Protein AF-0000000081883288 (afdb_homodimer)

InterPro domains:
  IPR010569 Myotubularin-like, phosphatase domain [PF06602] (187-259)
  IPR010569 Myotubularin-like, phosphatase domain [PF06602] (301-473)
  IPR010569 Myotubularin-like, phosphatase domain [PS51339] (181-646)
  IPR022587 Myotubularin-related 12-like C-terminal domain [PF12578] (611-682)
  IPR029021 Protein-tyrosine phosphatase-like [SSF52799] (181-648)
  IPR030564 Myotubularin [PTHR10807] (36-653)

Secondary structure (DSSP, 8-state):
-------------PPTT--EEEEEEEEEEEEEETTEEEEEEEEEEEESSEEEEEE---TT--------SS-TTT-EEGGGEEEEEEE-SSS--EEE-TT---SS--SEEEEEETTS-EEEEEEPSSS-HHHHHHHHHHHHHHHS-TTHHHHHHHHHHHHHHHHTTT--S-S---SSPPP---SHHHHHHHHHHHT-TTEEEE-TTTTSSS-SSS-S-EEEETT--HHHHHHHHTTBGGG---EEEEE-TTS-EEEEEEPBPTT----HHHHHHHHHHHHTT-SEEEEEEHHHHS--HHHHHHHHHHHHHHHHHHH-TTS---GGGHHHHHHHH-HHHHHHHHHHHHHHHHHHHHHSS-EEEEEESSSSSHHHHHHHHHHHHH-GGGGSHHHHHHHHIIIIIITT--HHHHH-TTS--GGG---HHHHHHHHHHHHHHH-GGG-SB-HHHHHHHHHHTT-TT-STTS-SSHHHHHHHHHHHHHHHHHS----SS----HHHHHHHSTTS------------TT-GGGTS-HHHHHTTB-TT--------S-S-S--SS--------SSS-EEEEEETTEEEEES-SSGGG--S------------SS-------S-STTTTSS---SS--------GGG----HHHHTTT-TTT---TT--STTTHHHHHHHHHHHHHHHHHHHHHHT-/-------------PPTT--EEEEEEEEEEEEEETTEEEEEEEEEEEESSEEEEEE---TT--------SS-TTT-EEGGGEEEEEEEETTEEEEEE-TT---SS--SEEEEEETTS-EEEEEEPSSS-HHHHHHHHHHHHHHHS-TTHHHHHHHHHHHHHHHHHHH--S-S---SSPPP---SHHHHHHHHHHHT-TTEEEE-TTTTSSS-SSS-S-EEEETT--HHHHHHHHTTBGGG---EEEEE-TTS-EEEEEEPBPTT----HHHHHHHHHHHHTT-SEEEEEEHHHHS--HHHHHHHHHHHHHHHHHHH-TTS---GGGHHHHHHHH-HHHHHHHHHHHHHHHHHHHHHSS-EEEEEESSSSSHHHHHHHHHHHHH-GGGGSHHHHHHHHIIIIIITT--HHHHH-TTS--GGG---HHHHHHHHHHHHHHH-GGG-SB-HHHHHHHHHHTT-TT-STTS-SSHHHHHHHHHHHHHHHHHS----SS----HHHHHHHSTTS------------TT-GGGTS-HHHHHTTB-TT----------TTS--TT--------SSS-EEEEEETTEEEEES-SSGGG--S------------SS-------S-STTTTSS---SS--------GGG----HHHHTTT-TTT---TT--STTSHHHHHHHHHHHHHHHHHHHHHHT-

Foldseek 3Di:
DPPPPPPPPPDQDAFVLKDWDAKAAQKWKWDQDPVGTDTFTFMWTDILFKIFTDGDDDVPPPPPPDDFNAALQGMDTLLFFDWKWFDDPVDDIDIAALPDQDPAQGQKIWTQTLLQAIIIIGHDPPPSSVRSRRRSNSSRNSNQDLCNVPRLLVRLQRNLVVVVVPPDDDDPPPDFAFQLPQDLVSVVVVCVLQVVPQKHKDQLCLVPPLALLAFSIFIFGPVADSVLLSLLQVQFFSSFAWTFLHAALLAATETEGEATDPPDDDDPSNQVSNVCRQFSPAQEGEEEELVQQAPDQQLQVQLSVQLSVLLVLCLVPVRNDPPPCNVVSNVVSCLLVNLLSLLVVLLLVLVVRVQFHTYYYYYYNGLQFRVLLSSLSNCVQFPLQCQEPSNVSNSCSRSHANSQRALCQQSVSNVPHPPNHGPRVVSSLLNVQLVCVQPVQSHFFDVLLSSLVSSLSSPSSAPRRPGRHPSVSVVSLVVSVVVVVPPPDDDDPPPPPPPPVVVPPPDDPPPPPPGSHRHHSVPCVSHDDPVSVVLGGRPSHPPPCCVSSDDPVDCDPPPRRPRDPPDHRWYWYDHPNDIHTDPGPRVVVSPDPPPPPPPPPDPPPPPRPPPPPVDCVVPPPVPVPVVRRDRDDSDPVSRDDPCLRNNCNHSVSVCPVCHLDVSVVVVVVVVVVVVVVVVVVVVVVVVD/DPPPPPPPPPDQDAFVLKDWDAKFAQKWKWDQDPVGTDTFTFMWTDILFKIFTDGDDDVPPPPPPDDFNAALQGMGTLLFFDWKWFDDPVDDIDIAALPDQDPAQGQKIWTQTLLQAIIIIGHDPPPSSVRSRRRSNSSRNSNQDLCNVPRLLVRLQRNLVVVVVPPDDDDPCPPFAFQLPQDLVSVVVVCVLQVVPQKHKDQLCLVPPLALLAFSIFIFGPPADSVLLSLLQQQFFSSFAWGFLHAALLAATETEGEATDPPDDDDPSNQVSNVCRQFSPAQEGEEEELVQQAPDQQLQVQLSVQLSVLLVLCLVPVRNDPPPCNPVSNVVSCLLVNLLSLLVVLLLVLVVRVQFHTYYYYYYNRLQFRVLLSSLSNCVQFPLQCQEPSNVSNSCSRSHANSFRALCQQSVSNVPHPSNHGPRVVSSLLNVQLVCVQPVQSHFFDVLLSSLVSSLSNPSSAPRRVGRHPSVVVVSLVVSVVVVVPPPDDDDPPPVPPPPVVVPPPDDPPPPPPGSHRHHSVPCVSHDDPVSVVLGGRPSHPPPPCVSVDDPVDDDPPVRRPRDPPDHRWYWYDHPNDIHTDPGPRVVVSPDPPPVPPPPPPPPPPPRPPPPPVPCVVPPPVPCPVVRRDRDDSDPVSRDDPCLRNNCNHSVSVCPVCHLDVSVVVVVVVVVVVVVVVVVVVVVVVVD

Nearest PDB structures (foldseek):
  1zvr-assembly1_A  TM=7.364E-01  e=4.838E-32  Homo sapiens
  5gnh-assembly3_B  TM=7.831E-01  e=9.351E-30  Homo sapiens
  5c16-assembly4_D  TM=7.165E-01  e=6.163E-30  Homo sapiens
  2yf0-assembly1_A-2  TM=6.227E-01  e=6.257E-26  Homo sapiens
  4y7i-assembly1_B  TM=7.572E-01  e=3.006E-20  Homo sapiens

Structure (mmCIF, N/CA/C/O backbone):
data_AF-0000000081883288-model_v1
#
loop_
_entity.id
_entity.type
_entity.pdbx_description
1 polymer 'Myotubularin related protein 11'
#
loop_
_atom_site.group_PDB
_atom_site.id
_atom_site.type_symbol
_atom_site.label_atom_id
_atom_site.label_alt_id
_atom_site.label_comp_id
_atom_site.label_asym_id
_atom_site.label_entity_id
_atom_site.label_seq_id
_atom_site.pdbx_PDB_ins_code
_atom_site.Cartn_x
_atom_site.Cartn_y
_atom_site.Cartn_z
_atom_site.occupancy
_atom_site.B_iso_or_equiv
_atom_site.auth_seq_id
_atom_site.auth_comp_id
_atom_site.auth_asym_id
_atom_site.auth_atom_id
_atom_site.pdbx_PDB_model_num
ATOM 1 N N . MET A 1 1 ? -45.375 3.334 48.375 1 22.11 1 MET A N 1
ATOM 2 C CA . MET A 1 1 ? -45.125 4.191 47.219 1 22.11 1 MET A CA 1
ATOM 3 C C . MET A 1 1 ? -43.719 3.99 46.656 1 22.11 1 MET A C 1
ATOM 5 O O . MET A 1 1 ? -42.75 4.371 47.312 1 22.11 1 MET A O 1
ATOM 9 N N . SER A 1 2 ? -43.438 2.83 46.125 1 25.56 2 SER A N 1
ATOM 10 C CA . SER A 1 2 ? -42.25 2.15 45.656 1 25.56 2 SER A CA 1
ATOM 11 C C . SER A 1 2 ? -41.562 2.951 44.531 1 25.56 2 SER A C 1
ATOM 13 O O . SER A 1 2 ? -42.156 3.227 43.5 1 25.56 2 SER A O 1
ATOM 15 N N . GLY A 1 3 ? -40.906 4.043 44.812 1 27.25 3 GLY A N 1
ATOM 16 C CA . GLY A 1 3 ? -40.156 4.945 43.938 1 27.25 3 GLY A CA 1
ATOM 17 C C . GLY A 1 3 ? -39.25 4.227 42.938 1 27.25 3 GLY A C 1
ATOM 18 O O . GLY A 1 3 ? -38.25 3.654 43.344 1 27.25 3 GLY A O 1
ATOM 19 N N . LYS A 1 4 ? -39.875 3.477 42 1 28.45 4 LYS A N 1
ATOM 20 C CA . LYS A 1 4 ? -39.125 2.832 40.906 1 28.45 4 LYS A CA 1
ATOM 21 C C . LYS A 1 4 ? -38.031 3.748 40.375 1 28.45 4 LYS A C 1
ATOM 23 O O . LYS A 1 4 ? -38.312 4.895 40 1 28.45 4 LYS A O 1
ATOM 28 N N . LYS A 1 5 ? -36.906 3.426 40.812 1 31.88 5 LYS A N 1
ATOM 29 C CA . LYS A 1 5 ? -35.625 3.961 40.312 1 31.88 5 LYS A CA 1
ATOM 30 C C . LYS A 1 5 ? -35.656 4.137 38.812 1 31.88 5 LYS A C 1
ATOM 32 O O . LYS A 1 5 ? -35.906 3.18 38.062 1 31.88 5 LYS A O 1
ATOM 37 N N . ASN A 1 6 ? -36.25 5.266 38.312 1 30.11 6 ASN A N 1
ATOM 38 C CA . ASN A 1 6 ? -36.219 5.754 36.938 1 30.11 6 ASN A CA 1
ATOM 39 C C . ASN A 1 6 ? -34.938 5.332 36.219 1 30.11 6 ASN A C 1
ATOM 41 O O . ASN A 1 6 ? -33.844 5.613 36.688 1 30.11 6 ASN A O 1
ATOM 45 N N . ARG A 1 7 ? -34.906 4.16 35.688 1 33.44 7 ARG A N 1
ATOM 46 C CA . ARG A 1 7 ? -33.875 3.631 34.812 1 33.44 7 ARG A CA 1
ATOM 47 C C . ARG A 1 7 ? -33.188 4.75 34.031 1 33.44 7 ARG A C 1
ATOM 49 O O . ARG A 1 7 ? -33.844 5.527 33.344 1 33.44 7 ARG A O 1
ATOM 56 N N . ASN A 1 8 ? -32.188 5.449 34.562 1 36.09 8 ASN A N 1
ATOM 57 C CA . ASN A 1 8 ? -31.266 6.48 34.125 1 36.09 8 ASN A CA 1
ATOM 58 C C . ASN A 1 8 ? -30.953 6.344 32.625 1 36.09 8 ASN A C 1
ATOM 60 O O . ASN A 1 8 ? -30.312 5.379 32.219 1 36.09 8 ASN A O 1
ATOM 64 N N . CYS A 1 9 ? -31.828 6.523 31.625 1 43.56 9 CYS A N 1
ATOM 65 C CA . CYS A 1 9 ? -31.672 6.73 30.203 1 43.56 9 CYS A CA 1
ATOM 66 C C . CYS A 1 9 ? -30.391 7.48 29.875 1 43.56 9 CYS A C 1
ATOM 68 O O . CYS A 1 9 ? -30.125 8.531 30.453 1 43.56 9 CYS A O 1
ATOM 70 N N . GLN A 1 10 ? -29.328 6.906 29.562 1 57.19 10 GLN A N 1
ATOM 71 C CA . GLN A 1 10 ? -28.031 7.438 29.125 1 57.19 10 GLN A CA 1
ATOM 72 C C . GLN A 1 10 ? -28.219 8.625 28.188 1 57.19 10 GLN A C 1
ATOM 74 O O . GLN A 1 10 ? -28.609 8.461 27.031 1 57.19 10 GLN A O 1
ATOM 79 N N . ALA A 1 11 ? -28.594 9.781 28.625 1 67.62 11 ALA A N 1
ATOM 80 C CA . ALA A 1 11 ? -28.812 11.055 27.938 1 67.62 11 ALA A CA 1
ATOM 81 C C . ALA A 1 11 ? -27.5 11.609 27.375 1 67.62 11 ALA A C 1
ATOM 83 O O . ALA A 1 11 ? -26.422 11.289 27.875 1 67.62 11 ALA A O 1
ATOM 84 N N . LEU A 1 12 ? -27.609 12.234 26.172 1 78.94 12 LEU A N 1
ATOM 85 C CA . LEU A 1 12 ? -26.484 12.898 25.547 1 78.94 12 LEU A CA 1
ATOM 86 C C . LEU A 1 12 ? -25.875 13.938 26.484 1 78.94 12 LEU A C 1
ATOM 88 O O . LEU A 1 12 ? -26.594 14.734 27.078 1 78.94 12 LEU A O 1
ATOM 92 N N . GLN A 1 13 ? -24.609 13.719 26.812 1 73.94 13 GLN A N 1
ATOM 93 C CA . GLN A 1 13 ? -23.891 14.711 27.609 1 73.94 13 GLN A CA 1
ATOM 94 C C . GLN A 1 13 ? -23.562 15.953 26.766 1 73.94 13 GLN A C 1
ATOM 96 O O . GLN A 1 13 ? -22.828 15.867 25.797 1 73.94 13 GLN A O 1
ATOM 101 N N . CYS A 1 14 ? -24.203 17.031 27.078 1 74.5 14 CYS A N 1
ATOM 102 C CA . CYS A 1 14 ? -24 18.266 26.312 1 74.5 14 CYS A CA 1
ATOM 103 C C . CYS A 1 14 ? -23 19.188 27.016 1 74.5 14 CYS A C 1
ATOM 105 O O . CYS A 1 14 ? -22.844 19.125 28.234 1 74.5 14 CYS A O 1
ATOM 107 N N . ILE A 1 15 ? -22.297 19.859 26.234 1 68.38 15 ILE A N 1
ATOM 108 C CA . ILE A 1 15 ? -21.422 20.891 26.766 1 68.38 15 ILE A CA 1
ATOM 109 C C . ILE A 1 15 ? -22.234 22.141 27.094 1 68.38 15 ILE A C 1
ATOM 111 O O . ILE A 1 15 ? -23.391 22.281 26.672 1 68.38 15 ILE A O 1
ATOM 115 N N . PRO A 1 16 ? -21.688 22.891 28 1 61.41 16 PRO A N 1
ATOM 116 C CA . PRO A 1 16 ? -22.453 24.109 28.328 1 61.41 16 PRO A CA 1
ATOM 117 C C . PRO A 1 16 ? -22.781 24.938 27.078 1 61.41 16 PRO A C 1
ATOM 119 O O . PRO A 1 16 ? -21.906 25.25 26.281 1 61.41 16 PRO A O 1
ATOM 122 N N . GLY A 1 17 ? -23.938 25.359 26.891 1 68.69 17 GLY A N 1
ATOM 123 C CA . GLY A 1 17 ? -24.406 26.109 25.719 1 68.69 17 GLY A CA 1
ATOM 124 C C . GLY A 1 17 ? -24.969 25.219 24.625 1 68.69 17 GLY A C 1
ATOM 125 O O . GLY A 1 17 ? -25.594 25.703 23.688 1 68.69 17 GLY A O 1
ATOM 126 N N . GLU A 1 18 ? -24.625 24.062 24.812 1 77.62 18 GLU A N 1
ATOM 127 C CA . GLU A 1 18 ? -25.156 23.109 23.828 1 77.62 18 GLU A CA 1
ATOM 128 C C . GLU A 1 18 ? -26.562 22.641 24.203 1 77.62 18 GLU A C 1
ATOM 130 O O . GLU A 1 18 ? -26.844 22.391 25.375 1 77.62 18 GLU A O 1
ATOM 135 N N . TYR A 1 19 ? -27.469 22.703 23.281 1 82.31 19 TYR A N 1
ATOM 136 C CA . TYR A 1 19 ? -28.812 22.219 23.531 1 82.31 19 TYR A CA 1
ATOM 137 C C . TYR A 1 19 ? -29.312 21.375 22.375 1 82.31 19 TYR A C 1
ATOM 139 O O . TYR A 1 19 ? -28.891 21.562 21.234 1 82.31 19 TYR A O 1
ATOM 147 N N . ILE A 1 20 ? -30.188 20.531 22.703 1 88.81 20 ILE A N 1
ATOM 148 C CA . ILE A 1 20 ? -30.703 19.578 21.734 1 88.81 20 ILE A CA 1
ATOM 149 C C . ILE A 1 20 ? -31.828 20.234 20.922 1 88.81 20 ILE A C 1
ATOM 151 O O . ILE A 1 20 ? -32.781 20.781 21.5 1 88.81 20 ILE A O 1
ATOM 155 N N . GLN A 1 21 ? -31.75 20.219 19.641 1 89.38 21 GLN A N 1
ATOM 156 C CA . GLN A 1 21 ? -32.781 20.781 18.75 1 89.38 21 GLN A CA 1
ATOM 157 C C . GLN A 1 21 ? -33.781 19.703 18.328 1 89.38 21 GLN A C 1
ATOM 159 O O . GLN A 1 21 ? -35 19.922 18.375 1 89.38 21 GLN A O 1
ATOM 164 N N . GLU A 1 22 ? -33.219 18.672 17.781 1 93 22 GLU A N 1
ATOM 165 C CA . GLU A 1 22 ? -34.062 17.562 17.359 1 93 22 GLU A CA 1
ATOM 166 C C . GLU A 1 22 ? -33.438 16.219 17.719 1 93 22 GLU A C 1
ATOM 168 O O . GLU A 1 22 ? -32.219 16.109 17.922 1 93 22 GLU A O 1
ATOM 173 N N . VAL A 1 23 ? -34.312 15.195 17.891 1 92.06 23 VAL A N 1
ATOM 174 C CA . VAL A 1 23 ? -33.875 13.859 18.281 1 92.06 23 VAL A CA 1
ATOM 175 C C . VAL A 1 23 ? -34.625 12.805 17.484 1 92.06 23 VAL A C 1
ATOM 177 O O . VAL A 1 23 ? -35.812 12.977 17.203 1 92.06 23 VAL A O 1
ATOM 180 N N . ALA A 1 24 ? -33.938 11.844 17.016 1 92.19 24 ALA A N 1
ATOM 181 C CA . ALA A 1 24 ? -34.562 10.672 16.391 1 92.19 24 ALA A CA 1
ATOM 182 C C . ALA A 1 24 ? -34.125 9.383 17.078 1 92.19 24 ALA A C 1
ATOM 184 O O . ALA A 1 24 ? -32.938 9.062 17.078 1 92.19 24 ALA A O 1
ATOM 185 N N . GLY A 1 25 ? -35.094 8.641 17.578 1 88.69 25 GLY A N 1
ATOM 186 C CA . GLY A 1 25 ? -34.781 7.387 18.25 1 88.69 25 GLY A CA 1
ATOM 187 C C . GLY A 1 25 ? -34.812 6.195 17.312 1 88.69 25 GLY A C 1
ATOM 188 O O . GLY A 1 25 ? -35.281 6.297 16.188 1 88.69 25 GLY A O 1
ATOM 189 N N . HIS A 1 26 ? -34.125 5.129 17.688 1 89 26 HIS A N 1
ATOM 190 C CA . HIS A 1 26 ? -34.094 3.844 17.016 1 89 26 HIS A CA 1
ATOM 191 C C . HIS A 1 26 ? -33.438 3.963 15.633 1 89 26 HIS A C 1
ATOM 193 O O . HIS A 1 26 ? -33.938 3.416 14.656 1 89 26 HIS A O 1
ATOM 199 N N . VAL A 1 27 ? -32.469 4.738 15.586 1 92.5 27 VAL A N 1
ATOM 200 C CA . VAL A 1 27 ? -31.688 4.918 14.367 1 92.5 27 VAL A CA 1
ATOM 201 C C . VAL A 1 27 ? -30.562 3.881 14.32 1 92.5 27 VAL A C 1
ATOM 203 O O . VAL A 1 27 ? -30.016 3.514 15.352 1 92.5 27 VAL A O 1
ATOM 206 N N . ARG A 1 28 ? -30.344 3.354 13.141 1 90.81 28 ARG A N 1
ATOM 207 C CA . ARG A 1 28 ? -29.266 2.391 12.961 1 90.81 28 ARG A CA 1
ATOM 208 C C . ARG A 1 28 ? -28.078 3.031 12.25 1 90.81 28 ARG A C 1
ATOM 210 O O . ARG A 1 28 ? -28.219 3.59 11.156 1 90.81 28 ARG A O 1
ATOM 217 N N . LYS A 1 29 ? -26.969 2.994 12.898 1 90 29 LYS A N 1
ATOM 218 C CA . LYS A 1 29 ? -25.75 3.496 12.281 1 90 29 LYS A CA 1
ATOM 219 C C . LYS A 1 29 ? -24.938 2.361 11.672 1 90 29 LYS A C 1
ATOM 221 O O . LYS A 1 29 ? -24.719 1.328 12.305 1 90 29 LYS A O 1
ATOM 226 N N . ARG A 1 30 ? -24.484 2.58 10.492 1 83.62 30 ARG A N 1
ATOM 227 C CA . ARG A 1 30 ? -23.656 1.58 9.82 1 83.62 30 ARG A CA 1
ATOM 228 C C . ARG A 1 30 ? -22.25 1.553 10.398 1 83.62 30 ARG A C 1
ATOM 230 O O . ARG A 1 30 ? -21.641 2.604 10.625 1 83.62 30 ARG A O 1
ATOM 237 N N . VAL A 1 31 ? -21.797 0.33 10.828 1 75.31 31 VAL A N 1
ATOM 238 C CA . VAL A 1 31 ? -20.438 0.188 11.359 1 75.31 31 VAL A CA 1
ATOM 239 C C . VAL A 1 31 ? -19.703 -0.911 10.594 1 75.31 31 VAL A C 1
ATOM 241 O O . VAL A 1 31 ? -20.312 -1.876 10.133 1 75.31 31 VAL A O 1
ATOM 244 N N . SER A 1 32 ? -18.391 -0.608 10.219 1 62.62 32 SER A N 1
ATOM 245 C CA . SER A 1 32 ? -17.578 -1.622 9.555 1 62.62 32 SER A CA 1
ATOM 246 C C . SER A 1 32 ? -17.109 -2.688 10.531 1 62.62 32 SER A C 1
ATOM 248 O O . SER A 1 32 ? -16.609 -2.367 11.617 1 62.62 32 SER A O 1
ATOM 250 N N . SER A 1 33 ? -17.734 -3.795 10.641 1 54.16 33 SER A N 1
ATOM 251 C CA . SER A 1 33 ? -17.266 -4.887 11.484 1 54.16 33 SER A CA 1
ATOM 252 C C . SER A 1 33 ? -16.5 -5.93 10.664 1 54.16 33 SER A C 1
ATOM 254 O O . SER A 1 33 ? -16.625 -5.957 9.43 1 54.16 33 SER A O 1
ATOM 256 N N . ARG A 1 34 ? -15.5 -6.516 11.289 1 48.94 34 ARG A N 1
ATOM 257 C CA . ARG A 1 34 ? -14.742 -7.59 10.664 1 48.94 34 ARG A CA 1
ATOM 258 C C . ARG A 1 34 ? -15.672 -8.57 9.938 1 48.94 34 ARG A C 1
ATOM 260 O O . ARG A 1 34 ? -15.297 -9.133 8.906 1 48.94 34 ARG A O 1
ATOM 267 N N . ASP A 1 35 ? -16.812 -8.734 10.609 1 45.84 35 ASP A N 1
ATOM 268 C CA . ASP A 1 35 ? -17.703 -9.789 10.164 1 45.84 35 ASP A CA 1
ATOM 269 C C . ASP A 1 35 ? -18.672 -9.281 9.094 1 45.84 35 ASP A C 1
ATOM 271 O O . ASP A 1 35 ? -19.641 -9.961 8.734 1 45.84 35 ASP A O 1
ATOM 275 N N . GLY A 1 36 ? -18.297 -8.055 8.57 1 51.75 36 GLY A N 1
ATOM 276 C CA . GLY A 1 36 ? -19.156 -7.496 7.535 1 51.75 36 GLY A CA 1
ATOM 277 C C . GLY A 1 36 ? -19.828 -6.203 7.953 1 51.75 36 GLY A C 1
ATOM 278 O O . GLY A 1 36 ? -19.344 -5.496 8.836 1 51.75 36 GLY A O 1
ATOM 279 N N . GLU A 1 37 ? -20.953 -5.801 7.117 1 58.5 37 GLU A N 1
ATOM 280 C CA . GLU A 1 37 ? -21.766 -4.609 7.371 1 58.5 37 GLU A CA 1
ATOM 281 C C . GLU A 1 37 ? -22.609 -4.773 8.633 1 58.5 37 GLU A C 1
ATOM 283 O O . GLU A 1 37 ? -23.359 -5.742 8.758 1 58.5 37 GLU A O 1
ATOM 288 N N . GLY A 1 38 ? -22.078 -4.23 9.805 1 68.38 38 GLY A N 1
ATOM 289 C CA . GLY A 1 38 ? -22.891 -4.262 11.016 1 68.38 38 GLY A CA 1
ATOM 290 C C . GLY A 1 38 ? -23.562 -2.939 11.312 1 68.38 38 GLY A C 1
ATOM 291 O O . GLY A 1 38 ? -23.234 -1.913 10.711 1 68.38 38 GLY A O 1
ATOM 292 N N . TYR A 1 39 ? -24.812 -3.066 11.891 1 79 39 TYR A N 1
ATOM 293 C CA . TYR A 1 39 ? -25.531 -1.872 12.32 1 79 39 TYR A CA 1
ATOM 294 C C . TYR A 1 39 ? -25.625 -1.81 13.836 1 79 39 TYR A C 1
ATOM 296 O O . TYR A 1 39 ? -25.766 -2.84 14.5 1 79 39 TYR A O 1
ATOM 304 N N . ILE A 1 40 ? -25.422 -0.613 14.32 1 83.31 40 ILE A N 1
ATOM 305 C CA . ILE A 1 40 ? -25.609 -0.342 15.742 1 83.31 40 ILE A CA 1
ATOM 306 C C . ILE A 1 40 ? -26.844 0.532 15.938 1 83.31 40 ILE A C 1
ATOM 308 O O . ILE A 1 40 ? -27.016 1.55 15.266 1 83.31 40 ILE A O 1
ATOM 312 N N . GLN A 1 41 ? -27.641 -0.003 16.797 1 87.75 41 GLN A N 1
ATOM 313 C CA . GLN A 1 41 ? -28.859 0.763 17.062 1 87.75 41 GLN A CA 1
ATOM 314 C C . GLN A 1 41 ? -28.594 1.849 18.109 1 87.75 41 GLN A C 1
ATOM 316 O O . GLN A 1 41 ? -27.797 1.657 19.031 1 87.75 41 GLN A O 1
ATOM 321 N N . GLY A 1 42 ? -29.25 3.051 17.906 1 90.88 42 GLY A N 1
ATOM 322 C CA . GLY A 1 42 ? -29.094 4.145 18.844 1 90.88 42 GLY A CA 1
ATOM 323 C C . GLY A 1 42 ? -30 5.32 18.562 1 90.88 42 GLY A C 1
ATOM 324 O O . GLY A 1 42 ? -31.062 5.156 17.953 1 90.88 42 GLY A O 1
ATOM 325 N N . THR A 1 43 ? -29.609 6.422 19.188 1 91.5 43 THR A N 1
ATOM 326 C CA . THR A 1 43 ? -30.375 7.652 19.047 1 91.5 43 THR A CA 1
ATOM 327 C C . THR A 1 43 ? -29.531 8.742 18.375 1 91.5 43 THR A C 1
ATOM 329 O O . THR A 1 43 ? -28.359 8.938 18.734 1 91.5 43 THR A O 1
ATOM 332 N N . LEU A 1 44 ? -30.141 9.398 17.375 1 93.81 44 LEU A N 1
ATOM 333 C CA . LEU A 1 44 ? -29.469 10.484 16.672 1 93.81 44 LEU A CA 1
ATOM 334 C C . LEU A 1 44 ? -29.922 11.836 17.203 1 93.81 44 LEU A C 1
ATOM 336 O O . LEU A 1 44 ? -31.125 12.094 17.312 1 93.81 44 LEU A O 1
ATOM 340 N N . TYR A 1 45 ? -28.969 12.664 17.547 1 92.25 45 TYR A N 1
ATOM 341 C CA . TYR A 1 45 ? -29.25 13.992 18.094 1 92.25 45 TYR A CA 1
ATOM 342 C C . TYR A 1 45 ? -28.734 15.078 17.172 1 92.25 45 TYR A C 1
ATOM 344 O O . TYR A 1 45 ? -27.641 14.953 16.609 1 92.25 45 TYR A O 1
ATOM 352 N N . CYS A 1 46 ? -29.469 16.047 16.969 1 93.06 46 CYS A N 1
ATOM 353 C CA . CYS A 1 46 ? -29.016 17.297 16.359 1 93.06 46 CYS A CA 1
ATOM 354 C C . CYS A 1 46 ? -29 18.422 17.391 1 93.06 46 CYS A C 1
ATOM 356 O O . CYS A 1 46 ? -30.062 18.812 17.906 1 93.06 46 CYS A O 1
ATOM 358 N N . THR A 1 47 ? -27.828 18.844 17.719 1 88 47 THR A N 1
ATOM 359 C CA . THR A 1 47 ? -27.703 19.984 18.625 1 88 47 THR A CA 1
ATOM 360 C C . THR A 1 47 ? -27.375 21.266 17.844 1 88 47 THR A C 1
ATOM 362 O O . THR A 1 47 ? -27.406 21.266 16.625 1 88 47 THR A O 1
ATOM 365 N N . ASN A 1 48 ? -27.109 22.328 18.562 1 83.06 48 ASN A N 1
ATOM 366 C CA . ASN A 1 48 ? -26.75 23.578 17.906 1 83.06 48 ASN A CA 1
ATOM 367 C C . ASN A 1 48 ? -25.281 23.562 17.469 1 83.06 48 ASN A C 1
ATOM 369 O O . ASN A 1 48 ? -24.859 24.422 16.688 1 83.06 48 ASN A O 1
ATOM 373 N N . LEU A 1 49 ? -24.578 22.547 17.906 1 81.25 49 LEU A N 1
ATOM 374 C CA . LEU A 1 49 ? -23.141 22.578 17.641 1 81.25 49 LEU A CA 1
ATOM 375 C C . LEU A 1 49 ? -22.719 21.375 16.812 1 81.25 49 LEU A C 1
ATOM 377 O O . LEU A 1 49 ? -21.734 21.438 16.078 1 81.25 49 LEU A O 1
ATOM 381 N N . ARG A 1 50 ? -23.484 20.312 17.016 1 88.38 50 ARG A N 1
ATOM 382 C CA . ARG A 1 50 ? -22.984 19.094 16.406 1 88.38 50 ARG A CA 1
ATOM 383 C C . ARG A 1 50 ? -24.109 18.094 16.172 1 88.38 50 ARG A C 1
ATOM 385 O O . ARG A 1 50 ? -25.234 18.297 16.641 1 88.38 50 ARG A O 1
ATOM 392 N N . VAL A 1 51 ? -23.828 17.141 15.359 1 92.31 51 VAL A N 1
ATOM 393 C CA . VAL A 1 51 ? -24.641 15.922 15.234 1 92.31 51 VAL A CA 1
ATOM 394 C C . VAL A 1 51 ? -24.031 14.812 16.094 1 92.31 51 VAL A C 1
ATOM 396 O O . VAL A 1 51 ? -22.828 14.523 15.984 1 92.31 51 VAL A O 1
ATOM 399 N N . ALA A 1 52 ? -24.828 14.266 16.969 1 91.19 52 ALA A N 1
ATOM 400 C CA . ALA A 1 52 ? -24.312 13.25 17.891 1 91.19 52 ALA A CA 1
ATOM 401 C C . ALA A 1 52 ? -25.172 11.984 17.828 1 91.19 52 ALA A C 1
ATOM 403 O O . ALA A 1 52 ? -26.391 12.062 17.734 1 91.19 52 ALA A O 1
ATOM 404 N N . PHE A 1 53 ? -24.516 10.875 17.797 1 92.19 53 PHE A N 1
ATOM 405 C CA . PHE A 1 53 ? -25.172 9.578 17.844 1 92.19 53 PHE A CA 1
ATOM 406 C C . PHE A 1 53 ? -24.844 8.844 19.141 1 92.19 53 PHE A C 1
ATOM 408 O O . PHE A 1 53 ? -23.656 8.656 19.469 1 92.19 53 PHE A O 1
ATOM 415 N N . LEU A 1 54 ? -25.844 8.422 19.859 1 88.44 54 LEU A N 1
ATOM 416 C CA . LEU A 1 54 ? -25.672 7.668 21.094 1 88.44 54 LEU A CA 1
ATOM 417 C C . LEU A 1 54 ? -26.141 6.23 20.922 1 88.44 54 LEU A C 1
ATOM 419 O O . LEU A 1 54 ? -27.344 5.977 20.844 1 88.44 54 LEU A O 1
ATOM 423 N N . PRO A 1 55 ? -25.172 5.281 20.875 1 86.5 55 PRO A N 1
ATOM 424 C CA . PRO A 1 55 ? -25.562 3.879 20.734 1 86.5 55 PRO A CA 1
ATOM 425 C C . PRO A 1 55 ? -26.406 3.379 21.906 1 86.5 55 PRO A C 1
ATOM 427 O O . PRO A 1 55 ? -26.188 3.797 23.047 1 86.5 55 PRO A O 1
ATOM 430 N N . SER A 1 56 ? -27.312 2.439 21.625 1 84.19 56 SER A N 1
ATOM 431 C CA . SER A 1 56 ? -28.125 1.832 22.672 1 84.19 56 SER A CA 1
ATOM 432 C C . SER A 1 56 ? -27.297 0.906 23.562 1 84.19 56 SER A C 1
ATOM 434 O O . SER A 1 56 ? -26.359 0.268 23.094 1 84.19 56 SER A O 1
ATOM 436 N N . PRO A 1 57 ? -27.453 1.06 24.859 1 71.25 57 PRO A N 1
ATOM 437 C CA . PRO A 1 57 ? -26.656 0.228 25.781 1 71.25 57 PRO A CA 1
ATOM 438 C C . PRO A 1 57 ? -26.797 -1.265 25.484 1 71.25 57 PRO A C 1
ATOM 440 O O . PRO A 1 57 ? -27.906 -1.737 25.188 1 71.25 57 PRO A O 1
ATOM 443 N N . SER A 1 58 ? -25.828 -1.859 24.922 1 62.75 58 SER A N 1
ATOM 444 C CA . SER A 1 58 ? -25.844 -3.316 24.859 1 62.75 58 SER A CA 1
ATOM 445 C C . SER A 1 58 ? -25.547 -3.934 26.219 1 62.75 58 SER A C 1
ATOM 447 O O . SER A 1 58 ? -24.797 -3.369 27.016 1 62.75 58 SER A O 1
ATOM 449 N N . PRO A 1 59 ? -26.484 -4.902 26.734 1 52.47 59 PRO A N 1
ATOM 450 C CA . PRO A 1 59 ? -26.25 -5.527 28.031 1 52.47 59 PRO A CA 1
ATOM 451 C C . PRO A 1 59 ? -24.781 -5.895 28.266 1 52.47 59 PRO A C 1
ATOM 453 O O . PRO A 1 59 ? -24.328 -5.949 29.422 1 52.47 59 PRO A O 1
ATOM 456 N N . SER A 1 60 ? -24.156 -6.367 27.312 1 47.44 60 SER A N 1
ATOM 457 C CA . SER A 1 60 ? -22.844 -6.93 27.562 1 47.44 60 SER A CA 1
ATOM 458 C C . SER A 1 60 ? -21.797 -5.832 27.719 1 47.44 60 SER A C 1
ATOM 460 O O . SER A 1 60 ? -20.641 -6.105 28.078 1 47.44 60 SER A O 1
ATOM 462 N N . THR A 1 61 ? -22.031 -4.801 27.203 1 48.66 61 THR A N 1
ATOM 463 C CA . THR A 1 61 ? -20.906 -3.883 27.203 1 48.66 61 THR A CA 1
ATOM 464 C C . THR A 1 61 ? -20.875 -3.078 28.5 1 48.66 61 THR A C 1
ATOM 466 O O . THR A 1 61 ? -21.641 -2.131 28.672 1 48.66 61 THR A O 1
ATOM 469 N N . GLU A 1 62 ? -20.719 -3.707 29.609 1 41.03 62 GLU A N 1
ATOM 470 C CA . GLU A 1 62 ? -20.438 -3.146 30.922 1 41.03 62 GLU A CA 1
ATOM 471 C C . GLU A 1 62 ? -19.484 -1.959 30.828 1 41.03 62 GLU A C 1
ATOM 473 O O . GLU A 1 62 ? -19 -1.468 31.844 1 41.03 62 GLU A O 1
ATOM 478 N N . ASP A 1 63 ? -18.766 -1.74 29.844 1 42.62 63 ASP A N 1
ATOM 479 C CA . ASP A 1 63 ? -17.688 -0.808 30.125 1 42.62 63 ASP A CA 1
ATOM 480 C C . ASP A 1 63 ? -18.219 0.603 30.359 1 42.62 63 ASP A C 1
ATOM 482 O O . ASP A 1 63 ? -18.578 1.302 29.422 1 42.62 63 ASP A O 1
ATOM 486 N N . CYS A 1 64 ? -18.844 0.85 31.484 1 40.53 64 CYS A N 1
ATOM 487 C CA . CYS A 1 64 ? -19.156 2.104 32.156 1 40.53 64 CYS A CA 1
ATOM 488 C C . CYS A 1 64 ? -18.031 3.121 31.984 1 40.53 64 CYS A C 1
ATOM 490 O O . CYS A 1 64 ? -17.953 4.105 32.719 1 40.53 64 CYS A O 1
ATOM 492 N N . SER A 1 65 ? -16.969 2.816 31.375 1 45.75 65 SER A N 1
ATOM 493 C CA . SER A 1 65 ? -15.883 3.801 31.453 1 45.75 65 SER A CA 1
ATOM 494 C C . SER A 1 65 ? -16.312 5.145 30.891 1 45.75 65 SER A C 1
ATOM 496 O O . SER A 1 65 ? -17.281 5.219 30.125 1 45.75 65 SER A O 1
ATOM 498 N N . CYS A 1 66 ? -15.836 6.324 31.453 1 47.12 66 CYS A N 1
ATOM 499 C CA . CYS A 1 66 ? -15.922 7.754 31.156 1 47.12 66 CYS A CA 1
ATOM 500 C C . CYS A 1 66 ? -15.984 8.008 29.656 1 47.12 66 CYS A C 1
ATOM 502 O O . CYS A 1 66 ? -15.023 7.727 28.938 1 47.12 66 CYS A O 1
ATOM 504 N N . ARG A 1 67 ? -17.172 8.125 29.172 1 57.97 67 ARG A N 1
ATOM 505 C CA . ARG A 1 67 ? -17.391 8.461 27.766 1 57.97 67 ARG A CA 1
ATOM 506 C C . ARG A 1 67 ? -16.781 9.82 27.438 1 57.97 67 ARG A C 1
ATOM 508 O O . ARG A 1 67 ? -16.984 10.797 28.156 1 57.97 67 ARG A O 1
ATOM 515 N N . PRO A 1 68 ? -15.953 9.805 26.469 1 64.94 68 PRO A N 1
ATOM 516 C CA . PRO A 1 68 ? -15.375 11.078 26.047 1 64.94 68 PRO A CA 1
ATOM 517 C C . PRO A 1 68 ? -16.438 12.117 25.672 1 64.94 68 PRO A C 1
ATOM 519 O O . PRO A 1 68 ? -17.594 11.766 25.422 1 64.94 68 PRO A O 1
ATOM 522 N N . PHE A 1 69 ? -16.109 13.367 25.844 1 64.94 69 PHE A N 1
ATOM 523 C CA . PHE A 1 69 ? -16.969 14.5 25.516 1 64.94 69 PHE A CA 1
ATOM 524 C C . PHE A 1 69 ? -17.453 14.406 24.078 1 64.94 69 PHE A C 1
ATOM 526 O O . PHE A 1 69 ? -18.625 14.648 23.797 1 64.94 69 PHE A O 1
ATOM 533 N N . MET A 1 70 ? -16.609 14.109 23.188 1 72.44 70 MET A N 1
ATOM 534 C CA . MET A 1 70 ? -16.922 13.938 21.766 1 72.44 70 MET A CA 1
ATOM 535 C C . MET A 1 70 ? -16.312 12.648 21.234 1 72.44 70 MET A C 1
ATOM 537 O O . MET A 1 70 ? -15.094 12.461 21.281 1 72.44 70 MET A O 1
ATOM 541 N N . HIS A 1 71 ? -17.25 11.836 20.875 1 73.62 71 HIS A N 1
ATOM 542 C CA . HIS A 1 71 ? -16.766 10.57 20.328 1 73.62 71 HIS A CA 1
ATOM 543 C C . HIS A 1 71 ? -16.422 10.703 18.844 1 73.62 71 HIS A C 1
ATOM 545 O O . HIS A 1 71 ? -17.281 11.086 18.031 1 73.62 71 HIS A O 1
ATOM 551 N N . SER A 1 72 ? -15.289 10.391 18.5 1 72.62 72 SER A N 1
ATOM 552 C CA . SER A 1 72 ? -14.781 10.594 17.141 1 72.62 72 SER A CA 1
ATOM 553 C C . SER A 1 72 ? -15.562 9.773 16.125 1 72.62 72 SER A C 1
ATOM 555 O O . SER A 1 72 ? -15.758 10.211 14.992 1 72.62 72 SER A O 1
ATOM 557 N N . ASP A 1 73 ? -16.109 8.648 16.516 1 75.75 73 ASP A N 1
ATOM 558 C CA . ASP A 1 73 ? -16.766 7.762 15.555 1 75.75 73 ASP A CA 1
ATOM 559 C C . ASP A 1 73 ? -18.25 8.094 15.422 1 75.75 73 ASP A C 1
ATOM 561 O O . ASP A 1 73 ? -18.891 7.727 14.438 1 75.75 73 ASP A O 1
ATOM 565 N N . TYR A 1 74 ? -18.734 8.875 16.406 1 83.94 74 TYR A N 1
ATOM 566 C CA . TYR A 1 74 ? -20.188 9.008 16.438 1 83.94 74 TYR A CA 1
ATOM 567 C C . TYR A 1 74 ? -20.594 10.469 16.297 1 83.94 74 TYR A C 1
ATOM 569 O O . TYR A 1 74 ? -21.719 10.766 15.883 1 83.94 74 TYR A O 1
ATOM 577 N N . ASP A 1 75 ? -19.703 11.344 16.578 1 87.31 75 ASP A N 1
ATOM 578 C CA . ASP A 1 75 ? -20.078 12.758 16.609 1 87.31 75 ASP A CA 1
ATOM 579 C C . ASP A 1 75 ? -19.391 13.539 15.5 1 87.31 75 ASP A C 1
ATOM 581 O O . ASP A 1 75 ? -18.25 13.234 15.125 1 87.31 75 ASP A O 1
ATOM 585 N N . VAL A 1 76 ? -20.141 14.508 14.977 1 90.19 76 VAL A N 1
ATOM 586 C CA . VAL A 1 76 ? -19.578 15.375 13.945 1 90.19 76 VAL A CA 1
ATOM 587 C C . VAL A 1 76 ? -19.984 16.828 14.219 1 90.19 76 VAL A C 1
ATOM 589 O O . VAL A 1 76 ? -21.172 17.125 14.344 1 90.19 76 VAL A O 1
ATOM 592 N N . ALA A 1 77 ? -18.969 17.641 14.367 1 87.44 77 ALA A N 1
ATOM 593 C CA . ALA A 1 77 ? -19.266 19.062 14.461 1 87.44 77 ALA A CA 1
ATOM 594 C C . ALA A 1 77 ? -19.781 19.609 13.141 1 87.44 77 ALA A C 1
ATOM 596 O O . ALA A 1 77 ? -19.391 19.141 12.07 1 87.44 77 ALA A O 1
ATOM 597 N N . PHE A 1 78 ? -20.594 20.578 13.133 1 87.44 78 PHE A N 1
ATOM 598 C CA . PHE A 1 78 ? -21.25 21.094 11.938 1 87.44 78 PHE A CA 1
ATOM 599 C C . PHE A 1 78 ? -20.234 21.594 10.93 1 87.44 78 PHE A C 1
ATOM 601 O O . PHE A 1 78 ? -20.359 21.312 9.727 1 87.44 78 PHE A O 1
ATOM 608 N N . PRO A 1 79 ? -19.156 22.234 11.422 1 83.81 79 PRO A N 1
ATOM 609 C CA . PRO A 1 79 ? -18.203 22.734 10.43 1 83.81 79 PRO A CA 1
ATOM 610 C C . PRO A 1 79 ? -17.484 21.594 9.688 1 83.81 79 PRO A C 1
ATOM 612 O O . PRO A 1 79 ? -16.906 21.828 8.625 1 83.81 79 PRO A O 1
ATOM 615 N N . CYS A 1 80 ? -17.531 20.469 10.25 1 89.88 80 CYS A N 1
ATOM 616 C CA . CYS A 1 80 ? -16.828 19.328 9.656 1 89.88 80 CYS A CA 1
ATOM 617 C C . CYS A 1 80 ? -17.688 18.656 8.578 1 89.88 80 CYS A C 1
ATOM 619 O O . CYS A 1 80 ? -17.203 17.828 7.812 1 89.88 80 CYS A O 1
ATOM 621 N N . ILE A 1 81 ? -18.953 19.031 8.445 1 90.81 81 ILE A N 1
ATOM 622 C CA . ILE A 1 81 ? -19.844 18.422 7.461 1 90.81 81 ILE A CA 1
ATOM 623 C C . ILE A 1 81 ? -19.594 19.031 6.086 1 90.81 81 ILE A C 1
ATOM 625 O O . ILE A 1 81 ? -19.688 20.25 5.914 1 90.81 81 ILE A O 1
ATOM 629 N N . GLY A 1 82 ? -19.234 18.266 5.133 1 88.88 82 GLY A N 1
ATOM 630 C CA . GLY A 1 82 ? -19 18.734 3.775 1 88.88 82 GLY A CA 1
ATOM 631 C C . GLY A 1 82 ? -20.219 18.594 2.877 1 88.88 82 GLY A C 1
ATOM 632 O O . GLY A 1 82 ? -20.531 19.516 2.107 1 88.88 82 GLY A O 1
ATOM 633 N N . ARG A 1 83 ? -20.859 17.453 3.002 1 90.31 83 ARG A N 1
ATOM 634 C CA . ARG A 1 83 ? -22.031 17.156 2.186 1 90.31 83 ARG A CA 1
ATOM 635 C C . ARG A 1 83 ? -23.047 16.312 2.963 1 90.31 83 ARG A C 1
ATOM 637 O O . ARG A 1 83 ? -22.656 15.391 3.691 1 90.31 83 ARG A O 1
ATOM 644 N N . LEU A 1 84 ? -24.281 16.734 2.877 1 91.94 84 LEU A N 1
ATOM 645 C CA . LEU A 1 84 ? -25.391 16 3.498 1 91.94 84 LEU A CA 1
ATOM 646 C C . LEU A 1 84 ? -26.328 15.438 2.441 1 91.94 84 LEU A C 1
ATOM 648 O O . LEU A 1 84 ? -26.797 16.172 1.571 1 91.94 84 LEU A O 1
ATOM 652 N N . VAL A 1 85 ? -26.578 14.07 2.525 1 91.62 85 VAL A N 1
ATOM 653 C CA . VAL A 1 85 ? -27.375 13.414 1.501 1 91.62 85 VAL A CA 1
ATOM 654 C C . VAL A 1 85 ? -28.516 12.641 2.156 1 91.62 85 VAL A C 1
ATOM 656 O O . VAL A 1 85 ? -28.297 11.891 3.107 1 91.62 85 VAL A O 1
ATOM 659 N N . ALA A 1 86 ? -29.656 12.859 1.717 1 91.19 86 ALA A N 1
ATOM 660 C CA . ALA A 1 86 ? -30.828 12.094 2.125 1 91.19 86 ALA A CA 1
ATOM 661 C C . ALA A 1 86 ? -31.234 11.086 1.05 1 91.19 86 ALA A C 1
ATOM 663 O O . ALA A 1 86 ? -31.297 11.43 -0.133 1 91.19 86 ALA A O 1
ATOM 664 N N . VAL A 1 87 ? -31.422 9.859 1.464 1 89.75 87 VAL A N 1
ATOM 665 C CA . VAL A 1 87 ? -31.703 8.789 0.511 1 89.75 87 VAL A CA 1
ATOM 666 C C . VAL A 1 87 ? -33.094 8.203 0.785 1 89.75 87 VAL A C 1
ATOM 668 O O . VAL A 1 87 ? -33.5 8.062 1.941 1 89.75 87 VAL A O 1
ATOM 671 N N . ASN A 1 88 ? -33.781 7.961 -0.269 1 84.19 88 ASN A N 1
ATOM 672 C CA . ASN A 1 88 ? -35.062 7.266 -0.252 1 84.19 88 ASN A CA 1
ATOM 673 C C . ASN A 1 88 ? -35.125 6.215 -1.356 1 84.19 88 ASN A C 1
ATOM 675 O O . ASN A 1 88 ? -34.562 6.398 -2.438 1 84.19 88 ASN A O 1
ATOM 679 N N . SER A 1 89 ? -35.656 5.027 -1.146 1 76.56 89 SER A N 1
ATOM 680 C CA . SER A 1 89 ? -35.719 3.902 -2.072 1 76.56 89 SER A CA 1
ATOM 681 C C . SER A 1 89 ? -36.469 4.27 -3.344 1 76.56 89 SER A C 1
ATOM 683 O O . SER A 1 89 ? -36.219 3.699 -4.41 1 76.56 89 SER A O 1
ATOM 685 N N . PHE A 1 90 ? -37.375 5.234 -3.236 1 71.81 90 PHE A N 1
ATOM 686 C CA . PHE A 1 90 ? -38.25 5.512 -4.359 1 71.81 90 PHE A CA 1
ATOM 687 C C . PHE A 1 90 ? -37.75 6.723 -5.148 1 71.81 90 PHE A C 1
ATOM 689 O O . PHE A 1 90 ? -38.219 6.965 -6.266 1 71.81 90 PHE A O 1
ATOM 696 N N . THR A 1 91 ? -36.906 7.406 -4.473 1 71.94 91 THR A N 1
ATOM 697 C CA . THR A 1 91 ? -36.406 8.625 -5.113 1 71.94 91 THR A CA 1
ATOM 698 C C . THR A 1 91 ? -34.906 8.633 -5.195 1 71.94 91 THR A C 1
ATOM 700 O O . THR A 1 91 ? -34.219 7.82 -4.543 1 71.94 91 THR A O 1
ATOM 703 N N . LYS A 1 92 ? -34.438 9.398 -6.16 1 77.44 92 LYS A N 1
ATOM 704 C CA . LYS A 1 92 ? -33 9.602 -6.258 1 77.44 92 LYS A CA 1
ATOM 705 C C . LYS A 1 92 ? -32.469 10.281 -5.008 1 77.44 92 LYS A C 1
ATOM 707 O O . LYS A 1 92 ? -33.156 11.102 -4.391 1 77.44 92 LYS A O 1
ATOM 712 N N . ALA A 1 93 ? -31.312 9.984 -4.57 1 86.25 93 ALA A N 1
ATOM 713 C CA . ALA A 1 93 ? -30.656 10.609 -3.432 1 86.25 93 ALA A CA 1
ATOM 714 C C . ALA A 1 93 ? -30.562 12.125 -3.619 1 86.25 93 ALA A C 1
ATOM 716 O O . ALA A 1 93 ? -30.312 12.602 -4.723 1 86.25 93 ALA A O 1
ATOM 717 N N . LYS A 1 94 ? -30.922 12.906 -2.561 1 88.19 94 LYS A N 1
ATOM 718 C CA . LYS A 1 94 ? -30.922 14.359 -2.648 1 88.19 94 LYS A CA 1
ATOM 719 C C . LYS A 1 94 ? -29.859 14.969 -1.737 1 88.19 94 LYS A C 1
ATOM 721 O O . LYS A 1 94 ? -29.781 14.625 -0.555 1 88.19 94 LYS A O 1
ATOM 726 N N . VAL A 1 95 ? -29.062 15.781 -2.312 1 90.12 95 VAL A N 1
ATOM 727 C CA . VAL A 1 95 ? -28.109 16.547 -1.527 1 90.12 95 VAL A CA 1
ATOM 728 C C . VAL A 1 95 ? -28.812 17.719 -0.835 1 90.12 95 VAL A C 1
ATOM 730 O O . VAL A 1 95 ? -29.531 18.484 -1.48 1 90.12 95 VAL A O 1
ATOM 733 N N . LEU A 1 96 ? -28.609 17.797 0.452 1 90.69 96 LEU A N 1
ATOM 734 C CA . LEU A 1 96 ? -29.344 18.781 1.242 1 90.69 96 LEU A CA 1
ATOM 735 C C . LEU A 1 96 ? -28.469 20.016 1.495 1 90.69 96 LEU A C 1
ATOM 737 O O . LEU A 1 96 ? -27.281 19.891 1.778 1 90.69 96 LEU A O 1
ATOM 741 N N . THR A 1 97 ? -29.062 21.125 1.268 1 87 97 THR A N 1
ATOM 742 C CA . THR A 1 97 ? -28.484 22.406 1.63 1 87 97 THR A CA 1
ATOM 743 C C . THR A 1 97 ? -29.328 23.109 2.688 1 87 97 THR A C 1
ATOM 745 O O . THR A 1 97 ? -30.359 22.578 3.117 1 87 97 THR A O 1
ATOM 748 N N . ARG A 1 98 ? -28.953 24.234 3.16 1 81.69 98 ARG A N 1
ATOM 749 C CA . ARG A 1 98 ? -29.672 24.969 4.199 1 81.69 98 ARG A CA 1
ATOM 750 C C . ARG A 1 98 ? -31.078 25.328 3.752 1 81.69 98 ARG A C 1
ATOM 752 O O . ARG A 1 98 ? -32 25.312 4.559 1 81.69 98 ARG A O 1
ATOM 759 N N . SER A 1 99 ? -31.219 25.562 2.494 1 82.94 99 SER A N 1
ATOM 760 C CA . SER A 1 99 ? -32.5 26.016 1.967 1 82.94 99 SER A CA 1
ATOM 761 C C . SER A 1 99 ? -33.312 24.859 1.38 1 82.94 99 SER A C 1
ATOM 763 O O . SER A 1 99 ? -34.438 25.047 0.93 1 82.94 99 SER A O 1
ATOM 765 N N . SER A 1 100 ? -32.688 23.719 1.558 1 84.69 100 SER A N 1
ATOM 766 C CA . SER A 1 100 ? -33.344 22.562 0.957 1 84.69 100 SER A CA 1
ATOM 767 C C . SER A 1 100 ? -34.562 22.141 1.774 1 84.69 100 SER A C 1
ATOM 769 O O . SER A 1 100 ? -34.562 22.281 3 1 84.69 100 SER A O 1
ATOM 771 N N . THR A 1 101 ? -35.688 21.891 1.116 1 83.88 101 THR A N 1
ATOM 772 C CA . THR A 1 101 ? -36.844 21.297 1.745 1 83.88 101 THR A CA 1
ATOM 773 C C . THR A 1 101 ? -37.094 19.891 1.195 1 83.88 101 THR A C 1
ATOM 775 O O . THR A 1 101 ? -37.125 19.688 -0.021 1 83.88 101 THR A O 1
ATOM 778 N N . LEU A 1 102 ? -37.094 18.938 2.078 1 85.88 102 LEU A N 1
ATOM 779 C CA . LEU A 1 102 ? -37.281 17.562 1.661 1 85.88 102 LEU A CA 1
ATOM 780 C C . LEU A 1 102 ? -38.75 17.266 1.383 1 85.88 102 LEU A C 1
ATOM 782 O O . LEU A 1 102 ? -39.625 17.703 2.135 1 85.88 102 LEU A O 1
ATOM 786 N N . LYS A 1 103 ? -39.031 16.609 0.281 1 83.75 103 LYS A N 1
ATOM 787 C CA . LYS A 1 103 ? -40.406 16.234 -0.102 1 83.75 103 LYS A CA 1
ATOM 788 C C . LYS A 1 103 ? -40.688 14.781 0.237 1 83.75 103 LYS A C 1
ATOM 790 O O . LYS A 1 103 ? -41.75 14.266 -0.105 1 83.75 103 LYS A O 1
ATOM 795 N N . PHE A 1 104 ? -39.781 14.156 0.839 1 85.69 104 PHE A N 1
ATOM 796 C CA . PHE A 1 104 ? -39.969 12.758 1.216 1 85.69 104 PHE A CA 1
ATOM 797 C C . PHE A 1 104 ? -39.344 12.492 2.592 1 85.69 104 PHE A C 1
ATOM 799 O O . PHE A 1 104 ? -38.656 13.336 3.143 1 85.69 104 PHE A O 1
ATOM 806 N N . ILE A 1 105 ? -39.781 11.391 3.115 1 86.06 105 ILE A N 1
ATOM 807 C CA . ILE A 1 105 ? -39.188 10.938 4.371 1 86.06 105 ILE A CA 1
ATOM 808 C C . ILE A 1 105 ? -37.906 10.148 4.086 1 86.06 105 ILE A C 1
ATOM 810 O O . ILE A 1 105 ? -37.938 9.109 3.416 1 86.06 105 ILE A O 1
ATOM 814 N N . PRO A 1 106 ? -36.812 10.664 4.527 1 90.5 106 PRO A N 1
ATOM 815 C CA . PRO A 1 106 ? -35.562 9.961 4.246 1 90.5 106 PRO A CA 1
ATOM 816 C C . PRO A 1 106 ? -35.469 8.602 4.934 1 90.5 106 PRO A C 1
ATOM 818 O O . PRO A 1 106 ? -35.875 8.461 6.094 1 90.5 106 PRO A O 1
ATOM 821 N N . GLU A 1 107 ? -35.031 7.598 4.25 1 89.19 107 GLU A N 1
ATOM 822 C CA . GLU A 1 107 ? -34.781 6.27 4.801 1 89.19 107 GLU A CA 1
ATOM 823 C C . GLU A 1 107 ? -33.375 6.168 5.344 1 89.19 107 GLU A C 1
ATOM 825 O O . GLU A 1 107 ? -33.094 5.391 6.27 1 89.19 107 GLU A O 1
ATOM 830 N N . GLU A 1 108 ? -32.562 6.906 4.73 1 91.31 108 GLU A N 1
ATOM 831 C CA . GLU A 1 108 ? -31.156 6.922 5.129 1 91.31 108 GLU A CA 1
ATOM 832 C C . GLU A 1 108 ? -30.562 8.328 5.031 1 91.31 108 GLU A C 1
ATOM 834 O O . GLU A 1 108 ? -30.906 9.086 4.125 1 91.31 108 GLU A O 1
ATOM 839 N N . LEU A 1 109 ? -29.766 8.68 5.984 1 92.5 109 LEU A N 1
ATOM 840 C CA . LEU A 1 109 ? -29.031 9.938 6.004 1 92.5 109 LEU A CA 1
ATOM 841 C C . LEU A 1 109 ? -27.531 9.695 5.918 1 92.5 109 LEU A C 1
ATOM 843 O O . LEU A 1 109 ? -26.969 8.922 6.699 1 92.5 109 LEU A O 1
ATOM 847 N N . ILE A 1 110 ? -26.906 10.305 4.926 1 91.44 110 ILE A N 1
ATOM 848 C CA . ILE A 1 110 ? -25.469 10.156 4.742 1 91.44 110 ILE A CA 1
ATOM 849 C C . ILE A 1 110 ? -24.781 11.492 4.988 1 91.44 110 ILE A C 1
ATOM 851 O O . ILE A 1 110 ? -25.094 12.492 4.336 1 91.44 110 ILE A O 1
ATOM 855 N N . ILE A 1 111 ? -23.875 11.539 5.934 1 92.81 111 ILE A N 1
ATOM 856 C CA . ILE A 1 111 ? -23.078 12.727 6.234 1 92.81 111 ILE A CA 1
ATOM 857 C C . ILE A 1 111 ? -21.656 12.539 5.742 1 92.81 111 ILE A C 1
ATOM 859 O O . ILE A 1 111 ? -20.906 11.711 6.277 1 92.81 111 ILE A O 1
ATOM 863 N N . CYS A 1 112 ? -21.297 13.258 4.695 1 91.81 112 CYS A N 1
ATOM 864 C CA . CYS A 1 112 ? -19.922 13.258 4.215 1 91.81 112 CYS A CA 1
ATOM 865 C C . CYS A 1 112 ? -19.109 14.383 4.871 1 91.81 112 CYS A C 1
ATOM 867 O O . CYS A 1 112 ? -19.406 15.562 4.66 1 91.81 112 CYS A O 1
ATOM 869 N N . CYS A 1 113 ? -18.109 14 5.613 1 92.75 113 CYS A N 1
ATOM 870 C CA . CYS A 1 113 ? -17.359 14.984 6.379 1 92.75 113 CYS A CA 1
ATOM 871 C C . CYS A 1 113 ? -16.141 15.461 5.598 1 92.75 113 CYS A C 1
ATOM 873 O O . CYS A 1 113 ? -15.641 14.75 4.723 1 92.75 113 CYS A O 1
ATOM 875 N N . ARG A 1 114 ? -15.648 16.609 5.969 1 92.25 114 ARG A N 1
ATOM 876 C CA . ARG A 1 114 ? -14.469 17.203 5.352 1 92.25 114 ARG A CA 1
ATOM 877 C C . ARG A 1 114 ? -13.211 16.422 5.711 1 92.25 114 ARG A C 1
ATOM 879 O O . ARG A 1 114 ? -12.219 16.469 4.98 1 92.25 114 ARG A O 1
ATOM 886 N N . ASP A 1 115 ? -13.266 15.719 6.848 1 91.56 115 ASP A N 1
ATOM 887 C CA . ASP A 1 115 ? -12.133 14.906 7.277 1 91.56 115 ASP A CA 1
ATOM 888 C C . ASP A 1 115 ? -12.195 13.508 6.672 1 91.56 115 ASP A C 1
ATOM 890 O O . ASP A 1 115 ? -11.508 12.594 7.137 1 91.56 115 ASP A O 1
ATOM 894 N N . PHE A 1 116 ? -13.078 13.195 5.695 1 91.5 116 PHE A N 1
ATOM 895 C CA . PHE A 1 116 ? -13.18 12 4.867 1 91.5 116 PHE A CA 1
ATOM 896 C C . PHE A 1 116 ? -14.008 10.93 5.57 1 91.5 116 PHE A C 1
ATOM 898 O O . PHE A 1 116 ? -14.234 9.844 5.02 1 91.5 116 PHE A O 1
ATOM 905 N N . ARG A 1 117 ? -14.5 11.203 6.719 1 89.12 117 ARG A N 1
ATOM 906 C CA . ARG A 1 117 ? -15.445 10.281 7.34 1 89.12 117 ARG A CA 1
ATOM 907 C C . ARG A 1 117 ? -16.797 10.312 6.625 1 89.12 117 ARG A C 1
ATOM 909 O O . ARG A 1 117 ? -17.188 11.344 6.09 1 89.12 117 ARG A O 1
ATOM 916 N N . VAL A 1 118 ? -17.406 9.195 6.574 1 89.81 118 VAL A N 1
ATOM 917 C CA . VAL A 1 118 ? -18.766 9.102 6.062 1 89.81 118 VAL A CA 1
ATOM 918 C C . VAL A 1 118 ? -19.656 8.383 7.078 1 89.81 118 VAL A C 1
ATOM 920 O O . VAL A 1 118 ? -19.391 7.223 7.426 1 89.81 118 VAL A O 1
ATOM 923 N N . LEU A 1 119 ? -20.578 9.086 7.605 1 90 119 LEU A N 1
ATOM 924 C CA . LEU A 1 119 ? -21.516 8.5 8.555 1 90 119 LEU A CA 1
ATOM 925 C C . LEU A 1 119 ? -22.859 8.203 7.875 1 90 119 LEU A C 1
ATOM 927 O O . LEU A 1 119 ? -23.406 9.062 7.176 1 90 119 LEU A O 1
ATOM 931 N N . ARG A 1 120 ? -23.281 7.004 8.062 1 89.19 120 ARG A N 1
ATOM 932 C CA . ARG A 1 120 ? -24.547 6.57 7.477 1 89.19 120 ARG A CA 1
ATOM 933 C C . ARG A 1 120 ? -25.547 6.172 8.555 1 89.19 120 ARG A C 1
ATOM 935 O O . ARG A 1 120 ? -25.25 5.34 9.414 1 89.19 120 ARG A O 1
ATOM 942 N N . PHE A 1 121 ? -26.719 6.758 8.5 1 91.62 121 PHE A N 1
ATOM 943 C CA . PHE A 1 121 ? -27.797 6.492 9.445 1 91.62 121 PHE A CA 1
ATOM 944 C C . PHE A 1 121 ? -29.047 6.004 8.727 1 91.62 121 PHE A C 1
ATOM 946 O O . PHE A 1 121 ? -29.547 6.676 7.824 1 91.62 121 PHE A O 1
ATOM 953 N N . ARG A 1 122 ? -29.469 4.867 9.133 1 91.12 122 ARG A N 1
ATOM 954 C CA . ARG A 1 122 ? -30.719 4.336 8.586 1 91.12 122 ARG A CA 1
ATOM 955 C C . ARG A 1 122 ? -31.859 4.488 9.578 1 91.12 122 ARG A C 1
ATOM 957 O O . ARG A 1 122 ? -31.719 4.137 10.75 1 91.12 122 ARG A O 1
ATOM 964 N N . PHE A 1 123 ? -32.938 5.035 9.094 1 91.88 123 PHE A N 1
ATOM 965 C CA . PHE A 1 123 ? -34.094 5.25 9.945 1 91.88 123 PHE A CA 1
ATOM 966 C C . PHE A 1 123 ? -35.062 4.078 9.852 1 91.88 123 PHE A C 1
ATOM 968 O O . PHE A 1 123 ? -35.219 3.484 8.781 1 91.88 123 PHE A O 1
ATOM 975 N N . HIS A 1 124 ? -35.562 3.662 11.016 1 77.5 124 HIS A N 1
ATOM 976 C CA . HIS A 1 124 ? -36.5 2.533 11.117 1 77.5 124 HIS A CA 1
ATOM 977 C C . HIS A 1 124 ? -37.812 2.842 10.43 1 77.5 124 HIS A C 1
ATOM 979 O O . HIS A 1 124 ? -38.281 3.984 10.453 1 77.5 124 HIS A O 1
ATOM 985 N N . GLU A 1 125 ? -38.375 1.858 9.703 1 67.12 125 GLU A N 1
ATOM 986 C CA . GLU A 1 125 ? -39.625 2.008 8.969 1 67.12 125 GLU A CA 1
ATOM 987 C C . GLU A 1 125 ? -40.812 1.992 9.914 1 67.12 125 GLU A C 1
ATOM 989 O O . GLU A 1 125 ? -41.969 1.981 9.469 1 67.12 125 GLU A O 1
ATOM 994 N N . SER A 1 126 ? -40.594 1.969 11.297 1 57.09 126 SER A N 1
ATOM 995 C CA . SER A 1 126 ? -41.719 1.629 12.164 1 57.09 126 SER A CA 1
ATOM 996 C C . SER A 1 126 ? -42.469 2.875 12.594 1 57.09 126 SER A C 1
ATOM 998 O O . SER A 1 126 ? -43 2.945 13.711 1 57.09 126 SER A O 1
ATOM 1000 N N . GLY A 1 127 ? -42.812 3.811 11.797 1 58.12 127 GLY A N 1
ATOM 1001 C CA . GLY A 1 127 ? -43.719 4.863 12.242 1 58.12 127 GLY A CA 1
ATOM 1002 C C . GLY A 1 127 ? -43 6.105 12.719 1 58.12 127 GLY A C 1
ATOM 1003 O O . GLY A 1 127 ? -43.625 7.113 13.055 1 58.12 127 GLY A O 1
ATOM 1004 N N . LEU A 1 128 ? -41.875 6.02 12.93 1 63.41 128 LEU A N 1
ATOM 1005 C CA . LEU A 1 128 ? -41.125 7.152 13.43 1 63.41 128 LEU A CA 1
ATOM 1006 C C . LEU A 1 128 ? -40.531 7.977 12.281 1 63.41 128 LEU A C 1
ATOM 1008 O O . LEU A 1 128 ? -39.5 8.609 12.422 1 63.41 128 LEU A O 1
ATOM 1012 N N . GLU A 1 129 ? -41.281 8.008 11.258 1 71.25 129 GLU A N 1
ATOM 1013 C CA . GLU A 1 129 ? -40.969 8.656 9.992 1 71.25 129 GLU A CA 1
ATOM 1014 C C . GLU A 1 129 ? -40.844 10.164 10.156 1 71.25 129 GLU A C 1
ATOM 1016 O O . GLU A 1 129 ? -39.906 10.773 9.625 1 71.25 129 GLU A O 1
ATOM 1021 N N . PRO A 1 130 ? -41.719 10.719 11.047 1 81.69 130 PRO A N 1
ATOM 1022 C CA . PRO A 1 130 ? -41.625 12.172 11.195 1 81.69 130 PRO A CA 1
ATOM 1023 C C . PRO A 1 130 ? -40.344 12.602 11.891 1 81.69 130 PRO A C 1
ATOM 1025 O O . PRO A 1 130 ? -39.812 13.695 11.617 1 81.69 130 PRO A O 1
ATOM 1028 N N . GLN A 1 131 ? -39.875 11.742 12.781 1 88.62 131 GLN A N 1
ATOM 1029 C CA . GLN A 1 131 ? -38.656 12.086 13.477 1 88.62 131 GLN A CA 1
ATOM 1030 C C . GLN A 1 131 ? -37.469 12.117 12.516 1 88.62 131 GLN A C 1
ATOM 1032 O O . GLN A 1 131 ? -36.594 12.969 12.641 1 88.62 131 GLN A O 1
ATOM 1037 N N . ALA A 1 132 ? -37.531 11.219 11.578 1 90.88 132 ALA A N 1
ATOM 1038 C CA . ALA A 1 132 ? -36.438 11.164 10.578 1 90.88 132 ALA A CA 1
ATOM 1039 C C . ALA A 1 132 ? -36.406 12.445 9.742 1 90.88 132 ALA A C 1
ATOM 1041 O O . ALA A 1 132 ? -35.344 12.992 9.484 1 90.88 132 ALA A O 1
ATOM 1042 N N . PHE A 1 133 ? -37.594 12.875 9.438 1 91.12 133 PHE A N 1
ATOM 1043 C CA . PHE A 1 133 ? -37.719 14.094 8.641 1 91.12 133 PHE A CA 1
ATOM 1044 C C . PHE A 1 133 ? -37.25 15.305 9.438 1 91.12 133 PHE A C 1
ATOM 1046 O O . PHE A 1 133 ? -36.469 16.125 8.945 1 91.12 133 PHE A O 1
ATOM 1053 N N . ARG A 1 134 ? -37.625 15.438 10.641 1 91.75 134 ARG A N 1
ATOM 1054 C CA . ARG A 1 134 ? -37.312 16.594 11.484 1 91.75 134 ARG A CA 1
ATOM 1055 C C . ARG A 1 134 ? -35.812 16.688 11.773 1 91.75 134 ARG A C 1
ATOM 1057 O O . ARG A 1 134 ? -35.219 17.75 11.664 1 91.75 134 ARG A O 1
ATOM 1064 N N . VAL A 1 135 ? -35.281 15.578 12.125 1 93.31 135 VAL A N 1
ATOM 1065 C CA . VAL A 1 135 ? -33.844 15.586 12.477 1 93.31 135 VAL A CA 1
ATOM 1066 C C . VAL A 1 135 ? -33 15.898 11.242 1 93.31 135 VAL A C 1
ATOM 1068 O O . VAL A 1 135 ? -32.031 16.656 11.32 1 93.31 135 VAL A O 1
ATOM 1071 N N . THR A 1 136 ? -33.375 15.336 10.109 1 93 136 THR A N 1
ATOM 1072 C CA . THR A 1 136 ? -32.656 15.578 8.867 1 93 136 THR A CA 1
ATOM 1073 C C . THR A 1 136 ? -32.719 17.047 8.477 1 93 136 THR A C 1
ATOM 1075 O O . THR A 1 136 ? -31.719 17.656 8.109 1 93 136 THR A O 1
ATOM 1078 N N . MET A 1 137 ? -33.875 17.594 8.633 1 91.75 137 MET A N 1
ATOM 1079 C CA . MET A 1 137 ? -34.062 19 8.289 1 91.75 137 MET A CA 1
ATOM 1080 C C . MET A 1 137 ? -33.312 19.906 9.281 1 91.75 137 MET A C 1
ATOM 1082 O O . MET A 1 137 ? -32.781 20.938 8.891 1 91.75 137 MET A O 1
ATOM 1086 N N . ALA A 1 138 ? -33.344 19.5 10.508 1 91.5 138 ALA A N 1
ATOM 1087 C CA . ALA A 1 138 ? -32.625 20.281 11.523 1 91.5 138 ALA A CA 1
ATOM 1088 C C . ALA A 1 138 ? -31.125 20.312 11.234 1 91.5 138 ALA A C 1
ATOM 1090 O O . ALA A 1 138 ? -30.484 21.344 11.375 1 91.5 138 ALA A O 1
ATOM 1091 N N . ILE A 1 139 ? -30.594 19.234 10.852 1 92.25 139 ILE A N 1
ATOM 1092 C CA . ILE A 1 139 ? -29.172 19.141 10.539 1 92.25 139 ILE A CA 1
ATOM 1093 C C . ILE A 1 139 ? -28.859 19.984 9.305 1 92.25 139 ILE A C 1
ATOM 1095 O O . ILE A 1 139 ? -27.844 20.688 9.266 1 92.25 139 ILE A O 1
ATOM 1099 N N . ALA A 1 140 ? -29.703 19.891 8.344 1 90.62 140 ALA A N 1
ATOM 1100 C CA . ALA A 1 140 ? -29.516 20.672 7.121 1 90.62 140 ALA A CA 1
ATOM 1101 C C . ALA A 1 140 ? -29.531 22.172 7.41 1 90.62 140 ALA A C 1
ATOM 1103 O O . ALA A 1 140 ? -28.719 22.922 6.852 1 90.62 140 ALA A O 1
ATOM 1104 N N . GLN A 1 141 ? -30.359 22.531 8.273 1 86.5 141 GLN A N 1
ATOM 1105 C CA . GLN A 1 141 ? -30.5 23.953 8.602 1 86.5 141 GLN A CA 1
ATOM 1106 C C . GLN A 1 141 ? -29.344 24.438 9.453 1 86.5 141 GLN A C 1
ATOM 1108 O O . GLN A 1 141 ? -28.938 25.594 9.359 1 86.5 141 GLN A O 1
ATOM 1113 N N . ALA A 1 142 ? -28.828 23.578 10.234 1 81.31 142 ALA A N 1
ATOM 1114 C CA . ALA A 1 142 ? -27.75 23.953 11.156 1 81.31 142 ALA A CA 1
ATOM 1115 C C . ALA A 1 142 ? -26.422 24.078 10.422 1 81.31 142 ALA A C 1
ATOM 1117 O O . ALA A 1 142 ? -25.5 24.734 10.914 1 81.31 142 ALA A O 1
ATOM 1118 N N . GLN A 1 143 ? -26.172 23.469 9.312 1 73 143 GLN A N 1
ATOM 1119 C CA . GLN A 1 143 ? -24.891 23.438 8.602 1 73 143 GLN A CA 1
ATOM 1120 C C . GLN A 1 143 ? -24.422 24.859 8.258 1 73 143 GLN A C 1
ATOM 1122 O O . GLN A 1 143 ? -23.219 25.141 8.297 1 73 143 GLN A O 1
ATOM 1127 N N . GLU A 1 144 ? -25.234 25.688 7.441 1 59.97 144 GLU A N 1
ATOM 1128 C CA . GLU A 1 144 ? -24.766 26.953 6.895 1 59.97 144 GLU A CA 1
ATOM 1129 C C . GLU A 1 144 ? -25.016 28.109 7.863 1 59.97 144 GLU A C 1
ATOM 1131 O O . GLU A 1 144 ? -24.797 29.266 7.523 1 59.97 144 GLU A O 1
ATOM 1136 N N . GLY A 1 145 ? -25.5 27.906 8.969 1 52.72 145 GLY A N 1
ATOM 1137 C CA . GLY A 1 145 ? -25.906 29.078 9.719 1 52.72 145 GLY A CA 1
ATOM 1138 C C . GLY A 1 145 ? -24.734 29.859 10.289 1 52.72 145 GLY A C 1
ATOM 1139 O O . GLY A 1 145 ? -23.734 29.266 10.695 1 52.72 145 GLY A O 1
ATOM 1140 N N . SER A 1 146 ? -24.5 31.094 9.805 1 47.41 146 SER A N 1
ATOM 1141 C CA . SER A 1 146 ? -23.656 32.219 10.156 1 47.41 146 SER A CA 1
ATOM 1142 C C . SER A 1 146 ? -23.406 32.281 11.664 1 47.41 146 SER A C 1
ATOM 1144 O O . SER A 1 146 ? -22.5 32.969 12.117 1 47.41 146 SER A O 1
ATOM 1146 N N . SER A 1 147 ? -24.266 31.719 12.445 1 47.69 147 SER A N 1
ATOM 1147 C CA . SER A 1 147 ? -24.328 32.031 13.867 1 47.69 147 SER A CA 1
ATOM 1148 C C . SER A 1 147 ? -23.328 31.203 14.672 1 47.69 147 SER A C 1
ATOM 1150 O O . SER A 1 147 ? -23.359 31.219 15.898 1 47.69 147 SER A O 1
ATOM 1152 N N . TRP A 1 148 ? -22.594 30.391 13.969 1 51.25 148 TRP A N 1
ATOM 1153 C CA . TRP A 1 148 ? -21.688 29.484 14.656 1 51.25 148 TRP A CA 1
ATOM 1154 C C . TRP A 1 148 ? -20.625 30.25 15.43 1 51.25 148 TRP A C 1
ATOM 1156 O O . TRP A 1 148 ? -20.141 29.781 16.453 1 51.25 148 TRP A O 1
ATOM 1166 N N . ASP A 1 149 ? -20.266 31.375 14.828 1 51.09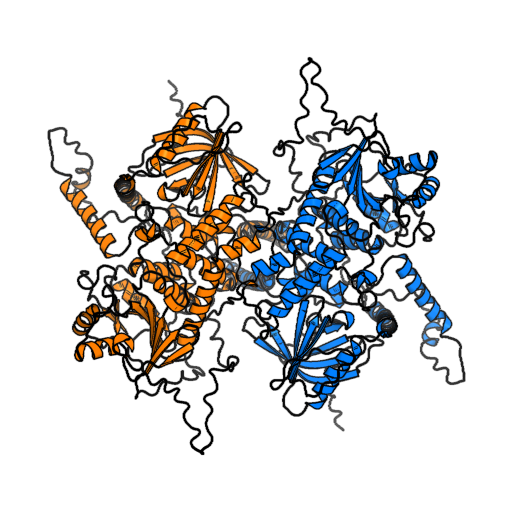 149 ASP A N 1
ATOM 1167 C CA . ASP A 1 149 ? -19.234 32.219 15.453 1 51.09 149 ASP A CA 1
ATOM 1168 C C . ASP A 1 149 ? -19.516 32.406 16.938 1 51.09 149 ASP A C 1
ATOM 1170 O O . ASP A 1 149 ? -18.609 32.281 17.766 1 51.09 149 ASP A O 1
ATOM 1174 N N . ARG A 1 150 ? -20.859 32.625 17.203 1 47.91 150 ARG A N 1
ATOM 1175 C CA . ARG A 1 150 ? -21.25 33.031 18.547 1 47.91 150 ARG A CA 1
ATOM 1176 C C . ARG A 1 150 ? -21.406 31.812 19.453 1 47.91 150 ARG A C 1
ATOM 1178 O O . ARG A 1 150 ? -21.078 31.875 20.641 1 47.91 150 ARG A O 1
ATOM 1185 N N . CYS A 1 151 ? -21.75 30.688 18.797 1 48.09 151 CYS A N 1
ATOM 1186 C CA . CYS A 1 151 ? -22.156 29.547 19.609 1 48.09 151 CYS A CA 1
ATOM 1187 C C . CYS A 1 151 ? -20.938 28.75 20.062 1 48.09 151 CYS A C 1
ATOM 1189 O O . CYS A 1 151 ? -20.844 28.359 21.234 1 48.09 151 CYS A O 1
ATOM 1191 N N . TYR A 1 152 ? -20.062 28.469 19.156 1 52.84 152 TYR A N 1
ATOM 1192 C CA . TYR A 1 152 ? -18.906 27.672 19.578 1 52.84 152 TYR A CA 1
ATOM 1193 C C . TYR A 1 152 ? -18.031 28.453 20.547 1 52.84 152 TYR A C 1
ATOM 1195 O O . TYR A 1 152 ? -17.469 27.875 21.484 1 52.84 152 TYR A O 1
ATOM 1203 N N . GLU A 1 153 ? -18.203 29.766 20.25 1 51.62 153 GLU A N 1
ATOM 1204 C CA . GLU A 1 153 ? -17.469 30.641 21.156 1 51.62 153 GLU A CA 1
ATOM 1205 C C . GLU A 1 153 ? -18.031 30.547 22.578 1 51.62 153 GLU A C 1
ATOM 1207 O O . GLU A 1 153 ? -17.266 30.453 23.547 1 51.62 153 GLU A O 1
ATOM 1212 N N . ASN A 1 154 ? -19.375 30.5 22.578 1 48.94 154 ASN A N 1
ATOM 1213 C CA . ASN A 1 154 ? -20.031 30.469 23.875 1 48.94 154 ASN A CA 1
ATOM 1214 C C . ASN A 1 154 ? -19.891 29.109 24.547 1 48.94 154 ASN A C 1
ATOM 1216 O O . ASN A 1 154 ? -19.688 29.016 25.75 1 48.94 154 ASN A O 1
ATOM 1220 N N . ALA A 1 155 ? -20.062 28.047 23.797 1 50.22 155 ALA A N 1
ATOM 1221 C CA . ALA A 1 155 ? -19.984 26.688 24.328 1 50.22 155 ALA A CA 1
ATOM 1222 C C . ALA A 1 155 ? -18.562 26.375 24.812 1 50.22 155 ALA A C 1
ATOM 1224 O O . ALA A 1 155 ? -18.391 25.75 25.859 1 50.22 155 ALA A O 1
ATOM 1225 N N . VAL A 1 156 ? -17.672 26.625 23.969 1 48.59 156 VAL A N 1
ATOM 1226 C CA . VAL A 1 156 ? -16.266 26.438 24.312 1 48.59 156 VAL A CA 1
ATOM 1227 C C . VAL A 1 156 ? -15.945 27.203 25.594 1 48.59 156 VAL A C 1
ATOM 1229 O O . VAL A 1 156 ? -15.266 26.688 26.484 1 48.59 156 VAL A O 1
ATOM 1232 N N . LEU A 1 157 ? -16.688 28.344 25.688 1 44.19 157 LEU A N 1
ATOM 1233 C CA . LEU A 1 157 ? -16.516 29.266 26.812 1 44.19 157 LEU A CA 1
ATOM 1234 C C . LEU A 1 157 ? -17 28.641 28.109 1 44.19 157 LEU A C 1
ATOM 1236 O O . LEU A 1 157 ? -16.344 28.766 29.156 1 44.19 157 LEU A O 1
ATOM 1240 N N . LYS A 1 158 ? -18.047 27.922 27.984 1 44.91 158 LYS A N 1
ATOM 1241 C CA . LYS A 1 158 ? -18.688 27.344 29.172 1 44.91 158 LYS A CA 1
ATOM 1242 C C . LYS A 1 158 ? -18 26.047 29.578 1 44.91 158 LYS A C 1
ATOM 1244 O O . LYS A 1 158 ? -17.906 25.734 30.766 1 44.91 158 LYS A O 1
ATOM 1249 N N . ASN A 1 159 ? -17.578 25.234 28.625 1 46.59 159 ASN A N 1
ATOM 1250 C CA . ASN A 1 159 ? -16.906 23.969 28.922 1 46.59 159 ASN A CA 1
ATOM 1251 C C . ASN A 1 159 ? -15.562 24.203 29.594 1 46.59 159 ASN A C 1
ATOM 1253 O O . ASN A 1 159 ? -15.141 23.391 30.438 1 46.59 159 ASN A O 1
ATOM 1257 N N . LEU A 1 160 ? -14.891 25.234 29.234 1 43.69 160 LEU A N 1
ATOM 1258 C CA . LEU A 1 160 ? -13.641 25.625 29.891 1 43.69 160 LEU A CA 1
ATOM 1259 C C . LEU A 1 160 ? -13.844 25.781 31.391 1 43.69 160 LEU A C 1
ATOM 1261 O O . LEU A 1 160 ? -12.969 25.438 32.188 1 43.69 160 LEU A O 1
ATOM 1265 N N . GLU A 1 161 ? -15.047 26.125 31.719 1 41 161 GLU A N 1
ATOM 1266 C CA . GLU A 1 161 ? -15.391 26.281 33.125 1 41 161 GLU A CA 1
ATOM 1267 C C . GLU A 1 161 ? -15.469 24.922 33.844 1 41 161 GLU A C 1
ATOM 1269 O O . GLU A 1 161 ? -15.047 24.797 35 1 41 161 GLU A O 1
ATOM 1274 N N . ASN A 1 162 ? -15.969 23.938 33.156 1 42.78 162 ASN A N 1
ATOM 1275 C CA . ASN A 1 162 ? -16.219 22.641 33.781 1 42.78 162 ASN A CA 1
ATOM 1276 C C . ASN A 1 162 ? -14.969 21.781 33.781 1 42.78 162 ASN A C 1
ATOM 1278 O O . ASN A 1 162 ? -14.773 20.969 34.688 1 42.78 162 ASN A O 1
ATOM 1282 N N . SER A 1 163 ? -14.195 21.688 32.75 1 41.28 163 SER A N 1
ATOM 1283 C CA . SER A 1 163 ? -13.016 20.828 32.688 1 41.28 163 SER A CA 1
ATOM 1284 C C . SER A 1 163 ? -11.969 21.25 33.719 1 41.28 163 SER A C 1
ATOM 1286 O O . SER A 1 163 ? -11.148 20.438 34.156 1 41.28 163 SER A O 1
ATOM 1288 N N . GLN A 1 164 ? -11.758 22.422 34.094 1 38.28 164 GLN A N 1
ATOM 1289 C CA . GLN A 1 164 ? -10.852 22.812 35.156 1 38.28 164 GLN A CA 1
ATOM 1290 C C . GLN A 1 164 ? -11.203 22.125 36.469 1 38.28 164 GLN A C 1
ATOM 1292 O O . GLN A 1 164 ? -10.336 21.859 37.312 1 38.28 164 GLN A O 1
ATOM 1297 N N . LEU A 1 165 ? -12.414 21.875 36.75 1 36.03 165 LEU A N 1
ATOM 1298 C CA . LEU A 1 165 ? -12.758 21.234 38.031 1 36.03 165 LEU A CA 1
ATOM 1299 C C . LEU A 1 165 ? -12.234 19.812 38.062 1 36.03 165 LEU A C 1
ATOM 1301 O O . LEU A 1 165 ? -11.922 19.297 39.156 1 36.03 165 LEU A O 1
ATOM 1305 N N . ASN A 1 166 ? -12.32 19.016 37 1 36 166 ASN A N 1
ATOM 1306 C CA . ASN A 1 166 ? -11.914 17.609 37.125 1 36 166 ASN A CA 1
ATOM 1307 C C . ASN A 1 166 ? -10.414 17.438 36.906 1 36 166 ASN A C 1
ATOM 1309 O O . ASN A 1 166 ? -9.93 16.328 36.719 1 36 166 ASN A O 1
ATOM 1313 N N . ARG A 1 167 ? -9.617 18.344 36.469 1 38.81 167 ARG A N 1
ATOM 1314 C CA . ARG A 1 167 ? -8.172 18.172 36.438 1 38.81 167 ARG A CA 1
ATOM 1315 C C . ARG A 1 167 ? -7.609 17.844 37.812 1 38.81 167 ARG A C 1
ATOM 1317 O O . ARG A 1 167 ? -7.242 18.734 38.562 1 38.81 167 ARG A O 1
ATOM 1324 N N . GLN A 1 168 ? -8.203 17.031 38.656 1 33.81 168 GLN A N 1
ATOM 1325 C CA . GLN A 1 168 ? -7.285 16.625 39.719 1 33.81 168 GLN A CA 1
ATOM 1326 C C . GLN A 1 168 ? -5.934 16.203 39.125 1 33.81 168 GLN A C 1
ATOM 1328 O O . GLN A 1 168 ? -5.828 15.898 37.938 1 33.81 168 GLN A O 1
ATOM 1333 N N . LYS A 1 169 ? -4.906 15.672 40.094 1 34.19 169 LYS A N 1
ATOM 1334 C CA . LYS A 1 169 ? -3.52 15.438 40.469 1 34.19 169 LYS A CA 1
ATOM 1335 C C . LYS A 1 169 ? -2.84 14.445 39.531 1 34.19 169 LYS A C 1
ATOM 1337 O O . LYS A 1 169 ? -1.612 14.344 39.531 1 34.19 169 LYS A O 1
ATOM 1342 N N . GLY A 1 170 ? -3.367 13.297 39.156 1 32.78 170 GLY A N 1
ATOM 1343 C CA . GLY A 1 170 ? -2.527 12.109 39.188 1 32.78 170 GLY A CA 1
ATOM 1344 C C . GLY A 1 170 ? -1.746 11.898 37.906 1 32.78 170 GLY A C 1
ATOM 1345 O O . GLY A 1 170 ? -1.092 10.867 37.719 1 32.78 170 GLY A O 1
ATOM 1346 N N . GLU A 1 171 ? -2.314 12.156 36.75 1 36.56 171 GLU A N 1
ATOM 1347 C CA . GLU A 1 171 ? -1.512 11.43 35.781 1 36.56 171 GLU A CA 1
ATOM 1348 C C . GLU A 1 171 ? -0.117 12.039 35.656 1 36.56 171 GLU A C 1
ATOM 1350 O O . GLU A 1 171 ? 0.038 13.258 35.625 1 36.56 171 GLU A O 1
ATOM 1355 N N . PRO A 1 172 ? 0.916 11.281 35.906 1 34.12 172 PRO A N 1
ATOM 1356 C CA . PRO A 1 172 ? 2.34 11.617 35.875 1 34.12 172 PRO A CA 1
ATOM 1357 C C . PRO A 1 172 ? 2.707 12.438 34.625 1 34.12 172 PRO A C 1
ATOM 1359 O O . PRO A 1 172 ? 2.195 12.172 33.531 1 34.12 172 PRO A O 1
ATOM 1362 N N . GLU A 1 173 ? 2.902 13.773 34.719 1 38 173 GLU A N 1
ATOM 1363 C CA . GLU A 1 173 ? 3.586 14.609 33.719 1 38 173 GLU A CA 1
ATOM 1364 C C . GLU A 1 173 ? 4.684 13.828 33 1 38 173 GLU A C 1
ATOM 1366 O O . GLU A 1 173 ? 5.641 13.375 33.656 1 38 173 GLU A O 1
ATOM 1371 N N . GLY A 1 174 ? 4.484 13.07 32.125 1 39.12 174 GLY A N 1
ATOM 1372 C CA . GLY A 1 174 ? 5.645 12.508 31.438 1 39.12 174 GLY A CA 1
ATOM 1373 C C . GLY A 1 174 ? 6.812 13.469 31.344 1 39.12 174 GLY A C 1
ATOM 1374 O O . GLY A 1 174 ? 6.66 14.664 31.609 1 39.12 174 GLY A O 1
ATOM 1375 N N . GLU A 1 175 ? 8.109 13.109 31.297 1 44.5 175 GLU A N 1
ATOM 1376 C CA . GLU A 1 175 ? 9.414 13.75 31.406 1 44.5 175 GLU A CA 1
ATOM 1377 C C . GLU A 1 175 ? 9.492 15.008 30.547 1 44.5 175 GLU A C 1
ATOM 1379 O O . GLU A 1 175 ? 10.117 16 30.938 1 44.5 175 GLU A O 1
ATOM 1384 N N . PHE A 1 176 ? 9.109 15.109 29.281 1 52.19 176 PHE A N 1
ATOM 1385 C CA . PHE A 1 176 ? 9.273 16.344 28.531 1 52.19 176 PHE A CA 1
ATOM 1386 C C . PHE A 1 176 ? 7.922 16.922 28.109 1 52.19 176 PHE A C 1
ATOM 1388 O O . PHE A 1 176 ? 7.258 16.375 27.234 1 52.19 176 PHE A O 1
ATOM 1395 N N . PRO A 1 177 ? 7.332 17.828 28.828 1 74.38 177 PRO A N 1
ATOM 1396 C CA . PRO A 1 177 ? 6.027 18.453 28.562 1 74.38 177 PRO A CA 1
ATOM 1397 C C . PRO A 1 177 ? 5.98 19.219 27.25 1 74.38 177 PRO A C 1
ATOM 1399 O O . PRO A 1 177 ? 7.023 19.625 26.734 1 74.38 177 PRO A O 1
ATOM 1402 N N . VAL A 1 178 ? 4.934 19.281 26.438 1 88.38 178 VAL A N 1
ATOM 1403 C CA . VAL A 1 178 ? 4.684 20.016 25.203 1 88.38 178 VAL A CA 1
ATOM 1404 C C . VAL A 1 178 ? 4.914 21.516 25.422 1 88.38 178 VAL A C 1
ATOM 1406 O O . VAL A 1 178 ? 4.41 22.078 26.391 1 88.38 178 VAL A O 1
ATOM 1409 N N . LEU A 1 179 ? 5.91 22.062 24.719 1 93.06 179 LEU A N 1
ATOM 1410 C CA . LEU A 1 179 ? 6.105 23.516 24.75 1 93.06 179 LEU A CA 1
ATOM 1411 C C . LEU A 1 179 ? 5.07 24.219 23.891 1 93.06 179 LEU A C 1
ATOM 1413 O O . LEU A 1 179 ? 4.961 23.938 22.688 1 93.06 179 LEU A O 1
ATOM 1417 N N . LEU A 1 180 ? 4.336 25.078 24.453 1 92.38 180 LEU A N 1
ATOM 1418 C CA . LEU A 1 180 ? 3.258 25.75 23.719 1 92.38 180 LEU A CA 1
ATOM 1419 C C . LEU A 1 180 ? 3.764 27.016 23.031 1 92.38 180 LEU A C 1
ATOM 1421 O O . LEU A 1 180 ? 3.092 27.562 22.156 1 92.38 180 LEU A O 1
ATOM 1425 N N . PHE A 1 181 ? 4.961 27.594 23.453 1 95.06 181 PHE A N 1
ATOM 1426 C CA . PHE A 1 181 ? 5.605 28.766 22.875 1 95.06 181 PHE A CA 1
ATOM 1427 C C . PHE A 1 181 ? 4.723 30 23.016 1 95.06 181 PHE A C 1
ATOM 1429 O O . PHE A 1 181 ? 4.57 30.781 22.078 1 95.06 181 PHE A O 1
ATOM 1436 N N . GLU A 1 182 ? 4.141 30.062 24.141 1 88.81 182 GLU A N 1
ATOM 1437 C CA . GLU A 1 182 ? 3.342 31.234 24.516 1 88.81 182 GLU A CA 1
ATOM 1438 C C . GLU A 1 182 ? 4.121 32.156 25.438 1 88.81 182 GLU A C 1
ATOM 1440 O O . GLU A 1 182 ? 3.824 33.344 25.516 1 88.81 182 GLU A O 1
ATOM 1445 N N . THR A 1 183 ? 5.121 31.578 26.031 1 91.81 183 THR A N 1
ATOM 1446 C CA . THR A 1 183 ? 5.891 32.344 27 1 91.81 183 THR A CA 1
ATOM 1447 C C . THR A 1 183 ? 7.348 32.438 26.578 1 91.81 183 THR A C 1
ATOM 1449 O O . THR A 1 183 ? 7.82 31.672 25.75 1 91.81 183 THR A O 1
ATOM 1452 N N . PHE A 1 184 ? 7.98 33.469 27.188 1 95.25 184 PHE A N 1
ATOM 1453 C CA . PHE A 1 184 ? 9.406 33.688 26.953 1 95.25 184 PHE A CA 1
ATOM 1454 C C . PHE A 1 184 ? 10.195 32.438 27.328 1 95.25 184 PHE A C 1
ATOM 1456 O O . PHE A 1 184 ? 11.133 32.062 26.609 1 95.25 184 PHE A O 1
ATOM 1463 N N . GLY A 1 185 ? 9.797 31.797 28.344 1 94.31 185 GLY A N 1
ATOM 1464 C CA . GLY A 1 185 ? 10.477 30.609 28.859 1 94.31 185 GLY A CA 1
ATOM 1465 C C . GLY A 1 185 ? 10.43 29.438 27.891 1 94.31 185 GLY A C 1
ATOM 1466 O O . GLY A 1 185 ? 11.398 28.688 27.781 1 94.31 185 GLY A O 1
ATOM 1467 N N . ASP A 1 186 ? 9.328 29.281 27.25 1 94.88 186 ASP A N 1
ATOM 1468 C CA . ASP A 1 186 ? 9.195 28.203 26.281 1 94.88 186 ASP A CA 1
ATOM 1469 C C . ASP A 1 186 ? 10.219 28.344 25.156 1 94.88 186 ASP A C 1
ATOM 1471 O O . ASP A 1 186 ? 10.859 27.375 24.766 1 94.88 186 ASP A O 1
ATOM 1475 N N . TRP A 1 187 ? 10.375 29.562 24.641 1 96.75 187 TRP A N 1
ATOM 1476 C CA . TRP A 1 187 ? 11.312 29.844 23.562 1 96.75 187 TRP A CA 1
ATOM 1477 C C . TRP A 1 187 ? 12.75 29.625 24.016 1 96.75 187 TRP A C 1
ATOM 1479 O O . TRP A 1 187 ? 13.578 29.109 23.266 1 96.75 187 TRP A O 1
ATOM 1489 N N . GLU A 1 188 ? 13.031 29.953 25.219 1 95.44 188 GLU A N 1
ATOM 1490 C CA . GLU A 1 188 ? 14.375 29.812 25.766 1 95.44 188 GLU A CA 1
ATOM 1491 C C . GLU A 1 188 ? 14.734 28.328 25.953 1 95.44 188 GLU A C 1
ATOM 1493 O O . GLU A 1 188 ? 15.859 27.922 25.672 1 95.44 188 GLU A O 1
ATOM 1498 N N . LYS A 1 189 ? 13.773 27.609 26.469 1 94.19 189 LYS A N 1
ATOM 1499 C CA . LYS A 1 189 ? 14 26.188 26.703 1 94.19 189 LYS A CA 1
ATOM 1500 C C . LYS A 1 189 ? 14.359 25.469 25.406 1 94.19 189 LYS A C 1
ATOM 1502 O O . LYS A 1 189 ? 15.289 24.672 25.375 1 94.19 189 LYS A O 1
ATOM 1507 N N . GLU A 1 190 ? 13.594 25.766 24.375 1 95.19 190 GLU A N 1
ATOM 1508 C CA . GLU A 1 190 ? 13.867 25.125 23.078 1 95.19 190 GLU A CA 1
ATOM 1509 C C . GLU A 1 190 ? 15.195 25.594 22.5 1 95.19 190 GLU A C 1
ATOM 1511 O O . GLU A 1 190 ? 15.93 24.797 21.906 1 95.19 190 GLU A O 1
ATOM 1516 N N . LEU A 1 191 ? 15.5 26.844 22.641 1 95.38 191 LEU A N 1
ATOM 1517 C CA . LEU A 1 191 ? 16.766 27.375 22.156 1 95.38 191 LEU A CA 1
ATOM 1518 C C . LEU A 1 191 ? 17.953 26.703 22.844 1 95.38 191 LEU A C 1
ATOM 1520 O O . LEU A 1 191 ? 18.969 26.406 22.219 1 95.38 191 LEU A O 1
ATOM 1524 N N . MET A 1 192 ? 17.781 26.453 24.094 1 93.81 192 MET A N 1
ATOM 1525 C CA . MET A 1 192 ? 18.797 25.766 24.875 1 93.81 192 MET A CA 1
ATOM 1526 C C . MET A 1 192 ? 18.953 24.312 24.422 1 93.81 192 MET A C 1
ATOM 1528 O O . MET A 1 192 ? 20.062 23.812 24.328 1 93.81 192 MET A O 1
ATOM 1532 N N . ARG A 1 193 ? 17.859 23.703 24.188 1 93.06 193 ARG A N 1
ATOM 1533 C CA . ARG A 1 193 ? 17.891 22.328 23.719 1 93.06 193 ARG A CA 1
ATOM 1534 C C . ARG A 1 193 ? 18.672 22.203 22.406 1 93.06 193 ARG A C 1
ATOM 1536 O O . ARG A 1 193 ? 19.406 21.234 22.188 1 93.06 193 ARG A O 1
ATOM 1543 N N . LEU A 1 194 ? 18.5 23.188 21.5 1 94.06 194 LEU A N 1
ATOM 1544 C CA . LEU A 1 194 ? 19.125 23.172 20.188 1 94.06 194 LEU A CA 1
ATOM 1545 C C . LEU A 1 194 ? 20.594 23.531 20.266 1 94.06 194 LEU A C 1
ATOM 1547 O O . LEU A 1 194 ? 21.359 23.312 19.312 1 94.06 194 LEU A O 1
ATOM 1551 N N . GLY A 1 195 ? 21.031 24.094 21.344 1 91.62 195 GLY A N 1
ATOM 1552 C CA . GLY A 1 195 ? 22.422 24.516 21.484 1 91.62 195 GLY A CA 1
ATOM 1553 C C . GLY A 1 195 ? 22.781 25.672 20.578 1 91.62 195 GLY A C 1
ATOM 1554 O O . GLY A 1 195 ? 23.906 25.75 20.094 1 91.62 195 GLY A O 1
ATOM 1555 N N . ALA A 1 196 ? 21.844 26.516 20.297 1 92.06 196 ALA A N 1
ATOM 1556 C CA . ALA A 1 196 ? 22.062 27.656 19.422 1 92.06 196 ALA A CA 1
ATOM 1557 C C . ALA A 1 196 ? 22.641 28.844 20.188 1 92.06 196 ALA A C 1
ATOM 1559 O O . ALA A 1 196 ? 21.953 29.844 20.375 1 92.06 196 ALA A O 1
ATOM 1560 N N . THR A 1 197 ? 23.891 28.906 20.438 1 89.25 197 THR A N 1
ATOM 1561 C CA . THR A 1 197 ? 24.531 29.906 21.281 1 89.25 197 THR A CA 1
ATOM 1562 C C . THR A 1 197 ? 24.594 31.25 20.578 1 89.25 197 THR A C 1
ATOM 1564 O O . THR A 1 197 ? 24.688 32.281 21.219 1 89.25 197 THR A O 1
ATOM 1567 N N . GLY A 1 198 ? 24.516 31.312 19.344 1 90.62 198 GLY A N 1
ATOM 1568 C CA . GLY A 1 198 ? 24.578 32.562 18.609 1 90.62 198 GLY A CA 1
ATOM 1569 C C . GLY A 1 198 ? 23.234 33.25 18.484 1 90.62 198 GLY A C 1
ATOM 1570 O O . GLY A 1 198 ? 23.125 34.312 17.891 1 90.62 198 GLY A O 1
ATOM 1571 N N . TRP A 1 199 ? 22.266 32.75 19.156 1 95.56 199 TRP A N 1
ATOM 1572 C CA . TRP A 1 199 ? 20.906 33.281 19.031 1 95.56 199 TRP A CA 1
ATOM 1573 C C . TRP A 1 199 ? 20.328 33.625 20.406 1 95.56 199 TRP A C 1
ATOM 1575 O O . TRP A 1 199 ? 20.781 33.094 21.422 1 95.56 199 TRP A O 1
ATOM 1585 N N . ARG A 1 200 ? 19.375 34.5 20.438 1 95.44 200 ARG A N 1
ATOM 1586 C CA . ARG A 1 200 ? 18.688 34.875 21.656 1 95.44 200 ARG A CA 1
ATOM 1587 C C . ARG A 1 200 ? 17.203 35.062 21.406 1 95.44 200 ARG A C 1
ATOM 1589 O O . ARG A 1 200 ? 16.766 35.219 20.266 1 95.44 200 ARG A O 1
ATOM 1596 N N . VAL A 1 201 ? 16.422 35.125 22.562 1 96.44 201 VAL A N 1
ATOM 1597 C CA . VAL A 1 201 ? 15 35.406 22.484 1 96.44 201 VAL A CA 1
ATOM 1598 C C . VAL A 1 201 ? 14.75 36.906 22.594 1 96.44 201 VAL A C 1
ATOM 1600 O O . VAL A 1 201 ? 15.219 37.562 23.531 1 96.44 201 VAL A O 1
ATOM 1603 N N . SER A 1 202 ? 14.109 37.469 21.547 1 95.38 202 SER A N 1
ATOM 1604 C CA . SER A 1 202 ? 13.797 38.875 21.562 1 95.38 202 SER A CA 1
ATOM 1605 C C . SER A 1 202 ? 12.328 39.125 21.875 1 95.38 202 SER A C 1
ATOM 1607 O O . SER A 1 202 ? 11.445 38.5 21.281 1 95.38 202 SER A O 1
ATOM 1609 N N . PRO A 1 203 ? 12.008 40 22.75 1 94.44 203 PRO A N 1
ATOM 1610 C CA . PRO A 1 203 ? 10.625 40.375 23.047 1 94.44 203 PRO A CA 1
ATOM 1611 C C . PRO A 1 203 ? 10.141 41.562 22.219 1 94.44 203 PRO A C 1
ATOM 1613 O O . PRO A 1 203 ? 9.18 42.25 22.609 1 94.44 203 PRO A O 1
ATOM 1616 N N . VAL A 1 204 ? 10.797 41.875 21.156 1 93.31 204 VAL A N 1
ATOM 1617 C CA . VAL A 1 204 ? 10.555 43.062 20.344 1 93.31 204 VAL A CA 1
ATOM 1618 C C . VAL A 1 204 ? 9.086 43.125 19.922 1 93.31 204 VAL A C 1
ATOM 1620 O O . VAL A 1 204 ? 8.523 44.188 19.75 1 93.31 204 VAL A O 1
ATOM 1623 N N . ASN A 1 205 ? 8.43 42 19.766 1 94 205 ASN A N 1
ATOM 1624 C CA . ASN A 1 205 ? 7.051 41.938 19.281 1 94 205 ASN A CA 1
ATOM 1625 C C . ASN A 1 205 ? 6.078 41.594 20.406 1 94 205 ASN A C 1
ATOM 1627 O O . ASN A 1 205 ? 4.977 41.094 20.156 1 94 205 ASN A O 1
ATOM 1631 N N . GLU A 1 206 ? 6.383 41.719 21.609 1 92.5 206 GLU A N 1
ATOM 1632 C CA . GLU A 1 206 ? 5.586 41.344 22.766 1 92.5 206 GLU A CA 1
ATOM 1633 C C . GLU A 1 206 ? 4.219 42.031 22.75 1 92.5 206 GLU A C 1
ATOM 1635 O O . GLU A 1 206 ? 3.219 41.438 23.156 1 92.5 206 GLU A O 1
ATOM 1640 N N . ARG A 1 207 ? 4.168 43.25 22.281 1 91 207 ARG A N 1
ATOM 1641 C CA . ARG A 1 207 ? 2.916 44 22.188 1 91 207 ARG A CA 1
ATOM 1642 C C . ARG A 1 207 ? 2.324 43.906 20.797 1 91 207 ARG A C 1
ATOM 1644 O O . ARG A 1 207 ? 1.307 44.531 20.5 1 91 207 ARG A O 1
ATOM 1651 N N . PHE A 1 208 ? 2.93 43.25 19.969 1 93 208 PHE A N 1
ATOM 1652 C CA . PHE A 1 208 ? 2.514 43.031 18.594 1 93 208 PHE A CA 1
ATOM 1653 C C . PHE A 1 208 ? 2.537 44.312 17.797 1 93 208 PHE A C 1
ATOM 1655 O O . PHE A 1 208 ? 1.712 44.531 16.906 1 93 208 PHE A O 1
ATOM 1662 N N . ASP A 1 209 ? 3.418 45.156 18.109 1 90.38 209 ASP A N 1
ATOM 1663 C CA . ASP A 1 209 ? 3.547 46.438 17.422 1 90.38 209 ASP A CA 1
ATOM 1664 C C . ASP A 1 209 ? 4.234 46.281 16.062 1 90.38 209 ASP A C 1
ATOM 1666 O O . ASP A 1 209 ? 3.986 47.031 15.133 1 90.38 209 ASP A O 1
ATOM 1670 N N . MET A 1 210 ? 5.062 45.344 16.031 1 92.5 210 MET A N 1
ATOM 1671 C CA . MET A 1 210 ? 5.812 45.125 14.797 1 92.5 210 MET A CA 1
ATOM 1672 C C . MET A 1 210 ? 5.008 44.281 13.805 1 92.5 210 MET A C 1
ATOM 1674 O O . MET A 1 210 ? 4.961 44.625 12.617 1 92.5 210 MET A O 1
ATOM 1678 N N . CYS A 1 211 ? 4.434 43.25 14.25 1 93.94 211 CYS A N 1
ATOM 1679 C CA . CYS A 1 211 ? 3.682 42.344 13.406 1 93.94 211 CYS A CA 1
ATOM 1680 C C . CYS A 1 211 ? 2.664 41.562 14.234 1 93.94 211 CYS A C 1
ATOM 1682 O O . CYS A 1 211 ? 3.021 40.906 15.219 1 93.94 211 CYS A O 1
ATOM 1684 N N . THR A 1 212 ? 1.449 41.469 13.828 1 93.19 212 THR A N 1
ATOM 1685 C CA . THR A 1 212 ? 0.392 40.812 14.57 1 93.19 212 THR A CA 1
ATOM 1686 C C . THR A 1 212 ? 0.396 39.312 14.281 1 93.19 212 THR A C 1
ATOM 1688 O O . THR A 1 212 ? -0.067 38.5 15.102 1 93.19 212 THR A O 1
ATOM 1691 N N . SER A 1 213 ? 0.874 38.969 13.172 1 94.88 213 SER A N 1
ATOM 1692 C CA . SER A 1 213 ? 0.808 37.562 12.789 1 94.88 213 SER A CA 1
ATOM 1693 C C . SER A 1 213 ? 2.008 36.781 13.32 1 94.88 213 SER A C 1
ATOM 1695 O O . SER A 1 213 ? 2.004 35.531 13.328 1 94.88 213 SER A O 1
ATOM 1697 N N . LEU A 1 214 ? 3.06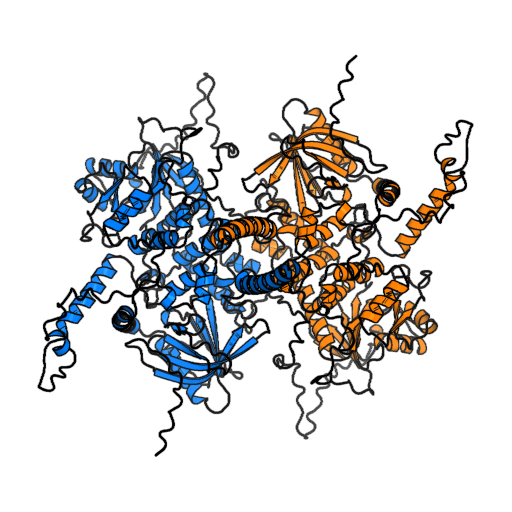4 37.469 13.805 1 95.94 214 LEU A N 1
ATOM 1698 C CA . LEU A 1 214 ? 4.223 36.812 14.406 1 95.94 214 LEU A CA 1
ATOM 1699 C C . LEU A 1 214 ? 4.016 36.625 15.906 1 95.94 214 LEU A C 1
ATOM 1701 O O . LEU A 1 214 ? 3.158 37.281 16.516 1 95.94 214 LEU A O 1
ATOM 1705 N N . PRO A 1 215 ? 4.754 35.688 16.484 1 95.44 215 PRO A N 1
ATOM 1706 C CA . PRO A 1 215 ? 4.633 35.5 17.922 1 95.44 215 PRO A CA 1
ATOM 1707 C C . PRO A 1 215 ? 5.203 36.656 18.734 1 95.44 215 PRO A C 1
ATOM 1709 O O . PRO A 1 215 ? 5.926 37.5 18.188 1 95.44 215 PRO A O 1
ATOM 1712 N N . LYS A 1 216 ? 4.891 36.625 19.969 1 94.56 216 LYS A N 1
ATOM 1713 C CA . LYS A 1 216 ? 5.379 37.625 20.891 1 94.56 216 LYS A CA 1
ATOM 1714 C C . LYS A 1 216 ? 6.902 37.594 20.984 1 94.56 216 LYS A C 1
ATOM 1716 O O . LYS A 1 216 ? 7.535 38.656 21.125 1 94.56 216 LYS A O 1
ATOM 1721 N N . TYR A 1 217 ? 7.379 36.406 20.875 1 95.81 217 TYR A N 1
ATOM 1722 C CA . TYR A 1 217 ? 8.812 36.219 21.062 1 95.81 217 TYR A CA 1
ATOM 1723 C C . TYR A 1 217 ? 9.438 35.594 19.828 1 95.81 217 TYR A C 1
ATOM 1725 O O . TYR A 1 217 ? 8.836 34.688 19.219 1 95.81 217 TYR A O 1
ATOM 1733 N N . LEU A 1 218 ? 10.594 36.125 19.406 1 94.88 218 LEU A N 1
ATOM 1734 C CA . LEU A 1 218 ? 11.297 35.656 18.219 1 94.88 218 LEU A CA 1
ATOM 1735 C C . LEU A 1 218 ? 12.742 35.312 18.547 1 94.88 218 LEU A C 1
ATOM 1737 O O . LEU A 1 218 ? 13.328 35.875 19.484 1 94.88 218 LEU A O 1
ATOM 1741 N N . TRP A 1 219 ? 13.281 34.375 17.844 1 96.25 219 TRP A N 1
ATOM 1742 C CA . TRP A 1 219 ? 14.719 34.125 17.906 1 96.25 219 TRP A CA 1
ATOM 1743 C C . TRP A 1 219 ? 15.477 35.031 16.938 1 96.25 219 TRP A C 1
ATOM 1745 O O . TRP A 1 219 ? 15.211 35 15.727 1 96.25 219 TRP A O 1
ATOM 1755 N N . VAL A 1 220 ? 16.375 35.75 17.391 1 94 220 VAL A N 1
ATOM 1756 C CA . VAL A 1 220 ? 17.203 36.656 16.594 1 94 220 VAL A CA 1
ATOM 1757 C C . VAL A 1 220 ? 18.672 36.469 16.953 1 94 220 VAL A C 1
ATOM 1759 O O . VAL A 1 220 ? 18.984 35.938 18.031 1 94 220 VAL A O 1
ATOM 1762 N N . PRO A 1 221 ? 19.562 36.781 16 1 92.69 221 PRO A N 1
ATOM 1763 C CA . PRO A 1 221 ? 20.969 36.656 16.344 1 92.69 221 PRO A CA 1
ATOM 1764 C C . PRO A 1 221 ? 21.359 37.5 17.562 1 92.69 221 PRO A C 1
ATOM 1766 O O . PRO A 1 221 ? 20.859 38.625 17.719 1 92.69 221 PRO A O 1
ATOM 1769 N N . SER A 1 222 ? 22.234 37.031 18.391 1 90.69 222 SER A N 1
ATOM 1770 C CA . SER A 1 222 ? 22.594 37.656 19.656 1 90.69 222 SER A CA 1
ATOM 1771 C C . SER A 1 222 ? 23.219 39.031 19.453 1 90.69 222 SER A C 1
ATOM 1773 O O . SER A 1 222 ? 23.078 39.906 20.281 1 90.69 222 SER A O 1
ATOM 1775 N N . ARG A 1 223 ? 23.844 39.219 18.391 1 84.88 223 ARG A N 1
ATOM 1776 C CA . ARG A 1 223 ? 24.578 40.438 18.125 1 84.88 223 ARG A CA 1
ATOM 1777 C C . ARG A 1 223 ? 23.641 41.531 17.562 1 84.88 223 ARG A C 1
ATOM 1779 O O . ARG A 1 223 ? 24.016 42.688 17.469 1 84.88 223 ARG A O 1
ATOM 1786 N N . PHE A 1 224 ? 22.484 41.156 17.312 1 87.56 224 PHE A N 1
ATOM 1787 C CA . PHE A 1 224 ? 21.547 42.062 16.672 1 87.56 224 PHE A CA 1
ATOM 1788 C C . PHE A 1 224 ? 20.719 42.812 17.719 1 87.56 224 PHE A C 1
ATOM 1790 O O . PHE A 1 224 ? 20.016 42.156 18.516 1 87.56 224 PHE A O 1
ATOM 1797 N N . LEU A 1 225 ? 20.797 44.094 17.656 1 88.38 225 LEU A N 1
ATOM 1798 C CA . LEU A 1 225 ? 20.031 44.906 18.625 1 88.38 225 LEU A CA 1
ATOM 1799 C C . LEU A 1 225 ? 18.578 45 18.203 1 88.38 225 LEU A C 1
ATOM 1801 O O . LEU A 1 225 ? 18.266 44.969 17 1 88.38 225 LEU A O 1
ATOM 1805 N N . ASP A 1 226 ? 17.688 45.25 19.109 1 89.62 226 ASP A N 1
ATOM 1806 C CA . ASP A 1 226 ? 16.25 45.312 18.844 1 89.62 226 ASP A CA 1
ATOM 1807 C C . ASP A 1 226 ? 15.906 46.531 17.984 1 89.62 226 ASP A C 1
ATOM 1809 O O . ASP A 1 226 ? 14.969 46.469 17.188 1 89.62 226 ASP A O 1
ATOM 1813 N N . ASN A 1 227 ? 16.672 47.562 18.172 1 87.06 227 ASN A N 1
ATOM 1814 C CA . ASN A 1 227 ? 16.406 48.75 17.375 1 87.06 227 ASN A CA 1
ATOM 1815 C C . ASN A 1 227 ? 16.703 48.5 15.898 1 87.06 227 ASN A C 1
ATOM 1817 O O . ASN A 1 227 ? 16 49.031 15.023 1 87.06 227 ASN A O 1
ATOM 1821 N N . GLU A 1 228 ? 17.75 47.812 15.68 1 87.25 228 GLU A N 1
ATOM 1822 C CA . GLU A 1 228 ? 18.062 47.438 14.305 1 87.25 228 GLU A CA 1
ATOM 1823 C C . GLU A 1 228 ? 17 46.5 13.734 1 87.25 228 GLU A C 1
ATOM 1825 O O . GLU A 1 228 ? 16.656 46.562 12.547 1 87.25 228 GLU A O 1
ATOM 1830 N N . LEU A 1 229 ? 16.469 45.688 14.578 1 89.44 229 LEU A N 1
ATOM 1831 C CA . LEU A 1 229 ? 15.422 44.75 14.172 1 89.44 229 LEU A CA 1
ATOM 1832 C C . LEU A 1 229 ? 14.172 45.469 13.711 1 89.44 229 LEU A C 1
ATOM 1834 O O . LEU A 1 229 ? 13.562 45.125 12.703 1 89.44 229 LEU A O 1
ATOM 1838 N N . LYS A 1 230 ? 13.82 46.469 14.406 1 89.44 230 LYS A N 1
ATOM 1839 C CA . LYS A 1 230 ? 12.625 47.25 14.094 1 89.44 230 LYS A CA 1
ATOM 1840 C C . LYS A 1 230 ? 12.711 47.875 12.703 1 89.44 230 LYS A C 1
ATOM 1842 O O . LYS A 1 230 ? 11.719 47.969 11.984 1 89.44 230 LYS A O 1
ATOM 1847 N N . ARG A 1 231 ? 13.914 48.219 12.336 1 86.81 231 ARG A N 1
ATOM 1848 C CA . ARG A 1 231 ? 14.117 48.812 11.023 1 86.81 231 ARG A CA 1
ATOM 1849 C C . ARG A 1 231 ? 14.023 47.75 9.914 1 86.81 231 ARG A C 1
ATOM 1851 O O . ARG A 1 231 ? 13.594 48.062 8.805 1 86.81 231 ARG A O 1
ATOM 1858 N N . ALA A 1 232 ? 14.383 46.594 10.266 1 89.56 232 ALA A N 1
ATOM 1859 C CA . ALA A 1 232 ? 14.398 45.531 9.273 1 89.56 232 ALA A CA 1
ATOM 1860 C C . ALA A 1 232 ? 12.977 45.031 8.969 1 89.56 232 ALA A C 1
ATOM 1862 O O . ALA A 1 232 ? 12.688 44.625 7.852 1 89.56 232 ALA A O 1
ATOM 1863 N N . PHE A 1 233 ? 12 45.156 9.914 1 92.12 233 PHE A N 1
ATOM 1864 C CA . PHE A 1 233 ? 10.641 44.656 9.797 1 92.12 233 PHE A CA 1
ATOM 1865 C C . PHE A 1 233 ? 9.93 45.25 8.594 1 92.12 233 PHE A C 1
ATOM 1867 O O . PHE A 1 233 ? 9.172 44.562 7.906 1 92.12 233 PHE A O 1
ATOM 1874 N N . VAL A 1 234 ? 10.195 46.438 8.25 1 89.25 234 VAL A N 1
ATOM 1875 C CA . VAL A 1 234 ? 9.422 47.188 7.277 1 89.25 234 VAL A CA 1
ATOM 1876 C C . VAL A 1 234 ? 9.727 46.719 5.867 1 89.25 234 VAL A C 1
ATOM 1878 O O . VAL A 1 234 ? 8.93 46.906 4.945 1 89.25 234 VAL A O 1
ATOM 1881 N N . HIS A 1 235 ? 10.781 46 5.711 1 90.69 235 HIS A N 1
ATOM 1882 C CA . HIS A 1 235 ? 11.234 45.656 4.371 1 90.69 235 HIS A CA 1
ATOM 1883 C C . HIS A 1 235 ? 10.688 44.312 3.941 1 90.69 235 HIS A C 1
ATOM 1885 O O . HIS A 1 235 ? 10.875 43.875 2.795 1 90.69 235 HIS A O 1
ATOM 1891 N N . PHE A 1 236 ? 10.016 43.625 4.781 1 93.44 236 PHE A N 1
ATOM 1892 C CA . PHE A 1 236 ? 9.477 42.312 4.473 1 93.44 236 PHE A CA 1
ATOM 1893 C C . PHE A 1 236 ? 7.953 42.344 4.398 1 93.44 236 PHE A C 1
ATOM 1895 O O . PHE A 1 236 ? 7.312 43.125 5.113 1 93.44 236 PHE A O 1
ATOM 1902 N N . ASN A 1 237 ? 7.406 41.5 3.543 1 93.31 237 ASN A N 1
ATOM 1903 C CA . ASN A 1 237 ? 5.957 41.406 3.432 1 93.31 237 ASN A CA 1
ATOM 1904 C C . ASN A 1 237 ? 5.316 41.062 4.773 1 93.31 237 ASN A C 1
ATOM 1906 O O . ASN A 1 237 ? 5.801 40.188 5.492 1 93.31 237 ASN A O 1
ATOM 1910 N N . GLU A 1 238 ? 4.262 41.781 5.176 1 91.44 238 GLU A N 1
ATOM 1911 C CA . GLU A 1 238 ? 3.545 41.625 6.438 1 91.44 238 GLU A CA 1
ATOM 1912 C C . GLU A 1 238 ? 4.484 41.781 7.629 1 91.44 238 GLU A C 1
ATOM 1914 O O . GLU A 1 238 ? 4.168 41.344 8.734 1 91.44 238 GLU A O 1
ATOM 1919 N N . ARG A 1 239 ? 5.773 42.219 7.328 1 93.94 239 ARG A N 1
ATOM 1920 C CA . ARG A 1 239 ? 6.789 42.531 8.336 1 93.94 239 ARG A CA 1
ATOM 1921 C C . ARG A 1 239 ? 7.297 41.25 8.984 1 93.94 239 ARG A C 1
ATOM 1923 O O . ARG A 1 239 ? 7.559 41.219 10.188 1 93.94 239 ARG A O 1
ATOM 1930 N N . ARG A 1 240 ? 7.266 40.25 8.289 1 95.88 240 ARG A N 1
ATOM 1931 C CA . ARG A 1 240 ? 7.754 38.969 8.812 1 95.88 240 ARG A CA 1
ATOM 1932 C C . ARG A 1 240 ? 9.211 38.75 8.438 1 95.88 240 ARG A C 1
ATOM 1934 O O . ARG A 1 240 ? 9.5 38.188 7.379 1 95.88 240 ARG A O 1
ATOM 1941 N N . ILE A 1 241 ? 10.078 39.125 9.242 1 94.81 241 ILE A N 1
ATOM 1942 C CA . ILE A 1 241 ? 11.523 39.156 9.031 1 94.81 241 ILE A CA 1
ATOM 1943 C C . ILE A 1 241 ? 12.07 37.719 9.125 1 94.81 241 ILE A C 1
ATOM 1945 O O . ILE A 1 241 ? 11.383 36.812 9.594 1 94.81 241 ILE A O 1
ATOM 1949 N N . PRO A 1 242 ? 13.305 37.531 8.633 1 94.88 242 PRO A N 1
ATOM 1950 C CA . PRO A 1 242 ? 13.945 36.219 8.82 1 94.88 242 PRO A CA 1
ATOM 1951 C C . PRO A 1 242 ? 14.141 35.875 10.297 1 94.88 242 PRO A C 1
ATOM 1953 O O . PRO A 1 242 ? 14.641 36.688 11.07 1 94.88 242 PRO A O 1
ATOM 1956 N N . ARG A 1 243 ? 13.719 34.75 10.703 1 95.31 243 ARG A N 1
ATOM 1957 C CA . ARG A 1 243 ? 13.836 34.281 12.078 1 95.31 243 ARG A CA 1
ATOM 1958 C C . ARG A 1 243 ? 14.297 32.812 12.102 1 95.31 243 ARG A C 1
ATOM 1960 O O . ARG A 1 243 ? 14.031 32.062 11.164 1 95.31 243 ARG A O 1
ATOM 1967 N N . LEU A 1 244 ? 14.875 32.469 13.102 1 97.06 244 LEU A N 1
ATOM 1968 C CA . LEU A 1 244 ? 15.406 31.109 13.234 1 97.06 244 LEU A CA 1
ATOM 1969 C C . LEU A 1 244 ? 14.289 30.109 13.477 1 97.06 244 LEU A C 1
ATOM 1971 O O . LEU A 1 244 ? 13.367 30.359 14.25 1 97.06 244 LEU A O 1
ATOM 1975 N N . CYS A 1 245 ? 14.328 29 12.805 1 96.25 245 CYS A N 1
ATOM 1976 C CA . CYS A 1 245 ? 13.406 27.891 13.008 1 96.25 245 CYS A CA 1
ATOM 1977 C C . CYS A 1 245 ? 14.117 26.719 13.688 1 96.25 245 CYS A C 1
ATOM 1979 O O . CYS A 1 245 ? 13.516 26.016 14.508 1 96.25 245 CYS A O 1
ATOM 1981 N N . TRP A 1 246 ? 15.336 26.516 13.25 1 97.19 246 TRP A N 1
ATOM 1982 C CA . TRP A 1 246 ? 16.062 25.344 13.727 1 97.19 246 TRP A CA 1
ATOM 1983 C C . TRP A 1 246 ? 17.562 25.531 13.539 1 97.19 246 TRP A C 1
ATOM 1985 O O . TRP A 1 246 ? 18.016 26.141 12.57 1 97.19 246 TRP A O 1
ATOM 1995 N N . HIS A 1 247 ? 18.281 25.031 14.531 1 96.19 247 HIS A N 1
ATOM 1996 C CA . HIS A 1 247 ? 19.734 25.062 14.5 1 96.19 247 HIS A CA 1
ATOM 1997 C C . HIS A 1 247 ? 20.328 23.672 14.359 1 96.19 247 HIS A C 1
ATOM 1999 O O . HIS A 1 247 ? 20.109 22.812 15.219 1 96.19 247 HIS A O 1
ATOM 2005 N N . HIS A 1 248 ? 20.984 23.469 13.297 1 93.38 248 HIS A N 1
ATOM 2006 C CA . HIS A 1 248 ? 21.625 22.172 13.055 1 93.38 248 HIS A CA 1
ATOM 2007 C C . HIS A 1 248 ? 22.828 21.969 13.969 1 93.38 248 HIS A C 1
ATOM 2009 O O . HIS A 1 248 ? 23.594 22.906 14.203 1 93.38 248 HIS A O 1
ATOM 2015 N N . PRO A 1 249 ? 22.984 20.766 14.453 1 87.75 249 PRO A N 1
ATOM 2016 C CA . PRO A 1 249 ? 24.125 20.516 15.336 1 87.75 249 PRO A CA 1
ATOM 2017 C C . PRO A 1 249 ? 25.469 20.781 14.656 1 87.75 249 PRO A C 1
ATOM 2019 O O . PRO A 1 249 ? 26.453 21.078 15.328 1 87.75 249 PRO A O 1
ATOM 2022 N N . GLY A 1 250 ? 25.484 20.75 13.383 1 86 250 GLY A N 1
ATOM 2023 C CA . GLY A 1 250 ? 26.703 21.031 12.633 1 86 250 GLY A CA 1
ATOM 2024 C C . GLY A 1 250 ? 26.938 22.531 12.438 1 86 250 GLY A C 1
ATOM 2025 O O . GLY A 1 250 ? 27.953 22.922 11.875 1 86 250 GLY A O 1
ATOM 2026 N N . GLY A 1 251 ? 26 23.328 12.875 1 90.38 251 GLY A N 1
ATOM 2027 C CA . GLY A 1 251 ? 26.25 24.766 12.898 1 90.38 251 GLY A CA 1
ATOM 2028 C C . GLY A 1 251 ? 25.359 25.547 11.938 1 90.38 251 GLY A C 1
ATOM 2029 O O . GLY A 1 251 ? 25.266 26.766 12.023 1 90.38 251 GLY A O 1
ATOM 2030 N N . SER A 1 252 ? 24.734 24.906 10.992 1 93.56 252 SER A N 1
ATOM 2031 C CA . SER A 1 252 ? 23.859 25.594 10.039 1 93.56 252 SER A CA 1
ATOM 2032 C C . SER A 1 252 ? 22.562 26.047 10.711 1 93.56 252 SER A C 1
ATOM 2034 O O . SER A 1 252 ? 22.172 25.484 11.734 1 93.56 252 SER A O 1
ATOM 2036 N N . ASP A 1 253 ? 22.016 27.078 10.125 1 96.31 253 ASP A N 1
ATOM 2037 C CA . ASP A 1 253 ? 20.781 27.609 10.672 1 96.31 253 ASP A CA 1
ATOM 2038 C C . ASP A 1 253 ? 19.672 27.609 9.617 1 96.31 253 ASP A C 1
ATOM 2040 O O . ASP A 1 253 ? 19.891 28 8.477 1 96.31 253 ASP A O 1
ATOM 2044 N N . LEU A 1 254 ? 18.531 27.125 10 1 98 254 LEU A N 1
ATOM 2045 C CA . LEU A 1 254 ? 17.344 27.203 9.172 1 98 254 LEU A CA 1
ATOM 2046 C C . LEU A 1 254 ? 16.453 28.375 9.594 1 98 254 LEU A C 1
ATOM 2048 O O . LEU A 1 254 ? 16.031 28.453 10.75 1 98 254 LEU A O 1
ATOM 2052 N N . LEU A 1 255 ? 16.219 29.266 8.68 1 97.75 255 LEU A N 1
ATOM 2053 C CA . LEU A 1 255 ? 15.375 30.438 8.93 1 97.75 255 LEU A CA 1
ATOM 2054 C C . LEU A 1 255 ? 14.164 30.453 7.996 1 97.75 255 LEU A C 1
ATOM 2056 O O . LEU A 1 255 ? 14.156 29.766 6.98 1 97.75 255 LEU A O 1
ATOM 2060 N N . ARG A 1 256 ? 13.156 31.156 8.328 1 97.12 256 ARG A N 1
ATOM 2061 C CA . ARG A 1 256 ? 12.023 31.391 7.438 1 97.12 256 ARG A CA 1
ATOM 2062 C C . ARG A 1 256 ? 11.648 32.875 7.418 1 97.12 256 ARG A C 1
ATOM 2064 O O . ARG A 1 256 ? 11.742 33.562 8.438 1 97.12 256 ARG A O 1
ATOM 2071 N N . ALA A 1 257 ? 11.25 33.312 6.297 1 95.81 257 ALA A N 1
ATOM 2072 C CA . ALA A 1 257 ? 10.914 34.75 6.121 1 95.81 257 ALA A CA 1
ATOM 2073 C C . ALA A 1 257 ? 9.898 34.938 5 1 95.81 257 ALA A C 1
ATOM 2075 O O . ALA A 1 257 ? 9.727 34.031 4.16 1 95.81 257 ALA A O 1
ATOM 2076 N N . ALA A 1 258 ? 9.203 36.062 5.113 1 95.81 258 ALA A N 1
ATOM 2077 C CA . ALA A 1 258 ? 8.398 36.469 3.971 1 95.81 258 ALA A CA 1
ATOM 2078 C C . ALA A 1 258 ? 9.273 37.094 2.887 1 95.81 258 ALA A C 1
ATOM 2080 O O . ALA A 1 258 ? 10.43 37.438 3.135 1 95.81 258 ALA A O 1
ATOM 2081 N N . SER A 1 259 ? 8.758 37.219 1.708 1 92.44 259 SER A N 1
ATOM 2082 C CA . SER A 1 259 ? 9.477 37.906 0.634 1 92.44 259 SER A CA 1
ATOM 2083 C C . SER A 1 259 ? 9.609 39.406 0.918 1 92.44 259 SER A C 1
ATOM 2085 O O . SER A 1 259 ? 8.906 39.938 1.78 1 92.44 259 SER A O 1
ATOM 2087 N N . PHE A 1 260 ? 10.516 40 0.21 1 89.56 260 PHE A N 1
ATOM 2088 C CA . PHE A 1 260 ? 10.703 41.438 0.355 1 89.56 260 PHE A CA 1
ATOM 2089 C C . PHE A 1 260 ? 9.492 42.188 -0.171 1 89.56 260 PHE A C 1
ATOM 2091 O O . PHE A 1 260 ? 8.859 41.781 -1.137 1 89.56 260 PHE A O 1
ATOM 2098 N N . HIS A 1 261 ? 9.227 43.219 0.499 1 85.44 261 HIS A N 1
ATOM 2099 C CA . HIS A 1 261 ? 8.195 44.125 -0.001 1 85.44 261 HIS A CA 1
ATOM 2100 C C . HIS A 1 261 ? 8.617 44.781 -1.31 1 85.44 261 HIS A C 1
ATOM 2102 O O . HIS A 1 261 ? 9.75 45.25 -1.427 1 85.44 261 HIS A O 1
ATOM 2108 N N . ALA A 1 262 ? 7.875 44.688 -2.293 1 75.56 262 ALA A N 1
ATOM 2109 C CA . ALA A 1 262 ? 8.203 45.156 -3.637 1 75.56 262 ALA A CA 1
ATOM 2110 C C . ALA A 1 262 ? 8.625 46.625 -3.619 1 75.56 262 ALA A C 1
ATOM 2112 O O . ALA A 1 262 ? 9.516 47.031 -4.375 1 75.56 262 ALA A O 1
ATOM 2113 N N . GLU A 1 263 ? 8.078 47.375 -2.746 1 78.38 263 GLU A N 1
ATOM 2114 C CA . GLU A 1 263 ? 8.328 48.812 -2.783 1 78.38 263 GLU A CA 1
ATOM 2115 C C . GLU A 1 263 ? 9.383 49.219 -1.758 1 78.38 263 GLU A C 1
ATOM 2117 O O . GLU A 1 263 ? 9.602 50.406 -1.516 1 78.38 263 GLU A O 1
ATOM 2122 N N . SER A 1 264 ? 10.07 48.156 -1.364 1 76.94 264 SER A N 1
ATOM 2123 C CA . SER A 1 264 ? 11.039 48.469 -0.32 1 76.94 264 SER A CA 1
ATOM 2124 C C . SER A 1 264 ? 12.297 49.094 -0.908 1 76.94 264 SER A C 1
ATOM 2126 O O . SER A 1 264 ? 12.812 48.625 -1.926 1 76.94 264 SER A O 1
ATOM 2128 N N . ASP A 1 265 ? 12.641 50.312 -0.437 1 76.38 265 ASP A N 1
ATOM 2129 C CA . ASP A 1 265 ? 13.891 50.969 -0.783 1 76.38 265 ASP A CA 1
ATOM 2130 C C . ASP A 1 265 ? 14.727 51.25 0.464 1 76.38 265 ASP A C 1
ATOM 2132 O O . ASP A 1 265 ? 14.711 52.375 0.997 1 76.38 265 ASP A O 1
ATOM 2136 N N . PRO A 1 266 ? 15.398 50.25 0.812 1 77.38 266 PRO A N 1
ATOM 2137 C CA . PRO A 1 266 ? 16.109 50.406 2.08 1 77.38 266 PRO A CA 1
ATOM 2138 C C . PRO A 1 266 ? 17.312 51.344 1.973 1 77.38 266 PRO A C 1
ATOM 2140 O O . PRO A 1 266 ? 18 51.344 0.955 1 77.38 266 PRO A O 1
ATOM 2143 N N . GLU A 1 267 ? 17.438 52.062 2.994 1 82.06 267 GLU A N 1
ATOM 2144 C CA . GLU A 1 267 ? 18.656 52.844 3.166 1 82.06 267 GLU A CA 1
ATOM 2145 C C . GLU A 1 267 ? 19.844 51.938 3.48 1 82.06 267 GLU A C 1
ATOM 2147 O O . GLU A 1 267 ? 19.688 50.75 3.732 1 82.06 267 GLU A O 1
ATOM 2152 N N . LYS A 1 268 ? 21.016 52.5 3.387 1 81.56 268 LYS A N 1
ATOM 2153 C CA . LYS A 1 268 ? 22.25 51.75 3.561 1 81.56 268 LYS A CA 1
ATOM 2154 C C . LYS A 1 268 ? 22.266 51.031 4.906 1 81.56 268 LYS A C 1
ATOM 2156 O O . LYS A 1 268 ? 22.672 49.844 4.984 1 81.56 268 LYS A O 1
ATOM 2161 N N . GLU A 1 269 ? 21.828 51.719 5.867 1 82.31 269 GLU A N 1
ATOM 2162 C CA . GLU A 1 269 ? 21.844 51.125 7.199 1 82.31 269 GLU A CA 1
ATOM 2163 C C . GLU A 1 269 ? 20.859 49.969 7.289 1 82.31 269 GLU A C 1
ATOM 2165 O O . GLU A 1 269 ? 21.156 48.969 7.938 1 82.31 269 GLU A O 1
ATOM 2170 N N . ASP A 1 270 ? 19.766 50.156 6.641 1 86.5 270 ASP A N 1
ATOM 2171 C CA . ASP A 1 270 ? 18.75 49.094 6.641 1 86.5 270 ASP A CA 1
ATOM 2172 C C . ASP A 1 270 ? 19.219 47.875 5.848 1 86.5 270 ASP A C 1
ATOM 2174 O O . ASP A 1 270 ? 18.938 46.75 6.219 1 86.5 270 ASP A O 1
ATOM 2178 N N . LEU A 1 271 ? 19.906 48.156 4.809 1 84.88 271 LEU A N 1
ATOM 2179 C CA . LEU A 1 271 ? 20.469 47.094 3.998 1 84.88 271 LEU A CA 1
ATOM 2180 C C . LEU A 1 271 ? 21.438 46.25 4.812 1 84.88 271 LEU A C 1
ATOM 2182 O O . LEU A 1 271 ? 21.438 45 4.719 1 84.88 271 LEU A O 1
ATOM 2186 N N . ARG A 1 272 ? 22.234 46.906 5.504 1 84 272 ARG A N 1
ATOM 2187 C CA . ARG A 1 272 ? 23.203 46.219 6.344 1 84 272 ARG A CA 1
ATOM 2188 C C . ARG A 1 272 ? 22.5 45.375 7.406 1 84 272 ARG A C 1
ATOM 2190 O O . ARG A 1 272 ? 22.938 44.25 7.719 1 84 272 ARG A O 1
ATOM 2197 N N . SER A 1 273 ? 21.469 45.938 7.961 1 87.12 273 SER A N 1
ATOM 2198 C CA . SER A 1 273 ? 20.703 45.219 8.984 1 87.12 273 SER A CA 1
ATOM 2199 C C . SER A 1 273 ? 20.062 43.969 8.406 1 87.12 273 SER A C 1
ATOM 2201 O O . SER A 1 273 ? 20.094 42.906 9.039 1 87.12 273 SER A O 1
ATOM 2203 N N . VAL A 1 274 ? 19.5 44.125 7.23 1 88.69 274 VAL A N 1
ATOM 2204 C CA . VAL A 1 274 ? 18.844 43 6.574 1 88.69 274 VAL A CA 1
ATOM 2205 C C . VAL A 1 274 ? 19.875 41.938 6.227 1 88.69 274 VAL A C 1
ATOM 2207 O O . VAL A 1 274 ? 19.641 40.719 6.426 1 88.69 274 VAL A O 1
ATOM 2210 N N . GLU A 1 275 ? 21 42.312 5.727 1 86.31 275 GLU A N 1
ATOM 2211 C CA . GLU A 1 275 ? 22.062 41.375 5.379 1 86.31 275 GLU A CA 1
ATOM 2212 C C . GLU A 1 275 ? 22.562 40.625 6.605 1 86.31 275 GLU A C 1
ATOM 2214 O O . GLU A 1 275 ? 22.797 39.406 6.543 1 86.31 275 GLU A O 1
ATOM 2219 N N . THR A 1 276 ? 22.75 41.375 7.621 1 86.25 276 THR A N 1
ATOM 2220 C CA . THR A 1 276 ? 23.219 40.75 8.859 1 86.25 276 THR A CA 1
ATOM 2221 C C . THR A 1 276 ? 22.219 39.719 9.383 1 86.25 276 THR A C 1
ATOM 2223 O O . THR A 1 276 ? 22.594 38.656 9.875 1 86.25 276 THR A O 1
ATOM 2226 N N . LEU A 1 277 ? 20.984 40.094 9.305 1 89.75 277 LEU A N 1
ATOM 2227 C CA . LEU A 1 277 ? 19.938 39.188 9.75 1 89.75 277 LEU A CA 1
ATOM 2228 C C . LEU A 1 277 ? 19.891 37.938 8.891 1 89.75 277 LEU A C 1
ATOM 2230 O O . LEU A 1 277 ? 19.688 36.812 9.406 1 89.75 277 LEU A O 1
ATOM 2234 N N . MET A 1 278 ? 20.047 38.062 7.625 1 90.5 278 MET A N 1
ATOM 2235 C CA . MET A 1 278 ? 19.953 36.969 6.684 1 90.5 278 MET A CA 1
ATOM 2236 C C . MET A 1 278 ? 21.172 36.031 6.797 1 90.5 278 MET A C 1
ATOM 2238 O O . MET A 1 278 ? 21.031 34.812 6.742 1 90.5 278 MET A O 1
ATOM 2242 N N . LEU A 1 279 ? 22.328 36.594 6.973 1 89.75 279 LEU A N 1
ATOM 2243 C CA . LEU A 1 279 ? 23.547 35.812 7.105 1 89.75 279 LEU A CA 1
ATOM 2244 C C . LEU A 1 279 ? 23.609 35.156 8.469 1 89.75 279 LEU A C 1
ATOM 2246 O O . LEU A 1 279 ? 24.172 34.062 8.602 1 89.75 279 LEU A O 1
ATOM 2250 N N . ALA A 1 280 ? 23 35.781 9.516 1 89.88 280 ALA A N 1
ATOM 2251 C CA . ALA A 1 280 ? 22.922 35.25 10.883 1 89.88 280 ALA A CA 1
ATOM 2252 C C . ALA A 1 280 ? 24.297 34.812 11.375 1 89.88 280 ALA A C 1
ATOM 2254 O O . ALA A 1 280 ? 24.422 33.75 11.992 1 89.88 280 ALA A O 1
ATOM 2255 N N . GLY A 1 281 ? 25.359 35.5 10.977 1 86.5 281 GLY A N 1
ATOM 2256 C CA . GLY A 1 281 ? 26.703 35.188 11.453 1 86.5 281 GLY A CA 1
ATOM 2257 C C . GLY A 1 281 ? 27.453 34.219 10.547 1 86.5 281 GLY A C 1
ATOM 2258 O O . GLY A 1 281 ? 28.609 33.875 10.82 1 86.5 281 GLY A O 1
ATOM 2259 N N . HIS A 1 282 ? 26.844 33.812 9.484 1 90.75 282 HIS A N 1
ATOM 2260 C CA . HIS A 1 282 ? 27.469 32.875 8.555 1 90.75 282 HIS A CA 1
ATOM 2261 C C . HIS A 1 282 ? 28.078 33.625 7.371 1 90.75 282 HIS A C 1
ATOM 2263 O O . HIS A 1 282 ? 27.781 34.812 7.148 1 90.75 282 HIS A O 1
ATOM 2269 N N . SER A 1 283 ? 28.906 32.938 6.641 1 87.31 283 SER A N 1
ATOM 2270 C CA . SER A 1 283 ? 29.531 33.5 5.449 1 87.31 283 SER A CA 1
ATOM 2271 C C . SER A 1 283 ? 28.656 33.281 4.215 1 87.31 283 SER A C 1
ATOM 2273 O O . SER A 1 283 ? 28.812 34 3.213 1 87.31 283 SER A O 1
ATOM 2275 N N . GLN A 1 284 ? 27.844 32.281 4.312 1 89 284 GLN A N 1
ATOM 2276 C CA . GLN A 1 284 ? 27 31.953 3.17 1 89 284 GLN A CA 1
ATOM 2277 C C . GLN A 1 284 ? 25.531 31.922 3.568 1 89 284 GLN A C 1
ATOM 2279 O O . GLN A 1 284 ? 25.188 31.438 4.648 1 89 284 GLN A O 1
ATOM 2284 N N . CYS A 1 285 ? 24.734 32.531 2.66 1 91.69 285 CYS A N 1
ATOM 2285 C CA . CYS A 1 285 ? 23.281 32.5 2.818 1 91.69 285 CYS A CA 1
ATOM 2286 C C . CYS A 1 285 ? 22.609 31.906 1.577 1 91.69 285 CYS A C 1
ATOM 2288 O O . CYS A 1 285 ? 22.953 32.281 0.453 1 91.69 285 CYS A O 1
ATOM 2290 N N . VAL A 1 286 ? 21.797 30.891 1.769 1 92.88 286 VAL A N 1
ATOM 2291 C CA . VAL A 1 286 ? 21.047 30.297 0.672 1 92.88 286 VAL A CA 1
ATOM 2292 C C . VAL A 1 286 ? 19.547 30.562 0.854 1 92.88 286 VAL A C 1
ATOM 2294 O O . VAL A 1 286 ? 18.969 30.156 1.86 1 92.88 286 VAL A O 1
ATOM 2297 N N . ILE A 1 287 ? 18.922 31.281 -0.07 1 93.88 287 ILE A N 1
ATOM 2298 C CA . ILE A 1 287 ? 17.484 31.516 -0.059 1 93.88 287 ILE A CA 1
ATOM 2299 C C . ILE A 1 287 ? 16.781 30.406 -0.842 1 93.88 287 ILE A C 1
ATOM 2301 O O . ILE A 1 287 ? 17.062 30.188 -2.02 1 93.88 287 ILE A O 1
ATOM 2305 N N . VAL A 1 288 ? 15.938 29.688 -0.186 1 94.69 288 VAL A N 1
ATOM 2306 C CA . VAL A 1 288 ? 15.141 28.656 -0.825 1 94.69 288 VAL A CA 1
ATOM 2307 C C . VAL A 1 288 ? 13.734 29.188 -1.114 1 94.69 288 VAL A C 1
ATOM 2309 O O . VAL A 1 288 ? 12.984 29.5 -0.191 1 94.69 288 VAL A O 1
ATOM 2312 N N . GLU A 1 289 ? 13.414 29.281 -2.311 1 90.81 289 GLU A N 1
ATOM 2313 C CA . GLU A 1 289 ? 12.078 29.719 -2.703 1 90.81 289 GLU A CA 1
ATOM 2314 C C . GLU A 1 289 ? 11.086 28.562 -2.688 1 90.81 289 GLU A C 1
ATOM 2316 O O . GLU A 1 289 ? 11.016 27.797 -3.648 1 90.81 289 GLU A O 1
ATOM 2321 N N . ALA A 1 290 ? 10.273 28.484 -1.704 1 90.75 290 ALA A N 1
ATOM 2322 C CA . ALA A 1 290 ? 9.344 27.375 -1.516 1 90.75 290 ALA A CA 1
ATOM 2323 C C . ALA A 1 290 ? 8.305 27.328 -2.635 1 90.75 290 ALA A C 1
ATOM 2325 O O . ALA A 1 290 ? 7.965 26.266 -3.129 1 90.75 290 ALA A O 1
ATOM 2326 N N . ALA A 1 291 ? 7.879 28.5 -3.098 1 89.44 291 ALA A N 1
ATOM 2327 C CA . ALA A 1 291 ? 6.797 28.594 -4.074 1 89.44 291 ALA A CA 1
ATOM 2328 C C . ALA A 1 291 ? 7.262 28.141 -5.457 1 89.44 291 ALA A C 1
ATOM 2330 O O . ALA A 1 291 ? 6.445 27.844 -6.328 1 89.44 291 ALA A O 1
ATOM 2331 N N . ALA A 1 292 ? 8.547 28.078 -5.629 1 88.31 292 ALA A N 1
ATOM 2332 C CA . ALA A 1 292 ? 9.078 27.672 -6.93 1 88.31 292 ALA A CA 1
ATOM 2333 C C . ALA A 1 292 ? 8.906 26.172 -7.16 1 88.31 292 ALA A C 1
ATOM 2335 O O . ALA A 1 292 ? 8.711 25.734 -8.297 1 88.31 292 ALA A O 1
ATOM 2336 N N . ASP A 1 293 ? 8.922 25.375 -6.117 1 90.06 293 ASP A N 1
ATOM 2337 C CA . ASP A 1 293 ? 8.938 23.922 -6.266 1 90.06 293 ASP A CA 1
ATOM 2338 C C . ASP A 1 293 ? 7.688 23.297 -5.648 1 90.06 293 ASP A C 1
ATOM 2340 O O . ASP A 1 293 ? 7.344 22.156 -5.957 1 90.06 293 ASP A O 1
ATOM 2344 N N . LEU A 1 294 ? 7.039 24.016 -4.77 1 95.94 294 LEU A N 1
ATOM 2345 C CA . LEU A 1 294 ? 5.91 23.453 -4.039 1 95.94 294 LEU A CA 1
ATOM 2346 C C . LEU A 1 294 ? 4.59 23.984 -4.586 1 95.94 294 LEU A C 1
ATOM 2348 O O . LEU A 1 294 ? 4.555 25.047 -5.207 1 95.94 294 LEU A O 1
ATOM 2352 N N . PRO A 1 295 ? 3.527 23.234 -4.414 1 96.31 295 PRO A N 1
ATOM 2353 C CA . PRO A 1 295 ? 2.219 23.703 -4.867 1 96.31 295 PRO A CA 1
ATOM 2354 C C . PRO A 1 295 ? 1.708 24.906 -4.062 1 96.31 295 PRO A C 1
ATOM 2356 O O . PRO A 1 295 ? 1.905 24.953 -2.848 1 96.31 295 PRO A O 1
ATOM 2359 N N . SER A 1 296 ? 1.103 25.828 -4.715 1 95.69 296 SER A N 1
ATOM 2360 C CA . SER A 1 296 ? 0.469 26.969 -4.055 1 95.69 296 SER A CA 1
ATOM 2361 C C . SER A 1 296 ? -0.778 26.531 -3.289 1 95.69 296 SER A C 1
ATOM 2363 O O . SER A 1 296 ? -1.325 25.453 -3.539 1 95.69 296 SER A O 1
ATOM 2365 N N . PRO A 1 297 ? -1.231 27.344 -2.309 1 96.06 297 PRO A N 1
ATOM 2366 C CA . PRO A 1 297 ? -2.416 26.984 -1.524 1 96.06 297 PRO A CA 1
ATOM 2367 C C . PRO A 1 297 ? -3.639 26.703 -2.396 1 96.06 297 PRO A C 1
ATOM 2369 O O . PRO A 1 297 ? -4.336 25.703 -2.184 1 96.06 297 PRO A O 1
ATOM 2372 N N . PRO A 1 298 ? -3.898 27.5 -3.471 1 96.12 298 PRO A N 1
ATOM 2373 C CA . PRO A 1 298 ? -5.039 27.156 -4.324 1 96.12 298 PRO A CA 1
ATOM 2374 C C . PRO A 1 298 ? -4.875 25.812 -5.02 1 96.12 298 PRO A C 1
ATOM 2376 O O . PRO A 1 298 ? -5.855 25.078 -5.199 1 96.12 298 PRO A O 1
ATOM 2379 N N . GLU A 1 299 ? -3.658 25.5 -5.43 1 97 299 GLU A N 1
ATOM 2380 C CA . GLU A 1 299 ? -3.402 24.203 -6.055 1 97 299 GLU A CA 1
ATOM 2381 C C . GLU A 1 299 ? -3.643 23.062 -5.07 1 97 299 GLU A C 1
ATOM 2383 O O . GLU A 1 299 ? -4.168 22 -5.449 1 97 299 GLU A O 1
ATOM 2388 N N . ILE A 1 300 ? -3.219 23.266 -3.871 1 98.06 300 ILE A N 1
ATOM 2389 C CA . ILE A 1 300 ? -3.432 22.266 -2.832 1 98.06 300 ILE A CA 1
ATOM 2390 C C . ILE A 1 300 ? -4.93 22.062 -2.611 1 98.06 300 ILE A C 1
ATOM 2392 O O . ILE A 1 300 ? -5.395 20.922 -2.49 1 98.06 300 ILE A O 1
ATOM 2396 N N . GLN A 1 301 ? -5.652 23.156 -2.592 1 97.12 301 GLN A N 1
ATOM 2397 C CA . GLN A 1 301 ? -7.102 23.078 -2.414 1 97.12 301 GLN A CA 1
ATOM 2398 C C . GLN A 1 301 ? -7.758 22.312 -3.557 1 97.12 301 GLN A C 1
ATOM 2400 O O . GLN A 1 301 ? -8.664 21.516 -3.33 1 97.12 301 GLN A O 1
ATOM 2405 N N . GLN A 1 302 ? -7.344 22.594 -4.738 1 97.38 302 GLN A N 1
ATOM 2406 C CA . GLN A 1 302 ? -7.891 21.891 -5.895 1 97.38 302 GLN A CA 1
ATOM 2407 C C . GLN A 1 302 ? -7.613 20.391 -5.809 1 97.38 302 GLN A C 1
ATOM 2409 O O . GLN A 1 302 ? -8.492 19.578 -6.09 1 97.38 302 GLN A O 1
ATOM 2414 N N . ALA A 1 303 ? -6.391 20.031 -5.48 1 98.06 303 ALA A N 1
ATOM 2415 C CA . ALA A 1 303 ? -6.023 18.625 -5.328 1 98.06 303 ALA A CA 1
ATOM 2416 C C . ALA A 1 303 ? -6.855 17.953 -4.238 1 98.06 303 ALA A C 1
ATOM 2418 O O . ALA A 1 303 ? -7.324 16.828 -4.41 1 98.06 303 ALA A O 1
ATOM 2419 N N . TYR A 1 304 ? -7.027 18.672 -3.205 1 97.25 304 TYR A N 1
ATOM 2420 C CA . TYR A 1 304 ? -7.824 18.156 -2.098 1 97.25 304 TYR A CA 1
ATOM 2421 C C . TYR A 1 304 ? -9.266 17.906 -2.533 1 97.25 304 TYR A C 1
ATOM 2423 O O . TYR A 1 304 ? -9.836 16.859 -2.234 1 97.25 304 TYR A O 1
ATOM 2431 N N . SER A 1 305 ? -9.836 18.875 -3.15 1 96.12 305 SER A N 1
ATOM 2432 C CA . SER A 1 305 ? -11.219 18.75 -3.596 1 96.12 305 SER A CA 1
ATOM 2433 C C . SER A 1 305 ? -11.406 17.547 -4.516 1 96.12 305 SER A C 1
ATOM 2435 O O . SER A 1 305 ? -12.383 16.812 -4.391 1 96.12 305 SER A O 1
ATOM 2437 N N . ARG A 1 306 ? -10.516 17.359 -5.395 1 96.81 306 ARG A N 1
ATOM 2438 C CA . ARG A 1 306 ? -10.57 16.234 -6.305 1 96.81 306 ARG A CA 1
ATOM 2439 C C . ARG A 1 306 ? -10.422 14.914 -5.543 1 96.81 306 ARG A C 1
ATOM 2441 O O . ARG A 1 306 ? -11.125 13.938 -5.832 1 96.81 306 ARG A O 1
ATOM 2448 N N . LEU A 1 307 ? -9.445 14.859 -4.633 1 96.62 307 LEU A N 1
ATOM 2449 C CA . LEU A 1 307 ? -9.227 13.656 -3.83 1 96.62 307 LEU A CA 1
ATOM 2450 C C . LEU A 1 307 ? -10.461 13.336 -2.99 1 96.62 307 LEU A C 1
ATOM 2452 O O . LEU A 1 307 ? -10.875 12.18 -2.914 1 96.62 307 LEU A O 1
ATOM 2456 N N . TRP A 1 308 ? -10.984 14.406 -2.377 1 95.25 308 TRP A N 1
ATOM 2457 C CA . TRP A 1 308 ? -12.172 14.25 -1.54 1 95.25 308 TRP A CA 1
ATOM 2458 C C . TRP A 1 308 ? -13.328 13.664 -2.344 1 95.25 308 TRP A C 1
ATOM 2460 O O . TRP A 1 308 ? -13.992 12.727 -1.896 1 95.25 308 TRP A O 1
ATOM 2470 N N . ASN A 1 309 ? -13.57 14.133 -3.5 1 92.75 309 ASN A N 1
ATOM 2471 C CA . ASN A 1 309 ? -14.641 13.633 -4.355 1 92.75 309 ASN A CA 1
ATOM 2472 C C . ASN A 1 309 ? -14.383 12.203 -4.805 1 92.75 309 ASN A C 1
ATOM 2474 O O . ASN A 1 309 ? -15.305 11.383 -4.852 1 92.75 309 ASN A O 1
ATOM 2478 N N . LEU A 1 310 ? -13.164 11.922 -5.121 1 91.38 310 LEU A N 1
ATOM 2479 C CA . LEU A 1 310 ? -12.805 10.578 -5.555 1 91.38 310 LEU A CA 1
ATOM 2480 C C . LEU A 1 310 ? -13.062 9.562 -4.449 1 91.38 310 LEU A C 1
ATOM 2482 O O . LEU A 1 310 ? -13.617 8.492 -4.699 1 91.38 310 LEU A O 1
ATOM 2486 N N . CYS A 1 311 ? -12.656 9.859 -3.25 1 89.38 311 CYS A N 1
ATOM 2487 C CA . CYS A 1 311 ? -12.75 8.938 -2.123 1 89.38 311 CYS A CA 1
ATOM 2488 C C . CYS A 1 311 ? -14.195 8.789 -1.663 1 89.38 311 CYS A C 1
ATOM 2490 O O . CYS A 1 311 ? -14.609 7.715 -1.227 1 89.38 311 CYS A O 1
ATOM 2492 N N . LEU A 1 312 ? -14.945 9.844 -1.742 1 84.75 312 LEU A N 1
ATOM 2493 C CA . LEU A 1 312 ? -16.328 9.789 -1.278 1 84.75 312 LEU A CA 1
ATOM 2494 C C . LEU A 1 312 ? -17.219 9.086 -2.297 1 84.75 312 LEU A C 1
ATOM 2496 O O . LEU A 1 312 ? -18.219 8.484 -1.931 1 84.75 312 LEU A O 1
ATOM 2500 N N . CYS A 1 313 ? -16.891 9.211 -3.557 1 74.25 313 CYS A N 1
ATOM 2501 C CA . CYS A 1 313 ? -17.641 8.5 -4.582 1 74.25 313 CYS A CA 1
ATOM 2502 C C . CYS A 1 313 ? -17.531 6.992 -4.402 1 74.25 313 CYS A C 1
ATOM 2504 O O . CYS A 1 313 ? -18.469 6.25 -4.695 1 74.25 313 CYS A O 1
ATOM 2506 N N . LEU A 1 314 ? -16.484 6.586 -3.975 1 62.5 314 LEU A N 1
ATOM 2507 C CA . LEU A 1 314 ? -16.266 5.168 -3.705 1 62.5 314 LEU A CA 1
ATOM 2508 C C . LEU A 1 314 ? -17.203 4.68 -2.598 1 62.5 314 LEU A C 1
ATOM 2510 O O . LEU A 1 314 ? -17.672 3.543 -2.639 1 62.5 314 LEU A O 1
ATOM 2514 N N . ALA A 1 315 ? -17.406 5.535 -1.686 1 58.06 315 ALA A N 1
ATOM 2515 C CA . ALA A 1 315 ? -18.234 5.191 -0.542 1 58.06 315 ALA A CA 1
ATOM 2516 C C . ALA A 1 315 ? -19.703 5.066 -0.954 1 58.06 315 ALA A C 1
ATOM 2518 O O . ALA A 1 315 ? -20.469 4.316 -0.341 1 58.06 315 ALA A O 1
ATOM 2519 N N . ASP A 1 316 ? -19.969 5.852 -1.983 1 59.25 316 ASP A N 1
ATOM 2520 C CA . ASP A 1 316 ? -21.344 5.871 -2.447 1 59.25 316 ASP A CA 1
ATOM 2521 C C . ASP A 1 316 ? -21.594 4.762 -3.469 1 59.25 316 ASP A C 1
ATOM 2523 O O . ASP A 1 316 ? -20.953 4.715 -4.516 1 59.25 316 ASP A O 1
ATOM 2527 N N . SER A 1 317 ? -21.906 3.557 -3.051 1 54.16 317 SER A N 1
ATOM 2528 C CA . SER A 1 317 ? -22.188 2.373 -3.859 1 54.16 317 SER A CA 1
ATOM 2529 C C . SER A 1 317 ? -22.844 2.75 -5.184 1 54.16 317 SER A C 1
ATOM 2531 O O . SER A 1 317 ? -22.766 2.002 -6.16 1 54.16 317 SER A O 1
ATOM 2533 N N . SER A 1 318 ? -23.734 3.832 -5.234 1 48.41 318 SER A N 1
ATOM 2534 C CA . SER A 1 318 ? -24.547 4.18 -6.398 1 48.41 318 SER A CA 1
ATOM 2535 C C . SER A 1 318 ? -23.688 4.801 -7.5 1 48.41 318 SER A C 1
ATOM 2537 O O . SER A 1 318 ? -24.047 4.727 -8.68 1 48.41 318 SER A O 1
ATOM 2539 N N . ALA A 1 319 ? -22.734 5.535 -7.129 1 44.41 319 ALA A N 1
ATOM 2540 C CA . ALA A 1 319 ? -21.969 6.289 -8.125 1 44.41 319 ALA A CA 1
ATOM 2541 C C . ALA A 1 319 ? -20.625 5.621 -8.406 1 44.41 319 ALA A C 1
ATOM 2543 O O . ALA A 1 319 ? -19.703 6.258 -8.906 1 44.41 319 ALA A O 1
ATOM 2544 N N . ALA A 1 320 ? -20.312 4.539 -7.969 1 47.5 320 ALA A N 1
ATOM 2545 C CA . ALA A 1 320 ? -18.969 3.949 -8 1 47.5 320 ALA A CA 1
ATOM 2546 C C . ALA A 1 320 ? -18.359 4.043 -9.398 1 47.5 320 ALA A C 1
ATOM 2548 O O . ALA A 1 320 ? -18.922 3.52 -10.359 1 47.5 320 ALA A O 1
ATOM 2549 N N . THR A 1 321 ? -17.828 5.246 -9.789 1 49.84 321 THR A N 1
ATOM 2550 C CA . THR A 1 321 ? -16.938 5.246 -10.953 1 49.84 321 THR A CA 1
ATOM 2551 C C . THR A 1 321 ? -16.328 3.865 -11.172 1 49.84 321 THR A C 1
ATOM 2553 O O . THR A 1 321 ? -16.109 3.123 -10.211 1 49.84 321 THR A O 1
ATOM 2556 N N . SER A 1 322 ? -16.25 3.48 -12.336 1 53.31 322 SER A N 1
ATOM 2557 C CA . SER A 1 322 ? -15.703 2.201 -12.773 1 53.31 322 SER A CA 1
ATOM 2558 C C . SER A 1 322 ? -14.422 1.865 -12.016 1 53.31 322 SER A C 1
ATOM 2560 O O . SER A 1 322 ? -13.469 2.646 -12.023 1 53.31 322 SER A O 1
ATOM 2562 N N . ASP A 1 323 ? -14.5 1.189 -10.844 1 60.38 323 ASP A N 1
ATOM 2563 C CA . ASP A 1 323 ? -13.422 0.536 -10.117 1 60.38 323 ASP A CA 1
ATOM 2564 C C . ASP A 1 323 ? -12.211 0.3 -11.023 1 60.38 323 ASP A C 1
ATOM 2566 O O . ASP A 1 323 ? -11.078 0.218 -10.539 1 60.38 323 ASP A O 1
ATOM 2570 N N . GLU A 1 324 ? -12.547 0.554 -12.328 1 64.56 324 GLU A N 1
ATOM 2571 C CA . GLU A 1 324 ? -11.547 0.092 -13.281 1 64.56 324 GLU A CA 1
ATOM 2572 C C . GLU A 1 324 ? -10.453 1.141 -13.492 1 64.56 324 GLU A C 1
ATOM 2574 O O . GLU A 1 324 ? -9.328 0.808 -13.875 1 64.56 324 GLU A O 1
ATOM 2579 N N . LYS A 1 325 ? -10.711 2.414 -13.016 1 85.69 325 LYS A N 1
ATOM 2580 C CA . LYS A 1 325 ? -9.672 3.406 -13.281 1 85.69 325 LYS A CA 1
ATOM 2581 C C . LYS A 1 325 ? -9.266 4.137 -12 1 85.69 325 LYS A C 1
ATOM 2583 O O . LYS A 1 325 ? -9.078 5.355 -12.008 1 85.69 325 LYS A O 1
ATOM 2588 N N . TRP A 1 326 ? -9.102 3.533 -10.984 1 89.19 326 TRP A N 1
ATOM 2589 C CA . TRP A 1 326 ? -8.812 4.094 -9.672 1 89.19 326 TRP A CA 1
ATOM 2590 C C . TRP A 1 326 ? -7.43 4.738 -9.648 1 89.19 326 TRP A C 1
ATOM 2592 O O . TRP A 1 326 ? -7.277 5.883 -9.219 1 89.19 326 TRP A O 1
ATOM 2602 N N . LEU A 1 327 ? -6.414 4.039 -10.164 1 92.25 327 LEU A N 1
ATOM 2603 C CA . LEU A 1 327 ? -5.039 4.516 -10.062 1 92.25 327 LEU A CA 1
ATOM 2604 C C . LEU A 1 327 ? -4.832 5.758 -10.922 1 92.25 327 LEU A C 1
ATOM 2606 O O . LEU A 1 327 ? -4.188 6.719 -10.484 1 92.25 327 LEU A O 1
ATOM 2610 N N . SER A 1 328 ? -5.414 5.699 -12.078 1 92.56 328 SER A N 1
ATOM 2611 C CA . SER A 1 328 ? -5.297 6.863 -12.953 1 92.56 328 SER A CA 1
ATOM 2612 C C . SER A 1 328 ? -6.047 8.062 -12.383 1 92.56 328 SER A C 1
ATOM 2614 O O . SER A 1 328 ? -5.586 9.195 -12.492 1 92.56 328 SER A O 1
ATOM 2616 N N . SER A 1 329 ? -7.227 7.84 -11.797 1 93.06 329 SER A N 1
ATOM 2617 C CA . SER A 1 329 ? -7.996 8.906 -11.172 1 93.06 329 SER A CA 1
ATOM 2618 C C . SER A 1 329 ? -7.258 9.492 -9.977 1 93.06 329 SER A C 1
ATOM 2620 O O . SER A 1 329 ? -7.262 10.711 -9.766 1 93.06 329 SER A O 1
ATOM 2622 N N . LEU A 1 330 ? -6.656 8.594 -9.219 1 93.94 330 LEU A N 1
ATOM 2623 C CA . LEU A 1 330 ? -5.879 9.039 -8.062 1 93.94 330 LEU A CA 1
ATOM 2624 C C . LEU A 1 330 ? -4.707 9.914 -8.5 1 93.94 330 LEU A C 1
ATOM 2626 O O . LEU A 1 330 ? -4.453 10.961 -7.902 1 93.94 330 LEU A O 1
ATOM 2630 N N . GLU A 1 331 ? -4.027 9.469 -9.5 1 93.88 331 GLU A N 1
ATOM 2631 C CA . GLU A 1 331 ? -2.932 10.273 -10.039 1 93.88 331 GLU A CA 1
ATOM 2632 C C . GLU A 1 331 ? -3.432 11.625 -10.547 1 93.88 331 GLU A C 1
ATOM 2634 O O . GLU A 1 331 ? -2.754 12.641 -10.383 1 93.88 331 GLU A O 1
ATOM 2639 N N . GLY A 1 332 ? -4.598 11.625 -11.125 1 93.81 332 GLY A N 1
ATOM 2640 C CA . GLY A 1 332 ? -5.191 12.828 -11.688 1 93.81 332 GLY A CA 1
ATOM 2641 C C . GLY A 1 332 ? -5.516 13.875 -10.641 1 93.81 332 GLY A C 1
ATOM 2642 O O . GLY A 1 332 ? -5.625 15.062 -10.953 1 93.81 332 GLY A O 1
ATOM 2643 N N . THR A 1 333 ? -5.699 13.469 -9.359 1 96.56 333 THR A N 1
ATOM 2644 C CA . THR A 1 333 ? -5.957 14.438 -8.297 1 96.56 333 THR A CA 1
ATOM 2645 C C . THR A 1 333 ? -4.723 15.297 -8.047 1 96.56 333 THR A C 1
ATOM 2647 O O . THR A 1 333 ? -4.832 16.406 -7.508 1 96.56 333 THR A O 1
ATOM 2650 N N . ARG A 1 334 ? -3.502 14.719 -8.297 1 96.38 334 ARG A N 1
ATOM 2651 C CA . ARG A 1 334 ? -2.203 15.359 -8.148 1 96.38 334 ARG A CA 1
ATOM 2652 C C . ARG A 1 334 ? -1.816 15.477 -6.68 1 96.38 334 ARG A C 1
ATOM 2654 O O . ARG A 1 334 ? -0.779 16.047 -6.344 1 96.38 334 ARG A O 1
ATOM 2661 N N . TRP A 1 335 ? -2.662 14.992 -5.797 1 97.88 335 TRP A N 1
ATOM 2662 C CA . TRP A 1 335 ? -2.385 15.086 -4.367 1 97.88 335 TRP A CA 1
ATOM 2663 C C . TRP A 1 335 ? -1.062 14.406 -4.027 1 97.88 335 TRP A C 1
ATOM 2665 O O . TRP A 1 335 ? -0.211 14.992 -3.355 1 97.88 335 TRP A O 1
ATOM 2675 N N . LEU A 1 336 ? -0.856 13.211 -4.543 1 96.62 336 LEU A N 1
ATOM 2676 C CA . LEU A 1 336 ? 0.358 12.461 -4.23 1 96.62 336 LEU A CA 1
ATOM 2677 C C . LEU A 1 336 ? 1.576 13.109 -4.879 1 96.62 336 LEU A C 1
ATOM 2679 O O . LEU A 1 336 ? 2.691 13 -4.367 1 96.62 336 LEU A O 1
ATOM 2683 N N . ASP A 1 337 ? 1.332 13.766 -5.965 1 95.75 337 ASP A N 1
ATOM 2684 C CA . ASP A 1 337 ? 2.414 14.531 -6.582 1 95.75 337 ASP A CA 1
ATOM 2685 C C . ASP A 1 337 ? 2.877 15.656 -5.668 1 95.75 337 ASP A C 1
ATOM 2687 O O . ASP A 1 337 ? 4.07 15.961 -5.594 1 95.75 337 ASP A O 1
ATOM 2691 N N . HIS A 1 338 ? 1.919 16.297 -5.07 1 97.69 338 HIS A N 1
ATOM 2692 C CA . HIS A 1 338 ? 2.26 17.359 -4.125 1 97.69 338 HIS A CA 1
ATOM 2693 C C . HIS A 1 338 ? 3.043 16.797 -2.939 1 97.69 338 HIS A C 1
ATOM 2695 O O . HIS A 1 338 ? 4.004 17.422 -2.477 1 97.69 338 HIS A O 1
ATOM 2701 N N . VAL A 1 339 ? 2.621 15.641 -2.439 1 97.62 339 VAL A N 1
ATOM 2702 C CA . VAL A 1 339 ? 3.322 15 -1.334 1 97.62 339 VAL A CA 1
ATOM 2703 C C . VAL A 1 339 ? 4.766 14.711 -1.734 1 97.62 339 VAL A C 1
ATOM 2705 O O . VAL A 1 339 ? 5.695 14.992 -0.973 1 97.62 339 VAL A O 1
ATOM 2708 N N . ARG A 1 340 ? 4.961 14.188 -2.91 1 94.56 340 ARG A N 1
ATOM 2709 C CA . ARG A 1 340 ? 6.289 13.875 -3.422 1 94.56 340 ARG A CA 1
ATOM 2710 C C . ARG A 1 340 ? 7.156 15.125 -3.51 1 94.56 340 ARG A C 1
ATOM 2712 O O . ARG A 1 340 ? 8.32 15.109 -3.104 1 94.56 340 ARG A O 1
ATOM 2719 N N . ALA A 1 341 ? 6.582 16.141 -4.039 1 95.62 341 ALA A N 1
ATOM 2720 C CA . ALA A 1 341 ? 7.309 17.391 -4.203 1 95.62 341 ALA A CA 1
ATOM 2721 C C . ALA A 1 341 ? 7.77 17.938 -2.855 1 95.62 341 ALA A C 1
ATOM 2723 O O . ALA A 1 341 ? 8.898 18.422 -2.727 1 95.62 341 ALA A O 1
ATOM 2724 N N . CYS A 1 342 ? 6.891 17.891 -1.876 1 97.75 342 CYS A N 1
ATOM 2725 C CA . CYS A 1 342 ? 7.223 18.375 -0.545 1 97.75 342 CYS A CA 1
ATOM 2726 C C . CYS A 1 342 ? 8.359 17.578 0.071 1 97.75 342 CYS A C 1
ATOM 2728 O O . CYS A 1 342 ? 9.297 18.141 0.636 1 97.75 342 CYS A O 1
ATOM 2730 N N . LEU A 1 343 ? 8.281 16.266 -0.014 1 95.88 343 LEU A N 1
ATOM 2731 C CA . LEU A 1 343 ? 9.312 15.398 0.548 1 95.88 343 LEU A CA 1
ATOM 2732 C C . LEU A 1 343 ? 10.648 15.625 -0.151 1 95.88 343 LEU A C 1
ATOM 2734 O O . LEU A 1 343 ? 11.695 15.664 0.499 1 95.88 343 LEU A O 1
ATOM 2738 N N . LYS A 1 344 ? 10.602 15.758 -1.488 1 92.69 344 LYS A N 1
ATOM 2739 C CA . LYS A 1 344 ? 11.82 16.016 -2.258 1 92.69 344 LYS A CA 1
ATOM 2740 C C . LYS A 1 344 ? 12.477 17.328 -1.824 1 92.69 344 LYS A C 1
ATOM 2742 O O . LYS A 1 344 ? 13.672 17.359 -1.542 1 92.69 344 LYS A O 1
ATOM 2747 N N . LYS A 1 345 ? 11.688 18.344 -1.782 1 96 345 LYS A N 1
ATOM 2748 C CA . LYS A 1 345 ? 12.227 19.656 -1.416 1 96 345 LYS A CA 1
ATOM 2749 C C . LYS A 1 345 ? 12.758 19.656 0.014 1 96 345 LYS A C 1
ATOM 2751 O O . LYS A 1 345 ? 13.789 20.266 0.299 1 96 345 LYS A O 1
ATOM 2756 N N . ALA A 1 346 ? 12.023 19.062 0.926 1 97.06 346 ALA A N 1
ATOM 2757 C CA . ALA A 1 346 ? 12.469 18.969 2.312 1 97.06 346 ALA A CA 1
ATOM 2758 C C . ALA A 1 346 ? 13.812 18.25 2.406 1 97.06 346 ALA A C 1
ATOM 2760 O O . ALA A 1 346 ? 14.695 18.656 3.164 1 97.06 346 ALA A O 1
ATOM 2761 N N . SER A 1 347 ? 13.977 17.156 1.674 1 92.81 347 SER A N 1
ATOM 2762 C CA . SER A 1 347 ? 15.234 16.422 1.657 1 92.81 347 SER A CA 1
ATOM 2763 C C . SER A 1 347 ? 16.375 17.281 1.129 1 92.81 347 SER A C 1
ATOM 2765 O O . SER A 1 347 ? 17.484 17.234 1.661 1 92.81 347 SER A O 1
ATOM 2767 N N . GLU A 1 348 ? 16.094 18.031 0.079 1 92.44 348 GLU A N 1
ATOM 2768 C CA . GLU A 1 348 ? 17.094 18.922 -0.496 1 92.44 348 GLU A CA 1
ATOM 2769 C C . GLU A 1 348 ? 17.562 19.953 0.522 1 92.44 348 GLU A C 1
ATOM 2771 O O . GLU A 1 348 ? 18.766 20.188 0.663 1 92.44 348 GLU A O 1
ATOM 2776 N N . VAL A 1 349 ? 16.609 20.516 1.201 1 95.31 349 VAL A N 1
ATOM 2777 C CA . VAL A 1 349 ? 16.938 21.547 2.182 1 95.31 349 VAL A CA 1
ATOM 2778 C C . VAL A 1 349 ? 17.703 20.922 3.348 1 95.31 349 VAL A C 1
ATOM 2780 O O . VAL A 1 349 ? 18.672 21.5 3.836 1 95.31 349 VAL A O 1
ATOM 2783 N N . ALA A 1 350 ? 17.234 19.797 3.822 1 94.06 350 ALA A N 1
ATOM 2784 C CA . ALA A 1 350 ? 17.922 19.109 4.91 1 94.06 350 ALA A CA 1
ATOM 2785 C C . ALA A 1 350 ? 19.375 18.797 4.535 1 94.06 350 ALA A C 1
ATOM 2787 O O . ALA A 1 350 ? 20.281 18.938 5.363 1 94.06 350 ALA A O 1
ATOM 2788 N N . MET A 1 351 ? 19.562 18.438 3.299 1 89.12 351 MET A N 1
ATOM 2789 C CA . MET A 1 351 ? 20.922 18.125 2.832 1 89.12 351 MET A CA 1
ATOM 2790 C C . MET A 1 351 ? 21.766 19.391 2.766 1 89.12 351 MET A C 1
ATOM 2792 O O . MET A 1 351 ? 22.953 19.375 3.082 1 89.12 351 MET A O 1
ATOM 2796 N N . LEU A 1 352 ? 21.172 20.469 2.326 1 89.31 352 LEU A N 1
ATOM 2797 C CA . LEU A 1 352 ? 21.859 21.75 2.303 1 89.31 352 LEU A CA 1
ATOM 2798 C C . LEU A 1 352 ? 22.359 22.125 3.693 1 89.31 352 LEU A C 1
ATOM 2800 O O . LEU A 1 352 ? 23.469 22.656 3.844 1 89.31 352 LEU A O 1
ATOM 2804 N N . LEU A 1 353 ? 21.562 21.875 4.688 1 92.56 353 LEU A N 1
ATOM 2805 C CA . LEU A 1 353 ? 21.891 22.219 6.07 1 92.56 353 LEU A CA 1
ATOM 2806 C C . LEU A 1 353 ? 22.984 21.312 6.609 1 92.56 353 LEU A C 1
ATOM 2808 O O . LEU A 1 353 ? 23.781 21.719 7.457 1 92.56 353 LEU A O 1
ATOM 2812 N N . ALA A 1 354 ? 23.016 20.109 6.098 1 86.38 354 ALA A N 1
ATOM 2813 C CA . ALA A 1 354 ? 23.938 19.109 6.625 1 86.38 354 ALA A CA 1
ATOM 2814 C C . ALA A 1 354 ? 25.297 19.219 5.953 1 86.38 354 ALA A C 1
ATOM 2816 O O . ALA A 1 354 ? 26.312 18.781 6.516 1 86.38 354 ALA A O 1
ATOM 2817 N N . GLU A 1 355 ? 25.391 19.734 4.797 1 82.69 355 GLU A N 1
ATOM 2818 C CA . GLU A 1 355 ? 26.609 19.734 3.984 1 82.69 355 GLU A CA 1
ATOM 2819 C C . GLU A 1 355 ? 27.625 20.734 4.512 1 82.69 355 GLU A C 1
ATOM 2821 O O . GLU A 1 355 ? 28.828 20.422 4.59 1 82.69 355 GLU A O 1
ATOM 2826 N N . ARG A 1 356 ? 27.172 22.016 4.707 1 81.69 356 ARG A N 1
ATOM 2827 C CA . ARG A 1 356 ? 28.031 23.094 5.148 1 81.69 356 ARG A CA 1
ATOM 2828 C C . ARG A 1 356 ? 27.312 24 6.148 1 81.69 356 ARG A C 1
ATOM 2830 O O . ARG A 1 356 ? 26.078 24.047 6.18 1 81.69 356 ARG A O 1
ATOM 2837 N N . SER A 1 357 ? 28.188 24.609 6.961 1 88.25 357 SER A N 1
ATOM 2838 C CA . SER A 1 357 ? 27.609 25.578 7.883 1 88.25 357 SER A CA 1
ATOM 2839 C C . SER A 1 357 ? 27.203 26.859 7.156 1 88.25 357 SER A C 1
ATOM 2841 O O . SER A 1 357 ? 28.047 27.594 6.641 1 88.25 357 SER A O 1
ATOM 2843 N N . ARG A 1 358 ? 25.984 27.109 7.102 1 92.44 358 ARG A N 1
ATOM 2844 C CA . ARG A 1 358 ? 25.422 28.234 6.367 1 92.44 358 ARG A CA 1
ATOM 2845 C C . ARG A 1 358 ? 24.031 28.609 6.891 1 92.44 358 ARG A C 1
ATOM 2847 O O . ARG A 1 358 ? 23.469 27.875 7.715 1 92.44 358 ARG A O 1
ATOM 2854 N N . SER A 1 359 ? 23.625 29.734 6.445 1 94.12 359 SER A N 1
ATOM 2855 C CA . SER A 1 359 ? 22.25 30.156 6.707 1 94.12 359 SER A CA 1
ATOM 2856 C C . SER A 1 359 ? 21.328 29.797 5.539 1 94.12 359 SER A C 1
ATOM 2858 O O . SER A 1 359 ? 21.625 30.156 4.391 1 94.12 359 SER A O 1
ATOM 2860 N N . VAL A 1 360 ? 20.391 29 5.836 1 96.5 360 VAL A N 1
ATOM 2861 C CA . VAL A 1 360 ? 19.391 28.641 4.824 1 96.5 360 VAL A CA 1
ATOM 2862 C C . VAL A 1 360 ? 18.062 29.297 5.164 1 96.5 360 VAL A C 1
ATOM 2864 O O . VAL A 1 360 ? 17.5 29.062 6.238 1 96.5 360 VAL A O 1
ATOM 2867 N N . ILE A 1 361 ? 17.5 30.141 4.246 1 97 361 ILE A N 1
ATOM 2868 C CA . ILE A 1 361 ? 16.266 30.875 4.496 1 97 361 ILE A CA 1
ATOM 2869 C C . ILE A 1 361 ? 15.164 30.375 3.572 1 97 361 ILE A C 1
ATOM 2871 O O . ILE A 1 361 ? 15.289 30.453 2.348 1 97 361 ILE A O 1
ATOM 2875 N N . LEU A 1 362 ? 14.148 29.844 4.176 1 97.75 362 LEU A N 1
ATOM 2876 C CA . LEU A 1 362 ? 12.945 29.531 3.41 1 97.75 362 LEU A CA 1
ATOM 2877 C C . LEU A 1 362 ? 12.125 30.797 3.152 1 97.75 362 LEU A C 1
ATOM 2879 O O . LEU A 1 362 ? 11.812 31.531 4.086 1 97.75 362 LEU A O 1
ATOM 2883 N N . GLN A 1 363 ? 11.812 31.016 1.95 1 94.69 363 GLN A N 1
ATOM 2884 C CA . GLN A 1 363 ? 11.094 32.25 1.621 1 94.69 363 GLN A CA 1
ATOM 2885 C C . GLN A 1 363 ? 9.812 31.938 0.843 1 94.69 363 GLN A C 1
ATOM 2887 O O . GLN A 1 363 ? 9.805 31.062 -0.029 1 94.69 363 GLN A O 1
ATOM 2892 N N . GLU A 1 364 ? 8.781 32.5 1.238 1 94.56 364 GLU A N 1
ATOM 2893 C CA . GLU A 1 364 ? 7.477 32.531 0.577 1 94.56 364 GLU A CA 1
ATOM 2894 C C . GLU A 1 364 ? 6.836 33.906 0.673 1 94.56 364 GLU A C 1
ATOM 2896 O O . GLU A 1 364 ? 7.324 34.781 1.404 1 94.56 364 GLU A O 1
ATOM 2901 N N . SER A 1 365 ? 5.785 34.219 0.027 1 92.31 365 SER A N 1
ATOM 2902 C CA . SER A 1 365 ? 5.207 35.562 -0.019 1 92.31 365 SER A CA 1
ATOM 2903 C C . SER A 1 365 ? 4.836 36.031 1.376 1 92.31 365 SER A C 1
ATOM 2905 O O . SER A 1 365 ? 5.266 37.125 1.795 1 92.31 365 SER A O 1
ATOM 2907 N N . ASP A 1 366 ? 4.098 35.219 2.158 1 92.62 366 ASP A N 1
ATOM 2908 C CA . ASP A 1 366 ? 3.607 35.656 3.457 1 92.62 366 ASP A CA 1
ATOM 2909 C C . ASP A 1 366 ? 4.176 34.812 4.586 1 92.62 366 ASP A C 1
ATOM 2911 O O . ASP A 1 366 ? 3.969 35.125 5.766 1 92.62 366 ASP A O 1
ATOM 2915 N N . ASP A 1 367 ? 4.938 33.781 4.27 1 96.75 367 ASP A N 1
ATOM 2916 C CA . ASP A 1 367 ? 5.602 32.938 5.258 1 96.75 367 ASP A CA 1
ATOM 2917 C C . ASP A 1 367 ? 4.594 32.312 6.211 1 96.75 367 ASP A C 1
ATOM 2919 O O . ASP A 1 367 ? 4.836 32.219 7.414 1 96.75 367 ASP A O 1
ATOM 2923 N N . ARG A 1 368 ? 3.426 31.906 5.797 1 96.69 368 ARG A N 1
ATOM 2924 C CA . ARG A 1 368 ? 2.428 31.406 6.742 1 96.69 368 ARG A CA 1
ATOM 2925 C C . ARG A 1 368 ? 1.844 30.078 6.277 1 96.69 368 ARG A C 1
ATOM 2927 O O . ARG A 1 368 ? 0.962 29.531 6.934 1 96.69 368 ARG A O 1
ATOM 2934 N N . ASP A 1 369 ? 2.297 29.594 5.145 1 97.31 369 ASP A N 1
ATOM 2935 C CA . ASP A 1 369 ? 1.732 28.344 4.629 1 97.31 369 ASP A CA 1
ATOM 2936 C C . ASP A 1 369 ? 2.832 27.344 4.305 1 97.31 369 ASP A C 1
ATOM 2938 O O . ASP A 1 369 ? 3.197 26.516 5.148 1 97.31 369 ASP A O 1
ATOM 2942 N N . LEU A 1 370 ? 3.5 27.5 3.145 1 97.94 370 LEU A N 1
ATOM 2943 C CA . LEU A 1 370 ? 4.465 26.516 2.654 1 97.94 370 LEU A CA 1
ATOM 2944 C C . LEU A 1 370 ? 5.703 26.484 3.545 1 97.94 370 LEU A C 1
ATOM 2946 O O . LEU A 1 370 ? 6.301 25.422 3.744 1 97.94 370 LEU A O 1
ATOM 2950 N N . ASN A 1 371 ? 6.098 27.625 4.035 1 98 371 ASN A N 1
ATOM 2951 C CA . ASN A 1 371 ? 7.25 27.672 4.926 1 98 371 ASN A CA 1
ATOM 2952 C C . ASN A 1 371 ? 7.008 26.875 6.203 1 98 371 ASN A C 1
ATOM 2954 O O . ASN A 1 371 ? 7.93 26.281 6.754 1 98 371 ASN A O 1
ATOM 2958 N N . CYS A 1 372 ? 5.715 26.953 6.715 1 98.06 372 CYS A N 1
ATOM 2959 C CA . CYS A 1 372 ? 5.379 26.141 7.883 1 98.06 372 CYS A CA 1
ATOM 2960 C C . CYS A 1 372 ? 5.586 24.672 7.598 1 98.06 372 CYS A C 1
ATOM 2962 O O . CYS A 1 372 ? 6.191 23.953 8.398 1 98.06 372 CYS A O 1
ATOM 2964 N N . LEU A 1 373 ? 5.113 24.281 6.453 1 98.44 373 LEU A N 1
ATOM 2965 C CA . LEU A 1 373 ? 5.191 22.891 6.031 1 98.44 373 LEU A CA 1
ATOM 2966 C C . LEU A 1 373 ? 6.645 22.469 5.848 1 98.44 373 LEU A C 1
ATOM 2968 O O . LEU A 1 373 ? 7.074 21.453 6.422 1 98.44 373 LEU A O 1
ATOM 2972 N N . LEU A 1 374 ? 7.367 23.203 5.133 1 98.19 374 LEU A N 1
ATOM 2973 C CA . LEU A 1 374 ? 8.734 22.844 4.785 1 98.19 374 LEU A CA 1
ATOM 2974 C C . LEU A 1 374 ? 9.641 22.891 6.012 1 98.19 374 LEU A C 1
ATOM 2976 O O . LEU A 1 374 ? 10.461 21.984 6.219 1 98.19 374 LEU A O 1
ATOM 2980 N N . ALA A 1 375 ? 9.555 23.953 6.797 1 98.5 375 ALA A N 1
ATOM 2981 C CA . ALA A 1 375 ? 10.352 24.062 8.016 1 98.5 375 ALA A CA 1
ATOM 2982 C C . ALA A 1 375 ? 10.086 22.891 8.953 1 98.5 375 ALA A C 1
ATOM 2984 O O . ALA A 1 375 ? 11.016 22.359 9.562 1 98.5 375 ALA A O 1
ATOM 2985 N N . SER A 1 376 ? 8.828 22.547 9.086 1 98.69 376 SER A N 1
ATOM 2986 C CA . SER A 1 376 ? 8.461 21.422 9.945 1 98.69 376 SER A CA 1
ATOM 2987 C C . SER A 1 376 ? 9.031 20.109 9.414 1 98.69 376 SER A C 1
ATOM 2989 O O . SER A 1 376 ? 9.578 19.312 10.18 1 98.69 376 SER A O 1
ATOM 2991 N N . LEU A 1 377 ? 8.906 19.859 8.156 1 98.62 377 LEU A N 1
ATOM 2992 C CA . LEU A 1 377 ? 9.391 18.625 7.562 1 98.62 377 LEU A CA 1
ATOM 2993 C C . LEU A 1 377 ? 10.906 18.5 7.719 1 98.62 377 LEU A C 1
ATOM 2995 O O . LEU A 1 377 ? 11.406 17.438 8.07 1 98.62 377 LEU A O 1
ATOM 2999 N N . VAL A 1 378 ? 11.602 19.578 7.438 1 97.94 378 VAL A N 1
ATOM 3000 C CA . VAL A 1 378 ? 13.062 19.562 7.531 1 97.94 378 VAL A CA 1
ATOM 3001 C C . VAL A 1 378 ? 13.484 19.203 8.953 1 97.94 378 VAL A C 1
ATOM 3003 O O . VAL A 1 378 ? 14.414 18.422 9.156 1 97.94 378 VAL A O 1
ATOM 3006 N N . GLN A 1 379 ? 12.789 19.781 9.922 1 98 379 GLN A N 1
ATOM 3007 C CA . GLN A 1 379 ? 13.117 19.5 11.32 1 98 379 GLN A CA 1
ATOM 3008 C C . GLN A 1 379 ? 12.812 18.062 11.688 1 98 379 GLN A C 1
ATOM 3010 O O . GLN A 1 379 ? 13.578 17.422 12.414 1 98 379 GLN A O 1
ATOM 3015 N N . VAL A 1 380 ? 11.75 17.516 11.195 1 97.94 380 VAL A N 1
ATOM 3016 C CA . VAL A 1 380 ? 11.398 16.125 11.469 1 97.94 380 VAL A CA 1
ATOM 3017 C C . VAL A 1 380 ? 12.445 15.188 10.852 1 97.94 380 VAL A C 1
ATOM 3019 O O . VAL A 1 380 ? 12.812 14.18 11.445 1 97.94 380 VAL A O 1
ATOM 3022 N N . LEU A 1 381 ? 12.852 15.523 9.672 1 96.38 381 LEU A N 1
ATOM 3023 C CA . LEU A 1 381 ? 13.859 14.719 9 1 96.38 381 LEU A CA 1
ATOM 3024 C C . LEU A 1 381 ? 15.188 14.758 9.75 1 96.38 381 LEU A C 1
ATOM 3026 O O . LEU A 1 381 ? 15.906 13.758 9.789 1 96.38 381 LEU A O 1
ATOM 3030 N N . SER A 1 382 ? 15.492 15.867 10.383 1 94.62 382 SER A N 1
ATOM 3031 C CA . SER A 1 382 ? 16.859 16.125 10.852 1 94.62 382 SER A CA 1
ATOM 3032 C C . SER A 1 382 ? 16.969 15.922 12.359 1 94.62 382 SER A C 1
ATOM 3034 O O . SER A 1 382 ? 18.047 15.602 12.875 1 94.62 382 SER A O 1
ATOM 3036 N N . ASP A 1 383 ? 15.883 16.141 13.078 1 94.19 383 ASP A N 1
ATOM 3037 C CA . ASP A 1 383 ? 15.914 16.125 14.539 1 94.19 383 ASP A CA 1
ATOM 3038 C C . ASP A 1 383 ? 15.078 14.977 15.094 1 94.19 383 ASP A C 1
ATOM 3040 O O . ASP A 1 383 ? 13.844 15.023 15.047 1 94.19 383 ASP A O 1
ATOM 3044 N N . PRO A 1 384 ? 15.633 13.977 15.719 1 92.5 384 PRO A N 1
ATOM 3045 C CA . PRO A 1 384 ? 14.898 12.844 16.281 1 92.5 384 PRO A CA 1
ATOM 3046 C C . PRO A 1 384 ? 13.898 13.266 17.359 1 92.5 384 PRO A C 1
ATOM 3048 O O . PRO A 1 384 ? 12.891 12.578 17.562 1 92.5 384 PRO A O 1
ATOM 3051 N N . HIS A 1 385 ? 14.156 14.414 18.031 1 92.75 385 HIS A N 1
ATOM 3052 C CA . HIS A 1 385 ? 13.219 14.898 19.031 1 92.75 385 HIS A CA 1
ATOM 3053 C C . HIS A 1 385 ? 11.859 15.203 18.422 1 92.75 385 HIS A C 1
ATOM 3055 O O . HIS A 1 385 ? 10.828 15 19.062 1 92.75 385 HIS A O 1
ATOM 3061 N N . MET A 1 386 ? 11.891 15.648 17.234 1 96.12 386 MET A N 1
ATOM 3062 C CA . MET A 1 386 ? 10.641 16.016 16.578 1 96.12 386 MET A CA 1
ATOM 3063 C C . MET A 1 386 ? 9.859 14.781 16.156 1 96.12 386 MET A C 1
ATOM 3065 O O . MET A 1 386 ? 8.719 14.883 15.703 1 96.12 386 MET A O 1
ATOM 3069 N N . ARG A 1 387 ? 10.438 13.617 16.359 1 95.69 387 ARG A N 1
ATOM 3070 C CA . ARG A 1 387 ? 9.789 12.359 16 1 95.69 387 ARG A CA 1
ATOM 3071 C C . ARG A 1 387 ? 9.18 11.688 17.234 1 95.69 387 ARG A C 1
ATOM 3073 O O . ARG A 1 387 ? 8.57 10.625 17.125 1 95.69 387 ARG A O 1
ATOM 3080 N N . THR A 1 388 ? 9.344 12.328 18.344 1 94.44 388 THR A N 1
ATOM 3081 C CA . THR A 1 388 ? 8.641 11.93 19.547 1 94.44 388 THR A CA 1
ATOM 3082 C C . THR A 1 388 ? 7.277 12.609 19.641 1 94.44 388 THR A C 1
ATOM 3084 O O . THR A 1 388 ? 6.996 13.531 18.875 1 94.44 388 THR A O 1
ATOM 3087 N N . ILE A 1 389 ? 6.453 12.164 20.5 1 94.25 389 ILE A N 1
ATOM 3088 C CA . ILE A 1 389 ? 5.109 12.727 20.609 1 94.25 389 ILE A CA 1
ATOM 3089 C C . ILE A 1 389 ? 5.188 14.156 21.141 1 94.25 389 ILE A C 1
ATOM 3091 O O . ILE A 1 389 ? 4.617 15.07 20.547 1 94.25 389 ILE A O 1
ATOM 3095 N N . SER A 1 390 ? 5.941 14.375 22.188 1 94.19 390 SER A N 1
ATOM 3096 C CA . SER A 1 390 ? 6.062 15.711 22.766 1 94.19 390 SER A CA 1
ATOM 3097 C C . SER A 1 390 ? 6.789 16.656 21.828 1 94.19 390 SER A C 1
ATOM 3099 O O . SER A 1 390 ? 6.414 17.828 21.703 1 94.19 390 SER A O 1
ATOM 3101 N N . GLY A 1 391 ? 7.828 16.141 21.234 1 96.12 391 GLY A N 1
ATOM 3102 C CA . GLY A 1 391 ? 8.562 16.953 20.281 1 96.12 391 GLY A CA 1
ATOM 3103 C C . GLY A 1 391 ? 7.734 17.359 19.078 1 96.12 391 GLY A C 1
ATOM 3104 O O . GLY A 1 391 ? 7.812 18.5 18.625 1 96.12 391 GLY A O 1
ATOM 3105 N N . PHE A 1 392 ? 6.98 16.438 18.641 1 97.81 392 PHE A N 1
ATOM 3106 C CA . PHE A 1 392 ? 6.145 16.719 17.484 1 97.81 392 PHE A CA 1
ATOM 3107 C C . PHE A 1 392 ? 5.059 17.734 17.812 1 97.81 392 PHE A C 1
ATOM 3109 O O . PHE A 1 392 ? 4.762 18.625 17.016 1 97.81 392 PHE A O 1
ATOM 3116 N N . GLN A 1 393 ? 4.477 17.578 18.953 1 97.19 393 GLN A N 1
ATOM 3117 C CA . GLN A 1 393 ? 3.484 18.531 19.406 1 97.19 393 GLN A CA 1
ATOM 3118 C C . GLN A 1 393 ? 4.09 19.938 19.531 1 97.19 393 GLN A C 1
ATOM 3120 O O . GLN A 1 393 ? 3.477 20.922 19.125 1 97.19 393 GLN A O 1
ATOM 3125 N N . SER A 1 394 ? 5.266 19.984 20.047 1 97 394 SER A N 1
ATOM 3126 C CA . SER A 1 394 ? 5.957 21.266 20.188 1 97 394 SER A CA 1
ATOM 3127 C C . SER A 1 394 ? 6.293 21.859 18.828 1 97 394 SER A C 1
ATOM 3129 O O . SER A 1 394 ? 6.277 23.094 18.656 1 97 394 SER A O 1
ATOM 3131 N N . LEU A 1 395 ? 6.598 20.969 17.938 1 98.19 395 LEU A N 1
ATOM 3132 C CA . LEU A 1 395 ? 6.895 21.422 16.578 1 98.19 395 LEU A CA 1
ATOM 3133 C C . LEU A 1 395 ? 5.68 22.094 15.953 1 98.19 395 LEU A C 1
ATOM 3135 O O . LEU A 1 395 ? 5.801 23.156 15.352 1 98.19 395 LEU A O 1
ATOM 3139 N N . VAL A 1 396 ? 4.535 21.469 16.094 1 98.19 396 VAL A N 1
ATOM 3140 C CA . VAL A 1 396 ? 3.297 22.031 15.547 1 98.19 396 VAL A CA 1
ATOM 3141 C C . VAL A 1 396 ? 2.99 23.359 16.219 1 98.19 396 VAL A C 1
ATOM 3143 O O . VAL A 1 396 ? 2.609 24.328 15.562 1 98.19 396 VAL A O 1
ATOM 3146 N N . GLN A 1 397 ? 3.217 23.422 17.469 1 96.88 397 GLN A N 1
ATOM 3147 C CA . GLN A 1 397 ? 2.971 24.656 18.203 1 96.88 397 GLN A CA 1
ATOM 3148 C C . GLN A 1 397 ? 3.904 25.766 17.734 1 96.88 397 GLN A C 1
ATOM 3150 O O . GLN A 1 397 ? 3.475 26.906 17.578 1 96.88 397 GLN A O 1
ATOM 3155 N N . LYS A 1 398 ? 5.082 25.453 17.469 1 97.69 398 LYS A N 1
ATOM 3156 C CA . LYS A 1 398 ? 6.098 26.438 17.141 1 97.69 398 LYS A CA 1
ATOM 3157 C C . LYS A 1 398 ? 5.934 26.922 15.695 1 97.69 398 LYS A C 1
ATOM 3159 O O . LYS A 1 398 ? 5.801 28.125 15.453 1 97.69 398 LYS A O 1
ATOM 3164 N N . GLU A 1 399 ? 5.852 25.984 14.766 1 98.06 399 GLU A N 1
ATOM 3165 C CA . GLU A 1 399 ? 5.969 26.328 13.352 1 98.06 399 GLU A CA 1
ATOM 3166 C C . GLU A 1 399 ? 4.609 26.672 12.75 1 98.06 399 GLU A C 1
ATOM 3168 O O . GLU A 1 399 ? 4.535 27.312 11.695 1 98.06 399 GLU A O 1
ATOM 3173 N N . TRP A 1 400 ? 3.535 26.266 13.391 1 97.94 400 TRP A N 1
ATOM 3174 C CA . TRP A 1 400 ? 2.219 26.469 12.797 1 97.94 400 TRP A CA 1
ATOM 3175 C C . TRP A 1 400 ? 1.382 27.422 13.648 1 97.94 400 TRP A C 1
ATOM 3177 O O . TRP A 1 400 ? 0.977 28.484 13.188 1 97.94 400 TRP A O 1
ATOM 3187 N N . VAL A 1 401 ? 1.236 27.109 14.906 1 96.31 401 VAL A N 1
ATOM 3188 C CA . VAL A 1 401 ? 0.322 27.859 15.758 1 96.31 401 VAL A CA 1
ATOM 3189 C C . VAL A 1 401 ? 0.951 29.188 16.141 1 96.31 401 VAL A C 1
ATOM 3191 O O . VAL A 1 401 ? 0.407 30.25 15.82 1 96.31 401 VAL A O 1
ATOM 3194 N N . ALA A 1 402 ? 2.135 29.109 16.734 1 95.75 402 ALA A N 1
ATOM 3195 C CA . ALA A 1 402 ? 2.803 30.344 17.156 1 95.75 402 ALA A CA 1
ATOM 3196 C C . ALA A 1 402 ? 3.258 31.172 15.961 1 95.75 402 ALA A C 1
ATOM 3198 O O . ALA A 1 402 ? 3.242 32.406 16 1 95.75 402 ALA A O 1
ATOM 3199 N N . ALA A 1 403 ? 3.631 30.484 14.891 1 96 403 ALA A N 1
ATOM 3200 C CA . ALA A 1 403 ? 4.137 31.156 13.695 1 96 403 ALA A CA 1
ATOM 3201 C C . ALA A 1 403 ? 3.002 31.781 12.898 1 96 403 ALA A C 1
ATOM 3203 O O . ALA A 1 403 ? 3.242 32.531 11.938 1 96 403 ALA A O 1
ATOM 3204 N N . GLY A 1 404 ? 1.812 31.469 13.266 1 96.12 404 GLY A N 1
ATOM 3205 C CA . GLY A 1 404 ? 0.683 32.25 12.766 1 96.12 404 GLY A CA 1
ATOM 3206 C C . GLY A 1 404 ? 0.087 31.656 11.492 1 96.12 404 GLY A C 1
ATOM 3207 O O . GLY A 1 404 ? -0.404 32.406 10.641 1 96.12 404 GLY A O 1
ATOM 3208 N N . HIS A 1 405 ? 0.191 30.391 11.172 1 96.88 405 HIS A N 1
ATOM 3209 C CA . HIS A 1 405 ? -0.581 29.797 10.086 1 96.88 405 HIS A CA 1
ATOM 3210 C C . HIS A 1 405 ? -2.072 30.047 10.266 1 96.88 405 HIS A C 1
ATOM 3212 O O . HIS A 1 405 ? -2.621 29.828 11.344 1 96.88 405 HIS A O 1
ATOM 3218 N N . PRO A 1 406 ? -2.668 30.594 9.289 1 94.69 406 PRO A N 1
ATOM 3219 C CA . PRO A 1 406 ? -4.078 30.953 9.453 1 94.69 406 PRO A CA 1
ATOM 3220 C C . PRO A 1 406 ? -5.008 29.75 9.352 1 94.69 406 PRO A C 1
ATOM 3222 O O . PRO A 1 406 ? -5.734 29.594 8.367 1 94.69 406 PRO A O 1
ATOM 3225 N N . PHE A 1 407 ? -5.125 29 10.414 1 93.44 407 PHE A N 1
ATOM 3226 C CA . PHE A 1 407 ? -5.938 27.781 10.445 1 93.44 407 PHE A CA 1
ATOM 3227 C C . PHE A 1 407 ? -7.402 28.109 10.18 1 93.44 407 PHE A C 1
ATOM 3229 O O . PHE A 1 407 ? -8.07 27.438 9.398 1 93.44 407 PHE A O 1
ATOM 3236 N N . LEU A 1 408 ? -7.918 29.125 10.828 1 86.88 408 LEU A N 1
ATOM 3237 C CA . LEU A 1 408 ? -9.32 29.484 10.688 1 86.88 408 LEU A CA 1
ATOM 3238 C C . LEU A 1 408 ? -9.648 29.844 9.242 1 86.88 408 LEU A C 1
ATOM 3240 O O . LEU A 1 408 ? -10.703 29.453 8.719 1 86.88 408 LEU A O 1
ATOM 3244 N N . GLN A 1 409 ? -8.75 30.562 8.664 1 89.06 409 GLN A N 1
ATOM 3245 C CA . GLN A 1 409 ? -8.953 30.984 7.285 1 89.06 409 GLN A CA 1
ATOM 3246 C C . GLN A 1 409 ? -8.797 29.812 6.324 1 89.06 409 GLN A C 1
ATOM 3248 O O . GLN A 1 409 ? -9.57 29.656 5.379 1 89.06 409 GLN A O 1
ATOM 3253 N N . ARG A 1 410 ? -7.832 28.969 6.551 1 93.62 410 ARG A N 1
ATOM 3254 C CA . ARG A 1 410 ? -7.496 27.891 5.629 1 93.62 410 ARG A CA 1
ATOM 3255 C C . ARG A 1 410 ? -8.461 26.719 5.773 1 93.62 410 ARG A C 1
ATOM 3257 O O . ARG A 1 410 ? -8.789 26.047 4.793 1 93.62 410 ARG A O 1
ATOM 3264 N N . LEU A 1 411 ? -8.961 26.469 6.922 1 89.12 411 LEU A N 1
ATOM 3265 C CA . LEU A 1 411 ? -9.906 25.375 7.137 1 89.12 411 LEU A CA 1
ATOM 3266 C C . LEU A 1 411 ? -11.344 25.859 6.934 1 89.12 411 LEU A C 1
ATOM 3268 O O . LEU A 1 411 ? -12.242 25.047 6.723 1 89.12 411 LEU A O 1
ATOM 3272 N N . ASN A 1 412 ? -11.602 27.078 7.004 1 85.62 412 ASN A N 1
ATOM 3273 C CA . ASN A 1 412 ? -12.859 27.75 6.711 1 85.62 412 ASN A CA 1
ATOM 3274 C C . ASN A 1 412 ? -14.047 27.047 7.379 1 85.62 412 ASN A C 1
ATOM 3276 O O . ASN A 1 412 ? -15.023 26.703 6.715 1 85.62 412 ASN A O 1
ATOM 3280 N N . PRO A 1 413 ? -13.953 26.844 8.656 1 75.56 413 PRO A N 1
ATOM 3281 C CA . PRO A 1 413 ? -15.086 26.203 9.336 1 75.56 413 PRO A CA 1
ATOM 3282 C C . PRO A 1 413 ? -16.375 27.016 9.227 1 75.56 413 PRO A C 1
ATOM 3284 O O . PRO A 1 413 ? -17.469 26.453 9.273 1 75.56 413 PRO A O 1
ATOM 3287 N N . LEU A 1 414 ? -16.203 28.281 9.078 1 69.75 414 LEU A N 1
ATOM 3288 C CA . LEU A 1 414 ? -17.359 29.172 9.023 1 69.75 414 LEU A CA 1
ATOM 3289 C C . LEU A 1 414 ? -17.859 29.344 7.59 1 69.75 414 LEU A C 1
ATOM 3291 O O . LEU A 1 414 ? -18.875 29.984 7.355 1 69.75 414 LEU A O 1
ATOM 3295 N N . GLN A 1 415 ? -17.188 28.766 6.625 1 73.75 415 GLN A N 1
ATOM 3296 C CA . GLN A 1 415 ? -17.547 28.781 5.211 1 73.75 415 GLN A CA 1
ATOM 3297 C C . GLN A 1 415 ? -17.75 30.203 4.707 1 73.75 415 GLN A C 1
ATOM 3299 O O . GLN A 1 415 ? -18.734 30.5 4.043 1 73.75 415 GLN A O 1
ATOM 3304 N N . LYS A 1 416 ? -16.938 31.078 5.207 1 68.44 416 LYS A N 1
ATOM 3305 C CA . LYS A 1 416 ? -17.016 32.469 4.812 1 68.44 416 LYS A CA 1
ATOM 3306 C C . LYS A 1 416 ? -15.945 32.812 3.768 1 68.44 416 LYS A C 1
ATOM 3308 O O . LYS A 1 416 ? -16.109 33.75 2.994 1 68.44 416 LYS A O 1
ATOM 3313 N N . ASN A 1 417 ? -14.914 32.062 3.756 1 74.81 417 ASN A N 1
ATOM 3314 C CA . ASN A 1 417 ? -13.766 32.344 2.908 1 74.81 417 ASN A CA 1
ATOM 3315 C C . ASN A 1 417 ? -13.383 31.172 2.029 1 74.81 417 ASN A C 1
ATOM 3317 O O . ASN A 1 417 ? -12.289 30.609 2.162 1 74.81 417 ASN A O 1
ATOM 3321 N N . ASP A 1 418 ? -14.18 30.969 1.011 1 78.88 418 ASP A N 1
ATOM 3322 C CA . ASP A 1 418 ? -13.977 29.781 0.186 1 78.88 418 ASP A CA 1
ATOM 3323 C C . ASP A 1 418 ? -12.719 29.922 -0.671 1 78.88 418 ASP A C 1
ATOM 3325 O O . ASP A 1 418 ? -12.055 28.922 -0.966 1 78.88 418 ASP A O 1
ATOM 3329 N N . ARG A 1 419 ? -12.328 31.047 -0.934 1 84.38 419 ARG A N 1
ATOM 3330 C CA . ARG A 1 419 ? -11.203 31.25 -1.835 1 84.38 419 ARG A CA 1
ATOM 3331 C C . ARG A 1 419 ? -9.875 31.016 -1.12 1 84.38 419 ARG A C 1
ATOM 3333 O O . ARG A 1 419 ? -8.867 30.719 -1.758 1 84.38 419 ARG A O 1
ATOM 3340 N N . ASP A 1 420 ? -9.891 31.109 0.172 1 89.56 420 ASP A N 1
ATOM 3341 C CA . ASP A 1 420 ? -8.641 31.016 0.92 1 89.56 420 ASP A CA 1
ATOM 3342 C C . ASP A 1 420 ? -8.469 29.641 1.54 1 89.56 420 ASP A C 1
ATOM 3344 O O . ASP A 1 420 ? -7.477 29.375 2.225 1 89.56 420 ASP A O 1
ATOM 3348 N N . GLU A 1 421 ? -9.383 28.766 1.241 1 93.19 421 GLU A N 1
ATOM 3349 C CA . GLU A 1 421 ? -9.328 27.422 1.818 1 93.19 421 GLU A CA 1
ATOM 3350 C C . GLU A 1 421 ? -8.172 26.625 1.233 1 93.19 421 GLU A C 1
ATOM 3352 O O . GLU A 1 421 ? -7.902 26.688 0.032 1 93.19 421 GLU A O 1
ATOM 3357 N N . SER A 1 422 ? -7.434 26.016 2.062 1 96.25 422 SER A N 1
ATOM 3358 C CA . SER A 1 422 ? -6.332 25.156 1.634 1 96.25 422 SER A CA 1
ATOM 3359 C C . SER A 1 422 ? -5.844 24.266 2.773 1 96.25 422 SER A C 1
ATOM 3361 O O . SER A 1 422 ? -5.316 24.766 3.773 1 96.25 422 SER A O 1
ATOM 3363 N N . PRO A 1 423 ? -6.031 22.984 2.637 1 96.5 423 PRO A N 1
ATOM 3364 C CA . PRO A 1 423 ? -5.586 22.094 3.711 1 96.5 423 PRO A CA 1
ATOM 3365 C C . PRO A 1 423 ? -4.082 21.844 3.682 1 96.5 423 PRO A C 1
ATOM 3367 O O . PRO A 1 423 ? -3.65 20.688 3.545 1 96.5 423 PRO A O 1
ATOM 3370 N N . VAL A 1 424 ? -3.299 22.875 3.877 1 98 424 VAL A N 1
ATOM 3371 C CA . VAL A 1 424 ? -1.842 22.781 3.869 1 98 424 VAL A CA 1
ATOM 3372 C C . VAL A 1 424 ? -1.376 21.875 5.008 1 98 424 VAL A C 1
ATOM 3374 O O . VAL A 1 424 ? -0.436 21.094 4.844 1 98 424 VAL A O 1
ATOM 3377 N N . PHE A 1 425 ? -2.039 22 6.145 1 98.19 425 PHE A N 1
ATOM 3378 C CA . PHE A 1 425 ? -1.662 21.203 7.305 1 98.19 425 PHE A CA 1
ATOM 3379 C C . PHE A 1 425 ? -1.896 19.719 7.039 1 98.19 425 PHE A C 1
ATOM 3381 O O . PHE A 1 425 ? -1.12 18.875 7.492 1 98.19 425 PHE A O 1
ATOM 3388 N N . LEU A 1 426 ? -2.973 19.359 6.367 1 98.31 426 LEU A N 1
ATOM 3389 C CA . LEU A 1 426 ? -3.219 17.969 5.996 1 98.31 426 LEU A CA 1
ATOM 3390 C C . LEU A 1 426 ? -2.107 17.453 5.094 1 98.31 426 LEU A C 1
ATOM 3392 O O . LEU A 1 426 ? -1.679 16.297 5.234 1 98.31 426 LEU A O 1
ATOM 3396 N N . LEU A 1 427 ? -1.744 18.266 4.105 1 98.69 427 LEU A N 1
ATOM 3397 C CA . LEU A 1 427 ? -0.644 17.875 3.229 1 98.69 427 LEU A CA 1
ATOM 3398 C C . LEU A 1 427 ? 0.617 17.578 4.035 1 98.69 427 LEU A C 1
ATOM 3400 O O . LEU A 1 427 ? 1.319 16.609 3.762 1 98.69 427 LEU A O 1
ATOM 3404 N N . PHE A 1 428 ? 0.888 18.422 5.039 1 98.56 428 PHE A N 1
ATOM 3405 C CA . PHE A 1 428 ? 1.999 18.203 5.957 1 98.56 428 PHE A CA 1
ATOM 3406 C C . PHE A 1 428 ? 1.85 16.859 6.664 1 98.56 428 PHE A C 1
ATOM 3408 O O . PHE A 1 428 ? 2.797 16.078 6.723 1 98.56 428 PHE A O 1
ATOM 3415 N N . LEU A 1 429 ? 0.681 16.609 7.211 1 98.75 429 LEU A N 1
ATOM 3416 C CA . LEU A 1 429 ? 0.439 15.367 7.926 1 98.75 429 LEU A CA 1
ATOM 3417 C C . LEU A 1 429 ? 0.618 14.172 7.004 1 98.75 429 LEU A C 1
ATOM 3419 O O . LEU A 1 429 ? 1.118 13.125 7.426 1 98.75 429 LEU A O 1
ATOM 3423 N N . ASP A 1 430 ? 0.162 14.25 5.785 1 98.56 430 ASP A N 1
ATOM 3424 C CA . ASP A 1 430 ? 0.345 13.172 4.824 1 98.56 430 ASP A CA 1
ATOM 3425 C C . ASP A 1 430 ? 1.827 12.891 4.586 1 98.56 430 ASP A C 1
ATOM 3427 O O . ASP A 1 430 ? 2.236 11.734 4.477 1 98.56 430 ASP A O 1
ATOM 3431 N N . CYS A 1 431 ? 2.6 13.953 4.477 1 98.62 431 CYS A N 1
ATOM 3432 C CA . CYS A 1 431 ? 4.039 13.773 4.324 1 98.62 431 CYS A CA 1
ATOM 3433 C C . CYS A 1 431 ? 4.625 13.023 5.516 1 98.62 431 CYS A C 1
ATOM 3435 O O . CYS A 1 431 ? 5.48 12.156 5.344 1 98.62 431 CYS A O 1
ATOM 3437 N N . ILE A 1 432 ? 4.184 13.398 6.703 1 98.5 432 ILE A N 1
ATOM 3438 C CA . ILE A 1 432 ? 4.645 12.703 7.898 1 98.5 432 ILE A CA 1
ATOM 3439 C C . ILE A 1 432 ? 4.242 11.227 7.828 1 98.5 432 ILE A C 1
ATOM 3441 O O . ILE A 1 432 ? 5.012 10.352 8.219 1 98.5 432 ILE A O 1
ATOM 3445 N N . TRP A 1 433 ? 3.08 11.031 7.336 1 97.31 433 TRP A N 1
ATOM 3446 C CA . TRP A 1 433 ? 2.625 9.648 7.215 1 97.31 433 TRP A CA 1
ATOM 3447 C C . TRP A 1 433 ? 3.521 8.867 6.262 1 97.31 433 TRP A C 1
ATOM 3449 O O . TRP A 1 433 ? 3.824 7.695 6.508 1 97.31 433 TRP A O 1
ATOM 3459 N N . GLN A 1 434 ? 3.885 9.484 5.168 1 96 434 GLN A N 1
ATOM 3460 C CA . GLN A 1 434 ? 4.812 8.828 4.254 1 96 434 GLN A CA 1
ATOM 3461 C C . GLN A 1 434 ? 6.098 8.43 4.969 1 96 434 GLN A C 1
ATOM 3463 O O . GLN A 1 434 ? 6.629 7.34 4.734 1 96 434 GLN A O 1
ATOM 3468 N N . LEU A 1 435 ? 6.598 9.32 5.809 1 94.94 435 LEU A N 1
ATOM 3469 C CA . LEU A 1 435 ? 7.82 9.047 6.555 1 94.94 435 LEU A CA 1
ATOM 3470 C C . LEU A 1 435 ? 7.617 7.895 7.531 1 94.94 435 LEU A C 1
ATOM 3472 O O . LEU A 1 435 ? 8.516 7.074 7.723 1 94.94 435 LEU A O 1
ATOM 3476 N N . LEU A 1 436 ? 6.426 7.867 8.133 1 91.25 436 LEU A N 1
ATOM 3477 C CA . LEU A 1 436 ? 6.094 6.773 9.039 1 91.25 436 LEU A CA 1
ATOM 3478 C C . LEU A 1 436 ? 6.152 5.43 8.32 1 91.25 436 LEU A C 1
ATOM 3480 O O . LEU A 1 436 ? 6.559 4.426 8.906 1 91.25 436 LEU A O 1
ATOM 3484 N N . GLN A 1 437 ? 5.77 5.434 7.074 1 86.69 437 GLN A N 1
ATOM 3485 C CA . GLN A 1 437 ? 5.754 4.203 6.293 1 86.69 437 GLN A CA 1
ATOM 3486 C C . GLN A 1 437 ? 7.164 3.775 5.902 1 86.69 437 GLN A C 1
ATOM 3488 O O . GLN A 1 437 ? 7.492 2.588 5.93 1 86.69 437 GLN A O 1
ATOM 3493 N N . GLN A 1 438 ? 7.922 4.762 5.598 1 85.12 438 GLN A N 1
ATOM 3494 C CA . GLN A 1 438 ? 9.258 4.453 5.094 1 85.12 438 GLN A CA 1
ATOM 3495 C C . GLN A 1 438 ? 10.234 4.211 6.242 1 85.12 438 GLN A C 1
ATOM 3497 O O . GLN A 1 438 ? 11.188 3.443 6.098 1 85.12 438 GLN A O 1
ATOM 3502 N N . PHE A 1 439 ? 9.969 4.902 7.426 1 83.69 439 PHE A N 1
ATOM 3503 C CA . PHE A 1 439 ? 10.828 4.766 8.594 1 83.69 439 PHE A CA 1
ATOM 3504 C C . PHE A 1 439 ? 10.016 4.469 9.844 1 83.69 439 PHE A C 1
ATOM 3506 O O . PHE A 1 439 ? 10.023 5.246 10.797 1 83.69 439 PHE A O 1
ATOM 3513 N N . PRO A 1 440 ? 9.438 3.332 9.969 1 78.38 440 PRO A N 1
ATOM 3514 C CA . PRO A 1 440 ? 8.5 3.057 11.062 1 78.38 440 PRO A CA 1
ATOM 3515 C C . PRO A 1 440 ? 9.188 3.027 12.43 1 78.38 440 PRO A C 1
ATOM 3517 O O . PRO A 1 440 ? 8.555 3.342 13.438 1 78.38 440 PRO A O 1
ATOM 3520 N N . GLN A 1 441 ? 10.438 2.812 12.508 1 77.56 441 GLN A N 1
ATOM 3521 C CA . GLN A 1 441 ? 11.117 2.67 13.789 1 77.56 441 GLN A CA 1
ATOM 3522 C C . GLN A 1 441 ? 11.609 4.02 14.305 1 77.56 441 GLN A C 1
ATOM 3524 O O . GLN A 1 441 ? 12 4.141 15.469 1 77.56 441 GLN A O 1
ATOM 3529 N N . SER A 1 442 ? 11.57 4.938 13.461 1 86.44 442 SER A N 1
ATOM 3530 C CA . SER A 1 442 ? 12.156 6.227 13.812 1 86.44 442 SER A CA 1
ATOM 3531 C C . SER A 1 442 ? 11.141 7.125 14.508 1 86.44 442 SER A C 1
ATOM 3533 O O . SER A 1 442 ? 11.492 8.18 15.039 1 86.44 442 SER A O 1
ATOM 3535 N N . PHE A 1 443 ? 9.883 6.711 14.555 1 91.75 443 PHE A N 1
ATOM 3536 C CA . PHE A 1 443 ? 8.844 7.578 15.094 1 91.75 443 PHE A CA 1
ATOM 3537 C C . PHE A 1 443 ? 8.195 6.945 16.328 1 91.75 443 PHE A C 1
ATOM 3539 O O . PHE A 1 443 ? 7.957 5.734 16.344 1 91.75 443 PHE A O 1
ATOM 3546 N N . GLU A 1 444 ? 7.934 7.773 17.281 1 91.44 444 GLU A N 1
ATOM 3547 C CA . GLU A 1 444 ? 7.324 7.301 18.531 1 91.44 444 GLU A CA 1
ATOM 3548 C C . GLU A 1 444 ? 5.812 7.148 18.375 1 91.44 444 GLU A C 1
ATOM 3550 O O . GLU A 1 444 ? 5.168 6.453 19.156 1 91.44 444 GLU A O 1
ATOM 3555 N N . PHE A 1 445 ? 5.254 7.82 17.453 1 93.56 445 PHE A N 1
ATOM 3556 C CA . PHE A 1 445 ? 3.807 7.801 17.297 1 93.56 445 PHE A CA 1
ATOM 3557 C C . PHE A 1 445 ? 3.412 6.992 16.062 1 93.56 445 PHE A C 1
ATOM 3559 O O . PHE A 1 445 ? 4.25 6.707 15.203 1 93.56 445 PHE A O 1
ATOM 3566 N N . THR A 1 446 ? 2.141 6.688 15.992 1 89.94 446 THR A N 1
ATOM 3567 C CA . THR A 1 446 ? 1.613 5.852 14.922 1 89.94 446 THR A CA 1
ATOM 3568 C C . THR A 1 446 ? 0.712 6.664 13.992 1 89.94 446 THR A C 1
ATOM 3570 O O . THR A 1 446 ? 0.536 7.867 14.188 1 89.94 446 THR A O 1
ATOM 3573 N N . GLU A 1 447 ? 0.225 5.965 13.008 1 89.75 447 GLU A N 1
ATOM 3574 C CA . GLU A 1 447 ? -0.697 6.594 12.07 1 89.75 447 GLU A CA 1
ATOM 3575 C C . GLU A 1 447 ? -1.998 7 12.758 1 89.75 447 GLU A C 1
ATOM 3577 O O . GLU A 1 447 ? -2.623 7.992 12.375 1 89.75 447 GLU A O 1
ATOM 3582 N N . ALA A 1 448 ? -2.371 6.262 13.805 1 88.69 448 ALA A N 1
ATOM 3583 C CA . ALA A 1 448 ? -3.574 6.605 14.562 1 88.69 448 ALA A CA 1
ATOM 3584 C C . ALA A 1 448 ? -3.455 7.996 15.18 1 88.69 448 ALA A C 1
ATOM 3586 O O . ALA A 1 448 ? -4.43 8.75 15.227 1 88.69 448 ALA A O 1
ATOM 3587 N N . TYR A 1 449 ? -2.309 8.242 15.664 1 93.81 449 TYR A N 1
ATOM 3588 C CA . TYR A 1 449 ? -2.049 9.555 16.234 1 93.81 449 TYR A CA 1
ATOM 3589 C C . TYR A 1 449 ? -2.242 10.656 15.203 1 93.81 449 TYR A C 1
ATOM 3591 O O . TYR A 1 449 ? -2.832 11.695 15.492 1 93.81 449 TYR A O 1
ATOM 3599 N N . LEU A 1 450 ? -1.742 10.438 14 1 95.94 450 LEU A N 1
ATOM 3600 C CA . LEU A 1 450 ? -1.842 11.43 12.938 1 95.94 450 LEU A CA 1
ATOM 3601 C C . LEU A 1 450 ? -3.295 11.648 12.531 1 95.94 450 LEU A C 1
ATOM 3603 O O . LEU A 1 450 ? -3.703 12.781 12.258 1 95.94 450 LEU A O 1
ATOM 3607 N N . VAL A 1 451 ? -4.039 10.547 12.469 1 93 451 VAL A N 1
ATOM 3608 C CA . VAL A 1 451 ? -5.453 10.656 12.125 1 93 451 VAL A CA 1
ATOM 3609 C C . VAL A 1 451 ? -6.184 11.453 13.211 1 93 451 VAL A C 1
ATOM 3611 O O . VAL A 1 451 ? -7.031 12.289 12.898 1 93 451 VAL A O 1
ATOM 3614 N N . ALA A 1 452 ? -5.852 11.164 14.43 1 91.38 452 ALA A N 1
ATOM 3615 C CA . ALA A 1 452 ? -6.457 11.898 15.539 1 91.38 452 ALA A CA 1
ATOM 3616 C C . ALA A 1 452 ? -6.145 13.391 15.438 1 91.38 452 ALA A C 1
ATOM 3618 O O . ALA A 1 452 ? -7.004 14.234 15.719 1 91.38 452 ALA A O 1
ATOM 3619 N N . LEU A 1 453 ? -4.961 13.656 15.094 1 95.25 453 LEU A N 1
ATOM 3620 C CA . LEU A 1 453 ? -4.559 15.047 14.953 1 95.25 453 LEU A CA 1
ATOM 3621 C C . LEU A 1 453 ? -5.309 15.719 13.805 1 95.25 453 LEU A C 1
ATOM 3623 O O . LEU A 1 453 ? -5.762 16.859 13.938 1 95.25 453 LEU A O 1
ATOM 3627 N N . HIS A 1 454 ? -5.426 15.039 12.719 1 94.62 454 HIS A N 1
ATOM 3628 C CA . HIS A 1 454 ? -6.188 15.555 11.586 1 94.62 454 HIS A CA 1
ATOM 3629 C C . HIS A 1 454 ? -7.637 15.828 11.984 1 94.62 454 HIS A C 1
ATOM 3631 O O . HIS A 1 454 ? -8.18 16.891 11.664 1 94.62 454 HIS A O 1
ATOM 3637 N N . ASP A 1 455 ? -8.219 14.93 12.711 1 90.38 455 ASP A N 1
ATOM 3638 C CA . ASP A 1 455 ? -9.602 15.078 13.148 1 90.38 455 ASP A CA 1
ATOM 3639 C C . ASP A 1 455 ? -9.75 16.281 14.07 1 90.38 455 ASP A C 1
ATOM 3641 O O . ASP A 1 455 ? -10.773 16.969 14.047 1 90.38 455 ASP A O 1
ATOM 3645 N N . SER A 1 456 ? -8.773 16.484 14.82 1 89.56 456 SER A N 1
ATOM 3646 C CA . SER A 1 456 ? -8.82 17.547 15.812 1 89.56 456 SER A CA 1
ATOM 3647 C C . SER A 1 456 ? -8.844 18.922 15.148 1 89.56 456 SER A C 1
ATOM 3649 O O . SER A 1 456 ? -9.289 19.906 15.75 1 89.56 456 SER A O 1
ATOM 3651 N N . THR A 1 457 ? -8.344 19.031 13.961 1 92.06 457 THR A N 1
ATOM 3652 C CA . THR A 1 457 ? -8.328 20.312 13.266 1 92.06 457 THR A CA 1
ATOM 3653 C C . THR A 1 457 ? -9.75 20.75 12.906 1 92.06 457 THR A C 1
ATOM 3655 O O . THR A 1 457 ? -10 21.938 12.68 1 92.06 457 THR A O 1
ATOM 3658 N N . TYR A 1 458 ? -10.648 19.797 12.914 1 87.5 458 TYR A N 1
ATOM 3659 C CA . TYR A 1 458 ? -12.016 20.125 12.531 1 87.5 458 TYR A CA 1
ATOM 3660 C C . TYR A 1 458 ? -12.93 20.188 13.75 1 87.5 458 TYR A C 1
ATOM 3662 O O . TYR A 1 458 ? -14.141 20.328 13.617 1 87.5 458 TYR A O 1
ATOM 3670 N N . VAL A 1 459 ? -12.375 20.094 14.883 1 80.56 459 VAL A N 1
ATOM 3671 C CA . VAL A 1 459 ? -13.148 20.188 16.125 1 80.56 459 VAL A CA 1
ATOM 3672 C C . VAL A 1 459 ? -13 21.578 16.719 1 80.56 459 VAL A C 1
ATOM 3674 O O . VAL A 1 459 ? -11.938 21.938 17.234 1 80.56 459 VAL A O 1
ATOM 3677 N N . PRO A 1 460 ? -13.984 22.328 16.641 1 76.69 460 PRO A N 1
ATOM 3678 C CA . PRO A 1 460 ? -13.883 23.719 17.078 1 76.69 460 PRO A CA 1
ATOM 3679 C C . PRO A 1 460 ? -13.938 23.875 18.594 1 76.69 460 PRO A C 1
ATOM 3681 O O . PRO A 1 460 ? -14.492 24.859 19.094 1 76.69 460 PRO A O 1
ATOM 3684 N N . PHE A 1 461 ? -13.477 22.859 19.328 1 72.81 461 PHE A N 1
ATOM 3685 C CA . PHE A 1 461 ? -13.547 22.938 20.781 1 72.81 461 PHE A CA 1
ATOM 3686 C C . PHE A 1 461 ? -12.148 22.984 21.391 1 72.81 461 PHE A C 1
ATOM 3688 O O . PHE A 1 461 ? -12 22.969 22.609 1 72.81 461 PHE A O 1
ATOM 3695 N N . SER A 1 462 ? -11.25 23.047 20.484 1 77.75 462 SER A N 1
ATOM 3696 C CA . SER A 1 462 ? -9.867 23.172 20.938 1 77.75 462 SER A CA 1
ATOM 3697 C C . SER A 1 462 ? -9.266 24.5 20.516 1 77.75 462 SER A C 1
ATOM 3699 O O . SER A 1 462 ? -9.547 25 19.422 1 77.75 462 SER A O 1
ATOM 3701 N N . SER A 1 463 ? -8.477 25.062 21.359 1 79.12 463 SER A N 1
ATOM 3702 C CA . SER A 1 463 ? -7.914 26.391 21.125 1 79.12 463 SER A CA 1
ATOM 3703 C C . SER A 1 463 ? -6.785 26.344 20.094 1 79.12 463 SER A C 1
ATOM 3705 O O . SER A 1 463 ? -6.469 27.344 19.453 1 79.12 463 SER A O 1
ATOM 3707 N N . THR A 1 464 ? -6.234 25.266 19.938 1 87.5 464 THR A N 1
ATOM 3708 C CA . THR A 1 464 ? -5 25.156 19.172 1 87.5 464 THR A CA 1
ATOM 3709 C C . THR A 1 464 ? -5.227 25.562 17.719 1 87.5 464 THR A C 1
ATOM 3711 O O . THR A 1 464 ? -4.457 26.344 17.156 1 87.5 464 THR A O 1
ATOM 3714 N N . PHE A 1 465 ? -6.316 25.156 17.125 1 89.62 465 PHE A N 1
ATOM 3715 C CA . PHE A 1 465 ? -6.492 25.359 15.695 1 89.62 465 PHE A CA 1
ATOM 3716 C C . PHE A 1 465 ? -7.629 26.344 15.43 1 89.62 465 PHE A C 1
ATOM 3718 O O . PHE A 1 465 ? -8.094 26.469 14.289 1 89.62 465 PHE A O 1
ATOM 3725 N N . LEU A 1 466 ? -8.016 27.078 16.375 1 83.62 466 LEU A N 1
ATOM 3726 C CA . LEU A 1 466 ? -9.203 27.922 16.266 1 83.62 466 LEU A CA 1
ATOM 3727 C C . LEU A 1 466 ? -8.828 29.328 15.852 1 83.62 466 LEU A C 1
ATOM 3729 O O . LEU A 1 466 ? -9.695 30.125 15.453 1 83.62 466 LEU A O 1
ATOM 3733 N N . PHE A 1 467 ? -7.531 29.656 15.906 1 85.44 467 PHE A N 1
ATOM 3734 C CA . PHE A 1 467 ? -7.121 31.031 15.641 1 85.44 467 PHE A CA 1
ATOM 3735 C C . PHE A 1 467 ? -6.086 31.078 14.523 1 85.44 467 PHE A C 1
ATOM 3737 O O . PHE A 1 467 ? -5.449 30.062 14.219 1 85.44 467 PHE A O 1
ATOM 3744 N N . ASN A 1 468 ? -5.957 32.25 13.992 1 89.19 468 ASN A N 1
ATOM 3745 C CA . ASN A 1 468 ? -5.004 32.438 12.906 1 89.19 468 ASN A CA 1
ATOM 3746 C C . ASN A 1 468 ? -3.631 32.875 13.422 1 89.19 468 ASN A C 1
ATOM 3748 O O . ASN A 1 468 ? -2.635 32.781 12.703 1 89.19 468 ASN A O 1
ATOM 3752 N N . CYS A 1 469 ? -3.611 33.469 14.578 1 91.62 469 CYS A N 1
ATOM 3753 C CA . CYS A 1 469 ? -2.355 33.906 15.172 1 91.62 469 CYS A CA 1
ATOM 3754 C C . CYS A 1 469 ? -2.504 34.125 16.672 1 91.62 469 CYS A C 1
ATOM 3756 O O . CYS A 1 469 ? -3.609 34.031 17.203 1 91.62 469 CYS A O 1
ATOM 3758 N N . GLN A 1 470 ? -1.418 34.375 17.297 1 89.44 470 GLN A N 1
ATOM 3759 C CA . GLN A 1 470 ? -1.381 34.531 18.734 1 89.44 470 GLN A CA 1
ATOM 3760 C C . GLN A 1 470 ? -2.104 35.812 19.172 1 89.44 470 GLN A C 1
ATOM 3762 O O . GLN A 1 470 ? -2.729 35.844 20.234 1 89.44 470 GLN A O 1
ATOM 3767 N N . TRP A 1 471 ? -1.979 36.844 18.328 1 90 471 TRP A N 1
ATOM 3768 C CA . TRP A 1 471 ? -2.635 38.094 18.625 1 90 471 TRP A CA 1
ATOM 3769 C C . TRP A 1 471 ? -4.145 37.938 18.719 1 90 471 TRP A C 1
ATOM 3771 O O . TRP A 1 471 ? -4.773 38.438 19.656 1 90 471 TRP A O 1
ATOM 3781 N N . GLU A 1 472 ? -4.727 37.25 17.844 1 84.88 472 GLU A N 1
ATOM 3782 C CA . GLU A 1 472 ? -6.16 36.969 17.828 1 84.88 472 GLU A CA 1
ATOM 3783 C C . GLU A 1 472 ? -6.578 36.125 19.047 1 84.88 472 GLU A C 1
ATOM 3785 O O . GLU A 1 472 ? -7.652 36.344 19.609 1 84.88 472 GLU A O 1
ATOM 3790 N N . ARG A 1 473 ? -5.754 35.281 19.375 1 79.56 473 ARG A N 1
ATOM 3791 C CA . ARG A 1 473 ? -6.023 34.438 20.531 1 79.56 473 ARG A CA 1
ATOM 3792 C C . ARG A 1 473 ? -6.074 35.281 21.812 1 79.56 473 ARG A C 1
ATOM 3794 O O . ARG A 1 473 ? -6.926 35.031 22.672 1 79.56 473 ARG A O 1
ATOM 3801 N N . GLY A 1 474 ? -5.145 36.188 21.938 1 75.12 474 GLY A N 1
ATOM 3802 C CA . GLY A 1 474 ? -5.098 37.062 23.094 1 75.12 474 GLY A CA 1
ATOM 3803 C C . GLY A 1 474 ? -6.262 38.031 23.156 1 75.12 474 GLY A C 1
ATOM 3804 O O . GLY A 1 474 ? -6.785 38.312 24.234 1 75.12 474 GLY A O 1
ATOM 3805 N N . ARG A 1 475 ? -6.629 38.531 22.047 1 73.75 475 ARG A N 1
ATOM 3806 C CA . ARG A 1 475 ? -7.719 39.5 22 1 73.75 475 ARG A CA 1
ATOM 3807 C C . ARG A 1 475 ? -9.047 38.844 22.359 1 73.75 475 ARG A C 1
ATOM 3809 O O . ARG A 1 475 ? -9.852 39.406 23.094 1 73.75 475 ARG A O 1
ATOM 3816 N N . LYS A 1 476 ? -9.156 37.75 21.781 1 61.97 476 LYS A N 1
ATOM 3817 C CA . LYS A 1 476 ? -10.414 37.062 22.047 1 61.97 476 LYS A CA 1
ATOM 3818 C C . LYS A 1 476 ? -10.492 36.594 23.5 1 61.97 476 LYS A C 1
ATOM 3820 O O . LYS A 1 476 ? -11.555 36.656 24.109 1 61.97 476 LYS A O 1
ATOM 3825 N N . ASN A 1 477 ? -9.344 36.219 23.953 1 55.94 477 ASN A N 1
ATOM 3826 C CA . ASN A 1 477 ? -9.289 35.875 25.359 1 55.94 477 ASN A CA 1
ATOM 3827 C C . ASN A 1 477 ? -9.57 37.062 26.25 1 55.94 477 ASN A C 1
ATOM 3829 O O . ASN A 1 477 ? -10.25 36.938 27.281 1 55.94 477 ASN A O 1
ATOM 3833 N N . GLN A 1 478 ? -9.102 38.25 25.812 1 50.5 478 GLN A N 1
ATOM 3834 C CA . GLN A 1 478 ? -9.336 39.469 26.562 1 50.5 478 GLN A CA 1
ATOM 3835 C C . GLN A 1 478 ? -10.805 39.906 26.484 1 50.5 478 GLN A C 1
ATOM 3837 O O . GLN A 1 478 ? -11.383 40.344 27.484 1 50.5 478 GLN A O 1
ATOM 3842 N N . LEU A 1 479 ? -11.242 39.844 25.203 1 46.94 479 LEU A N 1
ATOM 3843 C CA . LEU A 1 479 ? -12.656 40.188 25.062 1 46.94 479 LEU A CA 1
ATOM 3844 C C . LEU A 1 479 ? -13.531 39.25 25.906 1 46.94 479 LEU A C 1
ATOM 3846 O O . LEU A 1 479 ? -14.5 39.719 26.516 1 46.94 479 LEU A O 1
ATOM 3850 N N . GLN A 1 480 ? -13.055 38.094 25.922 1 47.59 480 GLN A N 1
ATOM 3851 C CA . GLN A 1 480 ? -13.766 37.125 26.75 1 47.59 480 GLN A CA 1
ATOM 3852 C C . GLN A 1 480 ? -13.664 37.5 28.234 1 47.59 480 GLN A C 1
ATOM 3854 O O . GLN A 1 480 ? -14.648 37.406 28.969 1 47.59 480 GLN A O 1
ATOM 3859 N N . ASN A 1 481 ? -12.516 37.938 28.609 1 45.03 481 ASN A N 1
ATOM 3860 C CA . ASN A 1 481 ? -12.297 38.406 29.984 1 45.03 481 ASN A CA 1
ATOM 3861 C C . ASN A 1 481 ? -13.055 39.688 30.266 1 45.03 481 ASN A C 1
ATOM 3863 O O . ASN A 1 481 ? -13.602 39.875 31.359 1 45.03 481 ASN A O 1
ATOM 3867 N N . ARG A 1 482 ? -13.211 40.625 29.281 1 44.41 482 ARG A N 1
ATOM 3868 C CA . ARG A 1 482 ? -13.969 41.844 29.469 1 44.41 482 ARG A CA 1
ATOM 3869 C C . ARG A 1 482 ? -15.469 41.562 29.562 1 44.41 482 ARG A C 1
ATOM 3871 O O . ARG A 1 482 ? -16.156 42.188 30.375 1 44.41 482 ARG A O 1
ATOM 3878 N N . PHE A 1 483 ? -15.953 40.812 28.594 1 38.78 483 PHE A N 1
ATOM 3879 C CA . PHE A 1 483 ? -17.375 40.5 28.656 1 38.78 483 PHE A CA 1
ATOM 3880 C C . PHE A 1 483 ? -17.734 39.875 30 1 38.78 483 PHE A C 1
ATOM 3882 O O . PHE A 1 483 ? -18.797 40.156 30.547 1 38.78 483 PHE A O 1
ATOM 3889 N N . LEU A 1 484 ? -16.922 39.094 30.484 1 38.19 484 LEU A N 1
ATOM 3890 C CA . LEU A 1 484 ? -17.188 38.562 31.812 1 38.19 484 LEU A CA 1
ATOM 3891 C C . LEU A 1 484 ? -17.203 39.656 32.875 1 38.19 484 LEU A C 1
ATOM 3893 O O . LEU A 1 484 ? -17.969 39.594 33.812 1 38.19 484 LEU A O 1
ATOM 3897 N N . ASN A 1 485 ? -16.547 40.75 32.562 1 37.81 485 ASN A N 1
ATOM 3898 C CA . ASN A 1 485 ? -16.531 41.875 33.531 1 37.81 485 ASN A CA 1
ATOM 3899 C C . ASN A 1 485 ? -17.75 42.781 33.375 1 37.81 485 ASN A C 1
ATOM 3901 O O . ASN A 1 485 ? -18.234 43.344 34.344 1 37.81 485 ASN A O 1
ATOM 3905 N N . GLN A 1 486 ? -18.406 43 32.188 1 34.16 486 GLN A N 1
ATOM 3906 C CA . GLN A 1 486 ? -19.516 43.938 31.984 1 34.16 486 GLN A CA 1
ATOM 3907 C C . GLN A 1 486 ? -20.844 43.281 32.344 1 34.16 486 GLN A C 1
ATOM 3909 O O . GLN A 1 486 ? -21.859 43.969 32.5 1 34.16 486 GLN A O 1
ATOM 3914 N N . LEU A 1 487 ? -21.203 42.062 32.188 1 32.31 487 LEU A N 1
ATOM 3915 C CA . LEU A 1 487 ? -22.516 41.5 32.469 1 32.31 487 LEU A CA 1
ATOM 3916 C C . LEU A 1 487 ? -22.906 41.781 33.906 1 32.31 487 LEU A C 1
ATOM 3918 O O . LEU A 1 487 ? -24.016 41.438 34.344 1 32.31 487 LEU A O 1
ATOM 3922 N N . TYR A 1 488 ? -22.203 42.25 34.906 1 29.73 488 TYR A N 1
ATOM 3923 C CA . TYR A 1 488 ? -22.781 42.25 36.25 1 29.73 488 TYR A CA 1
ATOM 3924 C C . TYR A 1 488 ? -23.453 43.594 36.531 1 29.73 488 TYR A C 1
ATOM 3926 O O . TYR A 1 488 ? -23.031 44.344 37.406 1 29.73 488 TYR A O 1
ATOM 3934 N N . THR A 1 489 ? -24.078 44.281 35.656 1 30.39 489 THR A N 1
ATOM 3935 C CA . THR A 1 489 ? -24.844 45.344 36.344 1 30.39 489 THR A CA 1
ATOM 3936 C C . THR A 1 489 ? -26.141 44.781 36.906 1 30.39 489 THR A C 1
ATOM 3938 O O . THR A 1 489 ? -26.875 44.062 36.219 1 30.39 489 THR A O 1
ATOM 3941 N N . PRO A 1 490 ? -26.547 44.906 38.281 1 27.89 490 PRO A N 1
ATOM 3942 C CA . PRO A 1 490 ? -27.703 44.531 39.094 1 27.89 490 PRO A CA 1
ATOM 3943 C C . PRO A 1 490 ? -29 45.156 38.594 1 27.89 490 PRO A C 1
ATOM 3945 O O . PRO A 1 490 ? -29.125 46.375 38.5 1 27.89 490 PRO A O 1
ATOM 3948 N N . ILE A 1 491 ? -29.766 44.844 37.688 1 27.59 491 ILE A N 1
ATOM 3949 C CA . ILE A 1 491 ? -31.094 45.438 37.562 1 27.59 491 ILE A CA 1
ATOM 3950 C C . ILE A 1 491 ? -31.922 45.125 38.812 1 27.59 491 ILE A C 1
ATOM 3952 O O . ILE A 1 491 ? -31.578 44.219 39.562 1 27.59 491 ILE A O 1
ATOM 3956 N N . ASN A 1 492 ? -33.312 45 38.844 1 26.75 492 ASN A N 1
ATOM 3957 C CA . ASN A 1 492 ? -34.25 44.969 39.969 1 26.75 492 ASN A CA 1
ATOM 3958 C C . ASN A 1 492 ? -33.875 43.906 40.969 1 26.75 492 ASN A C 1
ATOM 3960 O O . ASN A 1 492 ? -33.031 43.031 40.688 1 26.75 492 ASN A O 1
ATOM 3964 N N . GLY A 1 493 ? -34.75 43.531 42.219 1 27.89 493 GLY A N 1
ATOM 3965 C CA . GLY A 1 493 ? -34.781 42.781 43.438 1 27.89 493 GLY A CA 1
ATOM 3966 C C . GLY A 1 493 ? -34.25 41.375 43.312 1 27.89 493 GLY A C 1
ATOM 3967 O O . GLY A 1 493 ? -33.812 40.75 44.281 1 27.89 493 GLY A O 1
ATOM 3968 N N . TRP A 1 494 ? -35 40.562 42.5 1 23.16 494 TRP A N 1
ATOM 3969 C CA . TRP A 1 494 ? -34.656 39.125 42.656 1 23.16 494 TRP A CA 1
ATOM 3970 C C . TRP A 1 494 ? -33.188 38.906 42.312 1 23.16 494 TRP A C 1
ATOM 3972 O O . TRP A 1 494 ? -32.75 39.156 41.156 1 23.16 494 TRP A O 1
ATOM 3982 N N . ARG A 1 495 ? -32.219 39.375 43.312 1 28.25 495 ARG A N 1
ATOM 3983 C CA . ARG A 1 495 ? -30.797 39.062 43.5 1 28.25 495 ARG A CA 1
ATOM 3984 C C . ARG A 1 495 ? -30.516 37.594 43.25 1 28.25 495 ARG A C 1
ATOM 3986 O O . ARG A 1 495 ? -30.797 36.75 44.094 1 28.25 495 ARG A O 1
ATOM 3993 N N . GLU A 1 496 ? -30.984 36.906 42.281 1 27.28 496 GLU A N 1
ATOM 3994 C CA . GLU A 1 496 ? -30.484 35.562 42.469 1 27.28 496 GLU A CA 1
ATOM 3995 C C . GLU A 1 496 ? -29 35.562 42.875 1 27.28 496 GLU A C 1
ATOM 3997 O O . GLU A 1 496 ? -28.172 36.031 42.094 1 27.28 496 GLU A O 1
ATOM 4002 N N . THR A 1 497 ? -28.406 35.75 44.281 1 28.06 497 THR A N 1
ATOM 4003 C CA . THR A 1 497 ? -27.375 35.531 45.281 1 28.06 497 THR A CA 1
ATOM 4004 C C . THR A 1 497 ? -26.578 34.25 44.969 1 28.06 497 THR A C 1
ATOM 4006 O O . THR A 1 497 ? -25.75 33.812 45.75 1 28.06 497 THR A O 1
ATOM 4009 N N . ILE A 1 498 ? -26.891 33.438 44.188 1 27.78 498 ILE A N 1
ATOM 4010 C CA . ILE A 1 498 ? -26.172 32.188 44.406 1 27.78 498 ILE A CA 1
ATOM 4011 C C . ILE A 1 498 ? -24.688 32.438 44.562 1 27.78 498 ILE A C 1
ATOM 4013 O O . ILE A 1 498 ? -24.078 32.031 45.562 1 27.78 498 ILE A O 1
ATOM 4017 N N . CYS A 1 499 ? -23.641 32.156 43.844 1 27.95 499 CYS A N 1
ATOM 4018 C CA . CYS A 1 499 ? -22.375 31.75 44.406 1 27.95 499 CYS A CA 1
ATOM 4019 C C . CYS A 1 499 ? -21.547 32.938 44.875 1 27.95 499 CYS A C 1
ATOM 4021 O O . CYS A 1 499 ? -20.359 32.812 45.188 1 27.95 499 CYS A O 1
ATOM 4023 N N . LEU A 1 500 ? -21.938 34.094 45.031 1 28.3 500 LEU A N 1
ATOM 4024 C CA . LEU A 1 500 ? -21.156 35.125 45.719 1 28.3 500 LEU A CA 1
ATOM 4025 C C . LEU A 1 500 ? -20.891 34.75 47.156 1 28.3 500 LEU A C 1
ATOM 4027 O O . LEU A 1 500 ? -19.828 35.062 47.719 1 28.3 500 LEU A O 1
ATOM 4031 N N . GLU A 1 501 ? -21.812 34.281 47.938 1 29.75 501 GLU A N 1
ATOM 4032 C CA . GLU A 1 501 ? -21.641 34.031 49.375 1 29.75 501 GLU A CA 1
ATOM 4033 C C . GLU A 1 501 ? -20.594 32.938 49.625 1 29.75 501 GLU A C 1
ATOM 4035 O O . GLU A 1 501 ? -19.922 32.969 50.656 1 29.75 501 GLU A O 1
ATOM 4040 N N . ILE A 1 502 ? -20.422 31.891 48.812 1 29.83 502 ILE A N 1
ATOM 4041 C CA . ILE A 1 502 ? -19.375 30.984 49.219 1 29.83 502 ILE A CA 1
ATOM 4042 C C . ILE A 1 502 ? -18.016 31.656 49.094 1 29.83 502 ILE A C 1
ATOM 4044 O O . ILE A 1 502 ? -17.047 31.297 49.781 1 29.83 502 ILE A O 1
ATOM 4048 N N . LEU A 1 503 ? -17.781 32.75 48.344 1 27.8 503 LEU A N 1
ATOM 4049 C CA . LEU A 1 503 ? -16.547 33.531 48.375 1 27.8 503 LEU A CA 1
ATOM 4050 C C . LEU A 1 503 ? -16.422 34.344 49.688 1 27.8 503 LEU A C 1
ATOM 4052 O O . LEU A 1 503 ? -15.336 34.812 50.031 1 27.8 503 LEU A O 1
ATOM 4056 N N . GLN A 1 504 ? -17.344 34.844 50.281 1 28.42 504 GLN A N 1
ATOM 4057 C CA . GLN A 1 504 ? -17.125 35.75 51.406 1 28.42 504 GLN A CA 1
ATOM 4058 C C . GLN A 1 504 ? -16.641 34.969 52.625 1 28.42 504 GLN A C 1
ATOM 4060 O O . GLN A 1 504 ? -16.172 35.594 53.594 1 28.42 504 GLN A O 1
ATOM 4065 N N . ASN A 1 505 ? -17.125 33.875 52.938 1 30.77 505 ASN A N 1
ATOM 4066 C CA . ASN A 1 505 ? -16.469 33.438 54.156 1 30.77 505 ASN A CA 1
ATOM 4067 C C . ASN A 1 505 ? -14.969 33.25 53.938 1 30.77 505 ASN A C 1
ATOM 4069 O O . ASN A 1 505 ? -14.547 32.875 52.812 1 30.77 505 ASN A O 1
ATOM 4073 N N . GLY A 1 506 ? -13.906 34 54.562 1 28.48 506 GLY A N 1
ATOM 4074 C CA . GLY A 1 506 ? -12.5 34.312 54.719 1 28.48 506 GLY A CA 1
ATOM 4075 C C . GLY A 1 506 ? -11.578 33.25 54.156 1 28.48 506 GLY A C 1
ATOM 4076 O O . GLY A 1 506 ? -10.352 33.406 54.219 1 28.48 506 GLY A O 1
ATOM 4077 N N . VAL A 1 507 ? -11.828 32.094 54.312 1 29.88 507 VAL A N 1
ATOM 4078 C CA . VAL A 1 507 ? -10.719 31.141 54.25 1 29.88 507 VAL A CA 1
ATOM 4079 C C . VAL A 1 507 ? -10.148 31.125 52.844 1 29.88 507 VAL A C 1
ATOM 4081 O O . VAL A 1 507 ? -8.945 30.953 52.625 1 29.88 507 VAL A O 1
ATOM 4084 N N . TYR A 1 508 ? -10.953 30.844 51.688 1 27.69 508 TYR A N 1
ATOM 4085 C CA . TYR A 1 508 ? -10.117 30.609 50.531 1 27.69 508 TYR A CA 1
ATOM 4086 C C . TYR A 1 508 ? -9.844 31.906 49.75 1 27.69 508 TYR A C 1
ATOM 4088 O O . TYR A 1 508 ? -10.758 32.688 49.531 1 27.69 508 TYR A O 1
ATOM 4096 N N . PRO A 1 509 ? -8.656 32.594 49.812 1 29.5 509 PRO A N 1
ATOM 4097 C CA . PRO A 1 509 ? -8.305 33.812 49.094 1 29.5 509 PRO A CA 1
ATOM 4098 C C . PRO A 1 509 ? -8.797 33.844 47.656 1 29.5 509 PRO A C 1
ATOM 4100 O O . PRO A 1 509 ? -9.008 32.781 47.062 1 29.5 509 PRO A O 1
ATOM 4103 N N . VAL A 1 510 ? -9.461 34.906 47.094 1 32.5 510 VAL A N 1
ATOM 4104 C CA . VAL A 1 510 ? -9.789 35.344 45.75 1 32.5 510 VAL A CA 1
ATOM 4105 C C . VAL A 1 510 ? -8.656 34.969 44.812 1 32.5 510 VAL A C 1
ATOM 4107 O O . VAL A 1 510 ? -7.699 35.75 44.656 1 32.5 510 VAL A O 1
ATOM 4110 N N . GLN A 1 511 ? -7.82 34.094 45 1 31.45 511 GLN A N 1
ATOM 4111 C CA . GLN A 1 511 ? -6.766 33.781 44.031 1 31.45 511 GLN A CA 1
ATOM 4112 C C . GLN A 1 511 ? -7.27 33.938 42.594 1 31.45 511 GLN A C 1
ATOM 4114 O O . GLN A 1 511 ? -8.453 33.719 42.312 1 31.45 511 GLN A O 1
ATOM 4119 N N . ASP A 1 512 ? -6.34 34.562 41.656 1 32.59 512 ASP A N 1
ATOM 4120 C CA . ASP A 1 512 ? -6.406 35 40.25 1 32.59 512 ASP A CA 1
ATOM 4121 C C . ASP A 1 512 ? -7.34 34.094 39.438 1 32.59 512 ASP A C 1
ATOM 4123 O O . ASP A 1 512 ? -7.133 32.906 39.375 1 32.59 512 ASP A O 1
ATOM 4127 N N . VAL A 1 513 ? -8.516 34.219 39.531 1 34.12 513 VAL A N 1
ATOM 4128 C CA . VAL A 1 513 ? -9.453 33.688 38.562 1 34.12 513 VAL A CA 1
ATOM 4129 C C . VAL A 1 513 ? -8.773 33.594 37.188 1 34.12 513 VAL A C 1
ATOM 4131 O O . VAL A 1 513 ? -8.609 34.594 36.5 1 34.12 513 VAL A O 1
ATOM 4134 N N . GLU A 1 514 ? -7.586 33.094 36.969 1 36.09 514 GLU A N 1
ATOM 4135 C CA . GLU A 1 514 ? -6.934 32.688 35.719 1 36.09 514 GLU A CA 1
ATOM 4136 C C . GLU A 1 514 ? -7.953 32.25 34.688 1 36.09 514 GLU A C 1
ATOM 4138 O O . GLU A 1 514 ? -8.805 31.406 34.938 1 36.09 514 GLU A O 1
ATOM 4143 N N . GLY A 1 515 ? -8.539 33.094 33.688 1 38.59 515 GLY A N 1
ATOM 4144 C CA . GLY A 1 515 ? -9.383 33.062 32.5 1 38.59 515 GLY A CA 1
ATOM 4145 C C . GLY A 1 515 ? -9.539 31.672 31.938 1 38.59 515 GLY A C 1
ATOM 4146 O O . GLY A 1 515 ? -8.672 30.828 32.125 1 38.59 515 GLY A O 1
ATOM 4147 N N . ALA A 1 516 ? -10.766 31.188 31.797 1 43.78 516 ALA A N 1
ATOM 4148 C CA . ALA A 1 516 ? -11.203 29.922 31.234 1 43.78 516 ALA A CA 1
ATOM 4149 C C . ALA A 1 516 ? -10.484 29.625 29.922 1 43.78 516 ALA A C 1
ATOM 4151 O O . ALA A 1 516 ? -10.602 30.391 28.953 1 43.78 516 ALA A O 1
ATOM 4152 N N . HIS A 1 517 ? -9.383 29.188 29.734 1 55.66 517 HIS A N 1
ATOM 4153 C CA . HIS A 1 517 ? -8.617 28.875 28.531 1 55.66 517 HIS A CA 1
ATOM 4154 C C . HIS A 1 517 ? -9.086 27.578 27.906 1 55.66 517 HIS A C 1
ATOM 4156 O O . HIS A 1 517 ? -9.422 26.625 28.609 1 55.66 517 HIS A O 1
ATOM 4162 N N . LEU A 1 518 ? -9.805 27.578 26.578 1 67.38 518 LEU A N 1
ATOM 4163 C CA . LEU A 1 518 ? -10.023 26.344 25.812 1 67.38 518 LEU A CA 1
ATOM 4164 C C . LEU A 1 518 ? -8.828 25.406 25.938 1 67.38 518 LEU A C 1
ATOM 4166 O O . LEU A 1 518 ? -7.684 25.859 25.984 1 67.38 518 LEU A O 1
ATOM 4170 N N . PRO A 1 519 ? -9.32 24.156 26.172 1 75.62 519 PRO A N 1
ATOM 4171 C CA . PRO A 1 519 ? -8.203 23.203 26.203 1 75.62 519 PRO A CA 1
ATOM 4172 C C . PRO A 1 519 ? -7.461 23.125 24.859 1 75.62 519 PRO A C 1
ATOM 4174 O O . PRO A 1 519 ? -8.008 23.5 23.828 1 75.62 519 PRO A O 1
ATOM 4177 N N . THR A 1 520 ? -6.289 22.828 25.016 1 84.12 520 THR A N 1
ATOM 4178 C CA . THR A 1 520 ? -5.512 22.609 23.797 1 84.12 520 THR A CA 1
ATOM 4179 C C . THR A 1 520 ? -5.879 21.266 23.156 1 84.12 520 THR A C 1
ATOM 4181 O O . THR A 1 520 ? -6.527 20.438 23.781 1 84.12 520 THR A O 1
ATOM 4184 N N . THR A 1 521 ? -5.57 21.062 21.984 1 88.88 521 THR A N 1
ATOM 4185 C CA . THR A 1 521 ? -5.848 19.828 21.25 1 88.88 521 THR A CA 1
ATOM 4186 C C . THR A 1 521 ? -5.051 18.656 21.828 1 88.88 521 THR A C 1
ATOM 4188 O O . THR A 1 521 ? -5.418 17.5 21.641 1 88.88 521 THR A O 1
ATOM 4191 N N . TRP A 1 522 ? -4.043 18.984 22.625 1 90.38 522 TRP A N 1
ATOM 4192 C CA . TRP A 1 522 ? -3.119 17.953 23.078 1 90.38 522 TRP A CA 1
ATOM 4193 C C . TRP A 1 522 ? -3.68 17.234 24.312 1 90.38 522 TRP A C 1
ATOM 4195 O O . TRP A 1 522 ? -3.111 16.234 24.766 1 90.38 522 TRP A O 1
ATOM 4205 N N . GLU A 1 523 ? -4.824 17.719 24.75 1 83.62 523 GLU A N 1
ATOM 4206 C CA . GLU A 1 523 ? -5.523 17.016 25.828 1 83.62 523 GLU A CA 1
ATOM 4207 C C . GLU A 1 523 ? -6.352 15.852 25.281 1 83.62 523 GLU A C 1
ATOM 4209 O O . GLU A 1 523 ? -7.582 15.883 25.344 1 83.62 523 GLU A O 1
ATOM 4214 N N . TRP A 1 524 ? -5.691 14.797 24.969 1 84.62 524 TRP A N 1
ATOM 4215 C CA . TRP A 1 524 ? -6.234 13.664 24.203 1 84.62 524 TRP A CA 1
ATOM 4216 C C . TRP A 1 524 ? -7.289 12.93 25.031 1 84.62 524 TRP A C 1
ATOM 4218 O O . TRP A 1 524 ? -8.242 12.383 24.469 1 84.62 524 TRP A O 1
ATOM 4228 N N . PRO A 1 525 ? -7.191 12.93 26.359 1 76.19 525 PRO A N 1
ATOM 4229 C CA . PRO A 1 525 ? -8.18 12.188 27.141 1 76.19 525 PRO A CA 1
ATOM 4230 C C . PRO A 1 525 ? -9.586 12.773 27.016 1 76.19 525 PRO A C 1
ATOM 4232 O O . PRO A 1 525 ? -10.57 12.102 27.344 1 76.19 525 PRO A O 1
ATOM 4235 N N . LEU A 1 526 ? -9.664 13.977 26.531 1 73.75 526 LEU A N 1
ATOM 4236 C CA . LEU A 1 526 ? -10.961 14.609 26.375 1 73.75 526 LEU A CA 1
ATOM 4237 C C . LEU A 1 526 ? -11.711 14.016 25.188 1 73.75 526 LEU A C 1
ATOM 4239 O O . LEU A 1 526 ? -12.945 14.07 25.125 1 73.75 526 LEU A O 1
ATOM 4243 N N . ARG A 1 527 ? -11.039 13.375 24.312 1 77.56 527 ARG A N 1
ATOM 4244 C CA . ARG A 1 527 ? -11.688 12.953 23.078 1 77.56 527 ARG A CA 1
ATOM 4245 C C . ARG A 1 527 ? -11.477 11.469 22.828 1 77.56 527 ARG A C 1
ATOM 4247 O O . ARG A 1 527 ? -12.25 10.836 22.109 1 77.56 527 ARG A O 1
ATOM 4254 N N . TYR A 1 528 ? -10.422 10.961 23.375 1 79.81 528 TYR A N 1
ATOM 4255 C CA . TYR A 1 528 ? -10.086 9.578 23.047 1 79.81 528 TYR A CA 1
ATOM 4256 C C . TYR A 1 528 ? -9.992 8.734 24.312 1 79.81 528 TYR A C 1
ATOM 4258 O O . TYR A 1 528 ? -9.492 9.203 25.344 1 79.81 528 TYR A O 1
ATOM 4266 N N . THR A 1 529 ? -10.438 7.492 24.203 1 76.06 529 THR A N 1
ATOM 4267 C CA . THR A 1 529 ? -10.391 6.539 25.297 1 76.06 529 THR A CA 1
ATOM 4268 C C . THR A 1 529 ? -8.961 6.074 25.547 1 76.06 529 THR A C 1
ATOM 4270 O O . THR A 1 529 ? -8.086 6.266 24.703 1 76.06 529 THR A O 1
ATOM 4273 N N . PRO A 1 530 ? -8.773 5.582 26.703 1 76.25 530 PRO A N 1
ATOM 4274 C CA . PRO A 1 530 ? -7.43 5.086 27 1 76.25 530 PRO A CA 1
ATOM 4275 C C . PRO A 1 530 ? -6.957 4.035 25.984 1 76.25 530 PRO A C 1
ATOM 4277 O O . PRO A 1 530 ? -5.773 3.994 25.641 1 76.25 530 PRO A O 1
ATOM 4280 N N . ARG A 1 531 ? -7.867 3.285 25.562 1 75.25 531 ARG A N 1
ATOM 4281 C CA . ARG A 1 531 ? -7.516 2.264 24.578 1 75.25 531 ARG A CA 1
ATOM 4282 C C . ARG A 1 531 ? -7.078 2.896 23.266 1 75.25 531 ARG A C 1
ATOM 4284 O O . ARG A 1 531 ? -6.109 2.445 22.656 1 75.25 531 ARG A O 1
ATOM 4291 N N . GLN A 1 532 ? -7.773 3.857 22.922 1 77.94 532 GLN A N 1
ATOM 4292 C CA . GLN A 1 532 ? -7.434 4.566 21.688 1 77.94 532 GLN A CA 1
ATOM 4293 C C . GLN A 1 532 ? -6.094 5.285 21.812 1 77.94 532 GLN A C 1
ATOM 4295 O O . GLN A 1 532 ? -5.285 5.277 20.891 1 77.94 532 GLN A O 1
ATOM 4300 N N . ARG A 1 533 ? -5.891 5.879 22.984 1 83.44 533 ARG A N 1
ATOM 4301 C CA . ARG A 1 533 ? -4.656 6.629 23.219 1 83.44 533 ARG A CA 1
ATOM 4302 C C . ARG A 1 533 ? -3.449 5.699 23.234 1 83.44 533 ARG A C 1
ATOM 4304 O O . ARG A 1 533 ? -2.346 6.102 22.859 1 83.44 533 ARG A O 1
ATOM 4311 N N . ALA A 1 534 ? -3.721 4.488 23.609 1 80.12 534 ALA A N 1
ATOM 4312 C CA . ALA A 1 534 ? -2.641 3.506 23.609 1 80.12 534 ALA A CA 1
ATOM 4313 C C . ALA A 1 534 ? -2.156 3.23 22.188 1 80.12 534 ALA A C 1
ATOM 4315 O O . ALA A 1 534 ? -0.991 2.889 21.969 1 80.12 534 ALA A O 1
ATOM 4316 N N . GLN A 1 535 ? -3.014 3.5 21.25 1 81.56 535 GLN A N 1
ATOM 4317 C CA . GLN A 1 535 ? -2.684 3.24 19.844 1 81.56 535 GLN A CA 1
ATOM 4318 C C . GLN A 1 535 ? -1.866 4.383 19.25 1 81.56 535 GLN A C 1
ATOM 4320 O O . GLN A 1 535 ? -1.344 4.27 18.141 1 81.56 535 GLN A O 1
ATOM 4325 N N . PHE A 1 536 ? -1.733 5.43 20.031 1 88.88 536 PHE A N 1
ATOM 4326 C CA . PHE A 1 536 ? -0.972 6.57 19.547 1 88.88 536 PHE A CA 1
ATOM 4327 C C . PHE A 1 536 ? 0.524 6.285 19.594 1 88.88 536 PHE A C 1
ATOM 4329 O O . PHE A 1 536 ? 1.307 6.918 18.875 1 88.88 536 PHE A O 1
ATOM 4336 N N . CYS A 1 537 ? 0.87 5.336 20.375 1 85.75 537 CYS A N 1
ATOM 4337 C CA . CYS A 1 537 ? 2.283 5.07 20.609 1 85.75 537 CYS A CA 1
ATOM 4338 C C . CYS A 1 537 ? 2.758 3.879 19.781 1 85.75 537 CYS A C 1
ATOM 4340 O O . CYS A 1 537 ? 2.082 2.85 19.719 1 85.75 537 CYS A O 1
ATOM 4342 N N . ASN A 1 538 ? 3.854 4.121 19.172 1 82.56 538 ASN A N 1
ATOM 4343 C CA . ASN A 1 538 ? 4.465 3.066 18.375 1 82.56 538 ASN A CA 1
ATOM 4344 C C . ASN A 1 538 ? 5.273 2.1 19.234 1 82.56 538 ASN A C 1
ATOM 4346 O O . ASN A 1 538 ? 6.301 2.477 19.797 1 82.56 538 ASN A O 1
ATOM 4350 N N . PRO A 1 539 ? 4.922 0.982 19.266 1 71.44 539 PRO A N 1
ATOM 4351 C CA . PRO A 1 539 ? 5.641 0.025 20.109 1 71.44 539 PRO A CA 1
ATOM 4352 C C . PRO A 1 539 ? 7.02 -0.33 19.562 1 71.44 539 PRO A C 1
ATOM 4354 O O . PRO A 1 539 ? 7.887 -0.799 20.297 1 71.44 539 PRO A O 1
ATOM 4357 N N . CYS A 1 540 ? 7.199 -0.159 18.297 1 65.25 540 CYS A N 1
ATOM 4358 C CA . CYS A 1 540 ? 8.453 -0.546 17.656 1 65.25 540 CYS A CA 1
ATOM 4359 C C . CYS A 1 540 ? 9.469 0.587 17.719 1 65.25 540 CYS A C 1
ATOM 4361 O O . CYS A 1 540 ? 10.586 0.455 17.203 1 65.25 540 CYS A O 1
ATOM 4363 N N . HIS A 1 541 ? 9.008 1.577 18.391 1 75.19 541 HIS A N 1
ATOM 4364 C CA . HIS A 1 541 ? 9.906 2.725 18.438 1 75.19 541 HIS A CA 1
ATOM 4365 C C . HIS A 1 541 ? 11.18 2.396 19.203 1 75.19 541 HIS A C 1
ATOM 4367 O O . HIS A 1 541 ? 11.125 1.853 20.312 1 75.19 541 HIS A O 1
ATOM 4373 N N . SER A 1 542 ? 12.375 2.176 18.562 1 62.31 542 SER A N 1
ATOM 4374 C CA . SER A 1 542 ? 13.664 1.904 19.188 1 62.31 542 SER A CA 1
ATOM 4375 C C . SER A 1 542 ? 14.211 3.145 19.891 1 62.31 542 SER A C 1
ATOM 4377 O O . SER A 1 542 ? 14.266 4.223 19.297 1 62.31 542 SER A O 1
ATOM 4379 N N . GLY A 1 543 ? 13.633 3.436 21.062 1 53.34 543 GLY A N 1
ATOM 4380 C CA . GLY A 1 543 ? 14.008 4.547 21.922 1 53.34 543 GLY A CA 1
ATOM 4381 C C . GLY A 1 543 ? 15.414 5.047 21.672 1 53.34 543 GLY A C 1
ATOM 4382 O O . GLY A 1 543 ? 15.984 5.766 22.5 1 53.34 543 GLY A O 1
ATOM 4383 N N . GLY A 1 544 ? 16.203 4.402 20.922 1 41.53 544 GLY A N 1
ATOM 4384 C CA . GLY A 1 544 ? 17.578 4.801 21.141 1 41.53 544 GLY A CA 1
ATOM 4385 C C . GLY A 1 544 ? 17.75 6.297 21.328 1 41.53 544 GLY A C 1
ATOM 4386 O O . GLY A 1 544 ? 18.406 6.73 22.281 1 41.53 544 GLY A O 1
ATOM 4387 N N . SER A 1 545 ? 17.688 7.152 20.312 1 37.78 545 SER A N 1
ATOM 4388 C CA . SER A 1 545 ? 18.453 8.391 20.391 1 37.78 545 SER A CA 1
ATOM 4389 C C . SER A 1 545 ? 17.75 9.43 21.25 1 37.78 545 SER A C 1
ATOM 4391 O O . SER A 1 545 ? 16.812 10.086 20.797 1 37.78 545 SER A O 1
ATOM 4393 N N . ARG A 1 546 ? 17.219 9.125 22.406 1 35.69 546 ARG A N 1
ATOM 4394 C CA . ARG A 1 546 ? 17.172 10.344 23.203 1 35.69 546 ARG A CA 1
ATOM 4395 C C . ARG A 1 546 ? 18.344 11.258 22.875 1 35.69 546 ARG A C 1
ATOM 4397 O O . ARG A 1 546 ? 19.391 11.211 23.531 1 35.69 546 ARG A O 1
ATOM 4404 N N . GLY A 1 547 ? 18.797 11.188 21.75 1 33.62 547 GLY A N 1
ATOM 4405 C CA . GLY A 1 547 ? 19.922 12.062 21.469 1 33.62 547 GLY A CA 1
ATOM 4406 C C . GLY A 1 547 ? 19.688 13.5 21.891 1 33.62 547 GLY A C 1
ATOM 4407 O O . GLY A 1 547 ? 18.891 14.211 21.266 1 33.62 547 GLY A O 1
ATOM 4408 N N . ALA A 1 548 ? 19.344 13.672 23.219 1 33.44 548 ALA A N 1
ATOM 4409 C CA . ALA A 1 548 ? 19.672 15.062 23.531 1 33.44 548 ALA A CA 1
ATOM 4410 C C . ALA A 1 548 ? 20.688 15.633 22.547 1 33.44 548 ALA A C 1
ATOM 4412 O O . ALA A 1 548 ? 21.734 15.031 22.312 1 33.44 548 ALA A O 1
ATOM 4413 N N . LEU A 1 549 ? 20.203 16.219 21.438 1 36.66 549 LEU A N 1
ATOM 4414 C CA . LEU A 1 549 ? 21.203 17.094 20.828 1 36.66 549 LEU A CA 1
ATOM 4415 C C . LEU A 1 549 ? 22.188 17.609 21.859 1 36.66 549 LEU A C 1
ATOM 4417 O O . LEU A 1 549 ? 22.906 18.578 21.609 1 36.66 549 LEU A O 1
ATOM 4421 N N . ASN A 1 550 ? 22.094 17.312 23.234 1 30.11 550 ASN A N 1
ATOM 4422 C CA . ASN A 1 550 ? 23.141 17.906 24.047 1 30.11 550 ASN A CA 1
ATOM 4423 C C . ASN A 1 550 ? 24.531 17.641 23.469 1 30.11 550 ASN A C 1
ATOM 4425 O O . ASN A 1 550 ? 24.672 16.781 22.578 1 30.11 550 ASN A O 1
ATOM 4429 N N . GLY A 1 551 ? 25.625 18.031 24.297 1 29.3 551 GLY A N 1
ATOM 4430 C CA . GLY A 1 551 ? 27.031 18.359 24.156 1 29.3 551 GLY A CA 1
ATOM 4431 C C . GLY A 1 551 ? 27.875 17.188 23.656 1 29.3 551 GLY A C 1
ATOM 4432 O O . GLY A 1 551 ? 28.922 17.391 23.047 1 29.3 551 GLY A O 1
ATOM 4433 N N . ASN A 1 552 ? 27.75 15.898 24.344 1 26.47 552 ASN A N 1
ATOM 4434 C CA . ASN A 1 552 ? 28.859 14.961 24.141 1 26.47 552 ASN A CA 1
ATOM 4435 C C . ASN A 1 552 ? 28.688 14.188 22.828 1 26.47 552 ASN A C 1
ATOM 4437 O O . ASN A 1 552 ? 28.75 12.953 22.828 1 26.47 552 ASN A O 1
ATOM 4441 N N . PHE A 1 553 ? 27.781 14.227 22.062 1 31.45 553 PHE A N 1
ATOM 4442 C CA . PHE A 1 553 ? 28 13.781 20.688 1 31.45 553 PHE A CA 1
ATOM 4443 C C . PHE A 1 553 ? 29.406 14.141 20.219 1 31.45 553 PHE A C 1
ATOM 4445 O O . PHE A 1 553 ? 29.625 15.25 19.734 1 31.45 553 PHE A O 1
ATOM 4452 N N . LEU A 1 554 ? 30.391 13.891 21.078 1 28.19 554 LEU A N 1
ATOM 4453 C CA . LEU A 1 554 ? 31.812 14.109 20.812 1 28.19 554 LEU A CA 1
ATOM 4454 C C . LEU A 1 554 ? 32.188 13.672 19.406 1 28.19 554 LEU A C 1
ATOM 4456 O O . LEU A 1 554 ? 31.516 12.812 18.828 1 28.19 554 LEU A O 1
ATOM 4460 N N . THR A 1 555 ? 33.156 14.375 18.891 1 29.33 555 THR A N 1
ATOM 4461 C CA . THR A 1 555 ? 34.156 14.695 17.875 1 29.33 555 THR A CA 1
ATOM 4462 C C . THR A 1 555 ? 34.906 13.438 17.438 1 29.33 555 THR A C 1
ATOM 4464 O O . THR A 1 555 ? 36 13.188 17.875 1 29.33 555 THR A O 1
ATOM 4467 N N . ALA A 1 556 ? 34.438 12.258 17.594 1 28.52 556 ALA A N 1
ATOM 4468 C CA . ALA A 1 556 ? 35.656 11.711 17 1 28.52 556 ALA A CA 1
ATOM 4469 C C . ALA A 1 556 ? 36 12.414 15.688 1 28.52 556 ALA A C 1
ATOM 4471 O O . ALA A 1 556 ? 37.031 13.07 15.578 1 28.52 556 ALA A O 1
ATOM 4472 N N . ASN A 1 557 ? 36.156 11.539 14.484 1 28.36 557 ASN A N 1
ATOM 4473 C CA . ASN A 1 557 ? 36.719 12.219 13.32 1 28.36 557 ASN A CA 1
ATOM 4474 C C . ASN A 1 557 ? 35.75 13.203 12.711 1 28.36 557 ASN A C 1
ATOM 4476 O O . ASN A 1 557 ? 34.781 12.797 12.062 1 28.36 557 ASN A O 1
ATOM 4480 N N . SER A 1 558 ? 35.125 14.188 13.352 1 31.84 558 SER A N 1
ATOM 4481 C CA . SER A 1 558 ? 34.562 15.469 12.961 1 31.84 558 SER A CA 1
ATOM 4482 C C . SER A 1 558 ? 35.094 15.93 11.602 1 31.84 558 SER A C 1
ATOM 4484 O O . SER A 1 558 ? 36.156 16.547 11.523 1 31.84 558 SER A O 1
ATOM 4486 N N . ASP A 1 559 ? 35.125 15.117 10.664 1 34.78 559 ASP A N 1
ATOM 4487 C CA . ASP A 1 559 ? 35.531 15.75 9.422 1 34.78 559 ASP A CA 1
ATOM 4488 C C . ASP A 1 559 ? 34.812 17.062 9.188 1 34.78 559 ASP A C 1
ATOM 4490 O O . ASP A 1 559 ? 33.594 17.109 9.195 1 34.78 559 ASP A O 1
ATOM 4494 N N . LYS A 1 560 ? 35.25 18.25 9.578 1 35.34 560 LYS A N 1
ATOM 4495 C CA . LYS A 1 560 ? 35.062 19.703 9.594 1 35.34 560 LYS A CA 1
ATOM 4496 C C . LYS A 1 560 ? 34.219 20.156 8.391 1 35.34 560 LYS A C 1
ATOM 4498 O O . LYS A 1 560 ? 34.594 19.891 7.246 1 35.34 560 LYS A O 1
ATOM 4503 N N . MET A 1 561 ? 32.812 20.203 8.625 1 43.09 561 MET A N 1
ATOM 4504 C CA . MET A 1 561 ? 32.188 21.016 7.598 1 43.09 561 MET A CA 1
ATOM 4505 C C . MET A 1 561 ? 33.156 22.078 7.078 1 43.09 561 MET A C 1
ATOM 4507 O O . MET A 1 561 ? 33.969 22.625 7.836 1 43.09 561 MET A O 1
ATOM 4511 N N . GLU A 1 562 ? 33.562 22.062 5.941 1 44.31 562 GLU A N 1
ATOM 4512 C CA . GLU A 1 562 ? 34.438 23.094 5.387 1 44.31 562 GLU A CA 1
ATOM 4513 C C . GLU A 1 562 ? 33.938 24.5 5.781 1 44.31 562 GLU A C 1
ATOM 4515 O O . GLU A 1 562 ? 32.781 24.828 5.582 1 44.31 562 GLU A O 1
ATOM 4520 N N . LYS A 1 563 ? 34.5 25.078 6.906 1 42.41 563 LYS A N 1
ATOM 4521 C CA . LYS A 1 563 ? 34.25 26.469 7.238 1 42.41 563 LYS A CA 1
ATOM 4522 C C . LYS A 1 563 ? 34.406 27.375 6.012 1 42.41 563 LYS A C 1
ATOM 4524 O O . LYS A 1 563 ? 35.406 27.25 5.277 1 42.41 563 LYS A O 1
ATOM 4529 N N . THR A 1 564 ? 33.344 27.766 5.469 1 45.56 564 THR A N 1
ATOM 4530 C CA . THR A 1 564 ? 33.5 28.766 4.422 1 45.56 564 THR A CA 1
ATOM 4531 C C . THR A 1 564 ? 34.5 29.844 4.855 1 45.56 564 THR A C 1
ATOM 4533 O O . THR A 1 564 ? 34.469 30.297 6 1 45.56 564 THR A O 1
ATOM 4536 N N . PRO A 1 565 ? 35.562 30.062 4.254 1 41.91 565 PRO A N 1
ATOM 4537 C CA . PRO A 1 565 ? 36.469 31.156 4.637 1 41.91 565 PRO A CA 1
ATOM 4538 C C . PRO A 1 565 ? 35.75 32.438 4.977 1 41.91 565 PRO A C 1
ATOM 4540 O O . PRO A 1 565 ? 34.656 32.719 4.422 1 41.91 565 PRO A O 1
ATOM 4543 N N . LEU A 1 566 ? 35.844 33.031 6.137 1 43 566 LEU A N 1
ATOM 4544 C CA . LEU A 1 566 ? 35.312 34.219 6.762 1 43 566 LEU A CA 1
ATOM 4545 C C . LEU A 1 566 ? 35.219 35.375 5.762 1 43 566 LEU A C 1
ATOM 4547 O O . LEU A 1 566 ? 34.625 36.406 6.051 1 43 566 LEU A O 1
ATOM 4551 N N . GLY A 1 567 ? 36 35.531 4.707 1 49.56 567 GLY A N 1
ATOM 4552 C CA . GLY A 1 567 ? 36.125 36.844 4.105 1 49.56 567 GLY A CA 1
ATOM 4553 C C . GLY A 1 567 ? 34.906 37.281 3.291 1 49.56 567 GLY A C 1
ATOM 4554 O O . GLY A 1 567 ? 34.375 38.375 3.479 1 49.56 567 GLY A O 1
ATOM 4555 N N . LYS A 1 568 ? 34.469 36.688 2.035 1 60.41 568 LYS A N 1
ATOM 4556 C CA . LYS A 1 568 ? 33.5 37.219 1.109 1 60.41 568 LYS A CA 1
ATOM 4557 C C . LYS A 1 568 ? 32.125 36.562 1.3 1 60.41 568 LYS A C 1
ATOM 4559 O O . LYS A 1 568 ? 32.031 35.344 1.199 1 60.41 568 LYS A O 1
ATOM 4564 N N . CYS A 1 569 ? 31.094 37.344 1.979 1 69.69 569 CYS A N 1
ATOM 4565 C CA . CYS A 1 569 ? 29.719 36.906 2.166 1 69.69 569 CYS A CA 1
ATOM 4566 C C . CYS A 1 569 ? 29.062 36.625 0.825 1 69.69 569 CYS A C 1
ATOM 4568 O O . CYS A 1 569 ? 29.219 37.375 -0.13 1 69.69 569 CYS A O 1
ATOM 4570 N N . SER A 1 570 ? 28.578 35.375 0.572 1 78.44 570 SER A N 1
ATOM 4571 C CA . SER A 1 570 ? 27.906 35.031 -0.673 1 78.44 570 SER A CA 1
ATOM 4572 C C . SER A 1 570 ? 26.438 34.656 -0.431 1 78.44 570 SER A C 1
ATOM 4574 O O . SER A 1 570 ? 26.094 34.156 0.625 1 78.44 570 SER A O 1
ATOM 4576 N N . LEU A 1 571 ? 25.609 35.156 -1.346 1 77.88 571 LEU A N 1
ATOM 4577 C CA . LEU A 1 571 ? 24.172 34.906 -1.326 1 77.88 571 LEU A CA 1
ATOM 4578 C C . LEU A 1 571 ? 23.766 34 -2.494 1 77.88 571 LEU A C 1
ATOM 4580 O O . LEU A 1 571 ? 24.109 34.281 -3.646 1 77.88 571 LEU A O 1
ATOM 4584 N N . PHE A 1 572 ? 23.125 32.875 -2.164 1 80 572 PHE A N 1
ATOM 4585 C CA . PHE A 1 572 ? 22.656 31.938 -3.195 1 80 572 PHE A CA 1
ATOM 4586 C C . PHE A 1 572 ? 21.141 31.781 -3.137 1 80 572 PHE A C 1
ATOM 4588 O O . PHE A 1 572 ? 20.547 31.969 -2.08 1 80 572 PHE A O 1
ATOM 4595 N N . VAL A 1 573 ? 20.578 31.516 -4.309 1 77.31 573 VAL A N 1
ATOM 4596 C CA . VAL A 1 573 ? 19.172 31.156 -4.406 1 77.31 573 VAL A CA 1
ATOM 4597 C C . VAL A 1 573 ? 19.031 29.703 -4.855 1 77.31 573 VAL A C 1
ATOM 4599 O O . VAL A 1 573 ? 19.688 29.281 -5.812 1 77.31 573 VAL A O 1
ATOM 4602 N N . PHE A 1 574 ? 18.328 28.953 -4.129 1 78.25 574 PHE A N 1
ATOM 4603 C CA . PHE A 1 574 ? 18.094 27.547 -4.441 1 78.25 574 PHE A CA 1
ATOM 4604 C C . PHE A 1 574 ? 16.672 27.344 -4.949 1 78.25 574 PHE A C 1
ATOM 4606 O O . PHE A 1 574 ? 15.703 27.531 -4.203 1 78.25 574 PHE A O 1
ATOM 4613 N N . ALA A 1 575 ? 16.531 27.031 -6.258 1 73.94 575 ALA A N 1
ATOM 4614 C CA . ALA A 1 575 ? 15.258 26.781 -6.922 1 73.94 575 ALA A CA 1
ATOM 4615 C C . ALA A 1 575 ? 15.398 25.688 -7.988 1 73.94 575 ALA A C 1
ATOM 4617 O O . ALA A 1 575 ? 16.406 25.641 -8.703 1 73.94 575 ALA A O 1
ATOM 4618 N N . LYS A 1 576 ? 14.438 24.828 -8.055 1 74.19 576 LYS A N 1
ATOM 4619 C CA . LYS A 1 576 ? 14.359 23.781 -9.07 1 74.19 576 LYS A CA 1
ATOM 4620 C C . LYS A 1 576 ? 15.625 22.922 -9.07 1 74.19 576 LYS A C 1
ATOM 4622 O O . LYS A 1 576 ? 16.188 22.656 -10.125 1 74.19 576 LYS A O 1
ATOM 4627 N N . GLY A 1 577 ? 16.172 22.672 -7.883 1 69.5 577 GLY A N 1
ATOM 4628 C CA . GLY A 1 577 ? 17.266 21.734 -7.695 1 69.5 577 GLY A CA 1
ATOM 4629 C C . GLY A 1 577 ? 18.625 22.344 -7.992 1 69.5 577 GLY A C 1
ATOM 4630 O O . GLY A 1 577 ? 19.641 21.641 -7.988 1 69.5 577 GLY A O 1
ATOM 4631 N N . SER A 1 578 ? 18.656 23.688 -8.211 1 75.81 578 SER A N 1
ATOM 4632 C CA . SER A 1 578 ? 19.922 24.328 -8.555 1 75.81 578 SER A CA 1
ATOM 4633 C C . SER A 1 578 ? 20.203 25.516 -7.652 1 75.81 578 SER A C 1
ATOM 4635 O O . SER A 1 578 ? 19.281 26.141 -7.129 1 75.81 578 SER A O 1
ATOM 4637 N N . LEU A 1 579 ? 21.5 25.75 -7.41 1 78 579 LEU A N 1
ATOM 4638 C CA . LEU A 1 579 ? 21.969 26.875 -6.621 1 78 579 LEU A CA 1
ATOM 4639 C C . LEU A 1 579 ? 22.516 27.984 -7.523 1 78 579 LEU A C 1
ATOM 4641 O O . LEU A 1 579 ? 23.391 27.734 -8.359 1 78 579 LEU A O 1
ATOM 4645 N N . THR A 1 580 ? 21.922 29.219 -7.441 1 78.38 580 THR A N 1
ATOM 4646 C CA . THR A 1 580 ? 22.359 30.344 -8.242 1 78.38 580 THR A CA 1
ATOM 4647 C C . THR A 1 580 ? 22.906 31.469 -7.348 1 78.38 580 THR A C 1
ATOM 4649 O O . THR A 1 580 ? 22.312 31.781 -6.316 1 78.38 580 THR A O 1
ATOM 4652 N N . LEU A 1 581 ? 24.078 32 -7.645 1 78.25 581 LEU A N 1
ATOM 4653 C CA . LEU A 1 581 ? 24.688 33.094 -6.891 1 78.25 581 LEU A CA 1
ATOM 4654 C C . LEU A 1 581 ? 23.969 34.406 -7.152 1 78.25 581 LEU A C 1
ATOM 4656 O O . LEU A 1 581 ? 23.641 34.719 -8.297 1 78.25 581 LEU A O 1
ATOM 4660 N N . GLN A 1 582 ? 23.625 35.062 -6.016 1 75.62 582 GLN A N 1
ATOM 4661 C CA . GLN A 1 582 ? 22.969 36.344 -6.125 1 75.62 582 GLN A CA 1
ATOM 4662 C C . GLN A 1 582 ? 23.906 37.5 -5.723 1 75.62 582 GLN A C 1
ATOM 4664 O O . GLN A 1 582 ? 24.625 37.375 -4.727 1 75.62 582 GLN A O 1
ATOM 4669 N N . THR A 1 583 ? 23.875 38.5 -6.504 1 70.5 583 THR A N 1
ATOM 4670 C CA . THR A 1 583 ? 24.766 39.625 -6.219 1 70.5 583 THR A CA 1
ATOM 4671 C C . THR A 1 583 ? 24.141 40.562 -5.199 1 70.5 583 THR A C 1
ATOM 4673 O O . THR A 1 583 ? 24.844 41.219 -4.453 1 70.5 583 THR A O 1
ATOM 4676 N N . HIS A 1 584 ? 22.734 40.562 -5.219 1 72.69 584 HIS A N 1
ATOM 4677 C CA . HIS A 1 584 ? 22.078 41.5 -4.297 1 72.69 584 HIS A CA 1
ATOM 4678 C C . HIS A 1 584 ? 21.047 40.75 -3.447 1 72.69 584 HIS A C 1
ATOM 4680 O O . HIS A 1 584 ? 20.438 39.781 -3.896 1 72.69 584 HIS A O 1
ATOM 4686 N N . TYR A 1 585 ? 20.875 41.219 -2.361 1 70.94 585 TYR A N 1
ATOM 4687 C CA . TYR A 1 585 ? 19.922 40.625 -1.427 1 70.94 585 TYR A CA 1
ATOM 4688 C C . TYR A 1 585 ? 18.5 40.969 -1.816 1 70.94 585 TYR A C 1
ATOM 4690 O O . TYR A 1 585 ? 17.578 40.188 -1.569 1 70.94 585 TYR A O 1
ATOM 4698 N N . PHE A 1 586 ? 18.344 42.188 -2.418 1 67.81 586 PHE A N 1
ATOM 4699 C CA . PHE A 1 586 ? 17.031 42.625 -2.83 1 67.81 586 PHE A CA 1
ATOM 4700 C C . PHE A 1 586 ? 16.797 42.375 -4.312 1 67.81 586 PHE A C 1
ATOM 4702 O O . PHE A 1 586 ? 17.547 42.844 -5.16 1 67.81 586 PHE A O 1
ATOM 4709 N N . PRO A 1 587 ? 15.844 41.562 -4.641 1 61.53 587 PRO A N 1
ATOM 4710 C CA . PRO A 1 587 ? 15.672 41.094 -6.016 1 61.53 587 PRO A CA 1
ATOM 4711 C C . PRO A 1 587 ? 15.531 42.219 -7.02 1 61.53 587 PRO A C 1
ATOM 4713 O O . PRO A 1 587 ? 15.914 42.062 -8.188 1 61.53 587 PRO A O 1
ATOM 4716 N N . TRP A 1 588 ? 14.828 43.406 -6.672 1 55.06 588 TRP A N 1
ATOM 4717 C CA . TRP A 1 588 ? 14.602 44.438 -7.672 1 55.06 588 TRP A CA 1
ATOM 4718 C C . TRP A 1 588 ? 15.875 45.219 -7.941 1 55.06 588 TRP A C 1
ATOM 4720 O O . TRP A 1 588 ? 15.953 45.969 -8.914 1 55.06 588 TRP A O 1
ATOM 4730 N N . LYS A 1 589 ? 16.734 45.25 -7.039 1 53.28 589 LYS A N 1
ATOM 4731 C CA . LYS A 1 589 ? 18 45.938 -7.312 1 53.28 589 LYS A CA 1
ATOM 4732 C C . LYS A 1 589 ? 18.891 45.094 -8.234 1 53.28 589 LYS A C 1
ATOM 4734 O O . LYS A 1 589 ? 19.969 45.531 -8.625 1 53.28 589 LYS A O 1
ATOM 4739 N N . ASN A 1 590 ? 18.484 43.875 -8.469 1 49.94 590 ASN A N 1
ATOM 4740 C CA . ASN A 1 590 ? 19.203 43.062 -9.43 1 49.94 590 ASN A CA 1
ATOM 4741 C C . ASN A 1 590 ? 18.984 43.531 -10.859 1 49.94 590 ASN A C 1
ATOM 4743 O O . ASN A 1 590 ? 18.047 43.094 -11.523 1 49.94 590 ASN A O 1
ATOM 4747 N N . GLY A 1 591 ? 18.781 44.906 -11.227 1 39.94 591 GLY A N 1
ATOM 4748 C CA . GLY A 1 591 ? 18.672 45.406 -12.594 1 39.94 591 GLY A CA 1
ATOM 4749 C C . GLY A 1 591 ? 19.594 44.656 -13.562 1 39.94 591 GLY A C 1
ATOM 4750 O O . GLY A 1 591 ? 19.172 43.719 -14.219 1 39.94 591 GLY A O 1
ATOM 4751 N N . SER A 1 592 ? 20.656 45.688 -14.242 1 37.25 592 SER A N 1
ATOM 4752 C CA . SER A 1 592 ? 21.391 45.594 -15.508 1 37.25 592 SER A CA 1
ATOM 4753 C C . SER A 1 592 ? 22.281 44.344 -15.547 1 37.25 592 SER A C 1
ATOM 4755 O O . SER A 1 592 ? 22.484 43.75 -16.609 1 37.25 592 SER A O 1
ATOM 4757 N N . LEU A 1 593 ? 23.406 44.344 -14.773 1 31.56 593 LEU A N 1
ATOM 4758 C CA . LEU A 1 593 ? 24.625 43.594 -15.078 1 31.56 593 LEU A CA 1
ATOM 4759 C C . LEU A 1 593 ? 24.422 42.125 -14.805 1 31.56 593 LEU A C 1
ATOM 4761 O O . LEU A 1 593 ? 25.344 41.438 -14.336 1 31.56 593 LEU A O 1
ATOM 4765 N N . SER A 1 594 ? 23.312 41.812 -14.531 1 31.92 594 SER A N 1
ATOM 4766 C CA . SER A 1 594 ? 23.484 40.375 -14.305 1 31.92 594 SER A CA 1
ATOM 4767 C C . SER A 1 594 ? 24.031 39.688 -15.539 1 31.92 594 SER A C 1
ATOM 4769 O O . SER A 1 594 ? 23.297 39.438 -16.516 1 31.92 594 SER A O 1
ATOM 4771 N N . LYS A 1 595 ? 25.219 40.188 -16 1 29.78 595 LYS A N 1
ATOM 4772 C CA . LYS A 1 595 ? 25.875 39.156 -16.844 1 29.78 595 LYS A CA 1
ATOM 4773 C C . LYS A 1 595 ? 25.781 37.781 -16.203 1 29.78 595 LYS A C 1
ATOM 4775 O O . LYS A 1 595 ? 26.109 37.625 -15.023 1 29.78 595 LYS A O 1
ATOM 4780 N N . LYS A 1 596 ? 24.969 37.031 -16.688 1 30.88 596 LYS A N 1
ATOM 4781 C CA . LYS A 1 596 ? 24.984 35.562 -16.562 1 30.88 596 LYS A CA 1
ATOM 4782 C C . LYS A 1 596 ? 26.406 35.031 -16.469 1 30.88 596 LYS A C 1
ATOM 4784 O O . LYS A 1 596 ? 27.016 34.688 -17.469 1 30.88 596 LYS A O 1
ATOM 4789 N N . GLY A 1 597 ? 27.406 35.875 -16.031 1 26.7 597 GLY A N 1
ATOM 4790 C CA . GLY A 1 597 ? 28.688 35.188 -16.016 1 26.7 597 GLY A CA 1
ATOM 4791 C C . GLY A 1 597 ? 28.625 33.844 -15.312 1 26.7 597 GLY A C 1
ATOM 4792 O O . GLY A 1 597 ? 28.281 33.781 -14.125 1 26.7 597 GLY A O 1
ATOM 4793 N N . CYS A 1 598 ? 28.188 32.906 -16 1 26.62 598 CYS A N 1
ATOM 4794 C CA . CYS A 1 598 ? 28.594 31.547 -15.711 1 26.62 598 CYS A CA 1
ATOM 4795 C C . CYS A 1 598 ? 30.062 31.484 -15.312 1 26.62 598 CYS A C 1
ATOM 4797 O O . CYS A 1 598 ? 30.938 31.734 -16.141 1 26.62 598 CYS A O 1
ATOM 4799 N N . TRP A 1 599 ? 30.594 32.219 -14.477 1 26.34 599 TRP A N 1
ATOM 4800 C CA . TRP A 1 599 ? 31.984 31.984 -14.109 1 26.34 599 TRP A CA 1
ATOM 4801 C C . TRP A 1 599 ? 32.344 30.5 -14.227 1 26.34 599 TRP A C 1
ATOM 4803 O O . TRP A 1 599 ? 31.828 29.672 -13.477 1 26.34 599 TRP A O 1
ATOM 4813 N N . TRP A 1 600 ? 32.469 30.031 -15.414 1 26.42 600 TRP A N 1
ATOM 4814 C CA . TRP A 1 600 ? 33.406 29 -15.844 1 26.42 600 TRP A CA 1
ATOM 4815 C C . TRP A 1 600 ? 34.844 29.406 -15.531 1 26.42 600 TRP A C 1
ATOM 4817 O O . TRP A 1 600 ? 35.344 30.391 -16.094 1 26.42 600 TRP A O 1
ATOM 4827 N N . ALA A 1 601 ? 35.312 29.5 -14.227 1 26.5 601 ALA A N 1
ATOM 4828 C CA . ALA A 1 601 ? 36.75 29.703 -14.062 1 26.5 601 ALA A CA 1
ATOM 4829 C C . ALA A 1 601 ? 37.531 29.062 -15.219 1 26.5 601 ALA A C 1
ATOM 4831 O O . ALA A 1 601 ? 37.25 27.938 -15.609 1 26.5 601 ALA A O 1
ATOM 4832 N N . GLN A 1 602 ? 38 29.672 -16.078 1 25.75 602 GLN A N 1
ATOM 4833 C CA . GLN A 1 602 ? 39.031 29.344 -17.047 1 25.75 602 GLN A CA 1
ATOM 4834 C C . GLN A 1 602 ? 40.156 28.531 -16.406 1 25.75 602 GLN A C 1
ATOM 4836 O O . GLN A 1 602 ? 40.594 28.859 -15.305 1 25.75 602 GLN A O 1
ATOM 4841 N N . PRO A 1 603 ? 40.312 27.141 -16.828 1 25.59 603 PRO A N 1
ATOM 4842 C CA . PRO A 1 603 ? 41.594 26.547 -16.484 1 25.59 603 PRO A CA 1
ATOM 4843 C C . PRO A 1 603 ? 42.75 27.516 -16.688 1 25.59 603 PRO A C 1
ATOM 4845 O O . PRO A 1 603 ? 42.969 28.031 -17.781 1 25.59 603 PRO A O 1
ATOM 4848 N N . SER A 1 604 ? 42.906 28.578 -15.961 1 25.89 604 SER A N 1
ATOM 4849 C CA . SER A 1 604 ? 44.312 28.984 -16.094 1 25.89 604 SER A CA 1
ATOM 4850 C C . SER A 1 604 ? 45.219 27.766 -16.172 1 25.89 604 SER A C 1
ATOM 4852 O O . SER A 1 604 ? 44.875 26.688 -15.695 1 25.89 604 SER A O 1
ATOM 4854 N N . GLU A 1 605 ? 46.25 27.672 -17.141 1 28.88 605 GLU A N 1
ATOM 4855 C CA . GLU A 1 605 ? 47.219 26.625 -17.422 1 28.88 605 GLU A CA 1
ATOM 4856 C C . GLU A 1 605 ? 47.625 25.875 -16.141 1 28.88 605 GLU A C 1
ATOM 4858 O O . GLU A 1 605 ? 48.344 24.891 -16.188 1 28.88 605 GLU A O 1
ATOM 4863 N N . GLY A 1 606 ? 47.719 26.625 -15 1 26.7 606 GLY A N 1
ATOM 4864 C CA . GLY A 1 606 ? 48.188 25.703 -13.977 1 26.7 606 GLY A CA 1
ATOM 4865 C C . GLY A 1 606 ? 47.156 24.656 -13.602 1 26.7 606 GLY A C 1
ATOM 4866 O O . GLY A 1 606 ? 45.969 24.797 -13.914 1 26.7 606 GLY A O 1
ATOM 4867 N N . PRO A 1 607 ? 47.344 23.359 -13 1 27.23 607 PRO A N 1
ATOM 4868 C CA . PRO A 1 607 ? 46.469 22.203 -12.984 1 27.23 607 PRO A CA 1
ATOM 4869 C C . PRO A 1 607 ? 45.062 22.531 -12.453 1 27.23 607 PRO A C 1
ATOM 4871 O O . PRO A 1 607 ? 44.938 23.047 -11.344 1 27.23 607 PRO A O 1
ATOM 4874 N N . ALA A 1 608 ? 44.062 23.094 -13.234 1 27.06 608 ALA A N 1
ATOM 4875 C CA . ALA A 1 608 ? 42.688 23.594 -13.141 1 27.06 608 ALA A CA 1
ATOM 4876 C C . ALA A 1 608 ? 41.844 22.703 -12.242 1 27.06 608 ALA A C 1
ATOM 4878 O O . ALA A 1 608 ? 41.594 21.547 -12.562 1 27.06 608 ALA A O 1
ATOM 4879 N N . GLU A 1 609 ? 41.906 22.859 -10.922 1 26.31 609 GLU A N 1
ATOM 4880 C CA . GLU A 1 609 ? 41.094 22.047 -10.016 1 26.31 609 GLU A CA 1
ATOM 4881 C C . GLU A 1 609 ? 39.625 22.094 -10.391 1 26.31 609 GLU A C 1
ATOM 4883 O O . GLU A 1 609 ? 39 23.156 -10.336 1 26.31 609 GLU A O 1
ATOM 4888 N N . GLN A 1 610 ? 39.156 21.547 -11.539 1 27.17 610 GLN A N 1
ATOM 4889 C CA . GLN A 1 610 ? 37.812 21.234 -12.039 1 27.17 610 GLN A CA 1
ATOM 4890 C C . GLN A 1 610 ? 36.844 21.078 -10.891 1 27.17 610 GLN A C 1
ATOM 4892 O O . GLN A 1 610 ? 37 20.219 -10.023 1 27.17 610 GLN A O 1
ATOM 4897 N N . GLU A 1 611 ? 36.312 22.25 -10.594 1 28.27 611 GLU A N 1
ATOM 4898 C CA . GLU A 1 611 ? 35.219 22.234 -9.617 1 28.27 611 GLU A CA 1
ATOM 4899 C C . GLU A 1 611 ? 34.219 21.141 -9.938 1 28.27 611 GLU A C 1
ATOM 4901 O O . GLU A 1 611 ? 33.625 21.156 -11.016 1 28.27 611 GLU A O 1
ATOM 4906 N N . LYS A 1 612 ? 34.531 19.953 -9.586 1 28.03 612 LYS A N 1
ATOM 4907 C CA . LYS A 1 612 ? 33.75 18.719 -9.719 1 28.03 612 LYS A CA 1
ATOM 4908 C C . LYS A 1 612 ? 32.281 18.984 -9.406 1 28.03 612 LYS A C 1
ATOM 4910 O O . LYS A 1 612 ? 31.953 19.703 -8.445 1 28.03 612 LYS A O 1
ATOM 4915 N N . PRO A 1 613 ? 31.438 19.094 -10.5 1 27.95 613 PRO A N 1
ATOM 4916 C CA . PRO A 1 613 ? 30 19.125 -10.258 1 27.95 613 PRO A CA 1
ATOM 4917 C C . PRO A 1 613 ? 29.609 18.5 -8.922 1 27.95 613 PRO A C 1
ATOM 4919 O O . PRO A 1 613 ? 30.328 17.641 -8.406 1 27.95 613 PRO A O 1
ATOM 4922 N N . LEU A 1 614 ? 28.906 19.359 -8.125 1 31.14 614 LEU A N 1
ATOM 4923 C CA . LEU A 1 614 ? 28.391 18.703 -6.934 1 31.14 614 LEU A CA 1
ATOM 4924 C C . LEU A 1 614 ? 28.062 17.234 -7.219 1 31.14 614 LEU A C 1
ATOM 4926 O O . LEU A 1 614 ? 26.953 16.922 -7.672 1 31.14 614 LEU A O 1
ATOM 4930 N N . ALA A 1 615 ? 28.688 16.547 -8.148 1 27.44 615 ALA A N 1
ATOM 4931 C CA . ALA A 1 615 ? 28.688 15.141 -8.547 1 27.44 615 ALA A CA 1
ATOM 4932 C C . ALA A 1 615 ? 28.438 14.234 -7.348 1 27.44 615 ALA A C 1
ATOM 4934 O O . ALA A 1 615 ? 28.75 14.586 -6.211 1 27.44 615 ALA A O 1
ATOM 4935 N N . ARG A 1 616 ? 27.844 13.07 -7.723 1 28.66 616 ARG A N 1
ATOM 4936 C CA . ARG A 1 616 ? 27.484 11.859 -6.988 1 28.66 616 ARG A CA 1
ATOM 4937 C C . ARG A 1 616 ? 28.609 11.422 -6.059 1 28.66 616 ARG A C 1
ATOM 4939 O O . ARG A 1 616 ? 29.125 10.312 -6.184 1 28.66 616 ARG A O 1
ATOM 4946 N N . LYS A 1 617 ? 29.656 12.258 -5.953 1 29.61 617 LYS A N 1
ATOM 4947 C CA . LYS A 1 617 ? 30.438 11.664 -4.871 1 29.61 617 LYS A CA 1
ATOM 4948 C C . LYS A 1 617 ? 29.578 11.43 -3.635 1 29.61 617 LYS A C 1
ATOM 4950 O O . LYS A 1 617 ? 29.75 12.102 -2.617 1 29.61 617 LYS A O 1
ATOM 4955 N N . SER A 1 618 ? 28.359 11.477 -3.928 1 30.2 618 SER A N 1
ATOM 4956 C CA . SER A 1 618 ? 27.188 11.305 -3.059 1 30.2 618 SER A CA 1
ATOM 4957 C C . SER A 1 618 ? 27.422 10.195 -2.037 1 30.2 618 SER A C 1
ATOM 4959 O O . SER A 1 618 ? 26.609 10.008 -1.129 1 30.2 618 SER A O 1
ATOM 4961 N N . SER A 1 619 ? 28.188 9.281 -2.482 1 31.05 619 SER A N 1
ATOM 4962 C CA . SER A 1 619 ? 28.297 8.008 -1.775 1 31.05 619 SER A CA 1
ATOM 4963 C C . SER A 1 619 ? 28.953 8.188 -0.415 1 31.05 619 SER A C 1
ATOM 4965 O O . SER A 1 619 ? 28.562 7.539 0.561 1 31.05 619 SER A O 1
ATOM 4967 N N . ASP A 1 620 ? 30.234 8.883 -0.481 1 31.38 620 ASP A N 1
ATOM 4968 C CA . ASP A 1 620 ? 31.078 8.805 0.701 1 31.38 620 ASP A CA 1
ATOM 4969 C C . ASP A 1 620 ? 30.547 9.688 1.825 1 31.38 620 ASP A C 1
ATOM 4971 O O . ASP A 1 620 ? 30.656 9.336 3.002 1 31.38 620 ASP A O 1
ATOM 4975 N N . CYS A 1 621 ? 30.406 11.008 1.501 1 30.5 621 CYS A N 1
ATOM 4976 C CA . CYS A 1 621 ? 30.141 12.016 2.518 1 30.5 621 CYS A CA 1
ATOM 4977 C C . CYS A 1 621 ? 28.703 11.914 3.016 1 30.5 621 CYS A C 1
ATOM 4979 O O . CYS A 1 621 ? 28.266 12.727 3.84 1 30.5 621 CYS A O 1
ATOM 4981 N N . LEU A 1 622 ? 27.828 11.555 2.107 1 33.47 622 LEU A N 1
ATOM 4982 C CA . LEU A 1 622 ? 26.609 11.383 2.873 1 33.47 622 LEU A CA 1
ATOM 4983 C C . LEU A 1 622 ? 26.859 10.594 4.152 1 33.47 622 LEU A C 1
ATOM 4985 O O . LEU A 1 622 ? 26.906 9.359 4.125 1 33.47 622 LEU A O 1
ATOM 4989 N N . LEU A 1 623 ? 27.984 10.875 4.602 1 31.38 623 LEU A N 1
ATOM 4990 C CA . LEU A 1 623 ? 28.141 10.516 6.008 1 31.38 623 LEU A CA 1
ATOM 4991 C C . LEU A 1 623 ? 26.781 10.281 6.664 1 31.38 623 LEU A C 1
ATOM 4993 O O . LEU A 1 623 ? 25.938 11.164 6.668 1 31.38 623 LEU A O 1
ATOM 4997 N N . TYR A 1 624 ? 26.141 9.305 6.238 1 36 624 TYR A N 1
ATOM 4998 C CA . TYR A 1 624 ? 25.094 8.703 7.051 1 36 624 TYR A CA 1
ATOM 4999 C C . TYR A 1 624 ? 25.172 9.18 8.5 1 36 624 TYR A C 1
ATOM 5001 O O . TYR A 1 624 ? 26.109 8.828 9.219 1 36 624 TYR A O 1
ATOM 5009 N N . TYR A 1 625 ? 25.25 10.422 8.656 1 35.84 625 TYR A N 1
ATOM 5010 C CA . TYR A 1 625 ? 25.047 10.781 10.055 1 35.84 625 TYR A CA 1
ATOM 5011 C C . TYR A 1 625 ? 24.422 9.625 10.828 1 35.84 625 TYR A C 1
ATOM 5013 O O . TYR A 1 625 ? 23.703 8.797 10.25 1 35.84 625 TYR A O 1
ATOM 5021 N N . LYS A 1 626 ? 25 9.336 11.875 1 43.34 626 LYS A N 1
ATOM 5022 C CA . LYS A 1 626 ? 24.797 8.305 12.891 1 43.34 626 LYS A CA 1
ATOM 5023 C C . LYS A 1 626 ? 23.344 7.879 12.977 1 43.34 626 LYS A C 1
ATOM 5025 O O . LYS A 1 626 ? 22.828 7.625 14.062 1 43.34 626 LYS A O 1
ATOM 5030 N N . GLY A 1 627 ? 22.672 7.887 11.805 1 56.28 627 GLY A N 1
ATOM 5031 C CA . GLY A 1 627 ? 21.344 7.289 11.898 1 56.28 627 GLY A CA 1
ATOM 5032 C C . GLY A 1 627 ? 20.25 8.297 12.219 1 56.28 627 GLY A C 1
ATOM 5033 O O . GLY A 1 627 ? 19.078 7.934 12.344 1 56.28 627 GLY A O 1
ATOM 5034 N N . LEU A 1 628 ? 20.75 9.68 12.18 1 70 628 LEU A N 1
ATOM 5035 C CA . LEU A 1 628 ? 19.766 10.617 12.711 1 70 628 LEU A CA 1
ATOM 5036 C C . LEU A 1 628 ? 18.938 11.227 11.586 1 70 628 LEU A C 1
ATOM 5038 O O . LEU A 1 628 ? 17.734 11.398 11.727 1 70 628 LEU A O 1
ATOM 5042 N N . LEU A 1 629 ? 19.688 11.609 10.305 1 86.12 629 LEU A N 1
ATOM 5043 C CA . LEU A 1 629 ? 18.953 12.234 9.219 1 86.12 629 LEU A CA 1
ATOM 5044 C C . LEU A 1 629 ? 18.188 11.195 8.398 1 86.12 629 LEU A C 1
ATOM 5046 O O . LEU A 1 629 ? 18.766 10.18 7.996 1 86.12 629 LEU A O 1
ATOM 5050 N N . LEU A 1 630 ? 16.938 11.43 8.273 1 89.19 630 LEU A N 1
ATOM 5051 C CA . LEU A 1 630 ? 16.125 10.562 7.434 1 89.19 630 LEU A CA 1
ATOM 5052 C C . LEU A 1 630 ? 16.062 11.086 6.008 1 89.19 630 LEU A C 1
ATOM 5054 O O . LEU A 1 630 ? 15.828 12.281 5.793 1 89.19 630 LEU A O 1
ATOM 5058 N N . LEU A 1 631 ? 16.391 10.328 5.051 1 87 631 LEU A N 1
ATOM 5059 C CA . LEU A 1 631 ? 16.266 10.68 3.643 1 87 631 LEU A CA 1
ATOM 5060 C C . LEU A 1 631 ? 15.234 9.781 2.953 1 87 631 LEU A C 1
ATOM 5062 O O . LEU A 1 631 ? 15.57 8.695 2.492 1 87 631 LEU A O 1
ATOM 5066 N N . PRO A 1 632 ? 14 10.273 2.873 1 89.19 632 PRO A N 1
ATOM 5067 C CA . PRO A 1 632 ? 12.938 9.461 2.273 1 89.19 632 PRO A CA 1
ATOM 5068 C C . PRO A 1 632 ? 13.039 9.398 0.75 1 89.19 632 PRO A C 1
ATOM 5070 O O . PRO A 1 632 ? 13.617 10.289 0.126 1 89.19 632 PRO A O 1
ATOM 5073 N N . SER A 1 633 ? 12.539 8.281 0.25 1 84.62 633 SER A N 1
ATOM 5074 C CA . SER A 1 633 ? 12.383 8.18 -1.197 1 84.62 633 SER A CA 1
ATOM 5075 C C . SER A 1 633 ? 11.133 8.906 -1.673 1 84.62 633 SER A C 1
ATOM 5077 O O . SER A 1 633 ? 10.109 8.898 -0.994 1 84.62 633 SER A O 1
ATOM 5079 N N . HIS A 1 634 ? 11.242 9.633 -2.707 1 86.44 634 HIS A N 1
ATOM 5080 C CA . HIS A 1 634 ? 10.086 10.328 -3.27 1 86.44 634 HIS A CA 1
ATOM 5081 C C . HIS A 1 634 ? 9.758 9.812 -4.664 1 86.44 634 HIS A C 1
ATOM 5083 O O . HIS A 1 634 ? 9.117 10.508 -5.457 1 86.44 634 HIS A O 1
ATOM 5089 N N . ALA A 1 635 ? 10.258 8.539 -4.859 1 83.62 635 ALA A N 1
ATOM 5090 C CA . ALA A 1 635 ? 9.914 7.879 -6.117 1 83.62 635 ALA A CA 1
ATOM 5091 C C . ALA A 1 635 ? 8.438 7.5 -6.152 1 83.62 635 ALA A C 1
ATOM 5093 O O . ALA A 1 635 ? 7.836 7.215 -5.113 1 83.62 635 ALA A O 1
ATOM 5094 N N . GLY A 1 636 ? 7.879 7.469 -7.262 1 83.81 636 GLY A N 1
ATOM 5095 C CA . GLY A 1 636 ? 6.461 7.211 -7.473 1 83.81 636 GLY A CA 1
ATOM 5096 C C . GLY A 1 636 ? 5.973 5.961 -6.766 1 83.81 636 GLY A C 1
ATOM 5097 O O . GLY A 1 636 ? 5.012 6.016 -5.992 1 83.81 636 GLY A O 1
ATOM 5098 N N . PRO A 1 637 ? 6.672 4.852 -6.871 1 85.62 637 PRO A N 1
ATOM 5099 C CA . PRO A 1 637 ? 6.168 3.6 -6.301 1 85.62 637 PRO A CA 1
ATOM 5100 C C . PRO A 1 637 ? 6.242 3.574 -4.773 1 85.62 637 PRO A C 1
ATOM 5102 O O . PRO A 1 637 ? 5.59 2.748 -4.137 1 85.62 637 PRO A O 1
ATOM 5105 N N . LEU A 1 638 ? 7.043 4.465 -4.242 1 85.75 638 LEU A N 1
ATOM 5106 C CA . LEU A 1 638 ? 7.238 4.426 -2.797 1 85.75 638 LEU A CA 1
ATOM 5107 C C . LEU A 1 638 ? 6.301 5.402 -2.096 1 85.75 638 LEU A C 1
ATOM 5109 O O . LEU A 1 638 ? 6.227 5.426 -0.866 1 85.75 638 LEU A O 1
ATOM 5113 N N . ILE A 1 639 ? 5.641 6.238 -2.838 1 91.38 639 ILE A N 1
ATOM 5114 C CA . ILE A 1 639 ? 4.617 7.121 -2.289 1 91.38 639 ILE A CA 1
ATOM 5115 C C . ILE A 1 639 ? 3.254 6.438 -2.361 1 91.38 639 ILE A C 1
ATOM 5117 O O . ILE A 1 639 ? 2.848 5.961 -3.424 1 91.38 639 ILE A O 1
ATOM 5121 N N . SER A 1 640 ? 2.635 6.301 -1.257 1 90.69 640 SER A N 1
ATOM 5122 C CA . SER A 1 640 ? 1.384 5.551 -1.2 1 90.69 640 SER A CA 1
ATOM 5123 C C . SER A 1 640 ? 0.247 6.414 -0.667 1 90.69 640 SER A C 1
ATOM 5125 O O . SER A 1 640 ? 0.487 7.453 -0.046 1 90.69 640 SER A O 1
ATOM 5127 N N . LEU A 1 641 ? -0.953 5.98 -0.994 1 93.62 641 LEU A N 1
ATOM 5128 C CA . LEU A 1 641 ? -2.141 6.664 -0.492 1 93.62 641 LEU A CA 1
ATOM 5129 C C . LEU A 1 641 ? -2.375 6.336 0.979 1 93.62 641 LEU A C 1
ATOM 5131 O O . LEU A 1 641 ? -2.33 5.168 1.374 1 93.62 641 LEU A O 1
ATOM 5135 N N . TRP A 1 642 ? -2.525 7.363 1.806 1 94.06 642 TRP A N 1
ATOM 5136 C CA . TRP A 1 642 ? -2.887 7.207 3.211 1 94.06 642 TRP A CA 1
ATOM 5137 C C . TRP A 1 642 ? -4.316 6.695 3.354 1 94.06 642 TRP A C 1
ATOM 5139 O O . TRP A 1 642 ? -5.223 7.453 3.695 1 94.06 642 TRP A O 1
ATOM 5149 N N . LYS A 1 643 ? -4.5 5.43 3.16 1 89 643 LYS A N 1
ATOM 5150 C CA . LYS A 1 643 ? -5.816 4.812 3.033 1 89 643 LYS A CA 1
ATOM 5151 C C . LYS A 1 643 ? -6.629 4.977 4.312 1 89 643 LYS A C 1
ATOM 5153 O O . LYS A 1 643 ? -7.836 5.234 4.262 1 89 643 LYS A O 1
ATOM 5158 N N . ARG A 1 644 ? -6.012 4.855 5.457 1 87.06 644 ARG A N 1
ATOM 5159 C CA . ARG A 1 644 ? -6.711 4.926 6.734 1 87.06 644 ARG A CA 1
ATOM 5160 C C . ARG A 1 644 ? -7.363 6.293 6.93 1 87.06 644 ARG A C 1
ATOM 5162 O O . ARG A 1 644 ? -8.352 6.418 7.652 1 87.06 644 ARG A O 1
ATOM 5169 N N . CYS A 1 645 ? -6.824 7.242 6.316 1 92.44 645 CYS A N 1
ATOM 5170 C CA . CYS A 1 645 ? -7.355 8.594 6.449 1 92.44 645 CYS A CA 1
ATOM 5171 C C . CYS A 1 645 ? -8.336 8.906 5.324 1 92.44 645 CYS A C 1
ATOM 5173 O O . CYS A 1 645 ? -9.477 9.305 5.582 1 92.44 645 CYS A O 1
ATOM 5175 N N . TYR A 1 646 ? -7.965 8.641 4.094 1 93.19 646 TYR A N 1
ATOM 5176 C CA . TYR A 1 646 ? -8.719 9.148 2.951 1 93.19 646 TYR A CA 1
ATOM 5177 C C . TYR A 1 646 ? -9.859 8.203 2.586 1 93.19 646 TYR A C 1
ATOM 5179 O O . TYR A 1 646 ? -10.852 8.625 1.985 1 93.19 646 TYR A O 1
ATOM 5187 N N . LEU A 1 647 ? -9.703 6.934 2.898 1 88.31 647 LEU A N 1
ATOM 5188 C CA . LEU A 1 647 ? -10.734 5.977 2.51 1 88.31 647 LEU A CA 1
ATOM 5189 C C . LEU A 1 647 ? -11.539 5.516 3.723 1 88.31 647 LEU A C 1
ATOM 5191 O O . LEU A 1 647 ? -12.133 4.438 3.707 1 88.31 647 LEU A O 1
ATOM 5195 N N . ARG A 1 648 ? -11.555 6.16 4.746 1 83.38 648 ARG A N 1
ATOM 5196 C CA . ARG A 1 648 ? -12.219 5.77 5.984 1 83.38 648 ARG A CA 1
ATOM 5197 C C . ARG A 1 648 ? -13.734 5.828 5.836 1 83.38 648 ARG A C 1
ATOM 5199 O O . ARG A 1 648 ? -14.469 5.316 6.688 1 83.38 648 ARG A O 1
ATOM 5206 N N . GLY A 1 649 ? -14.195 6.402 4.793 1 77.12 649 GLY A N 1
ATOM 5207 C CA . GLY A 1 649 ? -15.625 6.418 4.543 1 77.12 649 GLY A CA 1
ATOM 5208 C C . GLY A 1 649 ? -16.125 5.148 3.881 1 77.12 649 GLY A C 1
ATOM 5209 O O . GLY A 1 649 ? -17.328 4.891 3.859 1 77.12 649 GLY A O 1
ATOM 5210 N N . ASP A 1 650 ? -15.273 4.418 3.318 1 71.94 650 ASP A N 1
ATOM 5211 C CA . ASP A 1 650 ? -15.648 3.184 2.631 1 71.94 650 ASP A CA 1
ATOM 5212 C C . ASP A 1 650 ? -15.695 2.006 3.602 1 71.94 650 ASP A C 1
ATOM 5214 O O . ASP A 1 650 ? -14.688 1.66 4.219 1 71.94 650 ASP A O 1
ATOM 5218 N N . PRO A 1 651 ? -16.859 1.468 3.703 1 63.69 651 PRO A N 1
ATOM 5219 C CA . PRO A 1 651 ? -16.984 0.374 4.668 1 63.69 651 PRO A CA 1
ATOM 5220 C C . PRO A 1 651 ? -16.125 -0.833 4.316 1 63.69 651 PRO A C 1
ATOM 5222 O O . PRO A 1 651 ? -15.758 -1.612 5.199 1 63.69 651 PRO A O 1
ATOM 5225 N N . GLU A 1 652 ? -15.93 -0.968 2.996 1 61.78 652 GLU A N 1
ATOM 5226 C CA . GLU A 1 652 ? -15.109 -2.111 2.609 1 61.78 652 GLU A CA 1
ATOM 5227 C C . GLU A 1 652 ? -13.672 -1.942 3.08 1 61.78 652 GLU A C 1
ATOM 5229 O O . GLU A 1 652 ? -12.953 -2.928 3.27 1 61.78 652 GLU A O 1
ATOM 5234 N N . VAL A 1 653 ? -13.367 -0.635 3.061 1 59.38 653 VAL A N 1
ATOM 5235 C CA . VAL A 1 653 ? -11.984 -0.33 3.4 1 59.38 653 VAL A CA 1
ATOM 5236 C C . VAL A 1 653 ? -11.836 -0.193 4.914 1 59.38 653 VAL A C 1
ATOM 5238 O O . VAL A 1 653 ? -10.766 -0.447 5.469 1 59.38 653 VAL A O 1
ATOM 5241 N N . GLN A 1 654 ? -13.031 0.403 5.461 1 52.47 654 GLN A N 1
ATOM 5242 C CA . GLN A 1 654 ? -12.969 0.806 6.863 1 52.47 654 GLN A CA 1
ATOM 5243 C C . GLN A 1 654 ? -12.461 -0.333 7.742 1 52.47 654 GLN A C 1
ATOM 5245 O O . GLN A 1 654 ? -13.211 -1.256 8.062 1 52.47 654 GLN A O 1
ATOM 5250 N N . ILE A 1 655 ? -11.391 -0.865 7.242 1 45.44 655 ILE A N 1
ATOM 5251 C CA . ILE A 1 655 ? -10.836 -1.568 8.391 1 45.44 655 ILE A CA 1
ATOM 5252 C C . ILE A 1 655 ? -10.805 -0.636 9.602 1 45.44 655 ILE A C 1
ATOM 5254 O O . ILE A 1 655 ? -10.523 0.557 9.469 1 45.44 655 ILE A O 1
ATOM 5258 N N . GLY A 1 656 ? -11.469 -0.882 10.609 1 41.81 656 GLY A N 1
ATOM 5259 C CA . GLY A 1 656 ? -11.57 -0.057 11.805 1 41.81 656 GLY A CA 1
ATOM 5260 C C . GLY A 1 656 ? -10.438 0.943 11.93 1 41.81 656 GLY A C 1
ATOM 5261 O O . GLY A 1 656 ? -9.32 0.685 11.477 1 41.81 656 GLY A O 1
ATOM 5262 N N . LEU A 1 657 ? -10.781 2.447 11.641 1 43.56 657 LEU A N 1
ATOM 5263 C CA . LEU A 1 657 ? -9.812 3.479 11.992 1 43.56 657 LEU A CA 1
ATOM 5264 C C . LEU A 1 657 ? -8.742 2.922 12.93 1 43.56 657 LEU A C 1
ATOM 5266 O O . LEU A 1 657 ? -7.582 3.328 12.867 1 43.56 657 LEU A O 1
ATOM 5270 N N . PHE A 1 658 ? -9.258 2.465 13.984 1 41.03 658 PHE A N 1
ATOM 5271 C CA . PHE A 1 658 ? -8.492 1.844 15.062 1 41.03 658 PHE A CA 1
ATOM 5272 C C . PHE A 1 658 ? -8.477 0.328 14.906 1 41.03 658 PHE A C 1
ATOM 5274 O O . PHE A 1 658 ? -8.383 -0.401 15.891 1 41.03 658 PHE A O 1
ATOM 5281 N N . ALA A 1 659 ? -8.852 0.091 13.695 1 38.28 659 ALA A N 1
ATOM 5282 C CA . ALA A 1 659 ? -8.945 -1.352 13.484 1 38.28 659 ALA A CA 1
ATOM 5283 C C . ALA A 1 659 ? -7.602 -2.027 13.75 1 38.28 659 ALA A C 1
ATOM 5285 O O . ALA A 1 659 ? -6.547 -1.39 13.656 1 38.28 659 ALA A O 1
ATOM 5286 N N . SER A 1 660 ? -7.719 -3.289 14.336 1 35.41 660 SER A N 1
ATOM 5287 C CA . SER A 1 660 ? -6.594 -4.145 14.703 1 35.41 660 SER A CA 1
ATOM 5288 C C . SER A 1 660 ? -5.68 -4.395 13.5 1 35.41 660 SER A C 1
ATOM 5290 O O . SER A 1 660 ? -5.672 -5.492 12.945 1 35.41 660 SER A O 1
ATOM 5292 N N . SER A 1 661 ? -5.727 -3.838 12.523 1 30.89 661 SER A N 1
ATOM 5293 C CA . SER A 1 661 ? -4.945 -4.207 11.352 1 30.89 661 SER A CA 1
ATOM 5294 C C . SER A 1 661 ? -3.52 -4.59 11.734 1 30.89 661 SER A C 1
ATOM 5296 O O . SER A 1 661 ? -3.1 -4.375 12.875 1 30.89 661 SER A O 1
ATOM 5298 N N . VAL A 1 662 ? -2.551 -4.609 10.992 1 31.48 662 VAL A N 1
ATOM 5299 C CA . VAL A 1 662 ? -1.272 -4.93 11.617 1 31.48 662 VAL A CA 1
ATOM 5300 C C . VAL A 1 662 ? -0.986 -3.943 12.75 1 31.48 662 VAL A C 1
ATOM 5302 O O . VAL A 1 662 ? -0.19 -4.23 13.641 1 31.48 662 VAL A O 1
ATOM 5305 N N . GLY A 1 663 ? -1.63 -2.748 12.852 1 31.34 663 GLY A N 1
ATOM 5306 C CA . GLY A 1 663 ? -1.781 -1.936 14.047 1 31.34 663 GLY A CA 1
ATOM 5307 C C . GLY A 1 663 ? -2.854 -2.451 14.984 1 31.34 663 GLY A C 1
ATOM 5308 O O . GLY A 1 663 ? -3.137 -1.832 16.016 1 31.34 663 GLY A O 1
ATOM 5309 N N . GLY A 1 664 ? -3.961 -3.129 14.641 1 34.22 664 GLY A N 1
ATOM 5310 C CA . GLY A 1 664 ? -4.527 -4.164 15.484 1 34.22 664 GLY A CA 1
ATOM 5311 C C . GLY A 1 664 ? -3.488 -5.129 16.031 1 34.22 664 GLY A C 1
ATOM 5312 O O . GLY A 1 664 ? -3.832 -6.195 16.547 1 34.22 664 GLY A O 1
ATOM 5313 N N . LEU A 1 665 ? -2.406 -5.012 15.828 1 32.38 665 LEU A N 1
ATOM 5314 C CA . LEU A 1 665 ? -1.217 -5.562 16.469 1 32.38 665 LEU A CA 1
ATOM 5315 C C . LEU A 1 665 ? -1.325 -5.469 17.984 1 32.38 665 LEU A C 1
ATOM 5317 O O . LEU A 1 665 ? -0.887 -6.375 18.703 1 32.38 665 LEU A O 1
ATOM 5321 N N . SER A 1 666 ? -1.979 -4.527 18.5 1 32.19 666 SER A N 1
ATOM 5322 C CA . SER A 1 666 ? -2.086 -4.414 19.953 1 32.19 666 SER A CA 1
ATOM 5323 C C . SER A 1 666 ? -3.033 -5.465 20.516 1 32.19 666 SER A C 1
ATOM 5325 O O . SER A 1 666 ? -2.768 -6.039 21.578 1 32.19 666 SER A O 1
ATOM 5327 N N . GLU A 1 667 ? -4.188 -5.715 19.938 1 34.06 667 GLU A N 1
ATOM 5328 C CA . GLU A 1 667 ? -4.961 -6.82 20.5 1 34.06 667 GLU A CA 1
ATOM 5329 C C . GLU A 1 667 ? -4.301 -8.164 20.203 1 34.06 667 GLU A C 1
ATOM 5331 O O . GLU A 1 667 ? -4.285 -9.055 21.047 1 34.06 667 GLU A O 1
ATOM 5336 N N . GLU A 1 668 ? -3.682 -8.367 19.062 1 34.59 668 GLU A N 1
ATOM 5337 C CA . GLU A 1 668 ? -2.83 -9.547 18.891 1 34.59 668 GLU A CA 1
ATOM 5338 C C . GLU A 1 668 ? -1.597 -9.461 19.797 1 34.59 668 GLU A C 1
ATOM 5340 O O . GLU A 1 668 ? -1.168 -10.469 20.359 1 34.59 668 GLU A O 1
ATOM 5345 N N . LEU A 1 669 ? -1.147 -8.367 20.062 1 36.62 669 LEU A N 1
ATOM 5346 C CA . LEU A 1 669 ? -0.18 -8.242 21.141 1 36.62 669 LEU A CA 1
ATOM 5347 C C . LEU A 1 669 ? -0.826 -8.555 22.484 1 36.62 669 LEU A C 1
ATOM 5349 O O . LEU A 1 669 ? -0.199 -9.172 23.359 1 36.62 669 LEU A O 1
ATOM 5353 N N . GLU A 1 670 ? -2.029 -8.242 22.641 1 38.56 670 GLU A N 1
ATOM 5354 C CA . GLU A 1 670 ? -2.707 -8.625 23.875 1 38.56 670 GLU A CA 1
ATOM 5355 C C . GLU A 1 670 ? -3.023 -10.117 23.906 1 38.56 670 GLU A C 1
ATOM 5357 O O . GLU A 1 670 ? -2.844 -10.781 24.922 1 38.56 670 GLU A O 1
ATOM 5362 N N . ILE A 1 671 ? -3.438 -10.766 22.844 1 37.62 671 ILE A N 1
ATOM 5363 C CA . ILE A 1 671 ? -3.543 -12.219 22.812 1 37.62 671 ILE A CA 1
ATOM 5364 C C . ILE A 1 671 ? -2.148 -12.836 22.812 1 37.62 671 ILE A C 1
ATOM 5366 O O . ILE A 1 671 ? -1.889 -13.797 23.531 1 37.62 671 ILE A O 1
ATOM 5370 N N . LEU A 1 672 ? -1.253 -12.359 22.109 1 35.28 672 LEU A N 1
ATOM 5371 C CA . LEU A 1 672 ? 0.12 -12.812 22.297 1 35.28 672 LEU A CA 1
ATOM 5372 C C . LEU A 1 672 ? 0.592 -12.531 23.719 1 35.28 672 LEU A C 1
ATOM 5374 O O . LEU A 1 672 ? 1.257 -13.375 24.328 1 35.28 672 LEU A O 1
ATOM 5378 N N . GLN A 1 673 ? 0.173 -11.5 24.219 1 38.72 673 GLN A N 1
ATOM 5379 C CA . GLN A 1 673 ? 0.435 -11.281 25.641 1 38.72 673 GLN A CA 1
ATOM 5380 C C . GLN A 1 673 ? -0.39 -12.227 26.5 1 38.72 673 GLN A C 1
ATOM 5382 O O . GLN A 1 673 ? 0.112 -12.773 27.484 1 38.72 673 GLN A O 1
ATOM 5387 N N . GLU A 1 674 ? -1.562 -12.484 26.188 1 39.25 674 GLU A N 1
ATOM 5388 C CA . GLU A 1 674 ? -2.324 -13.492 26.922 1 39.25 674 GLU A CA 1
ATOM 5389 C C . GLU A 1 674 ? -1.812 -14.898 26.625 1 39.25 674 GLU A C 1
ATOM 5391 O O . GLU A 1 674 ? -1.688 -15.727 27.516 1 39.25 674 GLU A O 1
ATOM 5396 N N . GLN A 1 675 ? -1.582 -15.227 25.453 1 34.59 675 GLN A N 1
ATOM 5397 C CA . GLN A 1 675 ? -0.952 -16.5 25.156 1 34.59 675 GLN A CA 1
ATOM 5398 C C . GLN A 1 675 ? 0.49 -16.531 25.656 1 34.59 675 GLN A C 1
ATOM 5400 O O . GLN A 1 675 ? 0.949 -17.547 26.188 1 34.59 675 GLN A O 1
ATOM 5405 N N . MET A 1 676 ? 1.13 -15.555 25.516 1 34.44 676 MET A N 1
ATOM 5406 C CA . MET A 1 676 ? 2.41 -15.516 26.219 1 34.44 676 MET A CA 1
ATOM 5407 C C . MET A 1 676 ? 2.207 -15.578 27.734 1 34.44 676 MET A C 1
ATOM 5409 O O . MET A 1 676 ? 2.986 -16.219 28.438 1 34.44 676 MET A O 1
ATOM 5413 N N . SER A 1 677 ? 1.22 -15.055 28.125 1 37.72 677 SER A N 1
ATOM 5414 C CA . SER A 1 677 ? 0.906 -15.281 29.531 1 37.72 677 SER A CA 1
ATOM 5415 C C . SER A 1 677 ? 0.45 -16.719 29.781 1 37.72 677 SER A C 1
ATOM 5417 O O . SER A 1 677 ? 0.78 -17.312 30.812 1 37.72 677 SER A O 1
ATOM 5419 N N . HIS A 1 678 ? -0.303 -17.297 28.969 1 35.91 678 HIS A N 1
ATOM 5420 C CA . HIS A 1 678 ? -0.592 -18.719 29.188 1 35.91 678 HIS A CA 1
ATOM 5421 C C . HIS A 1 678 ? 0.641 -19.562 28.922 1 35.91 678 HIS A C 1
ATOM 5423 O O . HIS A 1 678 ? 0.857 -20.578 29.594 1 35.91 678 HIS A O 1
ATOM 5429 N N . TRP A 1 679 ? 1.319 -19.266 27.953 1 31.75 679 TRP A N 1
ATOM 5430 C CA . TRP A 1 679 ? 2.543 -20.062 27.859 1 31.75 679 TRP A CA 1
ATOM 5431 C C . TRP A 1 679 ? 3.52 -19.688 28.969 1 31.75 679 TRP A C 1
ATOM 5433 O O . TRP A 1 679 ? 4.266 -20.547 29.453 1 31.75 679 TRP A O 1
ATOM 5443 N N . GLU A 1 680 ? 3.459 -18.531 29.406 1 34.41 680 GLU A N 1
ATOM 5444 C CA . GLU A 1 680 ? 4.211 -18.328 30.641 1 34.41 680 GLU A CA 1
ATOM 5445 C C . GLU A 1 680 ? 3.604 -19.109 31.797 1 34.41 680 GLU A C 1
ATOM 5447 O O . GLU A 1 680 ? 4.328 -19.641 32.656 1 34.41 680 GLU A O 1
ATOM 5452 N N . VAL A 1 681 ? 2.406 -19.297 31.766 1 36.53 681 VAL A N 1
ATOM 5453 C CA . VAL A 1 681 ? 1.898 -20.203 32.812 1 36.53 681 VAL A CA 1
ATOM 5454 C C . VAL A 1 681 ? 2.287 -21.641 32.469 1 36.53 681 VAL A C 1
ATOM 5456 O O . VAL A 1 681 ? 2.693 -22.391 33.344 1 36.53 681 VAL A O 1
ATOM 5459 N N . ARG A 1 682 ? 2.332 -22.141 31.328 1 32.91 682 ARG A N 1
ATOM 5460 C CA . ARG A 1 682 ? 2.748 -23.531 31.172 1 32.91 682 ARG A CA 1
ATOM 5461 C C . ARG A 1 682 ? 4.266 -23.656 31.281 1 32.91 682 ARG A C 1
ATOM 5463 O O . ARG A 1 682 ? 4.773 -24.688 31.703 1 32.91 682 ARG A O 1
ATOM 5470 N N . SER A 1 683 ? 4.965 -22.766 30.797 1 32 683 SER A N 1
ATOM 5471 C CA . SER A 1 683 ? 6.371 -23 31.109 1 32 683 SER A CA 1
ATOM 5472 C C . SER A 1 683 ? 6.648 -22.828 32.594 1 32 683 SER A C 1
ATOM 5474 O O . SER A 1 683 ? 7.613 -23.391 33.125 1 32 683 SER A O 1
ATOM 5476 N N . SER A 1 684 ? 5.875 -22.125 33.281 1 33.72 684 SER A N 1
ATOM 5477 C CA . SER A 1 684 ? 6.098 -22.203 34.75 1 33.72 684 SER A CA 1
ATOM 5478 C C . SER A 1 684 ? 5.566 -23.516 35.312 1 33.72 684 SER A C 1
ATOM 5480 O O . SER A 1 684 ? 5.953 -23.922 36.406 1 33.72 684 SER A O 1
ATOM 5482 N N . GLN A 1 685 ? 4.652 -24.203 34.719 1 31.83 685 GLN A N 1
ATOM 5483 C CA . GLN A 1 685 ? 4.352 -25.453 35.406 1 31.83 685 GLN A CA 1
ATOM 5484 C C . GLN A 1 685 ? 5.422 -26.516 35.125 1 31.83 685 GLN A C 1
ATOM 5486 O O . GLN A 1 685 ? 5.594 -27.453 35.875 1 31.83 685 GLN A O 1
ATOM 5491 N N . HIS A 1 686 ? 6.059 -26.531 34 1 29.83 686 HIS A N 1
ATOM 5492 C CA . HIS A 1 686 ? 7.004 -27.641 34 1 29.83 686 HIS A CA 1
ATOM 5493 C C . HIS A 1 686 ? 8.305 -27.25 34.688 1 29.83 686 HIS A C 1
ATOM 5495 O O . HIS A 1 686 ? 9.219 -28.078 34.812 1 29.83 686 HIS A O 1
ATOM 5501 N N . SER A 1 687 ? 8.609 -25.969 34.906 1 27.64 687 SER A N 1
ATOM 5502 C CA . SER A 1 687 ? 9.758 -25.922 35.812 1 27.64 687 SER A CA 1
ATOM 5503 C C . SER A 1 687 ? 9.344 -26.156 37.25 1 27.64 687 SER A C 1
ATOM 5505 O O . SER A 1 687 ? 10.18 -26.125 38.156 1 27.64 687 SER A O 1
ATOM 5507 N N . SER A 1 688 ? 8.039 -26.438 37.531 1 25.59 688 SER A N 1
ATOM 5508 C CA . SER A 1 688 ? 7.988 -27.219 38.781 1 25.59 688 SER A CA 1
ATOM 5509 C C . SER A 1 688 ? 7.992 -28.719 38.469 1 25.59 688 SER A C 1
ATOM 5511 O O . SER A 1 688 ? 7.363 -29.172 37.531 1 25.59 688 SER A O 1
ATOM 5513 N N . MET B 1 1 ? 60.094 -28.906 6.398 1 21.5 1 MET B N 1
ATOM 5514 C CA . MET B 1 1 ? 59.281 -28.547 5.234 1 21.5 1 MET B CA 1
ATOM 5515 C C . MET B 1 1 ? 57.844 -28.328 5.633 1 21.5 1 MET B C 1
ATOM 5517 O O . MET B 1 1 ? 57.125 -29.281 5.988 1 21.5 1 MET B O 1
ATOM 5521 N N . SER B 1 2 ? 57.531 -27.312 6.344 1 25.67 2 SER B N 1
ATOM 5522 C CA . SER B 1 2 ? 56.375 -26.828 7.078 1 25.67 2 SER B CA 1
ATOM 5523 C C . SER B 1 2 ? 55.188 -26.625 6.145 1 25.67 2 SER B C 1
ATOM 5525 O O . SER B 1 2 ? 55.281 -25.859 5.18 1 25.67 2 SER B O 1
ATOM 5527 N N . GLY B 1 3 ? 54.469 -27.594 5.684 1 27.22 3 GLY B N 1
ATOM 5528 C CA . GLY B 1 3 ? 53.344 -27.656 4.77 1 27.22 3 GLY B CA 1
ATOM 5529 C C . GLY B 1 3 ? 52.25 -26.656 5.098 1 27.22 3 GLY B C 1
ATOM 5530 O O . GLY B 1 3 ? 51.562 -26.797 6.105 1 27.22 3 GLY B O 1
ATOM 5531 N N . LYS B 1 4 ? 52.562 -25.359 4.922 1 29.3 4 LYS B N 1
ATOM 5532 C CA . LYS B 1 4 ? 51.562 -24.312 5.121 1 29.3 4 LYS B CA 1
ATOM 5533 C C . LYS B 1 4 ? 50.219 -24.719 4.531 1 29.3 4 LYS B C 1
ATOM 5535 O O . LYS B 1 4 ? 50.125 -25.094 3.361 1 29.3 4 LYS B O 1
ATOM 5540 N N . LYS B 1 5 ? 49.406 -25.078 5.406 1 32.59 5 LYS B N 1
ATOM 5541 C CA . LYS B 1 5 ? 47.969 -25.328 5.18 1 32.59 5 LYS B CA 1
ATOM 5542 C C . LYS B 1 5 ? 47.375 -24.312 4.207 1 32.59 5 LYS B C 1
ATOM 5544 O O . LYS B 1 5 ? 47.469 -23.094 4.441 1 32.59 5 LYS B O 1
ATOM 5549 N N . ASN B 1 6 ? 47.531 -24.531 2.873 1 29.92 6 ASN B N 1
ATOM 5550 C CA . ASN B 1 6 ? 46.875 -23.812 1.776 1 29.92 6 ASN B CA 1
ATOM 5551 C C . ASN B 1 6 ? 45.5 -23.281 2.197 1 29.92 6 ASN B C 1
ATOM 5553 O O . ASN B 1 6 ? 44.656 -24.031 2.676 1 29.92 6 ASN B O 1
ATOM 5557 N N . ARG B 1 7 ? 45.438 -22.125 2.764 1 33.69 7 ARG B N 1
ATOM 5558 C CA . ARG B 1 7 ? 44.25 -21.344 3.088 1 33.69 7 ARG B CA 1
ATOM 5559 C C . ARG B 1 7 ? 43.125 -21.641 2.113 1 33.69 7 ARG B C 1
ATOM 5561 O O . ARG B 1 7 ? 43.281 -21.516 0.899 1 33.69 7 ARG B O 1
ATOM 5568 N N . ASN B 1 8 ? 42.312 -22.672 2.297 1 36.25 8 ASN B N 1
ATOM 5569 C CA . ASN B 1 8 ? 41.094 -23.219 1.672 1 36.25 8 ASN B CA 1
ATOM 5570 C C . ASN B 1 8 ? 40.25 -22.109 1.062 1 36.25 8 ASN B C 1
ATOM 5572 O O . ASN B 1 8 ? 39.688 -21.281 1.784 1 36.25 8 ASN B O 1
ATOM 5576 N N . CYS B 1 9 ? 40.594 -21.359 0.011 1 43.72 9 CYS B N 1
ATOM 5577 C CA . CYS B 1 9 ? 39.844 -20.484 -0.887 1 43.72 9 CYS B CA 1
ATOM 5578 C C . CYS B 1 9 ? 38.406 -20.984 -1.081 1 43.72 9 CYS B C 1
ATOM 5580 O O . CYS B 1 9 ? 38.188 -22.141 -1.404 1 43.72 9 CYS B O 1
ATOM 5582 N N . GLN B 1 10 ? 37.438 -20.547 -0.421 1 57.06 10 GLN B N 1
ATOM 5583 C CA . GLN B 1 10 ? 36 -20.812 -0.515 1 57.06 10 GLN B CA 1
ATOM 5584 C C . GLN B 1 10 ? 35.562 -20.891 -1.972 1 57.06 10 GLN B C 1
ATOM 5586 O O . GLN B 1 10 ? 35.469 -19.875 -2.66 1 57.06 10 GLN B O 1
ATOM 5591 N N . ALA B 1 11 ? 35.812 -21.906 -2.73 1 67.44 11 ALA B N 1
ATOM 5592 C CA . ALA B 1 11 ? 35.5 -22.219 -4.117 1 67.44 11 ALA B CA 1
ATOM 5593 C C . ALA B 1 11 ? 34 -22.422 -4.293 1 67.44 11 ALA B C 1
ATOM 5595 O O . ALA B 1 11 ? 33.312 -22.781 -3.34 1 67.44 11 ALA B O 1
ATOM 5596 N N . LEU B 1 12 ? 33.469 -21.969 -5.469 1 79.12 12 LEU B N 1
ATOM 5597 C CA . LEU B 1 12 ? 32.094 -22.172 -5.832 1 79.12 12 LEU B CA 1
ATOM 5598 C C . LEU B 1 12 ? 31.719 -23.641 -5.801 1 79.12 12 LEU B C 1
ATOM 5600 O O . LEU B 1 12 ? 32.438 -24.484 -6.332 1 79.12 12 LEU B O 1
ATOM 5604 N N . GLN B 1 13 ? 30.766 -23.984 -4.945 1 74 13 GLN B N 1
ATOM 5605 C CA . GLN B 1 13 ? 30.25 -25.344 -4.922 1 74 13 GLN B CA 1
ATOM 5606 C C . GLN B 1 13 ? 29.391 -25.625 -6.145 1 74 13 GLN B C 1
ATOM 5608 O O . GLN B 1 13 ? 28.344 -25.016 -6.332 1 74 13 GLN B O 1
ATOM 5613 N N . CYS B 1 14 ? 29.875 -26.453 -7.023 1 74.56 14 CYS B N 1
ATOM 5614 C CA . CYS B 1 14 ? 29.172 -26.766 -8.258 1 74.56 14 CYS B CA 1
ATOM 5615 C C . CYS B 1 14 ? 28.375 -28.062 -8.109 1 74.56 14 CYS B C 1
ATOM 5617 O O . CYS B 1 14 ? 28.734 -28.938 -7.32 1 74.56 14 CYS B O 1
ATOM 5619 N N . ILE B 1 15 ? 27.312 -28.094 -8.773 1 68.5 15 ILE B N 1
ATOM 5620 C CA . ILE B 1 15 ? 26.531 -29.312 -8.867 1 68.5 15 ILE B CA 1
ATOM 5621 C C . ILE B 1 15 ? 27.172 -30.25 -9.906 1 68.5 15 ILE B C 1
ATOM 5623 O O . ILE B 1 15 ? 28 -29.828 -10.703 1 68.5 15 ILE B O 1
ATOM 5627 N N . PRO B 1 16 ? 26.891 -31.5 -9.734 1 61.5 16 PRO B N 1
ATOM 5628 C CA . PRO B 1 16 ? 27.453 -32.406 -10.727 1 61.5 16 PRO B CA 1
ATOM 5629 C C . PRO B 1 16 ? 27.109 -32 -12.164 1 61.5 16 PRO B C 1
ATOM 5631 O O . PRO B 1 16 ? 25.953 -31.781 -12.484 1 61.5 16 PRO B O 1
ATOM 5634 N N . GLY B 1 17 ? 28 -31.922 -13.031 1 68.88 17 GLY B N 1
ATOM 5635 C CA . GLY B 1 17 ? 27.812 -31.5 -14.406 1 68.88 17 GLY B CA 1
ATOM 5636 C C . GLY B 1 17 ? 28.031 -30.016 -14.609 1 68.88 17 GLY B C 1
ATOM 5637 O O . GLY B 1 17 ? 28.141 -29.547 -15.75 1 68.88 17 GLY B O 1
ATOM 5638 N N . GLU B 1 18 ? 28.016 -29.422 -13.531 1 77.69 18 GLU B N 1
ATOM 5639 C CA . GLU B 1 18 ? 28.266 -27.984 -13.602 1 77.69 18 GLU B CA 1
ATOM 5640 C C . GLU B 1 18 ? 29.766 -27.688 -13.641 1 77.69 18 GLU B C 1
ATOM 5642 O O . GLU B 1 18 ? 30.547 -28.312 -12.906 1 77.69 18 GLU B O 1
ATOM 5647 N N . TYR B 1 19 ? 30.203 -26.891 -14.57 1 82.44 19 TYR B N 1
ATOM 5648 C CA . TYR B 1 19 ? 31.594 -26.5 -14.625 1 82.44 19 TYR B CA 1
ATOM 5649 C C . TYR B 1 19 ? 31.734 -25 -14.867 1 82.44 19 TYR B C 1
ATOM 5651 O O . TYR B 1 19 ? 30.859 -24.391 -15.477 1 82.44 19 TYR B O 1
ATOM 5659 N N . ILE B 1 20 ? 32.812 -24.516 -14.422 1 88.81 20 ILE B N 1
ATOM 5660 C CA . ILE B 1 20 ? 33.062 -23.078 -14.5 1 88.81 20 ILE B CA 1
ATOM 5661 C C . ILE B 1 20 ? 33.625 -22.719 -15.875 1 88.81 20 ILE B C 1
ATOM 5663 O O . ILE B 1 20 ? 34.594 -23.328 -16.344 1 88.81 20 ILE B O 1
ATOM 5667 N N . GLN B 1 21 ? 33.031 -21.797 -16.562 1 89.69 21 GLN B N 1
ATOM 5668 C CA . GLN B 1 21 ? 33.469 -21.344 -17.875 1 89.69 21 GLN B CA 1
ATOM 5669 C C . GLN B 1 21 ? 34.406 -20.141 -17.75 1 89.69 21 GLN B C 1
ATOM 5671 O O . GLN B 1 21 ? 35.469 -20.109 -18.375 1 89.69 21 GLN B O 1
ATOM 5676 N N . GLU B 1 22 ? 33.906 -19.156 -17.078 1 93.12 22 GLU B N 1
ATOM 5677 C CA . GLU B 1 22 ? 34.688 -17.953 -16.859 1 93.12 22 GLU B CA 1
ATOM 5678 C C . GLU B 1 22 ? 34.531 -17.438 -15.43 1 93.12 22 GLU B C 1
ATOM 5680 O O . GLU B 1 22 ? 33.531 -17.734 -14.758 1 93.12 22 GLU B O 1
ATOM 5685 N N . VAL B 1 23 ? 35.562 -16.719 -14.938 1 92.12 23 VAL B N 1
ATOM 5686 C CA . VAL B 1 23 ? 35.562 -16.188 -13.586 1 92.12 23 VAL B CA 1
ATOM 5687 C C . VAL B 1 23 ? 36.156 -14.773 -13.586 1 92.12 23 VAL B C 1
ATOM 5689 O O . VAL B 1 23 ? 37.062 -14.477 -14.344 1 92.12 23 VAL B O 1
ATOM 5692 N N . ALA B 1 24 ? 35.531 -13.914 -12.875 1 92.25 24 ALA B N 1
ATOM 5693 C CA . ALA B 1 24 ? 36.031 -12.578 -12.633 1 92.25 24 ALA B CA 1
ATOM 5694 C C . ALA B 1 24 ? 36.156 -12.297 -11.133 1 92.25 24 ALA B C 1
ATOM 5696 O O . ALA B 1 24 ? 35.156 -12.312 -10.414 1 92.25 24 ALA B O 1
ATOM 5697 N N . GLY B 1 25 ? 37.375 -12 -10.695 1 88.75 25 GLY B N 1
ATOM 5698 C CA . GLY B 1 25 ? 37.625 -11.695 -9.297 1 88.75 25 GLY B CA 1
ATOM 5699 C C . GLY B 1 25 ? 37.469 -10.219 -8.977 1 88.75 25 GLY B C 1
ATOM 5700 O O . GLY B 1 25 ? 37.406 -9.383 -9.875 1 88.75 25 GLY B O 1
ATOM 5701 N N . HIS B 1 26 ? 37.219 -9.898 -7.723 1 88.94 26 HIS B N 1
ATOM 5702 C CA . HIS B 1 26 ? 37.156 -8.547 -7.176 1 88.94 26 HIS B CA 1
ATOM 5703 C C . HIS B 1 26 ? 36 -7.762 -7.766 1 88.94 26 HIS B C 1
ATOM 5705 O O . HIS B 1 26 ? 36.156 -6.602 -8.141 1 88.94 26 HIS B O 1
ATOM 5711 N N . VAL B 1 27 ? 34.969 -8.43 -7.949 1 92.5 27 VAL B N 1
ATOM 5712 C CA . VAL B 1 27 ? 33.719 -7.816 -8.445 1 92.5 27 VAL B CA 1
ATOM 5713 C C . VAL B 1 27 ? 32.906 -7.301 -7.266 1 92.5 27 VAL B C 1
ATOM 5715 O O . VAL B 1 27 ? 32.875 -7.91 -6.195 1 92.5 27 VAL B O 1
ATOM 5718 N N . ARG B 1 28 ? 32.344 -6.129 -7.457 1 90.94 28 ARG B N 1
ATOM 5719 C CA . ARG B 1 28 ? 31.469 -5.555 -6.426 1 90.94 28 ARG B CA 1
ATOM 5720 C C . ARG B 1 28 ? 30 -5.688 -6.805 1 90.94 28 ARG B C 1
ATOM 5722 O O . ARG B 1 28 ? 29.594 -5.25 -7.883 1 90.94 28 ARG B O 1
ATOM 5729 N N . LYS B 1 29 ? 29.281 -6.336 -5.969 1 90 29 LYS B N 1
ATOM 5730 C CA . LYS B 1 29 ? 27.844 -6.457 -6.176 1 90 29 LYS B CA 1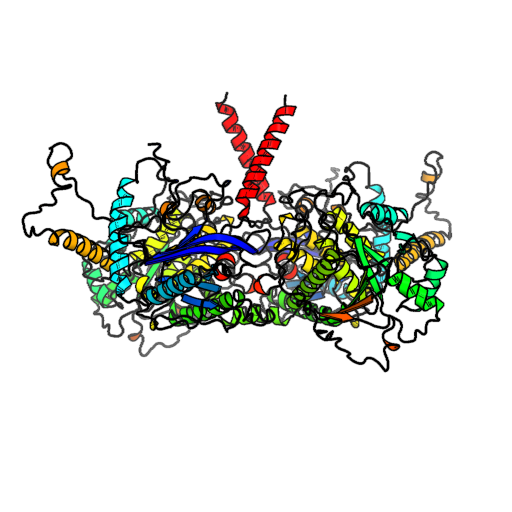
ATOM 5731 C C . LYS B 1 29 ? 27.078 -5.402 -5.375 1 90 29 LYS B C 1
ATOM 5733 O O . LYS B 1 29 ? 27.344 -5.211 -4.184 1 90 29 LYS B O 1
ATOM 5738 N N . ARG B 1 30 ? 26.172 -4.789 -6.023 1 83.69 30 ARG B N 1
ATOM 5739 C CA . ARG B 1 30 ? 25.344 -3.787 -5.348 1 83.69 30 ARG B CA 1
ATOM 5740 C C . ARG B 1 30 ? 24.328 -4.445 -4.43 1 83.69 30 ARG B C 1
ATOM 5742 O O . ARG B 1 30 ? 23.672 -5.414 -4.816 1 83.69 30 ARG B O 1
ATOM 5749 N N . VAL B 1 31 ? 24.312 -4.012 -3.121 1 75.31 31 VAL B N 1
ATOM 5750 C CA . VAL B 1 31 ? 23.344 -4.543 -2.17 1 75.31 31 VAL B CA 1
ATOM 5751 C C . VAL B 1 31 ? 22.578 -3.395 -1.508 1 75.31 31 VAL B C 1
ATOM 5753 O O . VAL B 1 31 ? 23.141 -2.305 -1.324 1 75.31 31 VAL B O 1
ATOM 5756 N N . SER B 1 32 ? 21.219 -3.566 -1.415 1 63.06 32 SER B N 1
ATOM 5757 C CA . SER B 1 32 ? 20.422 -2.551 -0.733 1 63.06 32 SER B CA 1
ATOM 5758 C C . SER B 1 32 ? 20.594 -2.633 0.779 1 63.06 32 SER B C 1
ATOM 5760 O O . SER B 1 32 ? 20.531 -3.717 1.36 1 63.06 32 SER B O 1
ATOM 5762 N N . SER B 1 33 ? 21.406 -1.852 1.366 1 54.47 33 SER B N 1
ATOM 5763 C CA . SER B 1 33 ? 21.516 -1.809 2.82 1 54.47 33 SER B CA 1
ATOM 5764 C C . SER B 1 33 ? 20.703 -0.655 3.404 1 54.47 33 SER B C 1
ATOM 5766 O O . SER B 1 33 ? 20.344 0.279 2.689 1 54.47 33 SER B O 1
ATOM 5768 N N . ARG B 1 34 ? 20.234 -0.881 4.602 1 48.78 34 ARG B N 1
ATOM 5769 C CA . ARG B 1 34 ? 19.484 0.14 5.324 1 48.78 34 ARG B CA 1
ATOM 5770 C C . ARG B 1 34 ? 20.188 1.491 5.254 1 48.78 34 ARG B C 1
ATOM 5772 O O . ARG B 1 34 ? 19.531 2.535 5.23 1 48.78 34 ARG B O 1
ATOM 5779 N N . ASP B 1 35 ? 21.484 1.369 5.301 1 46.25 35 ASP B N 1
ATOM 5780 C CA . ASP B 1 35 ? 22.312 2.564 5.438 1 46.25 35 ASP B CA 1
ATOM 5781 C C . ASP B 1 35 ? 22.656 3.162 4.074 1 46.25 35 ASP B C 1
ATOM 5783 O O . ASP B 1 35 ? 23.5 4.055 3.969 1 46.25 35 ASP B O 1
ATOM 5787 N N . GLY B 1 36 ? 21.906 2.623 3.039 1 51.81 36 GLY B N 1
ATOM 5788 C CA . GLY B 1 36 ? 22.141 3.139 1.7 1 51.81 36 GLY B CA 1
ATOM 5789 C C . GLY B 1 36 ? 22.656 2.084 0.74 1 51.81 36 GLY B C 1
ATOM 5790 O O . GLY B 1 36 ? 22.422 0.89 0.937 1 51.81 36 GLY B O 1
ATOM 5791 N N . GLU B 1 37 ? 23.25 2.607 -0.471 1 58.47 37 GLU B N 1
ATOM 5792 C CA . GLU B 1 37 ? 23.844 1.757 -1.501 1 58.47 37 GLU B CA 1
ATOM 5793 C C . GLU B 1 37 ? 25.141 1.115 -1.011 1 58.47 37 GLU B C 1
ATOM 5795 O O . GLU B 1 37 ? 26.047 1.811 -0.554 1 58.47 37 GLU B O 1
ATOM 5800 N N . GLY B 1 38 ? 25.016 -0.179 -0.518 1 68.38 38 GLY B N 1
ATOM 5801 C CA . GLY B 1 38 ? 26.234 -0.887 -0.139 1 68.38 38 GLY B CA 1
ATOM 5802 C C . GLY B 1 38 ? 26.703 -1.859 -1.199 1 68.38 38 GLY B C 1
ATOM 5803 O O . GLY B 1 38 ? 25.969 -2.174 -2.139 1 68.38 38 GLY B O 1
ATOM 5804 N N . TYR B 1 39 ? 28.094 -1.973 -1.293 1 78.94 39 TYR B N 1
ATOM 5805 C CA . TYR B 1 39 ? 28.688 -2.949 -2.201 1 78.94 39 TYR B CA 1
ATOM 5806 C C . TYR B 1 39 ? 29.359 -4.07 -1.426 1 78.94 39 TYR B C 1
ATOM 5808 O O . TYR B 1 39 ? 29.938 -3.838 -0.361 1 78.94 39 TYR B O 1
ATOM 5816 N N . ILE B 1 40 ? 29.156 -5.25 -1.942 1 83.31 40 ILE B N 1
ATOM 5817 C CA . ILE B 1 40 ? 29.844 -6.422 -1.415 1 83.31 40 ILE B CA 1
ATOM 5818 C C . ILE B 1 40 ? 30.859 -6.918 -2.434 1 83.31 40 ILE B C 1
ATOM 5820 O O . ILE B 1 40 ? 30.547 -7.082 -3.613 1 83.31 40 ILE B O 1
ATOM 5824 N N . GLN B 1 41 ? 32.031 -7.039 -1.895 1 87.62 41 GLN B N 1
ATOM 5825 C CA . GLN B 1 41 ? 33.062 -7.527 -2.783 1 87.62 41 GLN B CA 1
ATOM 5826 C C . GLN B 1 41 ? 33.062 -9.047 -2.879 1 87.62 41 GLN B C 1
ATOM 5828 O O . GLN B 1 41 ? 32.75 -9.734 -1.902 1 87.62 41 GLN B O 1
ATOM 5833 N N . GLY B 1 42 ? 33.312 -9.57 -4.133 1 91 42 GLY B N 1
ATOM 5834 C CA . GLY B 1 42 ? 33.344 -11.016 -4.32 1 91 42 GLY B CA 1
ATOM 5835 C C . GLY B 1 42 ? 33.844 -11.422 -5.703 1 91 42 GLY B C 1
ATOM 5836 O O . GLY B 1 42 ? 34.594 -10.688 -6.352 1 91 42 GLY B O 1
ATOM 5837 N N . THR B 1 43 ? 33.531 -12.688 -5.988 1 91.56 43 THR B N 1
ATOM 5838 C CA . THR B 1 43 ? 33.938 -13.258 -7.27 1 91.56 43 THR B CA 1
ATOM 5839 C C . THR B 1 43 ? 32.688 -13.656 -8.086 1 91.56 43 THR B C 1
ATOM 5841 O O . THR B 1 43 ? 31.766 -14.258 -7.551 1 91.56 43 THR B O 1
ATOM 5844 N N . LEU B 1 44 ? 32.719 -13.258 -9.367 1 93.88 44 LEU B N 1
ATOM 5845 C CA . LEU B 1 44 ? 31.625 -13.594 -10.273 1 93.88 44 LEU B CA 1
ATOM 5846 C C . LEU B 1 44 ? 31.984 -14.797 -11.133 1 93.88 44 LEU B C 1
ATOM 5848 O O . LEU B 1 44 ? 33.062 -14.828 -11.75 1 93.88 44 LEU B O 1
ATOM 5852 N N . TYR B 1 45 ? 31.125 -15.773 -11.148 1 92.31 45 TYR B N 1
ATOM 5853 C CA . TYR B 1 45 ? 31.344 -17 -11.914 1 92.31 45 TYR B CA 1
ATOM 5854 C C . TYR B 1 45 ? 30.297 -17.156 -13.008 1 92.31 45 TYR B C 1
ATOM 5856 O O . TYR B 1 45 ? 29.109 -16.859 -12.789 1 92.31 45 TYR B O 1
ATOM 5864 N N . CYS B 1 46 ? 30.703 -17.516 -14.125 1 93.12 46 CYS B N 1
ATOM 5865 C CA . CYS B 1 46 ? 29.812 -18.016 -15.18 1 93.12 46 CYS B CA 1
ATOM 5866 C C . CYS B 1 46 ? 30 -19.5 -15.406 1 93.12 46 CYS B C 1
ATOM 5868 O O . CYS B 1 46 ? 31.078 -19.938 -15.82 1 93.12 46 CYS B O 1
ATOM 5870 N N . THR B 1 47 ? 29 -20.234 -15.055 1 88.12 47 THR B N 1
ATOM 5871 C CA . THR B 1 47 ? 29.047 -21.672 -15.312 1 88.12 47 THR B CA 1
ATOM 5872 C C . THR B 1 47 ? 28.203 -22.016 -16.531 1 88.12 47 THR B C 1
ATOM 5874 O O . THR B 1 47 ? 27.734 -21.141 -17.25 1 88.12 47 THR B O 1
ATOM 5877 N N . ASN B 1 48 ? 28.062 -23.297 -16.797 1 83.19 48 ASN B N 1
ATOM 5878 C CA . ASN B 1 48 ? 27.234 -23.734 -17.906 1 83.19 48 ASN B CA 1
ATOM 5879 C C . ASN B 1 48 ? 25.75 -23.672 -17.562 1 83.19 48 ASN B C 1
ATOM 5881 O O . ASN B 1 48 ? 24.891 -23.766 -18.453 1 83.19 48 ASN B O 1
ATOM 5885 N N . LEU B 1 49 ? 25.484 -23.438 -16.281 1 81.25 49 LEU B N 1
ATOM 5886 C CA . LEU B 1 49 ? 24.094 -23.531 -15.875 1 81.25 49 LEU B CA 1
ATOM 5887 C C . LEU B 1 49 ? 23.594 -22.188 -15.312 1 81.25 49 LEU B C 1
ATOM 5889 O O . LEU B 1 49 ? 22.406 -21.891 -15.375 1 81.25 49 LEU B O 1
ATOM 5893 N N . ARG B 1 50 ? 24.562 -21.5 -14.742 1 88.44 50 ARG B N 1
ATOM 5894 C CA . ARG B 1 50 ? 24.094 -20.344 -13.992 1 88.44 50 ARG B CA 1
ATOM 5895 C C . ARG B 1 50 ? 25.203 -19.297 -13.867 1 88.44 50 ARG B C 1
ATOM 5897 O O . ARG B 1 50 ? 26.344 -19.562 -14.203 1 88.44 50 ARG B O 1
ATOM 5904 N N . VAL B 1 51 ? 24.797 -18.109 -13.523 1 92.38 51 VAL B N 1
ATOM 5905 C CA . VAL B 1 51 ? 25.688 -17.078 -13.039 1 92.38 51 VAL B CA 1
ATOM 5906 C C . VAL B 1 51 ? 25.703 -17.062 -11.516 1 92.38 51 VAL B C 1
ATOM 5908 O O . VAL B 1 51 ? 24.656 -17.031 -10.875 1 92.38 51 VAL B O 1
ATOM 5911 N N . ALA B 1 52 ? 26.875 -17.188 -10.945 1 91.25 52 ALA B N 1
ATOM 5912 C CA . ALA B 1 52 ? 26.984 -17.266 -9.492 1 91.25 52 ALA B CA 1
ATOM 5913 C C . ALA B 1 52 ? 27.969 -16.234 -8.953 1 91.25 52 ALA B C 1
ATOM 5915 O O . ALA B 1 52 ? 29.016 -15.977 -9.562 1 91.25 52 ALA B O 1
ATOM 5916 N N . PHE B 1 53 ? 27.578 -15.586 -7.902 1 92.25 53 PHE B N 1
ATOM 5917 C CA . PHE B 1 53 ? 28.438 -14.633 -7.211 1 92.25 53 PHE B CA 1
ATOM 5918 C C . PHE B 1 53 ? 28.797 -15.141 -5.816 1 92.25 53 PHE B C 1
ATOM 5920 O O . PHE B 1 53 ? 27.906 -15.477 -5.027 1 92.25 53 PHE B O 1
ATOM 5927 N N . LEU B 1 54 ? 30.062 -15.195 -5.52 1 88.44 54 LEU B N 1
ATOM 5928 C CA . LEU B 1 54 ? 30.547 -15.625 -4.215 1 88.44 54 LEU B CA 1
ATOM 5929 C C . LEU B 1 54 ? 31.188 -14.453 -3.465 1 88.44 54 LEU B C 1
ATOM 5931 O O . LEU B 1 54 ? 32.281 -14 -3.824 1 88.44 54 LEU B O 1
ATOM 5935 N N . PRO B 1 55 ? 30.469 -13.961 -2.424 1 86.5 55 PRO B N 1
ATOM 5936 C CA . PRO B 1 55 ? 31.031 -12.852 -1.649 1 86.5 55 PRO B CA 1
ATOM 5937 C C . PRO B 1 55 ? 32.344 -13.219 -0.971 1 86.5 55 PRO B C 1
ATOM 5939 O O . PRO B 1 55 ? 32.531 -14.359 -0.543 1 86.5 55 PRO B O 1
ATOM 5942 N N . SER B 1 56 ? 33.219 -12.219 -0.805 1 84.06 56 SER B N 1
ATOM 5943 C CA . SER B 1 56 ? 34.5 -12.414 -0.114 1 84.06 56 SER B CA 1
ATOM 5944 C C . SER B 1 56 ? 34.281 -12.594 1.387 1 84.06 56 SER B C 1
ATOM 5946 O O . SER B 1 56 ? 33.375 -12 1.964 1 84.06 56 SER B O 1
ATOM 5948 N N . PRO B 1 57 ? 34.906 -13.617 1.953 1 71.25 57 PRO B N 1
ATOM 5949 C CA . PRO B 1 57 ? 34.75 -13.867 3.385 1 71.25 57 PRO B CA 1
ATOM 5950 C C . PRO B 1 57 ? 35.031 -12.633 4.242 1 71.25 57 PRO B C 1
ATOM 5952 O O . PRO B 1 57 ? 35.969 -11.906 3.971 1 71.25 57 PRO B O 1
ATOM 5955 N N . SER B 1 58 ? 34.031 -12.008 4.734 1 62.62 58 SER B N 1
ATOM 5956 C CA . SER B 1 58 ? 34.312 -10.984 5.742 1 62.62 58 SER B CA 1
ATOM 5957 C C . SER B 1 58 ? 34.719 -11.617 7.066 1 62.62 58 SER B C 1
ATOM 5959 O O . SER B 1 58 ? 34.25 -12.703 7.418 1 62.62 58 SER B O 1
ATOM 5961 N N . PRO B 1 59 ? 35.969 -11.172 7.66 1 52.72 59 PRO B N 1
ATOM 5962 C CA . PRO B 1 59 ? 36.406 -11.734 8.938 1 52.72 59 PRO B CA 1
ATOM 5963 C C . PRO B 1 59 ? 35.281 -11.93 9.93 1 52.72 59 PRO B C 1
ATOM 5965 O O . PRO B 1 59 ? 35.344 -12.805 10.797 1 52.72 59 PRO B O 1
ATOM 5968 N N . SER B 1 60 ? 34.406 -11.039 9.992 1 47.25 60 SER B N 1
ATOM 5969 C CA . SER B 1 60 ? 33.438 -11.094 11.094 1 47.25 60 SER B CA 1
ATOM 5970 C C . SER B 1 60 ? 32.344 -12.133 10.82 1 47.25 60 SER B C 1
ATOM 5972 O O . SER B 1 60 ? 31.531 -12.422 11.688 1 47.25 60 SER B O 1
ATOM 5974 N N . THR B 1 61 ? 32.156 -12.414 9.68 1 48.72 61 THR B N 1
ATOM 5975 C CA . THR B 1 61 ? 30.969 -13.234 9.492 1 48.72 61 THR B CA 1
ATOM 5976 C C . THR B 1 61 ? 31.297 -14.719 9.648 1 48.72 61 THR B C 1
ATOM 5978 O O . THR B 1 61 ? 31.875 -15.328 8.75 1 48.72 61 THR B O 1
ATOM 5981 N N . GLU B 1 62 ? 31.734 -15.117 10.781 1 41 62 GLU B N 1
ATOM 5982 C CA . GLU B 1 62 ? 31.906 -16.5 11.234 1 41 62 GLU B CA 1
ATOM 5983 C C . GLU B 1 62 ? 30.797 -17.391 10.711 1 41 62 GLU B C 1
ATOM 5985 O O . GLU B 1 62 ? 30.672 -18.547 11.133 1 41 62 GLU B O 1
ATOM 5990 N N . ASP B 1 63 ? 29.703 -16.969 10.289 1 42.5 63 ASP B N 1
ATOM 5991 C CA . ASP B 1 63 ? 28.672 -17.984 10.211 1 42.5 63 ASP B CA 1
ATOM 5992 C C . ASP B 1 63 ? 28.984 -19 9.109 1 42.5 63 ASP B C 1
ATOM 5994 O O . ASP B 1 63 ? 28.797 -18.719 7.93 1 42.5 63 ASP B O 1
ATOM 5998 N N . CYS B 1 64 ? 29.953 -19.859 9.305 1 40.47 64 CYS B N 1
ATOM 5999 C CA . CYS B 1 64 ? 30.281 -21.125 8.648 1 40.47 64 CYS B CA 1
ATOM 6000 C C . CYS B 1 64 ? 29 -21.875 8.258 1 40.47 64 CYS B C 1
ATOM 6002 O O . CYS B 1 64 ? 29.047 -23.062 7.977 1 40.47 64 CYS B O 1
ATOM 6004 N N . SER B 1 65 ? 27.844 -21.438 8.586 1 45.66 65 SER B N 1
ATOM 6005 C CA . SER B 1 65 ? 26.734 -22.344 8.367 1 45.66 65 SER B CA 1
ATOM 6006 C C . SER B 1 65 ? 26.625 -22.75 6.895 1 45.66 65 SER B C 1
ATOM 6008 O O . SER B 1 65 ? 27.172 -22.062 6.023 1 45.66 65 SER B O 1
ATOM 6010 N N . CYS B 1 66 ? 26.188 -24.016 6.555 1 47.25 66 CYS B N 1
ATOM 6011 C CA . CYS B 1 66 ? 25.859 -24.75 5.336 1 47.25 66 CYS B CA 1
ATOM 6012 C C . CYS B 1 66 ? 25.281 -23.812 4.277 1 47.25 66 CYS B C 1
ATOM 6014 O O . CYS B 1 66 ? 24.188 -23.281 4.453 1 47.25 66 CYS B O 1
ATOM 6016 N N . ARG B 1 67 ? 26.141 -23.328 3.436 1 58.06 67 ARG B N 1
ATOM 6017 C CA . ARG B 1 67 ? 25.719 -22.5 2.311 1 58.06 67 ARG B CA 1
ATOM 6018 C C . ARG B 1 67 ? 24.781 -23.266 1.388 1 58.06 67 ARG B C 1
ATOM 6020 O O . ARG B 1 67 ? 25.047 -24.422 1.019 1 58.06 67 ARG B O 1
ATOM 6027 N N . PRO B 1 68 ? 23.641 -22.703 1.194 1 64.75 68 PRO B N 1
ATOM 6028 C CA . PRO B 1 68 ? 22.703 -23.344 0.278 1 64.75 68 PRO B CA 1
ATOM 6029 C C . PRO B 1 68 ? 23.297 -23.578 -1.11 1 64.75 68 PRO B C 1
ATOM 6031 O O . PRO B 1 68 ? 24.297 -22.953 -1.467 1 64.75 68 PRO B O 1
ATOM 6034 N N . PHE B 1 69 ? 22.844 -24.594 -1.777 1 64.81 69 PHE B N 1
ATOM 6035 C CA . PHE B 1 69 ? 23.25 -24.953 -3.127 1 64.81 69 PHE B CA 1
ATOM 6036 C C . PHE B 1 69 ? 23.125 -23.781 -4.074 1 64.81 69 PHE B C 1
ATOM 6038 O O . PHE B 1 69 ? 24.016 -23.516 -4.887 1 64.81 69 PHE B O 1
ATOM 6045 N N . MET B 1 70 ? 22.062 -23.078 -4.016 1 72.19 70 MET B N 1
ATOM 6046 C CA . MET B 1 70 ? 21.797 -21.891 -4.816 1 72.19 70 MET B CA 1
ATOM 6047 C C . MET B 1 70 ? 21.281 -20.75 -3.945 1 72.19 70 MET B C 1
ATOM 6049 O O . MET B 1 70 ? 20.234 -20.875 -3.311 1 72.19 70 MET B O 1
ATOM 6053 N N . HIS B 1 71 ? 22.141 -19.781 -3.934 1 73.56 71 HIS B N 1
ATOM 6054 C CA . HIS B 1 71 ? 21.719 -18.641 -3.131 1 73.56 71 HIS B CA 1
ATOM 6055 C C . HIS B 1 71 ? 20.781 -17.734 -3.916 1 73.56 71 HIS B C 1
ATOM 6057 O O . HIS B 1 71 ? 21.141 -17.25 -4.996 1 73.56 71 HIS B O 1
ATOM 6063 N N . SER B 1 72 ? 19.688 -17.484 -3.406 1 72.56 72 SER B N 1
ATOM 6064 C CA . SER B 1 72 ? 18.641 -16.75 -4.098 1 72.56 72 SER B CA 1
ATOM 6065 C C . SER B 1 72 ? 19.094 -15.32 -4.406 1 72.56 72 SER B C 1
ATOM 6067 O O . SER B 1 72 ? 18.719 -14.758 -5.441 1 72.56 72 SER B O 1
ATOM 6069 N N . ASP B 1 73 ? 19.953 -14.734 -3.602 1 75.88 73 ASP B N 1
ATOM 6070 C CA . ASP B 1 73 ? 20.312 -13.336 -3.77 1 75.88 73 ASP B CA 1
ATOM 6071 C C . ASP B 1 73 ? 21.516 -13.188 -4.691 1 75.88 73 ASP B C 1
ATOM 6073 O O . ASP B 1 73 ? 21.766 -12.102 -5.238 1 75.88 73 ASP B O 1
ATOM 6077 N N . TYR B 1 74 ? 22.203 -14.328 -4.91 1 83.88 74 TYR B N 1
ATOM 6078 C CA . TYR B 1 74 ? 23.5 -14.172 -5.578 1 83.88 74 TYR B CA 1
ATOM 6079 C C . TYR B 1 74 ? 23.531 -14.961 -6.883 1 83.88 74 TYR B C 1
ATOM 6081 O O . TYR B 1 74 ? 24.312 -14.641 -7.781 1 83.88 74 TYR B O 1
ATOM 6089 N N . ASP B 1 75 ? 22.672 -15.914 -6.98 1 87.38 75 ASP B N 1
ATOM 6090 C CA . ASP B 1 75 ? 22.766 -16.812 -8.125 1 87.38 75 ASP B CA 1
ATOM 6091 C C . ASP B 1 75 ? 21.562 -16.656 -9.039 1 87.38 75 ASP B C 1
ATOM 6093 O O . ASP B 1 75 ? 20.453 -16.391 -8.57 1 87.38 75 ASP B O 1
ATOM 6097 N N . VAL B 1 76 ? 21.828 -16.797 -10.336 1 90.31 76 VAL B N 1
ATOM 6098 C CA . VAL B 1 76 ? 20.75 -16.75 -11.312 1 90.31 76 VAL B CA 1
ATOM 6099 C C . VAL B 1 76 ? 20.938 -17.828 -12.375 1 90.31 76 VAL B C 1
ATOM 6101 O O . VAL B 1 76 ? 22 -17.891 -13.008 1 90.31 76 VAL B O 1
ATOM 6104 N N . ALA B 1 77 ? 19.953 -18.641 -12.461 1 87.5 77 ALA B N 1
ATOM 6105 C CA . ALA B 1 77 ? 19.984 -19.609 -13.555 1 87.5 77 ALA B CA 1
ATOM 6106 C C . ALA B 1 77 ? 19.812 -18.922 -14.898 1 87.5 77 ALA B C 1
ATOM 6108 O O . ALA B 1 77 ? 19.109 -17.922 -15.008 1 87.5 77 ALA B O 1
ATOM 6109 N N . PHE B 1 78 ? 20.344 -19.422 -15.93 1 87.5 78 PHE B N 1
ATOM 6110 C CA . PHE B 1 78 ? 20.375 -18.766 -17.234 1 87.5 78 PHE B CA 1
ATOM 6111 C C . PHE B 1 78 ? 18.953 -18.562 -17.766 1 87.5 78 PHE B C 1
ATOM 6113 O O . PHE B 1 78 ? 18.625 -17.5 -18.281 1 87.5 78 PHE B O 1
ATOM 6120 N N . PRO B 1 79 ? 18.062 -19.547 -17.516 1 83.88 79 PRO B N 1
ATOM 6121 C CA . PRO B 1 79 ? 16.703 -19.344 -18.047 1 83.88 79 PRO B CA 1
ATOM 6122 C C . PRO B 1 79 ? 15.984 -18.188 -17.344 1 83.88 79 PRO B C 1
ATOM 6124 O O . PRO B 1 79 ? 14.984 -17.688 -17.875 1 83.88 79 PRO B O 1
ATOM 6127 N N . CYS B 1 80 ? 16.469 -17.812 -16.234 1 89.88 80 CYS B N 1
ATOM 6128 C CA . CYS B 1 80 ? 15.82 -16.766 -15.461 1 89.88 80 CYS B CA 1
ATOM 6129 C C . CYS B 1 80 ? 16.281 -15.383 -15.938 1 89.88 80 CYS B C 1
ATOM 6131 O O . CYS B 1 80 ? 15.695 -14.367 -15.57 1 89.88 80 CYS B O 1
ATOM 6133 N N . ILE B 1 81 ? 17.281 -15.305 -16.797 1 90.88 81 ILE B N 1
ATOM 6134 C CA . ILE B 1 81 ? 17.797 -14.023 -17.266 1 90.88 81 ILE B CA 1
ATOM 6135 C C . ILE B 1 81 ? 16.906 -13.484 -18.375 1 90.88 81 ILE B C 1
ATOM 6137 O O . ILE B 1 81 ? 16.703 -14.156 -19.391 1 90.88 81 ILE B O 1
ATOM 6141 N N . GLY B 1 82 ? 16.344 -12.344 -18.219 1 88.88 82 GLY B N 1
ATOM 6142 C CA . GLY B 1 82 ? 15.5 -11.719 -19.203 1 88.88 82 GLY B CA 1
ATOM 6143 C C . GLY B 1 82 ? 16.25 -10.758 -20.109 1 88.88 82 GLY B C 1
ATOM 6144 O O . GLY B 1 82 ? 16.031 -10.75 -21.328 1 88.88 82 GLY B O 1
ATOM 6145 N N . ARG B 1 83 ? 17.078 -9.969 -19.484 1 90.38 83 ARG B N 1
ATOM 6146 C CA . ARG B 1 83 ? 17.859 -8.961 -20.188 1 90.38 83 ARG B CA 1
ATOM 6147 C C . ARG B 1 83 ? 19.234 -8.773 -19.562 1 90.38 83 ARG B C 1
ATOM 6149 O O . ARG B 1 83 ? 19.359 -8.758 -18.328 1 90.38 83 ARG B O 1
ATOM 6156 N N . LEU B 1 84 ? 20.234 -8.758 -20.406 1 92 84 LEU B N 1
ATOM 6157 C CA . LEU B 1 84 ? 21.609 -8.523 -19.984 1 92 84 LEU B CA 1
ATOM 6158 C C . LEU B 1 84 ? 22.141 -7.203 -20.547 1 92 84 LEU B C 1
ATOM 6160 O O . LEU B 1 84 ? 22.078 -6.969 -21.75 1 92 84 LEU B O 1
ATOM 6164 N N . VAL B 1 85 ? 22.656 -6.305 -19.609 1 91.69 85 VAL B N 1
ATOM 6165 C CA . VAL B 1 85 ? 23.078 -4.977 -20.047 1 91.69 85 VAL B CA 1
ATOM 6166 C C . VAL B 1 85 ? 24.516 -4.727 -19.578 1 91.69 85 VAL B C 1
ATOM 6168 O O . VAL B 1 85 ? 24.844 -4.953 -18.406 1 91.69 85 VAL B O 1
ATOM 6171 N N . ALA B 1 86 ? 25.312 -4.352 -20.453 1 91.31 86 ALA B N 1
ATOM 6172 C CA . ALA B 1 86 ? 26.672 -3.918 -20.141 1 91.31 86 ALA B CA 1
ATOM 6173 C C . ALA B 1 86 ? 26.797 -2.396 -20.188 1 91.31 86 ALA B C 1
ATOM 6175 O O . ALA B 1 86 ? 26.312 -1.758 -21.125 1 91.31 86 ALA B O 1
ATOM 6176 N N . VAL B 1 87 ? 27.359 -1.846 -19.141 1 89.94 87 VAL B N 1
ATOM 6177 C CA . VAL B 1 87 ? 27.438 -0.394 -19.016 1 89.94 87 VAL B CA 1
ATOM 6178 C C . VAL B 1 87 ? 28.891 0.054 -19 1 89.94 87 VAL B C 1
ATOM 6180 O O . VAL B 1 87 ? 29.75 -0.616 -18.406 1 89.94 87 VAL B O 1
ATOM 6183 N N . ASN B 1 88 ? 29.141 1.099 -19.703 1 84.56 88 ASN B N 1
ATOM 6184 C CA . ASN B 1 88 ? 30.422 1.786 -19.703 1 84.56 88 ASN B CA 1
ATOM 6185 C 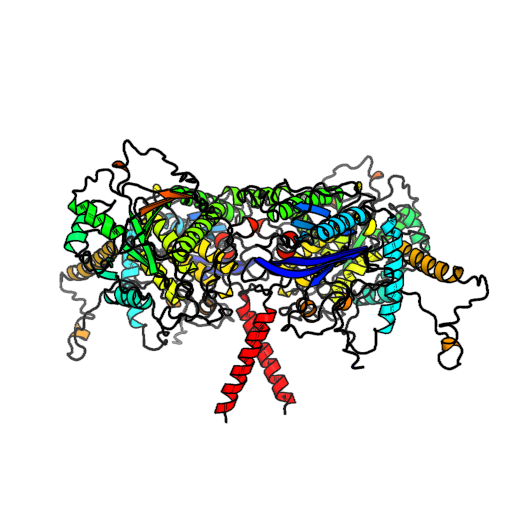C . ASN B 1 88 ? 30.25 3.299 -19.609 1 84.56 88 ASN B C 1
ATOM 6187 O O . ASN B 1 88 ? 29.281 3.854 -20.125 1 84.56 88 ASN B O 1
ATOM 6191 N N . SER B 1 89 ? 31.031 4.031 -18.828 1 76.69 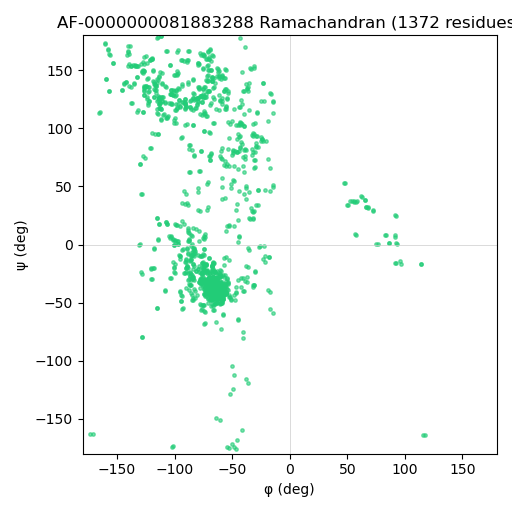89 SER B N 1
ATOM 6192 C CA . SER B 1 89 ? 30.922 5.461 -18.562 1 76.69 89 SER B CA 1
ATOM 6193 C C . SER B 1 89 ? 31 6.273 -19.844 1 76.69 89 SER B C 1
ATOM 6195 O O . SER B 1 89 ? 30.469 7.379 -19.938 1 76.69 89 SER B O 1
ATOM 6197 N N . PHE B 1 90 ? 31.656 5.719 -20.859 1 72.38 90 PHE B N 1
ATOM 6198 C CA . PHE B 1 90 ? 31.953 6.508 -22.047 1 72.38 90 PHE B CA 1
ATOM 6199 C C . PHE B 1 90 ? 30.969 6.176 -23.172 1 72.38 90 PHE B C 1
ATOM 6201 O O . PHE B 1 90 ? 30.891 6.898 -24.172 1 72.38 90 PHE B O 1
ATOM 6208 N N . THR B 1 91 ? 30.328 5.082 -22.922 1 71.94 91 THR B N 1
ATOM 6209 C CA . THR B 1 91 ? 29.422 4.637 -23.969 1 71.94 91 THR B CA 1
ATOM 6210 C C . THR B 1 91 ? 28.016 4.41 -23.406 1 71.94 91 THR B C 1
ATOM 6212 O O . THR B 1 91 ? 27.844 4.359 -22.188 1 71.94 91 THR B O 1
ATOM 6215 N N . LYS B 1 92 ? 27.094 4.523 -24.312 1 77.81 92 LYS B N 1
ATOM 6216 C CA . LYS B 1 92 ? 25.719 4.195 -23.938 1 77.81 92 LYS B CA 1
ATOM 6217 C C . LYS B 1 92 ? 25.609 2.736 -23.5 1 77.81 92 LYS B C 1
ATOM 6219 O O . LYS B 1 92 ? 26.312 1.87 -24.031 1 77.81 92 LYS B O 1
ATOM 6224 N N . ALA B 1 93 ? 24.812 2.412 -22.578 1 86.31 93 ALA B N 1
ATOM 6225 C CA . ALA B 1 93 ? 24.562 1.047 -22.125 1 86.31 93 ALA B CA 1
ATOM 6226 C C . ALA B 1 93 ? 24.125 0.158 -23.281 1 86.31 93 ALA B C 1
ATOM 6228 O O . ALA B 1 93 ? 23.344 0.588 -24.141 1 86.31 93 ALA B O 1
ATOM 6229 N N . LYS B 1 94 ? 24.719 -1.062 -23.391 1 88.5 94 LYS B N 1
ATOM 6230 C CA . LYS B 1 94 ? 24.406 -1.971 -24.5 1 88.5 94 LYS B CA 1
ATOM 6231 C C . LYS B 1 94 ? 23.719 -3.229 -23.984 1 88.5 94 LYS B C 1
ATOM 6233 O O . LYS B 1 94 ? 24.188 -3.871 -23.047 1 88.5 94 LYS B O 1
ATOM 6238 N N . VAL B 1 95 ? 22.609 -3.506 -24.578 1 90.25 95 VAL B N 1
ATOM 6239 C CA . VAL B 1 95 ? 21.922 -4.762 -24.297 1 90.25 95 VAL B CA 1
ATOM 6240 C C . VAL B 1 95 ? 22.609 -5.906 -25.031 1 90.25 95 VAL B C 1
ATOM 6242 O O . VAL B 1 95 ? 22.844 -5.816 -26.25 1 90.25 95 VAL B O 1
ATOM 6245 N N . LEU B 1 96 ? 22.938 -6.926 -24.297 1 90.81 96 LEU B N 1
ATOM 6246 C CA . LEU B 1 96 ? 23.719 -8.016 -24.859 1 90.81 96 LEU B CA 1
ATOM 6247 C C . LEU B 1 96 ? 22.812 -9.18 -25.25 1 90.81 96 LEU B C 1
ATOM 6249 O O . LEU B 1 96 ? 21.891 -9.531 -24.531 1 90.81 96 LEU B O 1
ATOM 6253 N N . THR B 1 97 ? 23.031 -9.641 -26.422 1 87.19 97 THR B N 1
ATOM 6254 C CA . THR B 1 97 ? 22.422 -10.867 -26.906 1 87.19 97 THR B CA 1
ATOM 6255 C C . THR B 1 97 ? 23.469 -11.945 -27.156 1 87.19 97 THR B C 1
ATOM 6257 O O . THR B 1 97 ? 24.672 -11.711 -26.953 1 87.19 97 THR B O 1
ATOM 6260 N N . ARG B 1 98 ? 23.125 -13.109 -27.562 1 81.75 98 ARG B N 1
ATOM 6261 C CA . ARG B 1 98 ? 24.047 -14.219 -27.781 1 81.75 98 ARG B CA 1
ATOM 6262 C C . ARG B 1 98 ? 25.062 -13.867 -28.875 1 81.75 98 ARG B C 1
ATOM 6264 O O . ARG B 1 98 ? 26.219 -14.273 -28.797 1 81.75 98 ARG B O 1
ATOM 6271 N N . SER B 1 99 ? 24.641 -13.102 -29.812 1 83.19 99 SER B N 1
ATOM 6272 C CA . SER B 1 99 ? 25.484 -12.789 -30.953 1 83.19 99 SER B CA 1
ATOM 6273 C C . SER B 1 99 ? 26.188 -11.445 -30.766 1 83.19 99 SER B C 1
ATOM 6275 O O . SER B 1 99 ? 26.984 -11.031 -31.625 1 83.19 99 SER B O 1
ATOM 6277 N N . SER B 1 100 ? 25.922 -10.914 -29.594 1 85.12 100 SER B N 1
ATOM 6278 C CA . SER B 1 100 ? 26.5 -9.594 -29.375 1 85.12 100 SER B CA 1
ATOM 6279 C C . SER B 1 100 ? 28 -9.68 -29.094 1 85.12 100 SER B C 1
ATOM 6281 O O . SER B 1 100 ? 28.469 -10.656 -28.516 1 85.12 100 SER B O 1
ATOM 6283 N N . THR B 1 101 ? 28.766 -8.836 -29.734 1 84.06 101 THR B N 1
ATOM 6284 C CA . THR B 1 101 ? 30.188 -8.672 -29.406 1 84.06 101 THR B CA 1
ATOM 6285 C C . THR B 1 101 ? 30.453 -7.293 -28.812 1 84.06 101 THR B C 1
ATOM 6287 O O . THR B 1 101 ? 30.031 -6.277 -29.375 1 84.06 101 THR B O 1
ATOM 6290 N N . LEU B 1 102 ? 30.984 -7.289 -27.625 1 86.12 102 LEU B N 1
ATOM 6291 C CA . LEU B 1 102 ? 31.234 -6.023 -26.953 1 86.12 102 LEU B CA 1
ATOM 6292 C C . LEU B 1 102 ? 32.5 -5.359 -27.5 1 86.12 102 LEU B C 1
ATOM 6294 O O . LEU B 1 102 ? 33.5 -6.031 -27.75 1 86.12 102 LEU B O 1
ATOM 6298 N N . LYS B 1 103 ? 32.438 -4.066 -27.766 1 84.06 103 LYS B N 1
ATOM 6299 C CA . LYS B 1 103 ? 33.562 -3.297 -28.266 1 84.06 103 LYS B CA 1
ATOM 6300 C C . LYS B 1 103 ? 34.25 -2.516 -27.141 1 84.06 103 LYS B C 1
ATOM 6302 O O . LYS B 1 103 ? 35.156 -1.719 -27.406 1 84.06 103 LYS B O 1
ATOM 6307 N N . PHE B 1 104 ? 33.781 -2.715 -25.969 1 85.94 104 PHE B N 1
ATOM 6308 C CA . PHE B 1 104 ? 34.344 -2.023 -24.828 1 85.94 104 PHE B CA 1
ATOM 6309 C C . PHE B 1 104 ? 34.438 -2.951 -23.625 1 85.94 104 PHE B C 1
ATOM 6311 O O . PHE B 1 104 ? 33.844 -4.043 -23.625 1 85.94 104 PHE B O 1
ATOM 6318 N N . ILE B 1 105 ? 35.219 -2.525 -22.688 1 86.25 105 ILE B N 1
ATOM 6319 C CA . ILE B 1 105 ? 35.281 -3.242 -21.422 1 86.25 105 ILE B CA 1
ATOM 6320 C C . ILE B 1 105 ? 34.156 -2.74 -20.5 1 86.25 105 ILE B C 1
ATOM 6322 O O . ILE B 1 105 ? 34.125 -1.561 -20.141 1 86.25 105 ILE B O 1
ATOM 6326 N N . PRO B 1 106 ? 33.281 -3.604 -20.172 1 90.75 106 PRO B N 1
ATOM 6327 C CA . PRO B 1 106 ? 32.156 -3.162 -19.312 1 90.75 106 PRO B CA 1
ATOM 6328 C C . PRO B 1 106 ? 32.625 -2.766 -17.922 1 90.75 106 PRO B C 1
ATOM 6330 O O . PRO B 1 106 ? 33.469 -3.441 -17.328 1 90.75 106 PRO B O 1
ATOM 6333 N N . GLU B 1 107 ? 32.156 -1.68 -17.422 1 89.31 107 GLU B N 1
ATOM 6334 C CA . GLU B 1 107 ? 32.406 -1.242 -16.047 1 89.31 107 GLU B CA 1
ATOM 6335 C C . GLU B 1 107 ? 31.359 -1.828 -15.086 1 89.31 107 GLU B C 1
ATOM 6337 O O . GLU B 1 107 ? 31.656 -2.031 -13.906 1 89.31 107 GLU B O 1
ATOM 6342 N N . GLU B 1 108 ? 30.25 -2.021 -15.641 1 91.31 108 GLU B N 1
ATOM 6343 C CA . GLU B 1 108 ? 29.141 -2.58 -14.867 1 91.31 108 GLU B CA 1
ATOM 6344 C C . GLU B 1 108 ? 28.312 -3.559 -15.695 1 91.31 108 GLU B C 1
ATOM 6346 O O . GLU B 1 108 ? 28.109 -3.348 -16.891 1 91.31 108 GLU B O 1
ATOM 6351 N N . LEU B 1 109 ? 27.906 -4.629 -15.078 1 92.56 109 LEU B N 1
ATOM 6352 C CA . LEU B 1 109 ? 27.031 -5.621 -15.68 1 92.56 109 LEU B CA 1
ATOM 6353 C C . LEU B 1 109 ? 25.688 -5.676 -14.938 1 92.56 109 LEU B C 1
ATOM 6355 O O . LEU B 1 109 ? 25.656 -5.824 -13.719 1 92.56 109 LEU B O 1
ATOM 6359 N N . ILE B 1 110 ? 24.625 -5.48 -15.688 1 91.5 110 ILE B N 1
ATOM 6360 C CA . ILE B 1 110 ? 23.297 -5.512 -15.102 1 91.5 110 ILE B CA 1
ATOM 6361 C C . ILE B 1 110 ? 22.516 -6.711 -15.641 1 91.5 110 ILE B C 1
ATOM 6363 O O . ILE B 1 110 ? 22.344 -6.848 -16.859 1 91.5 110 ILE B O 1
ATOM 6367 N N . ILE B 1 111 ? 22.078 -7.59 -14.773 1 92.81 111 ILE B N 1
ATOM 6368 C CA . ILE B 1 111 ? 21.281 -8.742 -15.148 1 92.81 111 ILE B CA 1
ATOM 6369 C C . ILE B 1 111 ? 19.828 -8.531 -14.703 1 92.81 111 ILE B C 1
ATOM 6371 O O . ILE B 1 111 ? 19.531 -8.492 -13.508 1 92.81 111 ILE B O 1
ATOM 6375 N N . CYS B 1 112 ? 18.953 -8.312 -15.664 1 91.81 112 CYS B N 1
ATOM 6376 C CA . CYS B 1 112 ? 17.516 -8.227 -15.375 1 91.81 112 CYS B CA 1
ATOM 6377 C C . CYS B 1 112 ? 16.859 -9.594 -15.492 1 91.81 112 CYS B C 1
ATOM 6379 O O . CYS B 1 112 ? 16.812 -10.172 -16.578 1 91.81 112 CYS B O 1
ATOM 6381 N N . CYS B 1 113 ? 16.328 -10.062 -14.391 1 92.75 113 CYS B N 1
ATOM 6382 C CA . CYS B 1 113 ? 15.781 -11.406 -14.367 1 92.75 113 CYS B CA 1
ATOM 6383 C C . CYS B 1 113 ? 14.281 -11.391 -14.656 1 92.75 113 CYS B C 1
ATOM 6385 O O . CYS B 1 113 ? 13.617 -10.383 -14.438 1 92.75 113 CYS B O 1
ATOM 6387 N N . ARG B 1 114 ? 13.781 -12.523 -15.086 1 92.25 114 ARG B N 1
ATOM 6388 C CA . ARG B 1 114 ? 12.367 -12.695 -15.383 1 92.25 114 ARG B CA 1
ATOM 6389 C C . ARG B 1 114 ? 11.531 -12.664 -14.109 1 92.25 114 ARG B C 1
ATOM 6391 O O . ARG B 1 114 ? 10.336 -12.352 -14.148 1 92.25 114 ARG B O 1
ATOM 6398 N N . ASP B 1 115 ? 12.164 -12.992 -12.977 1 91.62 115 ASP B N 1
ATOM 6399 C CA . ASP B 1 115 ? 11.477 -12.977 -11.688 1 91.62 115 ASP B CA 1
ATOM 6400 C C . ASP B 1 115 ? 11.555 -11.594 -11.047 1 91.62 115 ASP B C 1
ATOM 6402 O O . ASP B 1 115 ? 11.305 -11.445 -9.852 1 91.62 115 ASP B O 1
ATOM 6406 N N . PHE B 1 116 ? 12.008 -10.516 -11.734 1 91.5 116 PHE B N 1
ATOM 6407 C CA . PHE B 1 116 ? 12 -9.102 -11.375 1 91.5 116 PHE B CA 1
ATOM 6408 C C . PHE B 1 116 ? 13.219 -8.742 -10.547 1 91.5 116 PHE B C 1
ATOM 6410 O O . PHE B 1 116 ? 13.398 -7.586 -10.164 1 91.5 116 PHE B O 1
ATOM 6417 N N . ARG B 1 117 ? 14.07 -9.664 -10.297 1 89.12 117 ARG B N 1
ATOM 6418 C CA . ARG B 1 117 ? 15.344 -9.32 -9.664 1 89.12 117 ARG B CA 1
ATOM 6419 C C . ARG B 1 117 ? 16.25 -8.57 -10.633 1 89.12 117 ARG B C 1
ATOM 6421 O O . ARG B 1 117 ? 16.203 -8.805 -11.844 1 89.12 117 ARG B O 1
ATOM 6428 N N . VAL B 1 118 ? 17 -7.68 -10.109 1 89.81 118 VAL B N 1
ATOM 6429 C CA . VAL B 1 118 ? 18.031 -6.992 -10.875 1 89.81 118 VAL B CA 1
ATOM 6430 C C . VAL B 1 118 ? 19.359 -7.086 -10.148 1 89.81 118 VAL B C 1
ATOM 6432 O O . VAL B 1 118 ? 19.484 -6.613 -9.016 1 89.81 118 VAL B O 1
ATOM 6435 N N . LEU B 1 119 ? 20.281 -7.77 -10.734 1 90 119 LEU B N 1
ATOM 6436 C CA . LEU B 1 119 ? 21.609 -7.887 -10.164 1 90 119 LEU B CA 1
ATOM 6437 C C . LEU B 1 119 ? 22.594 -6.957 -10.875 1 90 119 LEU B C 1
ATOM 6439 O O . LEU B 1 119 ? 22.641 -6.922 -12.109 1 90 119 LEU B O 1
ATOM 6443 N N . ARG B 1 120 ? 23.266 -6.207 -10.07 1 89.31 120 ARG B N 1
ATOM 6444 C CA . ARG B 1 120 ? 24.25 -5.262 -10.609 1 89.31 120 ARG B CA 1
ATOM 6445 C C . ARG B 1 120 ? 25.656 -5.59 -10.117 1 89.31 120 ARG B C 1
ATOM 6447 O O . ARG B 1 120 ? 25.891 -5.707 -8.914 1 89.31 120 ARG B O 1
ATOM 6454 N N . PHE B 1 121 ? 26.578 -5.73 -11.047 1 91.69 121 PHE B N 1
ATOM 6455 C CA . PHE B 1 121 ? 27.969 -6.039 -10.758 1 91.69 121 PHE B CA 1
ATOM 6456 C C . PHE B 1 121 ? 28.891 -4.965 -11.32 1 91.69 121 PHE B C 1
ATOM 6458 O O . PHE B 1 121 ? 28.844 -4.66 -12.516 1 91.69 121 PHE B O 1
ATOM 6465 N N . ARG B 1 122 ? 29.656 -4.418 -10.453 1 91.19 122 ARG B N 1
ATOM 6466 C CA . ARG B 1 122 ? 30.641 -3.439 -10.875 1 91.19 122 ARG B CA 1
ATOM 6467 C C . ARG B 1 122 ? 32.031 -4.047 -10.891 1 91.19 122 ARG B C 1
ATOM 6469 O O . ARG B 1 122 ? 32.469 -4.676 -9.922 1 91.19 122 ARG B O 1
ATOM 6476 N N . PHE B 1 123 ? 32.719 -3.869 -12 1 91.94 123 PHE B N 1
ATOM 6477 C CA . PHE B 1 123 ? 34.062 -4.418 -12.148 1 91.94 123 PHE B CA 1
ATOM 6478 C C . PHE B 1 123 ? 35.094 -3.389 -11.742 1 91.94 123 PHE B C 1
ATOM 6480 O O . PHE B 1 123 ? 34.938 -2.189 -11.969 1 91.94 123 PHE B O 1
ATOM 6487 N N . HIS B 1 124 ? 36.125 -3.863 -11.016 1 77.5 124 HIS B N 1
ATOM 6488 C CA . HIS B 1 124 ? 37.188 -3.014 -10.523 1 77.5 124 HIS B CA 1
ATOM 6489 C C . HIS B 1 124 ? 38.031 -2.48 -11.672 1 77.5 124 HIS B C 1
ATOM 6491 O O . HIS B 1 124 ? 38.219 -3.164 -12.68 1 77.5 124 HIS B O 1
ATOM 6497 N N . GLU B 1 125 ? 38.438 -1.193 -11.578 1 67.31 125 GLU B N 1
ATOM 6498 C CA . GLU B 1 125 ? 39.25 -0.538 -12.602 1 67.31 125 GLU B CA 1
ATOM 6499 C C . GLU B 1 125 ? 40.688 -1.005 -12.555 1 67.31 125 GLU B C 1
ATOM 6501 O O . GLU B 1 125 ? 41.562 -0.458 -13.242 1 67.31 125 GLU B O 1
ATOM 6506 N N . SER B 1 126 ? 41.062 -2.035 -11.656 1 57 126 SER B N 1
ATOM 6507 C CA . SER B 1 126 ? 42.469 -2.246 -11.352 1 57 126 SER B CA 1
ATOM 6508 C C . SER B 1 126 ? 43.094 -3.232 -12.328 1 57 126 SER B C 1
ATOM 6510 O O . SER B 1 126 ? 44 -3.975 -11.961 1 57 126 SER B O 1
ATOM 6512 N N . GLY B 1 127 ? 42.875 -3.213 -13.625 1 57.88 127 GLY B N 1
ATOM 6513 C CA . GLY B 1 127 ? 43.656 -4.078 -14.5 1 57.88 127 GLY B CA 1
ATOM 6514 C C . GLY B 1 127 ? 42.938 -5.375 -14.844 1 57.88 127 GLY B C 1
ATOM 6515 O O . GLY B 1 127 ? 43.438 -6.164 -15.656 1 57.88 127 GLY B O 1
ATOM 6516 N N . LEU B 1 128 ? 42.062 -5.672 -14.203 1 63.34 128 LEU B N 1
ATOM 6517 C CA . LEU B 1 128 ? 41.375 -6.926 -14.43 1 63.34 128 LEU B CA 1
ATOM 6518 C C . LEU B 1 128 ? 40.25 -6.734 -15.461 1 63.34 128 LEU B C 1
ATOM 6520 O O . LEU B 1 128 ? 39.219 -7.414 -15.406 1 63.34 128 LEU B O 1
ATOM 6524 N N . GLU B 1 129 ? 40.531 -5.855 -16.375 1 70.62 129 GLU B N 1
ATOM 6525 C CA . GLU B 1 129 ? 39.625 -5.43 -17.438 1 70.62 129 GLU B CA 1
ATOM 6526 C C . GLU B 1 129 ? 39.281 -6.59 -18.375 1 70.62 129 GLU B C 1
ATOM 6528 O O . GLU B 1 129 ? 38.125 -6.77 -18.734 1 70.62 129 GLU B O 1
ATOM 6533 N N . PRO B 1 130 ? 40.312 -7.465 -18.578 1 82.06 130 PRO B N 1
ATOM 6534 C CA . PRO B 1 130 ? 40 -8.562 -19.5 1 82.06 130 PRO B CA 1
ATOM 6535 C C . PRO B 1 130 ? 39.031 -9.578 -18.891 1 82.06 130 PRO B C 1
ATOM 6537 O O . PRO B 1 130 ? 38.25 -10.203 -19.609 1 82.06 130 PRO B O 1
ATOM 6540 N N . GLN B 1 131 ? 39.156 -9.711 -17.578 1 88.81 131 GLN B N 1
ATOM 6541 C CA . GLN B 1 131 ? 38.25 -10.672 -16.922 1 88.81 131 GLN B CA 1
ATOM 6542 C C . GLN B 1 131 ? 36.812 -10.211 -17.016 1 88.81 131 GLN B C 1
ATOM 6544 O O . GLN B 1 131 ? 35.906 -11.031 -17.203 1 88.81 131 GLN B O 1
ATOM 6549 N N . ALA B 1 132 ? 36.625 -8.914 -16.922 1 91 132 ALA B N 1
ATOM 6550 C CA . ALA B 1 132 ? 35.281 -8.352 -17.016 1 91 132 ALA B CA 1
ATOM 6551 C C . ALA B 1 132 ? 34.688 -8.609 -18.391 1 91 132 ALA B C 1
ATOM 6553 O O . ALA B 1 132 ? 33.5 -8.992 -18.484 1 91 132 ALA B O 1
ATOM 6554 N N . PHE B 1 133 ? 35.531 -8.469 -19.344 1 91.31 133 PHE B N 1
ATOM 6555 C CA . PHE B 1 133 ? 35.094 -8.688 -20.719 1 91.31 133 PHE B CA 1
ATOM 6556 C C . PHE B 1 133 ? 34.75 -10.156 -20.953 1 91.31 133 PHE B C 1
ATOM 6558 O O . PHE B 1 133 ? 33.719 -10.484 -21.516 1 91.31 133 PHE B O 1
ATOM 6565 N N . ARG B 1 134 ? 35.562 -11.047 -20.516 1 91.88 134 ARG B N 1
ATOM 6566 C CA . ARG B 1 134 ? 35.406 -12.477 -20.766 1 91.88 134 ARG B CA 1
ATOM 6567 C C . ARG B 1 134 ? 34.156 -13.023 -20.062 1 91.88 134 ARG B C 1
ATOM 6569 O O . ARG B 1 134 ? 33.375 -13.766 -20.656 1 91.88 134 ARG B O 1
ATOM 6576 N N . VAL B 1 135 ? 34 -12.633 -18.844 1 93.44 135 VAL B N 1
ATOM 6577 C CA . VAL B 1 135 ? 32.875 -13.156 -18.078 1 93.44 135 VAL B CA 1
ATOM 6578 C C . VAL B 1 135 ? 31.578 -12.625 -18.656 1 93.44 135 VAL B C 1
ATOM 6580 O O . VAL B 1 135 ? 30.594 -13.367 -18.75 1 93.44 135 VAL B O 1
ATOM 6583 N N . THR B 1 136 ? 31.562 -11.367 -19.031 1 93.19 136 THR B N 1
ATOM 6584 C CA . THR B 1 136 ? 30.375 -10.766 -19.609 1 93.19 136 THR B CA 1
ATOM 6585 C C . THR B 1 136 ? 30 -11.453 -20.922 1 93.19 136 THR B C 1
ATOM 6587 O O . THR B 1 136 ? 28.828 -11.773 -21.141 1 93.19 136 THR B O 1
ATOM 6590 N N . MET B 1 137 ? 30.984 -11.719 -21.688 1 91.81 137 MET B N 1
ATOM 6591 C CA . MET B 1 137 ? 30.734 -12.375 -22.969 1 91.81 137 MET B CA 1
ATOM 6592 C C . MET B 1 137 ? 30.312 -13.828 -22.766 1 91.81 137 MET B C 1
ATOM 6594 O O . MET B 1 137 ? 29.453 -14.336 -23.516 1 91.81 137 MET B O 1
ATOM 6598 N N . ALA B 1 138 ? 30.891 -14.453 -21.781 1 91.69 138 ALA B N 1
ATOM 6599 C CA . ALA B 1 138 ? 30.516 -15.828 -21.484 1 91.69 138 ALA B CA 1
ATOM 6600 C C . ALA B 1 138 ? 29.047 -15.914 -21.062 1 91.69 138 ALA B C 1
ATOM 6602 O O . ALA B 1 138 ? 28.328 -16.828 -21.484 1 91.69 138 ALA B O 1
ATOM 6603 N N . ILE B 1 139 ? 28.625 -15.016 -20.297 1 92.44 139 ILE B N 1
ATOM 6604 C CA . ILE B 1 139 ? 27.234 -14.992 -19.828 1 92.44 139 ILE B CA 1
ATOM 6605 C C . ILE B 1 139 ? 26.297 -14.719 -21 1 92.44 139 ILE B C 1
ATOM 6607 O O . ILE B 1 139 ? 25.25 -15.344 -21.109 1 92.44 139 ILE B O 1
ATOM 6611 N N . ALA B 1 140 ? 26.703 -13.812 -21.812 1 90.81 140 ALA B N 1
ATOM 6612 C CA . ALA B 1 140 ? 25.891 -13.477 -22.984 1 90.81 140 ALA B CA 1
ATOM 6613 C C . ALA B 1 140 ? 25.734 -14.688 -23.906 1 90.81 140 ALA B C 1
ATOM 6615 O O . ALA B 1 140 ? 24.641 -14.93 -24.438 1 90.81 140 ALA B O 1
ATOM 6616 N N . GLN B 1 141 ? 26.766 -15.398 -24.031 1 86.62 141 GLN B N 1
ATOM 6617 C CA . GLN B 1 141 ? 26.75 -16.547 -24.922 1 86.62 141 GLN B CA 1
ATOM 6618 C C . GLN B 1 141 ? 25.953 -17.703 -24.328 1 86.62 141 GLN B C 1
ATOM 6620 O O . GLN B 1 141 ? 25.344 -18.484 -25.047 1 86.62 141 GLN B O 1
ATOM 6625 N N . ALA B 1 142 ? 25.969 -17.797 -23.062 1 81.38 142 ALA B N 1
ATOM 6626 C CA . ALA B 1 142 ? 25.312 -18.906 -22.375 1 81.38 142 ALA B CA 1
ATOM 6627 C C . ALA B 1 142 ? 23.797 -18.703 -22.344 1 81.38 142 ALA B C 1
ATOM 6629 O O . ALA B 1 142 ? 23.047 -19.656 -22.156 1 81.38 142 ALA B O 1
ATOM 6630 N N . GLN B 1 143 ? 23.234 -17.562 -22.422 1 72.88 143 GLN B N 1
ATOM 6631 C CA . GLN B 1 143 ? 21.812 -17.266 -22.281 1 72.88 143 GLN B CA 1
ATOM 6632 C C . GLN B 1 143 ? 20.984 -18.047 -23.297 1 72.88 143 GLN B C 1
ATOM 6634 O O . GLN B 1 143 ? 19.875 -18.5 -23 1 72.88 143 GLN B O 1
ATOM 6639 N N . GLU B 1 144 ? 21.219 -17.844 -24.703 1 59.91 144 GLU B N 1
ATOM 6640 C CA . GLU B 1 144 ? 20.328 -18.391 -25.719 1 59.91 144 GLU B CA 1
ATOM 6641 C C . GLU B 1 144 ? 20.734 -19.812 -26.109 1 59.91 144 GLU B C 1
ATOM 6643 O O . GLU B 1 144 ? 20.172 -20.375 -27.047 1 59.91 144 GLU B O 1
ATOM 6648 N N . GLY B 1 145 ? 21.672 -20.391 -25.547 1 52.72 145 GLY B N 1
ATOM 6649 C CA . GLY B 1 145 ? 22.125 -21.609 -26.172 1 52.72 145 GLY B CA 1
ATOM 6650 C C . GLY B 1 145 ? 21.172 -22.781 -25.969 1 52.72 145 GLY B C 1
ATOM 6651 O O . GLY B 1 145 ? 20.531 -22.891 -24.922 1 52.72 145 GLY B O 1
ATOM 6652 N N . SER B 1 146 ? 20.562 -23.297 -27.062 1 47.22 146 SER B N 1
ATOM 6653 C CA . SER B 1 146 ? 19.75 -24.484 -27.375 1 47.22 146 SER B CA 1
ATOM 6654 C C . SER B 1 146 ? 20.141 -25.656 -26.484 1 47.22 146 SER B C 1
ATOM 6656 O O . SER B 1 146 ? 19.375 -26.609 -26.328 1 47.22 146 SER B O 1
ATOM 6658 N N . SER B 1 147 ? 21.312 -25.672 -25.953 1 47.25 147 SER B N 1
ATOM 6659 C CA . SER B 1 147 ? 21.906 -26.891 -25.391 1 47.25 147 SER B CA 1
ATOM 6660 C C . SER B 1 147 ? 21.469 -27.094 -23.938 1 47.25 147 SER B C 1
ATOM 6662 O O . SER B 1 147 ? 21.953 -28 -23.266 1 47.25 147 SER B O 1
ATOM 6664 N N . TRP B 1 148 ? 20.703 -26.188 -23.438 1 51.06 148 TRP B N 1
ATOM 6665 C CA . TRP B 1 148 ? 20.297 -26.234 -22.047 1 51.06 148 TRP B CA 1
ATOM 6666 C C . TRP B 1 148 ? 19.5 -27.5 -21.75 1 51.06 148 TRP B C 1
ATOM 6668 O O . TRP B 1 148 ? 19.531 -28.016 -20.625 1 51.06 148 TRP B O 1
ATOM 6678 N N . ASP B 1 149 ? 18.734 -27.875 -22.766 1 51.03 149 ASP B N 1
ATOM 6679 C CA . ASP B 1 149 ? 17.906 -29.078 -22.609 1 51.03 149 ASP B CA 1
ATOM 6680 C C . ASP B 1 149 ? 18.719 -30.219 -22.016 1 51.03 149 ASP B C 1
ATOM 6682 O O . ASP B 1 149 ? 18.25 -30.906 -21.109 1 51.03 149 ASP B O 1
ATOM 6686 N N . ARG B 1 150 ? 20 -30.312 -22.531 1 47.62 150 ARG B N 1
ATOM 6687 C CA . ARG B 1 150 ? 20.828 -31.484 -22.203 1 47.62 150 ARG B CA 1
ATOM 6688 C C . ARG B 1 150 ? 21.547 -31.281 -20.875 1 47.62 150 ARG B C 1
ATOM 6690 O O . ARG B 1 150 ? 21.719 -32.25 -20.125 1 47.62 150 ARG B O 1
ATOM 6697 N N . CYS B 1 151 ? 21.812 -30 -20.578 1 48.16 151 CYS B N 1
ATOM 6698 C CA . CYS B 1 151 ? 22.703 -29.75 -19.453 1 48.16 151 CYS B CA 1
ATOM 6699 C C . CYS B 1 151 ? 21.922 -29.781 -18.141 1 48.16 151 CYS B C 1
ATOM 6701 O O . CYS B 1 151 ? 22.375 -30.391 -17.156 1 48.16 151 CYS B O 1
ATOM 6703 N N . TYR B 1 152 ? 20.844 -29.109 -18.094 1 52.56 152 TYR B N 1
ATOM 6704 C CA . TYR B 1 152 ? 20.109 -29.109 -16.828 1 52.56 152 TYR B CA 1
ATOM 6705 C C . TYR B 1 152 ? 19.578 -30.5 -16.5 1 52.56 152 TYR B C 1
ATOM 6707 O O . TYR B 1 152 ? 19.531 -30.906 -15.336 1 52.56 152 TYR B O 1
ATOM 6715 N N . GLU B 1 153 ? 19.375 -31.094 -17.688 1 51.28 153 GLU B N 1
ATOM 6716 C CA . GLU B 1 153 ? 18.922 -32.469 -17.531 1 51.28 153 GLU B CA 1
ATOM 6717 C C . GLU B 1 153 ? 20 -33.344 -16.875 1 51.28 153 GLU B C 1
ATOM 6719 O O . GLU B 1 153 ? 19.719 -34.125 -15.969 1 51.28 153 GLU B O 1
ATOM 6724 N N . ASN B 1 154 ? 21.234 -33.062 -17.391 1 48.75 154 ASN B N 1
ATOM 6725 C CA . ASN B 1 154 ? 22.344 -33.875 -16.875 1 48.75 154 ASN B CA 1
ATOM 6726 C C . ASN B 1 154 ? 22.719 -33.438 -15.461 1 48.75 154 ASN B C 1
ATOM 6728 O O . ASN B 1 154 ? 23.047 -34.312 -14.633 1 48.75 154 ASN B O 1
ATOM 6732 N N . ALA B 1 155 ? 22.781 -32.156 -15.203 1 50.22 155 ALA B N 1
ATOM 6733 C CA . ALA B 1 155 ? 23.156 -31.656 -13.883 1 50.22 155 ALA B CA 1
ATOM 6734 C C . ALA B 1 155 ? 22.141 -32.062 -12.828 1 50.22 155 ALA B C 1
ATOM 6736 O O . ALA B 1 155 ? 22.5 -32.438 -11.711 1 50.22 155 ALA B O 1
ATOM 6737 N N . VAL B 1 156 ? 20.953 -31.797 -13.141 1 48.47 156 VAL B N 1
ATOM 6738 C CA . VAL B 1 156 ? 19.859 -32.188 -12.25 1 48.47 156 VAL B CA 1
ATOM 6739 C C . VAL B 1 156 ? 19.938 -33.688 -11.969 1 48.47 156 VAL B C 1
ATOM 6741 O O . VAL B 1 156 ? 19.781 -34.125 -10.828 1 48.47 156 VAL B O 1
ATOM 6744 N N . LEU B 1 157 ? 20.469 -34.375 -13.039 1 44.38 157 LEU B N 1
ATOM 6745 C CA . LEU B 1 157 ? 20.578 -35.812 -13.016 1 44.38 157 LEU B CA 1
ATOM 6746 C C . LEU B 1 157 ? 21.641 -36.25 -12.023 1 44.38 157 LEU B C 1
ATOM 6748 O O . LEU B 1 157 ? 21.453 -37.219 -11.273 1 44.38 157 LEU B O 1
ATOM 6752 N N . LYS B 1 158 ? 22.672 -35.5 -11.977 1 44.81 158 LYS B N 1
ATOM 6753 C CA . LYS B 1 158 ? 23.812 -35.844 -11.148 1 44.81 158 LYS B CA 1
ATOM 6754 C C . LYS B 1 158 ? 23.609 -35.438 -9.703 1 44.81 158 LYS B C 1
ATOM 6756 O O . LYS B 1 158 ? 24.062 -36.094 -8.773 1 44.81 158 LYS B O 1
ATOM 6761 N N . ASN B 1 159 ? 23.016 -34.25 -9.477 1 46.66 159 ASN B N 1
ATOM 6762 C CA . ASN B 1 159 ? 22.766 -33.781 -8.117 1 46.66 159 ASN B CA 1
ATOM 6763 C C . ASN B 1 159 ? 21.781 -34.656 -7.375 1 46.66 159 ASN B C 1
ATOM 6765 O O . ASN B 1 159 ? 21.891 -34.844 -6.16 1 46.66 159 ASN B O 1
ATOM 6769 N N . LEU B 1 160 ? 20.828 -35.219 -8.062 1 43.62 160 LEU B N 1
ATOM 6770 C CA . LEU B 1 160 ? 19.891 -36.156 -7.492 1 43.62 160 LEU B CA 1
ATOM 6771 C C . LEU B 1 160 ? 20.641 -37.344 -6.852 1 43.62 160 LEU B C 1
ATOM 6773 O O . LEU B 1 160 ? 20.219 -37.844 -5.812 1 43.62 160 LEU B O 1
ATOM 6777 N N . GLU B 1 161 ? 21.797 -37.562 -7.379 1 41.09 161 GLU B N 1
ATOM 6778 C CA . GLU B 1 161 ? 22.641 -38.656 -6.848 1 41.09 161 GLU B CA 1
ATOM 6779 C C . GLU B 1 161 ? 23.234 -38.25 -5.496 1 41.09 161 GLU B C 1
ATOM 6781 O O . GLU B 1 161 ? 23.344 -39.094 -4.598 1 41.09 161 GLU B O 1
ATOM 6786 N N . ASN B 1 162 ? 23.594 -37 -5.348 1 42.81 162 ASN B N 1
ATOM 6787 C CA . ASN B 1 162 ? 24.312 -36.562 -4.152 1 42.81 162 ASN B CA 1
ATOM 6788 C C . ASN B 1 162 ? 23.344 -36.219 -3.02 1 42.81 162 ASN B C 1
ATOM 6790 O O . ASN B 1 162 ? 23.688 -36.375 -1.845 1 42.81 162 ASN B O 1
ATOM 6794 N N . SER B 1 163 ? 22.25 -35.562 -3.217 1 40.97 163 SER B N 1
ATOM 6795 C CA . SER B 1 163 ? 21.344 -35.188 -2.154 1 40.97 163 SER B CA 1
ATOM 6796 C C . SER B 1 163 ? 20.719 -36.406 -1.474 1 40.97 163 SER B C 1
ATOM 6798 O O . SER B 1 163 ? 20.328 -36.344 -0.305 1 40.97 163 SER B O 1
ATOM 6800 N N . GLN B 1 164 ? 20.453 -37.469 -2.033 1 38.22 164 GLN B N 1
ATOM 6801 C CA . GLN B 1 164 ? 19.984 -38.688 -1.347 1 38.22 164 GLN B CA 1
ATOM 6802 C C . GLN B 1 164 ? 20.969 -39.094 -0.246 1 38.22 164 GLN B C 1
ATOM 6804 O O . GLN B 1 164 ? 20.562 -39.688 0.748 1 38.22 164 GLN B O 1
ATOM 6809 N N . LEU B 1 165 ? 22.219 -38.906 -0.387 1 36.12 165 LEU B N 1
ATOM 6810 C CA . LEU B 1 165 ? 23.141 -39.344 0.646 1 36.12 165 LEU B CA 1
ATOM 6811 C C . LEU B 1 165 ? 22.953 -38.531 1.921 1 36.12 165 LEU B C 1
ATOM 6813 O O . LEU B 1 165 ? 23.203 -39.031 3.023 1 36.12 165 LEU B O 1
ATOM 6817 N N . ASN B 1 166 ? 22.75 -37.188 1.86 1 36.19 166 ASN B N 1
ATOM 6818 C CA . ASN B 1 166 ? 22.703 -36.438 3.105 1 36.19 166 ASN B CA 1
ATOM 6819 C C . ASN B 1 166 ? 21.312 -36.438 3.711 1 36.19 166 ASN B C 1
ATOM 6821 O O . ASN B 1 166 ? 21.016 -35.656 4.625 1 36.19 166 ASN B O 1
ATOM 6825 N N . ARG B 1 167 ? 20.25 -36.875 3.125 1 38.78 167 ARG B N 1
ATOM 6826 C CA . ARG B 1 167 ? 18.953 -36.969 3.812 1 38.78 167 ARG B CA 1
ATOM 6827 C C . ARG B 1 167 ? 19.047 -37.875 5.031 1 38.78 167 ARG B C 1
ATOM 6829 O O . ARG B 1 167 ? 18.812 -39.062 4.934 1 38.78 167 ARG B O 1
ATOM 6836 N N . GLN B 1 168 ? 20.078 -37.906 5.848 1 33.84 168 GLN B N 1
ATOM 6837 C CA . GLN B 1 168 ? 19.75 -38.594 7.086 1 33.84 168 GLN B CA 1
ATOM 6838 C C . GLN B 1 168 ? 18.406 -38.125 7.645 1 33.84 168 GLN B C 1
ATOM 6840 O O . GLN B 1 168 ? 17.906 -37.062 7.262 1 33.84 168 GLN B O 1
ATOM 6845 N N . LYS B 1 169 ? 18.047 -38.531 9.047 1 33.84 169 LYS B N 1
ATOM 6846 C CA . LYS B 1 169 ? 17.047 -38.938 10.039 1 33.84 169 LYS B CA 1
ATOM 6847 C C . LYS B 1 169 ? 16.203 -37.719 10.477 1 33.84 169 LYS B C 1
ATOM 6849 O O . LYS B 1 169 ? 15.102 -37.906 10.992 1 33.84 169 LYS B O 1
ATOM 6854 N N . GLY B 1 170 ? 16.688 -36.562 10.906 1 32.94 170 GLY B N 1
ATOM 6855 C CA . GLY B 1 170 ? 16.172 -35.969 12.125 1 32.94 170 GLY B CA 1
ATOM 6856 C C . GLY B 1 170 ? 14.992 -35.031 11.875 1 32.94 170 GLY B C 1
ATOM 6857 O O . GLY B 1 170 ? 14.523 -34.375 12.797 1 32.94 170 GLY B O 1
ATOM 6858 N N . GLU B 1 171 ? 14.992 -34.281 10.82 1 36.56 171 GLU B N 1
ATOM 6859 C CA . GLU B 1 171 ? 14.016 -33.219 11.133 1 36.56 171 GLU B CA 1
ATOM 6860 C C . GLU B 1 171 ? 12.602 -33.781 11.172 1 36.56 171 GLU B C 1
ATOM 6862 O O . GLU B 1 171 ? 12.234 -34.625 10.336 1 36.56 171 GLU B O 1
ATOM 6867 N N . PRO B 1 172 ? 11.922 -33.688 12.281 1 34.34 172 PRO B N 1
ATOM 6868 C CA . PRO B 1 172 ? 10.562 -34.156 12.57 1 34.34 172 PRO B CA 1
ATOM 6869 C C . PRO B 1 172 ? 9.586 -33.844 11.438 1 34.34 172 PRO B C 1
ATOM 6871 O O . PRO B 1 172 ? 9.648 -32.781 10.828 1 34.34 172 PRO B O 1
ATOM 6874 N N . GLU B 1 173 ? 9.195 -34.844 10.586 1 38.25 173 GLU B N 1
ATOM 6875 C CA . GLU B 1 173 ? 8.031 -34.781 9.695 1 38.25 173 GLU B CA 1
ATOM 6876 C C . GLU B 1 173 ? 6.898 -33.969 10.305 1 38.25 173 GLU B C 1
ATOM 6878 O O . GLU B 1 173 ? 6.387 -34.312 11.375 1 38.25 173 GLU B O 1
ATOM 6883 N N . GLY B 1 174 ? 6.848 -32.781 10.258 1 39.72 174 GLY B N 1
ATOM 6884 C CA . GLY B 1 174 ? 5.648 -32.125 10.766 1 39.72 174 GLY B CA 1
ATOM 6885 C C . GLY B 1 174 ? 4.387 -32.938 10.523 1 39.72 174 GLY B C 1
ATOM 6886 O O . GLY B 1 174 ? 4.398 -33.906 9.758 1 39.72 174 GLY B O 1
ATOM 6887 N N . GLU B 1 175 ? 3.299 -32.906 11.273 1 45.47 175 GLU B N 1
ATOM 6888 C CA . GLU B 1 175 ? 2.059 -33.656 11.422 1 45.47 175 GLU B CA 1
ATOM 6889 C C . GLU B 1 175 ? 1.393 -33.875 10.07 1 45.47 175 GLU B C 1
ATOM 6891 O O . GLU B 1 175 ? 0.788 -34.938 9.836 1 45.47 175 GLU B O 1
ATOM 6896 N N . PHE B 1 176 ? 1.258 -32.969 9.094 1 52.47 176 PHE B N 1
ATOM 6897 C CA . PHE B 1 176 ? 0.586 -33.281 7.836 1 52.47 176 PHE B CA 1
ATOM 6898 C C . PHE B 1 176 ? 1.538 -33.094 6.66 1 52.47 176 PHE B C 1
ATOM 6900 O O . PHE B 1 176 ? 1.859 -31.969 6.27 1 52.47 176 PHE B O 1
ATOM 6907 N N . PRO B 1 177 ? 2.184 -34.094 6.168 1 75.06 177 PRO B N 1
ATOM 6908 C CA . PRO B 1 177 ? 3.145 -34.062 5.062 1 75.06 177 PRO B CA 1
ATOM 6909 C C . PRO B 1 177 ? 2.518 -33.625 3.746 1 75.06 177 PRO B C 1
ATOM 6911 O O . PRO B 1 177 ? 1.303 -33.75 3.566 1 75.06 177 PRO B O 1
ATOM 6914 N N . VAL B 1 178 ? 3.121 -32.906 2.814 1 88.5 178 VAL B N 1
ATOM 6915 C CA . VAL B 1 178 ? 2.713 -32.469 1.487 1 88.5 178 VAL B CA 1
ATOM 6916 C C . VAL B 1 178 ? 2.324 -33.656 0.633 1 88.5 178 VAL B C 1
ATOM 6918 O O . VAL B 1 178 ? 3.061 -34.656 0.57 1 88.5 178 VAL B O 1
ATOM 6921 N N . LEU B 1 179 ? 1.052 -33.719 0.228 1 93.19 179 LEU B N 1
ATOM 6922 C CA . LEU B 1 179 ? 0.623 -34.719 -0.718 1 93.19 179 LEU B CA 1
ATOM 6923 C C . LEU B 1 179 ? 1.068 -34.375 -2.135 1 93.19 179 LEU B C 1
ATOM 6925 O O . LEU B 1 179 ? 0.737 -33.312 -2.648 1 93.19 179 LEU B O 1
ATOM 6929 N N . LEU B 1 180 ? 1.781 -35.219 -2.738 1 92.38 180 LEU B N 1
ATOM 6930 C CA . LEU B 1 180 ? 2.326 -34.938 -4.062 1 92.38 180 LEU B CA 1
ATOM 6931 C C . LEU B 1 180 ? 1.359 -35.375 -5.156 1 92.38 180 LEU B C 1
ATOM 6933 O O . LEU B 1 180 ? 1.501 -34.969 -6.312 1 92.38 180 LEU B O 1
AT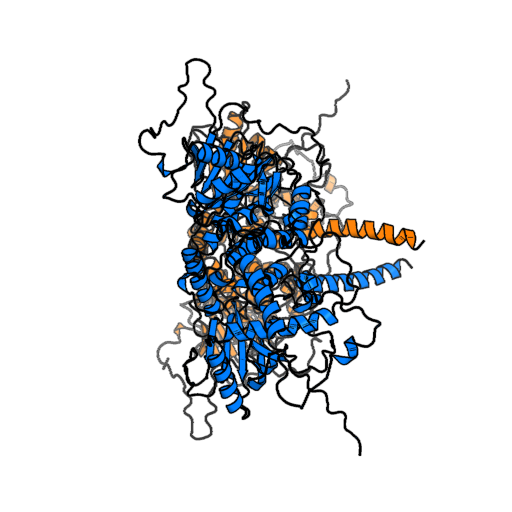OM 6937 N N . PHE B 1 181 ? 0.354 -36.281 -4.859 1 95.12 181 PHE B N 1
ATOM 6938 C CA . PHE B 1 181 ? -0.677 -36.781 -5.77 1 95.12 181 PHE B CA 1
ATOM 6939 C C . PHE B 1 181 ? -0.056 -37.531 -6.93 1 95.12 181 PHE B C 1
ATOM 6941 O O . PHE B 1 181 ? -0.442 -37.344 -8.086 1 95.12 181 PHE B O 1
ATOM 6948 N N . GLU B 1 182 ? 0.909 -38.281 -6.582 1 88.75 182 GLU B N 1
ATOM 6949 C CA . GLU B 1 182 ? 1.561 -39.188 -7.535 1 88.75 182 GLU B CA 1
ATOM 6950 C C . GLU B 1 182 ? 1.064 -40.625 -7.375 1 88.75 182 GLU B C 1
ATOM 6952 O O . GLU B 1 182 ? 1.145 -41.406 -8.312 1 88.75 182 GLU B O 1
ATOM 6957 N N . THR B 1 183 ? 0.508 -40.844 -6.223 1 91.75 183 THR B N 1
ATOM 6958 C CA . THR B 1 183 ? 0.074 -42.188 -5.914 1 91.75 183 THR B CA 1
ATOM 6959 C C . THR B 1 183 ? -1.428 -42.219 -5.648 1 91.75 183 THR B C 1
ATOM 6961 O O . THR B 1 183 ? -2.043 -41.188 -5.363 1 91.75 183 THR B O 1
ATOM 6964 N N . PHE B 1 184 ? -1.941 -43.5 -5.801 1 95.31 184 PHE B N 1
ATOM 6965 C CA . PHE B 1 184 ? -3.35 -43.719 -5.504 1 95.31 184 PHE B CA 1
ATOM 6966 C C . PHE B 1 184 ? -3.676 -43.312 -4.074 1 95.31 184 PHE B C 1
ATOM 6968 O O . PHE B 1 184 ? -4.727 -42.719 -3.816 1 95.31 184 PHE B O 1
ATOM 6975 N N . GLY B 1 185 ? -2.781 -43.531 -3.191 1 94.31 185 GLY B N 1
ATOM 6976 C CA . GLY B 1 185 ? -2.965 -43.25 -1.777 1 94.31 185 GLY B CA 1
ATOM 6977 C C . GLY B 1 185 ? -3.096 -41.75 -1.487 1 94.31 185 GLY B C 1
ATOM 6978 O O . GLY B 1 185 ? -3.871 -41.375 -0.618 1 94.31 185 GLY B O 1
ATOM 6979 N N . ASP B 1 186 ? -2.334 -41 -2.18 1 94.88 186 ASP B N 1
ATOM 6980 C CA . ASP B 1 186 ? -2.41 -39.562 -1.991 1 94.88 186 ASP B CA 1
ATOM 6981 C C . ASP B 1 186 ? -3.809 -39.031 -2.314 1 94.88 186 ASP B C 1
ATOM 6983 O O . ASP B 1 186 ? -4.359 -38.219 -1.572 1 94.88 186 ASP B O 1
ATOM 6987 N N . TRP B 1 187 ? -4.387 -39.5 -3.412 1 96.75 187 TRP B N 1
ATOM 6988 C CA . TRP B 1 187 ? -5.715 -39.094 -3.846 1 96.75 187 TRP B CA 1
ATOM 6989 C C . TRP B 1 187 ? -6.781 -39.531 -2.855 1 96.75 187 TRP B C 1
ATOM 6991 O O . TRP B 1 187 ? -7.727 -38.812 -2.562 1 96.75 187 TRP B O 1
ATOM 7001 N N . GLU B 1 188 ? -6.605 -40.688 -2.316 1 95.5 188 GLU B N 1
ATOM 7002 C CA . GLU B 1 188 ? -7.559 -41.219 -1.353 1 95.5 188 GLU B CA 1
ATOM 7003 C C . GLU B 1 188 ? -7.523 -40.438 -0.042 1 95.5 188 GLU B C 1
ATOM 7005 O O . GLU B 1 188 ? -8.57 -40.156 0.551 1 95.5 188 GLU B O 1
ATOM 7010 N N . LYS B 1 189 ? -6.32 -40.156 0.392 1 94.19 189 LYS B N 1
ATOM 7011 C CA . LYS B 1 189 ? -6.16 -39.406 1.639 1 94.19 189 LYS B CA 1
ATOM 7012 C C . LYS B 1 189 ? -6.875 -38.062 1.572 1 94.19 189 LYS B C 1
ATOM 7014 O O . LYS B 1 189 ? -7.582 -37.688 2.508 1 94.19 189 LYS B O 1
ATOM 7019 N N . GLU B 1 190 ? -6.656 -37.375 0.474 1 95.25 190 GLU B N 1
ATOM 7020 C CA . GLU B 1 190 ? -7.297 -36.062 0.321 1 95.25 190 GLU B CA 1
ATOM 7021 C C . GLU B 1 190 ? -8.812 -36.188 0.193 1 95.25 190 GLU B C 1
ATOM 7023 O O . GLU B 1 190 ? -9.562 -35.375 0.724 1 95.25 190 GLU B O 1
ATOM 7028 N N . LEU B 1 191 ? -9.266 -37.188 -0.52 1 95.38 191 LEU B N 1
ATOM 7029 C CA . LEU B 1 191 ? -10.695 -37.438 -0.667 1 95.38 191 LEU B CA 1
ATOM 7030 C C . LEU B 1 191 ? -11.344 -37.719 0.688 1 95.38 191 LEU B C 1
ATOM 7032 O O . LEU B 1 191 ? -12.453 -37.25 0.951 1 95.38 191 LEU B O 1
ATOM 7036 N N . MET B 1 192 ? -10.641 -38.406 1.508 1 93.81 192 MET B N 1
ATOM 7037 C CA . MET B 1 192 ? -11.117 -38.719 2.855 1 93.81 192 MET B CA 1
ATOM 7038 C C . MET B 1 192 ? -11.164 -37.438 3.707 1 93.81 192 MET B C 1
ATOM 7040 O O . MET B 1 192 ? -12.109 -37.25 4.469 1 93.81 192 MET B O 1
ATOM 7044 N N . ARG B 1 193 ? -10.172 -36.656 3.578 1 93 193 ARG B N 1
ATOM 7045 C CA . ARG B 1 193 ? -10.133 -35.406 4.324 1 93 193 ARG B CA 1
ATOM 7046 C C . ARG B 1 193 ? -11.336 -34.531 3.986 1 93 193 ARG B C 1
ATOM 7048 O O . ARG B 1 193 ? -11.891 -33.875 4.863 1 93 193 ARG B O 1
ATOM 7055 N N . LEU B 1 194 ? -11.734 -34.5 2.697 1 94.12 194 LEU B N 1
ATOM 7056 C CA . LEU B 1 194 ? -12.82 -33.656 2.211 1 94.12 194 LEU B CA 1
ATOM 7057 C C . LEU B 1 194 ? -14.18 -34.25 2.602 1 94.12 194 LEU B C 1
ATOM 7059 O O . LEU B 1 194 ? -15.195 -33.531 2.531 1 94.12 194 LEU B O 1
ATOM 7063 N N . GLY B 1 195 ? -14.234 -35.469 2.982 1 91.69 195 GLY B N 1
ATOM 7064 C CA . GLY B 1 195 ? -15.492 -36.094 3.32 1 91.69 195 GLY B CA 1
ATOM 7065 C C . GLY B 1 195 ? -16.406 -36.281 2.125 1 91.69 195 GLY B C 1
ATOM 7066 O O . GLY B 1 195 ? -17.625 -36.188 2.248 1 91.69 195 GLY B O 1
ATOM 7067 N N . ALA B 1 196 ? -15.82 -36.5 0.974 1 92.19 196 ALA B N 1
ATOM 7068 C CA . ALA B 1 196 ? -16.594 -36.656 -0.252 1 92.19 196 ALA B CA 1
ATOM 7069 C C . ALA B 1 196 ? -17.016 -38.094 -0.445 1 92.19 196 ALA B C 1
ATOM 7071 O O . ALA B 1 196 ? -16.516 -38.781 -1.339 1 92.19 196 ALA B O 1
ATOM 7072 N N . THR B 1 197 ? -18.047 -38.562 0.158 1 89.31 197 THR B N 1
ATOM 7073 C CA . THR B 1 197 ? -18.469 -39.938 0.169 1 89.31 197 THR B CA 1
ATOM 7074 C C . THR B 1 197 ? -19.062 -40.344 -1.178 1 89.31 197 THR B C 1
ATOM 7076 O O . THR B 1 197 ? -19.078 -41.531 -1.536 1 89.31 197 THR B O 1
ATOM 7079 N N . GLY B 1 198 ? -19.5 -39.5 -1.947 1 90.5 198 GLY B N 1
ATOM 7080 C CA . GLY B 1 198 ? -20.094 -39.781 -3.242 1 90.5 198 GLY B CA 1
ATOM 7081 C C . GLY B 1 198 ? -19.062 -39.906 -4.352 1 90.5 198 GLY B C 1
ATOM 7082 O O . GLY B 1 198 ? -19.422 -40.188 -5.504 1 90.5 198 GLY B O 1
ATOM 7083 N N . TRP B 1 199 ? -17.844 -39.906 -4.008 1 95.56 199 TRP B N 1
ATOM 7084 C CA . TRP B 1 199 ? -16.766 -39.906 -5 1 95.56 199 TRP B CA 1
ATOM 7085 C C . TRP B 1 199 ? -15.766 -41 -4.707 1 95.56 199 TRP B C 1
ATOM 7087 O O . TRP B 1 199 ? -15.656 -41.469 -3.568 1 95.56 199 TRP B O 1
ATOM 7097 N N . ARG B 1 200 ? -15.062 -41.438 -5.699 1 95.44 200 ARG B N 1
ATOM 7098 C CA . ARG B 1 200 ? -14.023 -42.469 -5.57 1 95.44 200 ARG B CA 1
ATOM 7099 C C . ARG B 1 200 ? -12.828 -42.125 -6.453 1 95.44 200 ARG B C 1
ATOM 7101 O O . ARG B 1 200 ? -12.93 -41.312 -7.371 1 95.44 200 ARG B O 1
ATOM 7108 N N . VAL B 1 201 ? -11.688 -42.844 -6.18 1 96.44 201 VAL B N 1
ATOM 7109 C CA . VAL B 1 201 ? -10.484 -42.719 -7 1 96.44 201 VAL B CA 1
ATOM 7110 C C . VAL B 1 201 ? -10.5 -43.75 -8.125 1 96.44 201 VAL B C 1
ATOM 7112 O O . VAL B 1 201 ? -10.664 -44.938 -7.871 1 96.44 201 VAL B O 1
ATOM 7115 N N . SER B 1 202 ? -10.453 -43.219 -9.352 1 95.38 202 SER B N 1
ATOM 7116 C CA . SER B 1 202 ? -10.438 -44.125 -10.508 1 95.38 202 SER B CA 1
ATOM 7117 C C . SER B 1 202 ? -9.031 -44.25 -11.102 1 95.38 202 SER B C 1
ATOM 7119 O O . SER B 1 202 ? -8.375 -43.219 -11.336 1 95.38 202 SER B O 1
ATOM 7121 N N . PRO B 1 203 ? -8.555 -45.406 -11.375 1 94.44 203 PRO B N 1
ATOM 7122 C CA . PRO B 1 203 ? -7.262 -45.594 -12.031 1 94.44 203 PRO B CA 1
ATOM 7123 C C . PRO B 1 203 ? -7.383 -45.719 -13.555 1 94.44 203 PRO B C 1
ATOM 7125 O O . PRO B 1 203 ? -6.488 -46.25 -14.211 1 94.44 203 PRO B O 1
ATOM 7128 N N . VAL B 1 204 ? -8.469 -45.25 -14.109 1 93.31 204 VAL B N 1
ATOM 7129 C CA . VAL B 1 204 ? -8.797 -45.438 -15.523 1 93.31 204 VAL B CA 1
ATOM 7130 C C . VAL B 1 204 ? -7.664 -44.875 -16.391 1 93.31 204 VAL B C 1
ATOM 7132 O O . VAL B 1 204 ? -7.43 -45.375 -17.5 1 93.31 204 VAL B O 1
ATOM 7135 N N . ASN B 1 205 ? -6.934 -43.906 -15.938 1 94 205 ASN B N 1
ATOM 7136 C CA . ASN B 1 205 ? -5.887 -43.25 -16.719 1 94 205 ASN B CA 1
ATOM 7137 C C . ASN B 1 205 ? -4.496 -43.656 -16.234 1 94 205 ASN B C 1
ATOM 7139 O O . ASN B 1 205 ? -3.523 -42.906 -16.453 1 94 205 ASN B O 1
ATOM 7143 N N . GLU B 1 206 ? -4.305 -44.656 -15.531 1 92.56 206 GLU B N 1
ATOM 7144 C CA . GLU B 1 206 ? -3.047 -45.094 -14.922 1 92.56 206 GLU B CA 1
ATOM 7145 C C . GLU B 1 206 ? -1.962 -45.281 -15.984 1 92.56 206 GLU B C 1
ATOM 7147 O O . GLU B 1 206 ? -0.79 -45 -15.734 1 92.56 206 GLU B O 1
ATOM 7152 N N . ARG B 1 207 ? -2.334 -45.75 -17.156 1 91 207 ARG B N 1
ATOM 7153 C CA . ARG B 1 207 ? -1.394 -45.969 -18.25 1 91 207 ARG B CA 1
ATOM 7154 C C . ARG B 1 207 ? -1.414 -44.781 -19.219 1 91 207 ARG B C 1
ATOM 7156 O O . ARG B 1 207 ? -0.747 -44.812 -20.25 1 91 207 ARG B O 1
ATOM 7163 N N . PHE B 1 208 ? -2.166 -43.844 -18.969 1 93.06 208 PHE B N 1
ATOM 7164 C CA . PHE B 1 208 ? -2.309 -42.625 -19.734 1 93.06 208 PHE B CA 1
ATOM 7165 C C . PHE B 1 208 ? -2.893 -42.906 -21.109 1 93.06 208 PHE B C 1
ATOM 7167 O O . PHE B 1 208 ? -2.549 -42.25 -22.094 1 93.06 208 PHE B O 1
ATOM 7174 N N . ASP B 1 209 ? -3.713 -43.875 -21.172 1 90.38 209 ASP B N 1
ATOM 7175 C CA . ASP B 1 209 ? -4.348 -44.25 -22.438 1 90.38 209 ASP B CA 1
ATOM 7176 C C . ASP B 1 209 ? -5.48 -43.281 -22.797 1 90.38 209 ASP B C 1
ATOM 7178 O O . ASP B 1 209 ? -5.789 -43.094 -23.969 1 90.38 209 ASP B O 1
ATOM 7182 N N . MET B 1 210 ? -6.062 -42.812 -21.797 1 92.56 210 MET B N 1
ATOM 7183 C CA . MET B 1 210 ? -7.195 -41.906 -22.031 1 92.56 210 MET B CA 1
ATOM 7184 C C . MET B 1 210 ? -6.727 -40.5 -22.312 1 92.56 210 MET B C 1
ATOM 7186 O O . MET B 1 210 ? -7.227 -39.844 -23.234 1 92.56 210 MET B O 1
ATOM 7190 N N . CYS B 1 211 ? -5.828 -40 -21.547 1 94 211 CYS B N 1
ATOM 7191 C CA . CYS B 1 211 ? -5.324 -38.625 -21.672 1 94 211 CYS B CA 1
ATOM 7192 C C . CYS B 1 211 ? -3.936 -38.531 -21.047 1 94 211 CYS B C 1
ATOM 7194 O O . CYS B 1 211 ? -3.738 -38.844 -19.875 1 94 211 CYS B O 1
ATOM 7196 N N . THR B 1 212 ? -2.996 -37.938 -21.719 1 93.25 212 THR B N 1
ATOM 7197 C CA . THR B 1 212 ? -1.621 -37.844 -21.234 1 93.25 212 THR B CA 1
ATOM 7198 C C . THR B 1 212 ? -1.463 -36.625 -20.312 1 93.25 212 THR B C 1
ATOM 7200 O O . THR B 1 212 ? -0.572 -36.625 -19.469 1 93.25 212 THR B O 1
ATOM 7203 N N . SER B 1 213 ? -2.279 -35.688 -20.5 1 94.94 213 SER B N 1
ATOM 7204 C CA . SER B 1 213 ? -2.115 -34.469 -19.734 1 94.94 213 SER B CA 1
ATOM 7205 C C . SER B 1 213 ? -2.824 -34.562 -18.375 1 94.94 213 SER B C 1
ATOM 7207 O O . SER B 1 213 ? -2.59 -33.719 -17.484 1 94.94 213 SER B O 1
ATOM 7209 N N . LEU B 1 214 ? -3.709 -35.562 -18.188 1 95.94 214 LEU B N 1
ATOM 7210 C CA . LEU B 1 214 ? -4.379 -35.781 -16.906 1 95.94 214 LEU B CA 1
ATOM 7211 C C . LEU B 1 214 ? -3.551 -36.688 -16 1 95.94 214 LEU B C 1
ATOM 7213 O O . LEU B 1 214 ? -2.662 -37.406 -16.484 1 95.94 214 LEU B O 1
ATOM 7217 N N . PRO B 1 215 ? -3.803 -36.625 -14.711 1 95.44 215 PRO B N 1
ATOM 7218 C CA . PRO B 1 215 ? -3.072 -37.531 -13.805 1 95.44 215 PRO B CA 1
ATOM 7219 C C . PRO B 1 215 ? -3.477 -38.969 -13.961 1 95.44 215 PRO B C 1
ATOM 7221 O O . PRO B 1 215 ? -4.5 -39.281 -14.578 1 95.44 215 PRO B O 1
ATOM 7224 N N . LYS B 1 216 ? -2.684 -39.781 -13.367 1 94.62 216 LYS B N 1
ATOM 7225 C CA . LYS B 1 216 ? -2.936 -41.219 -13.375 1 94.62 216 LYS B CA 1
ATOM 7226 C C . LYS B 1 216 ? -4.258 -41.562 -12.688 1 94.62 216 LYS B C 1
ATOM 7228 O O . LYS B 1 216 ? -4.969 -42.469 -13.109 1 94.62 216 LYS B O 1
ATOM 7233 N N . TYR B 1 217 ? -4.508 -40.781 -11.703 1 95.81 217 TYR B N 1
ATOM 7234 C CA . TYR B 1 217 ? -5.68 -41.062 -10.875 1 95.81 217 TYR B CA 1
ATOM 7235 C C . TYR B 1 217 ? -6.617 -39.844 -10.859 1 95.81 217 TYR B C 1
ATOM 7237 O O . TYR B 1 217 ? -6.168 -38.719 -10.805 1 95.81 217 TYR B O 1
ATOM 7245 N N . LEU B 1 218 ? -7.926 -40.125 -11.008 1 94.81 218 LEU B N 1
ATOM 7246 C CA . LEU B 1 218 ? -8.953 -39.094 -11.055 1 94.81 218 LEU B CA 1
ATOM 7247 C C . LEU B 1 218 ? -10.047 -39.375 -10.031 1 94.81 218 LEU B C 1
ATOM 7249 O O . LEU B 1 218 ? -10.305 -40.531 -9.688 1 94.81 218 LEU B O 1
ATOM 7253 N N . TRP B 1 219 ? -10.641 -38.344 -9.539 1 96.25 219 TRP B N 1
ATOM 7254 C CA . TRP B 1 219 ? -11.852 -38.5 -8.742 1 96.25 219 TRP B CA 1
ATOM 7255 C C . TRP B 1 219 ? -13.094 -38.531 -9.625 1 96.25 219 TRP B C 1
ATOM 7257 O O . TRP B 1 219 ? -13.336 -37.594 -10.398 1 96.25 219 TRP B O 1
ATOM 7267 N N . VAL B 1 220 ? -13.844 -39.5 -9.547 1 93.94 220 VAL B N 1
ATOM 7268 C CA . VAL B 1 220 ? -15.07 -39.688 -10.312 1 93.94 220 VAL B CA 1
ATOM 7269 C C . VAL B 1 220 ? -16.203 -40.094 -9.391 1 93.94 220 VAL B C 1
ATOM 7271 O O . VAL B 1 220 ? -15.969 -40.594 -8.281 1 93.94 220 VAL B O 1
ATOM 7274 N N . PRO B 1 221 ? -17.438 -39.781 -9.781 1 92.69 221 PRO B N 1
ATOM 7275 C CA . PRO B 1 221 ? -18.547 -40.219 -8.938 1 92.69 221 PRO B CA 1
ATOM 7276 C C . PRO B 1 221 ? -18.562 -41.75 -8.703 1 92.69 221 PRO B C 1
ATOM 7278 O O . PRO B 1 221 ? -18.266 -42.5 -9.625 1 92.69 221 PRO B O 1
ATOM 7281 N N . SER B 1 222 ? -18.922 -42.188 -7.551 1 90.75 222 SER B N 1
ATOM 7282 C CA . SER B 1 222 ? -18.844 -43.594 -7.145 1 90.75 222 SER B CA 1
ATOM 7283 C C . SER B 1 222 ? -19.75 -44.469 -7.996 1 90.75 222 SER B C 1
ATOM 7285 O O . SER B 1 222 ? -19.453 -45.625 -8.227 1 90.75 222 SER B O 1
ATOM 7287 N N . ARG B 1 223 ? -20.781 -43.938 -8.477 1 84.69 223 ARG B N 1
ATOM 7288 C CA . ARG B 1 223 ? -21.766 -44.688 -9.219 1 84.69 223 ARG B CA 1
ATOM 7289 C C . ARG B 1 223 ? -21.359 -44.812 -10.688 1 84.69 223 ARG B C 1
ATOM 7291 O O . ARG B 1 223 ? -21.969 -45.594 -11.438 1 84.69 223 ARG B O 1
ATOM 7298 N N . PHE B 1 224 ? -20.375 -44.188 -11.039 1 87.5 224 PHE B N 1
ATOM 7299 C CA . PHE B 1 224 ? -19.969 -44.156 -12.438 1 87.5 224 PHE B CA 1
ATOM 7300 C C . PHE B 1 224 ? -18.938 -45.25 -12.719 1 87.5 224 PHE B C 1
ATOM 7302 O O . PHE B 1 224 ? -17.859 -45.281 -12.109 1 87.5 224 PHE B O 1
ATOM 7309 N N . LEU B 1 225 ? -19.25 -46.094 -13.648 1 88.25 225 LEU B N 1
ATOM 7310 C CA . LEU B 1 225 ? -18.344 -47.156 -13.992 1 88.25 225 LEU B CA 1
ATOM 7311 C C . LEU B 1 225 ? -17.219 -46.688 -14.906 1 88.25 225 LEU B C 1
ATOM 7313 O O . LEU B 1 225 ? -17.422 -45.719 -15.68 1 88.25 225 LEU B O 1
ATOM 7317 N N . ASP B 1 226 ? -16.109 -47.312 -14.922 1 89.69 226 ASP B N 1
ATOM 7318 C CA . ASP B 1 226 ? -14.945 -46.906 -15.695 1 89.69 226 ASP B CA 1
ATOM 7319 C C . ASP B 1 226 ? -15.211 -47.031 -17.203 1 89.69 226 ASP B C 1
ATOM 7321 O O . ASP B 1 226 ? -14.688 -46.25 -17.984 1 89.69 226 ASP B O 1
ATOM 7325 N N . ASN B 1 227 ? -16 -48 -17.531 1 87.12 227 ASN B N 1
ATOM 7326 C CA . ASN B 1 227 ? -16.312 -48.156 -18.938 1 87.12 227 ASN B CA 1
ATOM 7327 C C . ASN B 1 227 ? -17.125 -46.969 -19.469 1 87.12 227 ASN B C 1
ATOM 7329 O O . ASN B 1 227 ? -16.938 -46.562 -20.625 1 87.12 227 ASN B O 1
ATOM 7333 N N . GLU B 1 228 ? -18.031 -46.562 -18.672 1 87.31 228 GLU B N 1
ATOM 7334 C CA . GLU B 1 228 ? -18.797 -45.375 -19.047 1 87.31 228 GLU B CA 1
ATOM 7335 C C . GLU B 1 228 ? -17.891 -44.125 -19.109 1 87.31 228 GLU B C 1
ATOM 7337 O O . GLU B 1 228 ? -18.094 -43.25 -19.969 1 87.31 228 GLU B O 1
ATOM 7342 N N . LEU B 1 229 ? -16.938 -44.094 -18.266 1 89.44 229 LEU B N 1
ATOM 7343 C CA . LEU B 1 229 ? -15.992 -43 -18.219 1 89.44 229 LEU B CA 1
ATOM 7344 C C . LEU B 1 229 ? -15.195 -42.938 -19.531 1 89.44 229 LEU B C 1
ATOM 7346 O O . LEU B 1 229 ? -14.992 -41.844 -20.062 1 89.44 229 LEU B O 1
ATOM 7350 N N . LYS B 1 230 ? -14.773 -44.031 -20 1 89.5 230 LYS B N 1
ATOM 7351 C CA . LYS B 1 230 ? -13.977 -44.094 -21.219 1 89.5 230 LYS B CA 1
ATOM 7352 C C . LYS B 1 230 ? -14.734 -43.531 -22.406 1 89.5 230 LYS B C 1
ATOM 7354 O O . LYS B 1 230 ? -14.148 -42.844 -23.266 1 89.5 230 LYS B O 1
ATOM 7359 N N . ARG B 1 231 ? -16.016 -43.688 -22.375 1 86.88 231 ARG B N 1
ATOM 7360 C CA . ARG B 1 231 ? -16.844 -43.188 -23.469 1 86.88 231 ARG B CA 1
ATOM 7361 C C . ARG B 1 231 ? -17.016 -41.688 -23.375 1 86.88 231 ARG B C 1
ATOM 7363 O O . ARG B 1 231 ? -17.141 -41 -24.391 1 86.88 231 ARG B O 1
ATOM 7370 N N . ALA B 1 232 ? -16.984 -41.219 -22.188 1 89.56 232 ALA B N 1
ATOM 7371 C CA . ALA B 1 232 ? -17.203 -39.812 -21.953 1 89.56 232 ALA B CA 1
ATOM 7372 C C . ALA B 1 232 ? -15.961 -39 -22.359 1 89.56 232 ALA B C 1
ATOM 7374 O O . ALA B 1 232 ? -16.078 -37.844 -22.797 1 89.56 232 ALA B O 1
ATOM 7375 N N . PHE B 1 233 ? -14.727 -39.562 -22.312 1 92.19 233 PHE B N 1
ATOM 7376 C CA . PHE B 1 233 ? -13.461 -38.875 -22.547 1 92.19 233 PHE B CA 1
ATOM 7377 C C . PHE B 1 233 ? -13.422 -38.281 -23.953 1 92.19 233 PHE B C 1
ATOM 7379 O O . PHE B 1 233 ? -12.898 -37.188 -24.141 1 92.19 233 PHE B O 1
ATOM 7386 N N . VAL B 1 234 ? -14.008 -38.875 -24.891 1 89.25 234 VAL B N 1
ATOM 7387 C CA . VAL B 1 234 ? -13.859 -38.531 -26.297 1 89.25 234 VAL B CA 1
ATOM 7388 C C . VAL B 1 234 ? -14.617 -37.25 -26.609 1 89.25 234 VAL B C 1
ATOM 7390 O O . VAL B 1 234 ? -14.312 -36.562 -27.594 1 89.25 234 VAL B O 1
ATOM 7393 N N . HIS B 1 235 ? -15.492 -36.875 -25.766 1 90.75 235 HIS B N 1
ATOM 7394 C CA . HIS B 1 235 ? -16.375 -35.75 -26.078 1 90.75 235 HIS B CA 1
ATOM 7395 C C . HIS B 1 235 ? -15.812 -34.438 -25.562 1 90.75 235 HIS B C 1
ATOM 7397 O O . HIS B 1 235 ? -16.375 -33.375 -25.828 1 90.75 235 HIS B O 1
ATOM 7403 N N . PHE B 1 236 ? -14.734 -34.469 -24.891 1 93.44 236 PHE B N 1
ATOM 7404 C CA . PHE B 1 236 ? -14.133 -33.281 -24.328 1 93.44 236 PHE B CA 1
ATOM 7405 C C . PHE B 1 236 ? -12.812 -32.969 -25.016 1 93.44 236 PHE B C 1
ATOM 7407 O O . PHE B 1 236 ? -12.094 -33.875 -25.422 1 93.44 236 PHE B O 1
ATOM 7414 N N . ASN B 1 237 ? -12.516 -31.656 -25.094 1 93.44 237 ASN B N 1
ATOM 7415 C CA . ASN B 1 237 ? -11.242 -31.234 -25.672 1 93.44 237 ASN B CA 1
ATOM 7416 C C . ASN B 1 237 ? -10.055 -31.859 -24.922 1 93.44 237 ASN B C 1
ATOM 7418 O O . ASN B 1 237 ? -10.031 -31.875 -23.688 1 93.44 237 ASN B O 1
ATOM 7422 N N . GLU B 1 238 ? -9.086 -32.438 -25.656 1 91.44 238 GLU B N 1
ATOM 7423 C CA . GLU B 1 238 ? -7.902 -33.125 -25.125 1 91.44 238 GLU B CA 1
ATOM 7424 C C . GLU B 1 238 ? -8.289 -34.25 -24.188 1 91.44 238 GLU B C 1
ATOM 7426 O O . GLU B 1 238 ? -7.473 -34.719 -23.391 1 91.44 238 GLU B O 1
ATOM 7431 N N . ARG B 1 239 ? -9.656 -34.562 -24.141 1 93.88 239 ARG B N 1
ATOM 7432 C CA . ARG B 1 239 ? -10.211 -35.688 -23.375 1 93.88 239 ARG B CA 1
ATOM 7433 C C . ARG B 1 239 ? -10.156 -35.406 -21.891 1 93.88 239 ARG B C 1
ATOM 7435 O O . ARG B 1 239 ? -9.898 -36.281 -21.078 1 93.88 239 ARG B O 1
ATOM 7442 N N . ARG B 1 240 ? -10.227 -34.219 -21.578 1 95.94 240 ARG B N 1
ATOM 7443 C CA . ARG B 1 240 ? -10.211 -33.844 -20.172 1 95.94 240 ARG B CA 1
ATOM 7444 C C . ARG B 1 240 ? -11.633 -33.688 -19.625 1 95.94 240 ARG B C 1
ATOM 7446 O O . ARG B 1 240 ? -12.211 -32.625 -19.688 1 95.94 240 ARG B O 1
ATOM 7453 N N . ILE B 1 241 ? -12.148 -34.688 -19.109 1 94.81 241 ILE B N 1
ATOM 7454 C CA . ILE B 1 241 ? -13.531 -34.844 -18.656 1 94.81 241 ILE B CA 1
ATOM 7455 C C . ILE B 1 241 ? -13.719 -34.062 -17.344 1 94.81 241 ILE B C 1
ATOM 7457 O O . ILE B 1 241 ? -12.742 -33.656 -16.703 1 94.81 241 ILE B O 1
ATOM 7461 N N . PRO B 1 242 ? -14.984 -33.781 -16.969 1 94.88 242 PRO B N 1
ATOM 7462 C CA . PRO B 1 242 ? -15.234 -33.188 -15.672 1 94.88 242 PRO B CA 1
ATOM 7463 C C . PRO B 1 242 ? -14.742 -34.031 -14.508 1 94.88 242 PRO B C 1
ATOM 7465 O O . PRO B 1 242 ? -15.031 -35.25 -14.461 1 94.88 242 PRO B O 1
ATOM 7468 N N . ARG B 1 243 ? -13.977 -33.531 -13.648 1 95.25 243 ARG B N 1
ATOM 7469 C CA . ARG B 1 243 ? -13.438 -34.188 -12.477 1 95.25 243 ARG B CA 1
ATOM 7470 C C . ARG B 1 243 ? -13.57 -33.344 -11.227 1 95.25 243 ARG B C 1
ATOM 7472 O O . ARG B 1 243 ? -13.57 -32.125 -11.305 1 95.25 243 ARG B O 1
ATOM 7479 N N . LEU B 1 244 ? -13.625 -33.938 -10.18 1 97.06 244 LEU B N 1
ATOM 7480 C CA . LEU B 1 244 ? -13.797 -33.25 -8.914 1 97.06 244 LEU B CA 1
ATOM 7481 C C . LEU B 1 244 ? -12.508 -32.531 -8.508 1 97.06 244 LEU B C 1
ATOM 7483 O O . LEU B 1 244 ? -11.422 -33.094 -8.633 1 97.06 244 LEU B O 1
ATOM 7487 N N . CYS B 1 245 ? -12.602 -31.312 -8.062 1 96.19 245 CYS B N 1
ATOM 7488 C CA . CYS B 1 245 ? -11.484 -30.547 -7.512 1 96.19 245 CYS B CA 1
ATOM 7489 C C . CYS B 1 245 ? -11.625 -30.391 -6.004 1 96.19 245 CYS B C 1
ATOM 7491 O O . CYS B 1 245 ? -10.625 -30.438 -5.277 1 96.19 245 CYS B O 1
ATOM 7493 N N . TRP B 1 246 ? -12.859 -30.172 -5.609 1 97.25 246 TRP B N 1
ATOM 7494 C CA . TRP B 1 246 ? -13.102 -29.875 -4.199 1 97.25 246 TRP B CA 1
ATOM 7495 C C . TRP B 1 246 ? -14.555 -30.141 -3.828 1 97.25 246 TRP B C 1
ATOM 7497 O O . TRP B 1 246 ? -15.461 -29.922 -4.637 1 97.25 246 TRP B O 1
ATOM 7507 N N . HIS B 1 247 ? -14.695 -30.656 -2.627 1 96.25 247 HIS B N 1
ATOM 7508 C CA . HIS B 1 247 ? -16.016 -30.938 -2.084 1 96.25 247 HIS B CA 1
ATOM 7509 C C . HIS B 1 247 ? -16.344 -30 -0.915 1 96.25 247 HIS B C 1
ATOM 7511 O O . HIS B 1 247 ? -15.633 -30.016 0.098 1 96.25 247 HIS B O 1
ATOM 7517 N N . HIS B 1 248 ? -17.328 -29.234 -1.097 1 93.38 248 HIS B N 1
ATOM 7518 C CA . HIS B 1 248 ? -17.75 -28.312 -0.044 1 93.38 248 HIS B CA 1
ATOM 7519 C C . HIS B 1 248 ? -18.406 -29.062 1.105 1 93.38 248 HIS B C 1
ATOM 7521 O O . HIS B 1 248 ? -19.188 -30 0.879 1 93.38 248 HIS B O 1
ATOM 7527 N N . PRO B 1 249 ? -18.125 -28.625 2.311 1 87.88 249 PRO B N 1
ATOM 7528 C CA . PRO B 1 249 ? -18.75 -29.297 3.453 1 87.88 249 PRO B CA 1
ATOM 7529 C C . PRO B 1 249 ? -20.266 -29.25 3.422 1 87.88 249 PRO B C 1
ATOM 7531 O O . PRO B 1 249 ? -20.938 -30.109 3.994 1 87.88 249 PRO B O 1
ATOM 7534 N N . GLY B 1 250 ? -20.797 -28.312 2.738 1 86.06 250 GLY B N 1
ATOM 7535 C CA . GLY B 1 250 ? -22.234 -28.188 2.596 1 86.06 250 GLY B CA 1
ATOM 7536 C C . GLY B 1 250 ? -22.797 -29.094 1.512 1 86.06 250 GLY B C 1
ATOM 7537 O O . GLY B 1 250 ? -24.016 -29.141 1.321 1 86.06 250 GLY B O 1
ATOM 7538 N N . GLY B 1 251 ? -21.953 -29.766 0.786 1 90.5 251 GLY B N 1
ATOM 7539 C CA . GLY B 1 251 ? -22.422 -30.781 -0.135 1 90.5 251 GLY B CA 1
ATOM 7540 C C . GLY B 1 251 ? -22.172 -30.438 -1.59 1 90.5 251 GLY B C 1
ATOM 7541 O O . GLY B 1 251 ? -22.281 -31.312 -2.463 1 90.5 251 GLY B O 1
ATOM 7542 N N . SER B 1 252 ? -21.891 -29.219 -1.912 1 93.69 252 SER B N 1
ATOM 7543 C CA . SER B 1 252 ? -21.625 -28.828 -3.293 1 93.69 252 SER B CA 1
ATOM 7544 C C . SER B 1 252 ? -20.281 -29.375 -3.766 1 93.69 252 SER B C 1
ATOM 7546 O O . SER B 1 252 ? -19.391 -29.656 -2.949 1 93.69 252 SER B O 1
ATOM 7548 N N . ASP B 1 253 ? -20.203 -29.531 -5.062 1 96.31 253 ASP B N 1
ATOM 7549 C CA . ASP B 1 253 ? -18.969 -30.047 -5.645 1 96.31 253 ASP B CA 1
ATOM 7550 C C . ASP B 1 253 ? -18.406 -29.094 -6.688 1 96.31 253 ASP B C 1
ATOM 7552 O O . ASP B 1 253 ? -19.156 -28.562 -7.523 1 96.31 253 ASP B O 1
ATOM 7556 N N . LEU B 1 254 ? -17.156 -28.812 -6.574 1 98 254 LEU B N 1
ATOM 7557 C CA . LEU B 1 254 ? -16.438 -28.047 -7.574 1 98 254 LEU B CA 1
ATOM 7558 C C . LEU B 1 254 ? -15.695 -28.969 -8.539 1 98 254 LEU B C 1
ATOM 7560 O O . LEU B 1 254 ? -14.867 -29.781 -8.125 1 98 254 LEU B O 1
ATOM 7564 N N . LEU B 1 255 ? -16.016 -28.875 -9.812 1 97.81 255 LEU B N 1
ATOM 7565 C CA . LEU B 1 255 ? -15.375 -29.672 -10.852 1 97.81 255 LEU B CA 1
ATOM 7566 C C . LEU B 1 255 ? -14.68 -28.781 -11.875 1 97.81 255 LEU B C 1
ATOM 7568 O O . LEU B 1 255 ? -14.945 -27.578 -11.945 1 97.81 255 LEU B O 1
ATOM 7572 N N . ARG B 1 256 ? -13.773 -29.297 -12.609 1 97.19 256 ARG B N 1
ATOM 7573 C CA . ARG B 1 256 ? -13.164 -28.609 -13.742 1 97.19 256 ARG B CA 1
ATOM 7574 C C . ARG B 1 256 ? -13.117 -29.5 -14.969 1 97.19 256 ARG B C 1
ATOM 7576 O O . ARG B 1 256 ? -12.914 -30.719 -14.852 1 97.19 256 ARG B O 1
ATOM 7583 N N . ALA B 1 257 ? -13.297 -28.922 -16.078 1 95.88 257 ALA B N 1
ATOM 7584 C CA . ALA B 1 257 ? -13.336 -29.672 -17.344 1 95.88 257 ALA B CA 1
ATOM 7585 C C . ALA B 1 257 ? -12.914 -28.797 -18.516 1 95.88 257 ALA B C 1
ATOM 7587 O O . ALA B 1 257 ? -12.938 -27.562 -18.422 1 95.88 257 ALA B O 1
ATOM 7588 N N . ALA B 1 258 ? -12.453 -29.5 -19.562 1 95.81 258 ALA B N 1
ATOM 7589 C CA . ALA B 1 258 ? -12.281 -28.812 -20.828 1 95.81 258 ALA B CA 1
ATOM 7590 C C . ALA B 1 258 ? -13.625 -28.609 -21.531 1 95.81 258 ALA B C 1
ATOM 7592 O O . ALA B 1 258 ? -14.617 -29.234 -21.172 1 95.81 258 ALA B O 1
ATOM 7593 N N . SER B 1 259 ? -13.664 -27.734 -22.484 1 92.44 259 SER B N 1
ATOM 7594 C CA . SER B 1 259 ? -14.867 -27.547 -23.297 1 92.44 259 SER B CA 1
ATOM 7595 C C . SER B 1 259 ? -15.148 -28.766 -24.156 1 92.44 259 SER B C 1
ATOM 7597 O O . SER B 1 259 ? -14.273 -29.625 -24.344 1 92.44 259 SER B O 1
ATOM 7599 N N . PHE B 1 260 ? -16.359 -28.844 -24.625 1 89.56 260 PHE B N 1
ATOM 7600 C CA . PHE B 1 260 ? -16.734 -29.938 -25.5 1 89.56 260 PHE B CA 1
ATOM 7601 C C . PHE B 1 260 ? -16 -29.828 -26.844 1 89.56 260 PHE B C 1
ATOM 7603 O O . PHE B 1 260 ? -15.75 -28.734 -27.328 1 89.56 260 PHE B O 1
ATOM 7610 N N . HIS B 1 261 ? -15.688 -30.953 -27.312 1 85.44 261 HIS B N 1
ATOM 7611 C CA . HIS B 1 261 ? -15.133 -30.984 -28.656 1 85.44 261 HIS B CA 1
ATOM 7612 C C . HIS B 1 261 ? -16.172 -30.562 -29.688 1 85.44 261 HIS B C 1
ATOM 7614 O O . HIS B 1 261 ? -17.312 -31.016 -29.656 1 85.44 261 HIS B O 1
ATOM 7620 N N . ALA B 1 262 ? -15.875 -29.641 -30.484 1 75.44 262 ALA B N 1
ATOM 7621 C CA . ALA B 1 262 ? -16.797 -29.047 -31.438 1 75.44 262 ALA B CA 1
ATOM 7622 C C . ALA B 1 262 ? -17.453 -30.109 -32.312 1 75.44 262 ALA B C 1
ATOM 7624 O O . ALA B 1 262 ? -18.625 -30 -32.688 1 75.44 262 ALA B O 1
ATOM 7625 N N . GLU B 1 263 ? -16.75 -31.156 -32.625 1 78.12 263 GLU B N 1
ATOM 7626 C CA . GLU B 1 263 ? -17.266 -32.156 -33.562 1 78.12 263 GLU B CA 1
ATOM 7627 C C . GLU B 1 263 ? -17.875 -33.344 -32.844 1 78.12 263 GLU B C 1
ATOM 7629 O O . GLU B 1 263 ? -18.188 -34.344 -33.469 1 78.12 263 GLU B O 1
ATOM 7634 N N . SER B 1 264 ? -18.125 -33.031 -31.578 1 76.88 264 SER B N 1
ATOM 7635 C CA . SER B 1 264 ? -18.641 -34.188 -30.828 1 76.88 264 SER B CA 1
ATOM 7636 C C . SER B 1 264 ? -20.125 -34.406 -31.109 1 76.88 264 SER B C 1
ATOM 7638 O O . SER B 1 264 ? -20.906 -33.469 -31.125 1 76.88 264 SER B O 1
ATOM 7640 N N . ASP B 1 265 ? -20.469 -35.625 -31.578 1 76.44 265 ASP B N 1
ATOM 7641 C CA . ASP B 1 265 ? -21.859 -36.031 -31.734 1 76.44 265 ASP B CA 1
ATOM 7642 C C . ASP B 1 265 ? -22.156 -37.281 -30.906 1 76.44 265 ASP B C 1
ATOM 7644 O O . ASP B 1 265 ? -22.125 -38.406 -31.422 1 76.44 265 ASP B O 1
ATOM 7648 N N . PRO B 1 266 ? -22.406 -37 -29.703 1 77.44 266 PRO B N 1
ATOM 7649 C CA . PRO B 1 266 ? -22.562 -38.156 -28.812 1 77.44 266 PRO B CA 1
ATOM 7650 C C . PRO B 1 266 ? -23.859 -38.938 -29.078 1 77.44 266 PRO B C 1
ATOM 7652 O O . PRO B 1 266 ? -24.891 -38.312 -29.359 1 77.44 266 PRO B O 1
ATOM 7655 N N . GLU B 1 267 ? -23.688 -40.188 -28.969 1 82.06 267 GLU B N 1
ATOM 7656 C CA . GLU B 1 267 ? -24.859 -41.062 -28.938 1 82.06 267 GLU B CA 1
ATOM 7657 C C . GLU B 1 267 ? -25.625 -40.906 -27.625 1 82.06 267 GLU B C 1
ATOM 7659 O O . GLU B 1 267 ? -25.156 -40.25 -26.688 1 82.06 267 GLU B O 1
ATOM 7664 N N . LYS B 1 268 ? -26.828 -41.406 -27.609 1 81.62 268 LYS B N 1
ATOM 7665 C CA . LYS B 1 268 ? -27.703 -41.281 -26.453 1 81.62 268 LYS B CA 1
ATOM 7666 C C . LYS B 1 268 ? -27.047 -41.75 -25.172 1 81.62 268 LYS B C 1
ATOM 7668 O O . LYS B 1 268 ? -27.156 -41.125 -24.125 1 81.62 268 LYS B O 1
ATOM 7673 N N . GLU B 1 269 ? -26.406 -42.844 -25.328 1 82.44 269 GLU B N 1
ATOM 7674 C CA . GLU B 1 269 ? -25.766 -43.406 -24.141 1 82.44 269 GLU B CA 1
ATOM 7675 C C . GLU B 1 269 ? -24.625 -42.531 -23.656 1 82.44 269 GLU B C 1
ATOM 7677 O O . GLU B 1 269 ? -24.438 -42.375 -22.438 1 82.44 269 GLU B O 1
ATOM 7682 N N . ASP B 1 270 ? -23.938 -41.969 -24.594 1 86.56 270 ASP B N 1
ATOM 7683 C CA . ASP B 1 270 ? -22.828 -41.094 -24.25 1 86.56 270 ASP B CA 1
ATOM 7684 C C . ASP B 1 270 ? -23.344 -39.781 -23.625 1 86.56 270 ASP B C 1
ATOM 7686 O O . ASP B 1 270 ? -22.719 -39.25 -22.719 1 86.56 270 ASP B O 1
ATOM 7690 N N . LEU B 1 271 ? -24.438 -39.344 -24.141 1 84.81 271 LEU B N 1
ATOM 7691 C CA . LEU B 1 271 ? -25.062 -38.156 -23.594 1 84.81 271 LEU B CA 1
ATOM 7692 C C . LEU B 1 271 ? -25.438 -38.344 -22.125 1 84.81 271 LEU B C 1
ATOM 7694 O O . LEU B 1 271 ? -25.25 -37.469 -21.297 1 84.81 271 LEU B O 1
ATOM 7698 N N . ARG B 1 272 ? -26 -39.438 -21.891 1 84.06 272 ARG B N 1
ATOM 7699 C CA . ARG B 1 272 ? -26.391 -39.781 -20.531 1 84.06 272 ARG B CA 1
ATOM 7700 C C . ARG B 1 272 ? -25.172 -39.844 -19.609 1 84.06 272 ARG B C 1
ATOM 7702 O O . ARG B 1 272 ? -25.234 -39.406 -18.453 1 84.06 272 ARG B O 1
ATOM 7709 N N . SER B 1 273 ? -24.125 -40.438 -20.125 1 87.12 273 SER B N 1
ATOM 7710 C CA . SER B 1 273 ? -22.891 -40.562 -19.344 1 87.12 273 SER B CA 1
ATOM 7711 C C . SER B 1 273 ? -22.328 -39.188 -19.016 1 87.12 273 SER B C 1
ATOM 7713 O O . SER B 1 273 ? -21.891 -38.938 -17.891 1 87.12 273 SER B O 1
ATOM 7715 N N . VAL B 1 274 ? -22.312 -38.344 -20.031 1 88.69 274 VAL B N 1
ATOM 7716 C CA . VAL B 1 274 ? -21.781 -37 -19.859 1 88.69 274 VAL B CA 1
ATOM 7717 C C . VAL B 1 274 ? -22.656 -36.219 -18.859 1 88.69 274 VAL B C 1
ATOM 7719 O O . VAL B 1 274 ? -22.125 -35.531 -17.984 1 88.69 274 VAL B O 1
ATOM 7722 N N . GLU B 1 275 ? -23.938 -36.344 -18.953 1 86.31 275 GLU B N 1
ATOM 7723 C CA . GLU B 1 275 ? -24.859 -35.656 -18.047 1 86.31 275 GLU B CA 1
ATOM 7724 C C . GLU B 1 275 ? -24.656 -36.125 -16.609 1 86.31 275 GLU B C 1
ATOM 7726 O O . GLU B 1 275 ? -24.672 -35.312 -15.68 1 86.31 275 GLU B O 1
ATOM 7731 N N . THR B 1 276 ? -24.547 -37.406 -16.5 1 86.31 276 THR B N 1
ATOM 7732 C CA . THR B 1 276 ? -24.359 -37.969 -15.172 1 86.31 276 THR B CA 1
ATOM 7733 C C . THR B 1 276 ? -23.062 -37.469 -14.555 1 86.31 276 THR B C 1
ATOM 7735 O O . THR B 1 276 ? -23 -37.188 -13.352 1 86.31 276 THR B O 1
ATOM 7738 N N . LEU B 1 277 ? -22.062 -37.438 -15.344 1 89.81 277 LEU B N 1
ATOM 7739 C CA . LEU B 1 277 ? -20.766 -36.938 -14.875 1 89.81 277 LEU B CA 1
ATOM 7740 C C . LEU B 1 277 ? -20.844 -35.469 -14.469 1 89.81 277 LEU B C 1
ATOM 7742 O O . LEU B 1 277 ? -20.25 -35.062 -13.461 1 89.81 277 LEU B O 1
ATOM 7746 N N . MET B 1 278 ? -21.531 -34.688 -15.227 1 90.56 278 MET B N 1
ATOM 7747 C CA . MET B 1 278 ? -21.609 -33.25 -14.992 1 90.56 278 MET B CA 1
ATOM 7748 C C . MET B 1 278 ? -22.484 -32.938 -13.773 1 90.56 278 MET B C 1
ATOM 7750 O O . MET B 1 278 ? -22.156 -32.062 -12.977 1 90.56 278 MET B O 1
ATOM 7754 N N . LEU B 1 279 ? -23.547 -33.688 -13.602 1 89.75 279 LEU B N 1
ATOM 7755 C CA . LEU B 1 279 ? -24.438 -33.469 -12.469 1 89.75 279 LEU B CA 1
ATOM 7756 C C . LEU B 1 279 ? -23.828 -34.031 -11.188 1 89.75 279 LEU B C 1
ATOM 7758 O O . LEU B 1 279 ? -24.062 -33.5 -10.102 1 89.75 279 LEU B O 1
ATOM 7762 N N . ALA B 1 280 ? -22.969 -35.094 -11.305 1 89.81 280 ALA B N 1
ATOM 7763 C CA . ALA B 1 280 ? -22.25 -35.688 -10.195 1 89.81 280 ALA B CA 1
ATOM 7764 C C . ALA B 1 280 ? -23.203 -36 -9.039 1 89.81 280 ALA B C 1
ATOM 7766 O O . ALA B 1 280 ? -22.859 -35.75 -7.875 1 89.81 280 ALA B O 1
ATOM 7767 N N . GLY B 1 281 ? -24.438 -36.375 -9.328 1 86.5 281 GLY B N 1
ATOM 7768 C CA . GLY B 1 281 ? -25.391 -36.781 -8.297 1 86.5 281 GLY B CA 1
ATOM 7769 C C . GLY B 1 281 ? -26.25 -35.625 -7.809 1 86.5 281 GLY B C 1
ATOM 7770 O O . GLY B 1 281 ? -27.109 -35.812 -6.949 1 86.5 281 GLY B O 1
ATOM 7771 N N . HIS B 1 282 ? -26.047 -34.469 -8.344 1 90.75 282 HIS B N 1
ATOM 7772 C CA . HIS B 1 282 ? -26.828 -33.312 -7.938 1 90.75 282 HIS B CA 1
ATOM 7773 C C . HIS B 1 282 ? -27.984 -33.062 -8.891 1 90.75 282 HIS B C 1
ATOM 7775 O O . HIS B 1 282 ? -28.031 -33.625 -9.984 1 90.75 282 HIS B O 1
ATOM 7781 N N . SER B 1 283 ? -28.875 -32.219 -8.469 1 87.38 283 SER B N 1
ATOM 7782 C CA . SER B 1 283 ? -30.016 -31.859 -9.297 1 87.38 283 SER B CA 1
ATOM 7783 C C . SER B 1 283 ? -29.703 -30.656 -10.18 1 87.38 283 SER B C 1
ATOM 7785 O O . SER B 1 283 ? -30.375 -30.422 -11.195 1 87.38 283 SER B O 1
ATOM 7787 N N . GLN B 1 284 ? -28.766 -29.906 -9.742 1 89 284 GLN B N 1
ATOM 7788 C CA . GLN B 1 284 ? -28.406 -28.703 -10.484 1 89 284 GLN B CA 1
ATOM 7789 C C . GLN B 1 284 ? -26.922 -28.688 -10.828 1 89 284 GLN B C 1
ATOM 7791 O O . GLN B 1 284 ? -26.094 -29.078 -10.008 1 89 284 GLN B O 1
ATOM 7796 N N . CYS B 1 285 ? -26.688 -28.297 -12.094 1 91.75 285 CYS B N 1
ATOM 7797 C CA . CYS B 1 285 ? -25.312 -28.109 -12.562 1 91.75 285 CYS B CA 1
ATOM 7798 C C . CYS B 1 285 ? -25.109 -26.703 -13.109 1 91.75 285 CYS B C 1
ATOM 7800 O O . CYS B 1 285 ? -25.938 -26.203 -13.883 1 91.75 285 CYS B O 1
ATOM 7802 N N . VAL B 1 286 ? -24.109 -26 -12.609 1 92.88 286 VAL B N 1
ATOM 7803 C CA . VAL B 1 286 ? -23.766 -24.672 -13.094 1 92.88 286 VAL B CA 1
ATOM 7804 C C . VAL B 1 286 ? -22.406 -24.703 -13.789 1 92.88 286 VAL B C 1
ATOM 7806 O O . VAL B 1 286 ? -21.406 -25.047 -13.18 1 92.88 286 VAL B O 1
ATOM 7809 N N . ILE B 1 287 ? -22.344 -24.391 -15.078 1 93.88 287 ILE B N 1
ATOM 7810 C CA . ILE B 1 287 ? -21.109 -24.297 -15.828 1 93.88 287 ILE B CA 1
ATOM 7811 C C . ILE B 1 287 ? -20.578 -22.859 -15.758 1 93.88 287 ILE B C 1
ATOM 7813 O O . ILE B 1 287 ? -21.281 -21.922 -16.141 1 93.88 287 ILE B O 1
ATOM 7817 N N . VAL B 1 288 ? -19.438 -22.703 -15.211 1 94.75 288 VAL B N 1
ATOM 7818 C CA . VAL B 1 288 ? -18.781 -21.391 -15.141 1 94.75 288 VAL B CA 1
ATOM 7819 C C . VAL B 1 288 ? -17.75 -21.281 -16.266 1 94.75 288 VAL B C 1
ATOM 7821 O O . VAL B 1 288 ? -16.75 -22.016 -16.281 1 94.75 288 VAL B O 1
ATOM 7824 N N . GLU B 1 289 ? -17.953 -20.422 -17.125 1 90.75 289 GLU B N 1
ATOM 7825 C CA . GLU B 1 289 ? -17 -20.172 -18.203 1 90.75 289 GLU B CA 1
ATOM 7826 C C . GLU B 1 289 ? -15.891 -19.219 -17.766 1 90.75 289 GLU B C 1
ATOM 7828 O O . GLU B 1 289 ? -16.078 -18 -17.75 1 90.75 289 GLU B O 1
ATOM 7833 N N . ALA B 1 290 ? -14.75 -19.734 -17.484 1 90.81 290 ALA B N 1
ATOM 7834 C CA . ALA B 1 290 ? -13.633 -18.953 -16.953 1 90.81 290 ALA B CA 1
ATOM 7835 C C . ALA B 1 290 ? -13.148 -17.922 -17.969 1 90.81 290 ALA B C 1
ATOM 7837 O O . ALA B 1 290 ? -12.844 -16.781 -17.609 1 90.81 290 ALA B O 1
ATOM 7838 N N . ALA B 1 291 ? -13.172 -18.281 -19.234 1 89.44 291 ALA B N 1
ATOM 7839 C CA . ALA B 1 291 ? -12.617 -17.438 -20.297 1 89.44 291 ALA B CA 1
ATOM 7840 C C . ALA B 1 291 ? -13.516 -16.219 -20.562 1 89.44 291 ALA B C 1
ATOM 7842 O O . ALA B 1 291 ? -13.078 -15.242 -21.172 1 89.44 291 ALA B O 1
ATOM 7843 N N . ALA B 1 292 ? -14.719 -16.281 -20.094 1 88.25 292 ALA B N 1
ATOM 7844 C CA . ALA B 1 292 ? -15.648 -15.188 -20.312 1 88.25 292 ALA B CA 1
ATOM 7845 C C . ALA B 1 292 ? -15.312 -13.992 -19.438 1 88.25 292 ALA B C 1
ATOM 7847 O O . ALA B 1 292 ? -15.516 -12.844 -19.828 1 88.25 292 ALA B O 1
ATOM 7848 N N . ASP B 1 293 ? -14.742 -14.211 -18.266 1 90 293 ASP B N 1
ATOM 7849 C CA . ASP B 1 293 ? -14.547 -13.141 -17.297 1 90 293 ASP B CA 1
ATOM 7850 C C . ASP B 1 293 ? -13.062 -12.93 -17 1 90 293 ASP B C 1
ATOM 7852 O O . ASP B 1 293 ? -12.664 -11.883 -16.5 1 90 293 ASP B O 1
ATOM 7856 N N . LEU B 1 294 ? -12.273 -13.93 -17.281 1 95.88 294 LEU B N 1
ATOM 7857 C CA . LEU B 1 294 ? -10.859 -13.867 -16.922 1 95.88 294 LEU B CA 1
ATOM 7858 C C . LEU B 1 294 ? -9.992 -13.586 -18.156 1 95.88 294 LEU B C 1
ATOM 7860 O O . LEU B 1 294 ? -10.414 -13.836 -19.281 1 95.88 294 LEU B O 1
ATOM 7864 N N . PRO B 1 295 ? -8.828 -13.008 -17.953 1 96.31 295 PRO B N 1
ATOM 7865 C CA . PRO B 1 295 ? -7.93 -12.75 -19.078 1 96.31 295 PRO B CA 1
ATOM 7866 C C . PRO B 1 295 ? -7.371 -14.031 -19.688 1 96.31 295 PRO B C 1
ATOM 7868 O O . PRO B 1 295 ? -7.074 -14.992 -18.969 1 96.31 295 PRO B O 1
ATOM 7871 N N . SER B 1 296 ? -7.262 -14.07 -20.969 1 95.75 296 SER B N 1
ATOM 7872 C CA . SER B 1 296 ? -6.641 -15.188 -21.672 1 95.75 296 SER B CA 1
ATOM 7873 C C . SER B 1 296 ? -5.137 -15.219 -21.438 1 95.75 296 SER B C 1
ATOM 7875 O O . SER B 1 296 ? -4.543 -14.219 -21.031 1 95.75 296 SER B O 1
ATOM 7877 N N . PRO B 1 297 ? -4.484 -16.375 -21.656 1 96.12 297 PRO B N 1
ATOM 7878 C CA . PRO B 1 297 ? -3.041 -16.484 -21.438 1 96.12 297 PRO B CA 1
ATOM 7879 C C . PRO B 1 297 ? -2.246 -15.445 -22.219 1 96.12 297 PRO B C 1
ATOM 7881 O O . PRO B 1 297 ? -1.347 -14.805 -21.656 1 96.12 297 PRO B O 1
ATOM 7884 N N . PRO B 1 298 ? -2.596 -15.148 -23.5 1 96.12 298 PRO B N 1
ATOM 7885 C CA . PRO B 1 298 ? -1.854 -14.094 -24.203 1 96.12 298 PRO B CA 1
ATOM 7886 C C . PRO B 1 298 ? -2.027 -12.719 -23.547 1 96.12 298 PRO B C 1
ATOM 7888 O O . PRO B 1 298 ? -1.085 -11.922 -23.516 1 96.12 298 PRO B O 1
ATOM 7891 N N . GLU B 1 299 ? -3.229 -12.438 -23.047 1 97 299 GLU B N 1
ATOM 7892 C CA . GLU B 1 299 ? -3.465 -11.172 -22.359 1 97 299 GLU B CA 1
ATOM 7893 C C . GLU B 1 299 ? -2.639 -11.078 -21.078 1 97 299 GLU B C 1
ATOM 7895 O O . GLU B 1 299 ? -2.125 -10.008 -20.75 1 97 299 GLU B O 1
ATOM 7900 N N . ILE B 1 300 ? -2.568 -12.164 -20.391 1 98.06 300 ILE B N 1
ATOM 7901 C CA . ILE B 1 300 ? -1.771 -12.211 -19.172 1 98.06 300 ILE B CA 1
ATOM 7902 C C . ILE B 1 300 ? -0.302 -11.953 -19.5 1 98.06 300 ILE B C 1
ATOM 7904 O O . ILE B 1 300 ? 0.375 -11.195 -18.812 1 98.06 300 ILE B O 1
ATOM 7908 N N . GLN B 1 301 ? 0.153 -12.57 -20.578 1 97.12 301 GLN B N 1
ATOM 7909 C CA . GLN B 1 301 ? 1.533 -12.375 -21.016 1 97.12 301 GLN B CA 1
ATOM 7910 C C . GLN B 1 301 ? 1.803 -10.922 -21.359 1 97.12 301 GLN B C 1
ATOM 7912 O O . GLN B 1 301 ? 2.857 -10.375 -21.031 1 97.12 301 GLN B O 1
ATOM 7917 N N . GLN B 1 302 ? 0.898 -10.336 -22.062 1 97.38 302 GLN B N 1
ATOM 7918 C CA . GLN B 1 302 ? 1.048 -8.93 -22.422 1 97.38 302 GLN B CA 1
ATOM 7919 C C . GLN B 1 302 ? 1.113 -8.039 -21.188 1 97.38 302 GLN B C 1
ATOM 7921 O O . GLN B 1 302 ? 1.94 -7.129 -21.109 1 97.38 302 GLN B O 1
ATOM 7926 N N . ALA B 1 303 ? 0.215 -8.258 -20.25 1 98.06 303 ALA B N 1
ATOM 7927 C CA . ALA B 1 303 ? 0.211 -7.5 -19 1 98.06 303 ALA B CA 1
ATOM 7928 C C . ALA B 1 303 ? 1.523 -7.684 -18.234 1 98.06 303 ALA B C 1
ATOM 7930 O O . ALA B 1 303 ? 2.082 -6.723 -17.703 1 98.06 303 ALA B O 1
ATOM 7931 N N . TYR B 1 304 ? 1.969 -8.875 -18.25 1 97.25 304 TYR B N 1
ATOM 7932 C CA . TYR B 1 304 ? 3.229 -9.188 -17.578 1 97.25 304 TYR B CA 1
ATOM 7933 C C . TYR B 1 304 ? 4.387 -8.438 -18.219 1 97.25 304 TYR B C 1
ATOM 7935 O O . TYR B 1 304 ? 5.215 -7.844 -17.531 1 97.25 304 TYR B O 1
ATOM 7943 N N . SER B 1 305 ? 4.469 -8.523 -19.5 1 96.12 305 SER B N 1
ATOM 7944 C CA . SER B 1 305 ? 5.551 -7.867 -20.219 1 96.12 305 SER B CA 1
ATOM 7945 C C . SER B 1 305 ? 5.57 -6.367 -19.953 1 96.12 305 SER B C 1
ATOM 7947 O O . SER B 1 305 ? 6.637 -5.785 -19.734 1 96.12 305 SER B O 1
ATOM 7949 N N . ARG B 1 306 ? 4.453 -5.777 -19.953 1 96.75 306 ARG B N 1
ATOM 7950 C CA . ARG B 1 306 ? 4.348 -4.352 -19.656 1 96.75 306 ARG B CA 1
ATOM 7951 C C . ARG B 1 306 ? 4.766 -4.051 -18.219 1 96.75 306 ARG B C 1
ATOM 7953 O O . ARG B 1 306 ? 5.457 -3.066 -17.969 1 96.75 306 ARG B O 1
ATOM 7960 N N . LEU B 1 307 ? 4.273 -4.855 -17.281 1 96.69 307 LEU B N 1
ATOM 7961 C CA . LEU B 1 307 ? 4.629 -4.676 -15.875 1 96.69 307 LEU B CA 1
ATOM 7962 C C . LEU B 1 307 ? 6.133 -4.836 -15.672 1 96.69 307 LEU B C 1
ATOM 7964 O O . LEU B 1 307 ? 6.754 -4.039 -14.961 1 96.69 307 LEU B O 1
ATOM 7968 N N . TRP B 1 308 ? 6.656 -5.895 -16.312 1 95.25 308 TRP B N 1
ATOM 7969 C CA . TRP B 1 308 ? 8.086 -6.172 -16.203 1 95.25 308 TRP B CA 1
ATOM 7970 C C . TRP B 1 308 ? 8.906 -4.988 -16.703 1 95.25 308 TRP B C 1
ATOM 7972 O O . TRP B 1 308 ? 9.852 -4.559 -16.047 1 95.25 308 TRP B O 1
ATOM 7982 N N . ASN B 1 309 ? 8.555 -4.41 -17.781 1 92.81 309 ASN B N 1
ATOM 7983 C CA . ASN B 1 309 ? 9.266 -3.266 -18.344 1 92.81 309 ASN B CA 1
ATOM 7984 C C . ASN B 1 309 ? 9.125 -2.031 -17.453 1 92.81 309 ASN B C 1
ATOM 7986 O O . ASN B 1 309 ? 10.078 -1.28 -17.266 1 92.81 309 ASN B O 1
ATOM 7990 N N . LEU B 1 310 ? 7.957 -1.851 -16.938 1 91.38 310 LEU B N 1
ATOM 7991 C CA . LEU B 1 310 ? 7.707 -0.707 -16.078 1 91.38 310 LEU B CA 1
ATOM 7992 C C . LEU B 1 310 ? 8.578 -0.779 -14.82 1 91.38 310 LEU B C 1
ATOM 7994 O O . LEU B 1 310 ? 9.18 0.22 -14.414 1 91.38 310 LEU B O 1
ATOM 7998 N N . CYS B 1 311 ? 8.641 -1.915 -14.188 1 89.5 311 CYS B N 1
ATOM 7999 C CA . CYS B 1 311 ? 9.359 -2.098 -12.93 1 89.5 311 CYS B CA 1
ATOM 8000 C C . CYS B 1 311 ? 10.867 -2.061 -13.156 1 89.5 311 CYS B C 1
ATOM 8002 O O . CYS B 1 311 ? 11.617 -1.585 -12.297 1 89.5 311 CYS B O 1
ATOM 8004 N N . LEU B 1 312 ? 11.305 -2.57 -14.266 1 84.94 312 LEU B N 1
ATOM 8005 C CA . LEU B 1 312 ? 12.742 -2.611 -14.531 1 84.94 312 LEU B CA 1
ATOM 8006 C C . LEU B 1 312 ? 13.258 -1.238 -14.945 1 84.94 312 LEU B C 1
ATOM 8008 O O . LEU B 1 312 ? 14.422 -0.913 -14.727 1 84.94 312 LEU B O 1
ATOM 8012 N N . CYS B 1 313 ? 12.43 -0.473 -15.625 1 74.38 313 CYS B N 1
ATOM 8013 C CA . CYS B 1 313 ? 12.828 0.883 -15.992 1 74.38 313 CYS B CA 1
ATOM 8014 C C . CYS B 1 313 ? 13.078 1.733 -14.75 1 74.38 313 CYS B C 1
ATOM 8016 O O . CYS B 1 313 ? 13.938 2.615 -14.758 1 74.38 313 CYS B O 1
ATOM 8018 N N . LEU B 1 314 ? 12.398 1.496 -13.781 1 62.41 314 LEU B N 1
ATOM 8019 C CA . LEU B 1 314 ? 12.586 2.205 -12.523 1 62.41 314 LEU B CA 1
ATOM 8020 C C . LEU B 1 314 ? 13.953 1.897 -11.93 1 62.41 314 LEU B C 1
ATOM 8022 O O . LEU B 1 314 ? 14.586 2.77 -11.32 1 62.41 314 LEU B O 1
ATOM 8026 N N . ALA B 1 315 ? 14.336 0.71 -12.102 1 57.97 315 ALA B N 1
ATOM 8027 C CA . ALA B 1 315 ? 15.617 0.27 -11.555 1 57.97 315 ALA B CA 1
ATOM 8028 C C . ALA B 1 315 ? 16.781 0.918 -12.297 1 57.97 315 ALA B C 1
ATOM 8030 O O . ALA B 1 315 ? 17.859 1.116 -11.727 1 57.97 315 ALA B O 1
ATOM 8031 N N . ASP B 1 316 ? 16.453 1.189 -13.555 1 59 316 ASP B N 1
ATOM 8032 C CA . ASP B 1 316 ? 17.5 1.771 -14.391 1 59 316 ASP B CA 1
ATOM 8033 C C . ASP B 1 316 ? 17.531 3.293 -14.258 1 59 316 ASP B C 1
ATOM 8035 O O . ASP B 1 316 ? 16.531 3.961 -14.539 1 59 316 ASP B O 1
ATOM 8039 N N . SER B 1 317 ? 18.203 3.863 -13.289 1 54.41 317 SER B N 1
ATOM 8040 C CA . SER B 1 317 ? 18.359 5.285 -13 1 54.41 317 SER B CA 1
ATOM 8041 C C . SER B 1 317 ? 18.328 6.117 -14.273 1 54.41 317 SER B C 1
ATOM 8043 O O . SER B 1 317 ? 18.016 7.309 -14.242 1 54.41 317 SER B O 1
ATOM 8045 N N . SER B 1 318 ? 18.875 5.602 -15.438 1 47.84 318 SER B N 1
ATOM 8046 C CA . SER B 1 318 ? 19.047 6.352 -16.672 1 47.84 318 SER B CA 1
ATOM 8047 C C . SER B 1 318 ? 17.719 6.57 -17.391 1 47.84 318 SER B C 1
ATOM 8049 O O . SER B 1 318 ? 17.578 7.516 -18.172 1 47.84 318 SER B O 1
ATOM 8051 N N . ALA B 1 319 ? 16.875 5.637 -17.266 1 45.94 319 ALA B N 1
ATOM 8052 C CA . ALA B 1 319 ? 15.633 5.664 -18.047 1 45.94 319 ALA B CA 1
ATOM 8053 C C . ALA B 1 319 ? 14.445 6.094 -17.172 1 45.94 319 ALA B C 1
ATOM 8055 O O . ALA B 1 319 ? 13.289 5.852 -17.531 1 45.94 319 ALA B O 1
ATOM 8056 N N . ALA B 1 320 ? 14.57 6.469 -16.031 1 46.81 320 ALA B N 1
ATOM 8057 C CA . ALA B 1 320 ? 13.477 6.66 -15.094 1 46.81 320 ALA B CA 1
ATOM 8058 C C . ALA B 1 320 ? 12.367 7.508 -15.711 1 46.81 320 ALA B C 1
ATOM 8060 O O . ALA B 1 320 ? 12.586 8.664 -16.078 1 46.81 320 ALA B O 1
ATOM 8061 N N . THR B 1 321 ? 11.562 6.867 -16.594 1 49.97 321 THR B N 1
ATOM 8062 C CA . THR B 1 321 ? 10.312 7.531 -16.922 1 49.97 321 THR B CA 1
ATOM 8063 C C . THR B 1 321 ? 9.891 8.492 -15.82 1 49.97 321 THR B C 1
ATOM 8065 O O . THR B 1 321 ? 10.227 8.289 -14.656 1 49.97 321 THR B O 1
ATOM 8068 N N . SER B 1 322 ? 9.422 9.57 -16.188 1 53.12 322 SER B N 1
ATOM 8069 C CA . SER B 1 322 ? 8.945 10.633 -15.312 1 53.12 322 SER B CA 1
ATOM 8070 C C . SER B 1 322 ? 8.156 10.07 -14.141 1 53.12 322 SER B C 1
ATOM 8072 O O . SER B 1 322 ? 7.164 9.367 -14.328 1 53.12 322 SER B O 1
ATOM 8074 N N . ASP B 1 323 ? 8.836 9.688 -13.016 1 60.28 323 ASP B N 1
ATOM 8075 C CA . ASP B 1 323 ? 8.281 9.391 -11.695 1 60.28 323 ASP B CA 1
ATOM 8076 C C . ASP B 1 323 ? 6.875 9.969 -11.555 1 60.28 323 ASP B C 1
ATOM 8078 O O . ASP B 1 323 ? 6.07 9.453 -10.773 1 60.28 323 ASP B O 1
ATOM 8082 N N . GLU B 1 324 ? 6.582 10.812 -12.586 1 64.38 324 GLU B N 1
ATOM 8083 C CA . GLU B 1 324 ? 5.383 11.617 -12.375 1 64.38 324 GLU B CA 1
ATOM 8084 C C . GLU B 1 324 ? 4.129 10.859 -12.805 1 64.38 324 GLU B C 1
ATOM 8086 O O . GLU B 1 324 ? 3.033 11.141 -12.32 1 64.38 324 GLU B O 1
ATOM 8091 N N . LYS B 1 325 ? 4.305 9.719 -13.539 1 85.69 325 LYS B N 1
ATOM 8092 C CA . LYS B 1 325 ? 3.082 9.055 -13.977 1 85.69 325 LYS B CA 1
ATOM 8093 C C . LYS B 1 325 ? 3.102 7.574 -13.625 1 85.69 325 LYS B C 1
ATOM 8095 O O . LYS B 1 325 ? 2.688 6.73 -14.422 1 85.69 325 LYS B O 1
ATOM 8100 N N . TRP B 1 326 ? 3.494 7.227 -12.547 1 89.25 326 TRP B N 1
ATOM 8101 C CA . TRP B 1 326 ? 3.666 5.852 -12.094 1 89.25 326 TRP B CA 1
ATOM 8102 C C . TRP B 1 326 ? 2.318 5.145 -11.984 1 89.25 326 TRP B C 1
ATOM 8104 O O . TRP B 1 326 ? 2.143 4.043 -12.508 1 89.25 326 TRP B O 1
ATOM 8114 N N . LEU B 1 327 ? 1.33 5.793 -11.359 1 92.31 327 LEU B N 1
ATOM 8115 C CA . LEU B 1 327 ? 0.051 5.141 -11.086 1 92.31 327 LEU B CA 1
ATOM 8116 C C . LEU B 1 327 ? -0.716 4.898 -12.383 1 92.31 327 LEU B C 1
ATOM 8118 O O . LEU B 1 327 ? -1.297 3.824 -12.57 1 92.31 327 LEU B O 1
ATOM 8122 N N . SER B 1 328 ? -0.65 5.875 -13.227 1 92.69 328 SER B N 1
ATOM 8123 C CA . SER B 1 328 ? -1.324 5.711 -14.508 1 92.69 328 SER B CA 1
ATOM 8124 C C . SER B 1 328 ? -0.647 4.637 -15.359 1 92.69 328 SER B C 1
ATOM 8126 O O . SER B 1 328 ? -1.319 3.869 -16.047 1 92.69 328 SER B O 1
ATOM 8128 N N . SER B 1 329 ? 0.689 4.586 -15.352 1 93.06 329 SER B N 1
ATOM 8129 C CA . SER B 1 329 ? 1.431 3.564 -16.094 1 93.06 329 SER B CA 1
ATOM 8130 C C . SER B 1 329 ? 1.147 2.172 -15.531 1 93.06 329 SER B C 1
ATOM 8132 O O . SER B 1 329 ? 1.001 1.213 -16.297 1 93.06 329 SER B O 1
ATOM 8134 N N . LEU B 1 330 ? 1.081 2.111 -14.219 1 94 330 LEU B N 1
ATOM 8135 C CA . LEU B 1 330 ? 0.771 0.839 -13.57 1 94 330 LEU B CA 1
ATOM 8136 C C . LEU B 1 330 ? -0.615 0.349 -13.977 1 94 330 LEU B C 1
ATOM 8138 O O . LEU B 1 330 ? -0.795 -0.83 -14.289 1 94 330 LEU B O 1
ATOM 8142 N N . GLU B 1 331 ? -1.544 1.247 -13.945 1 93.94 331 GLU B N 1
ATOM 8143 C CA . GLU B 1 331 ? -2.893 0.891 -14.383 1 93.94 331 GLU B CA 1
ATOM 8144 C C . GLU B 1 331 ? -2.904 0.45 -15.844 1 93.94 331 GLU B C 1
ATOM 8146 O O . GLU B 1 331 ? -3.637 -0.47 -16.203 1 93.94 331 GLU B O 1
ATOM 8151 N N . GLY B 1 332 ? -2.096 1.09 -16.641 1 93.81 332 GLY B N 1
ATOM 8152 C CA . GLY B 1 332 ? -2.018 0.799 -18.062 1 93.81 332 GLY B CA 1
ATOM 8153 C C . GLY B 1 332 ? -1.5 -0.595 -18.359 1 93.81 332 GLY B C 1
ATOM 8154 O O . GLY B 1 332 ? -1.756 -1.143 -19.438 1 93.81 332 GLY B O 1
ATOM 8155 N N . THR B 1 333 ? -0.739 -1.212 -17.422 1 96.62 333 THR B N 1
ATOM 8156 C CA . THR B 1 333 ? -0.264 -2.574 -17.625 1 96.62 333 THR B CA 1
ATOM 8157 C C . THR B 1 333 ? -1.427 -3.562 -17.609 1 96.62 333 THR B C 1
ATOM 8159 O O . THR B 1 333 ? -1.32 -4.668 -18.141 1 96.62 333 THR B O 1
ATOM 8162 N N . ARG B 1 334 ? -2.512 -3.227 -16.828 1 96.44 334 ARG B N 1
ATOM 8163 C CA . ARG B 1 334 ? -3.736 -4.008 -16.688 1 96.44 334 ARG B CA 1
ATOM 8164 C C . ARG B 1 334 ? -3.508 -5.215 -15.781 1 96.44 334 ARG B C 1
ATOM 8166 O O . ARG B 1 334 ? -4.41 -6.035 -15.586 1 96.44 334 ARG B O 1
ATOM 8173 N N . TRP B 1 335 ? -2.305 -5.363 -15.281 1 97.88 335 TRP B N 1
ATOM 8174 C CA . TRP B 1 335 ? -1.992 -6.508 -14.43 1 97.88 335 TRP B CA 1
ATOM 8175 C C . TRP B 1 335 ? -2.908 -6.551 -13.211 1 97.88 335 TRP B C 1
ATOM 8177 O O . TRP B 1 335 ? -3.514 -7.582 -12.922 1 97.88 335 TRP B O 1
ATOM 8187 N N . LEU B 1 336 ? -3.072 -5.41 -12.555 1 96.69 336 LEU B N 1
ATOM 8188 C CA . LEU B 1 336 ? -3.895 -5.367 -11.344 1 96.69 336 LEU B CA 1
ATOM 8189 C C . LEU B 1 336 ? -5.367 -5.559 -11.688 1 96.69 336 LEU B C 1
ATOM 8191 O O . LEU B 1 336 ? -6.137 -6.066 -10.867 1 96.69 336 LEU B O 1
ATOM 8195 N N . ASP B 1 337 ? -5.711 -5.168 -12.867 1 95.88 337 ASP B N 1
ATOM 8196 C CA . ASP B 1 337 ? -7.07 -5.434 -13.32 1 95.88 337 ASP B CA 1
ATOM 8197 C C . ASP B 1 337 ? -7.328 -6.934 -13.438 1 95.88 337 ASP B C 1
ATOM 8199 O O . ASP B 1 337 ? -8.422 -7.406 -13.133 1 95.88 337 ASP B O 1
ATOM 8203 N N . HIS B 1 338 ? -6.355 -7.621 -13.969 1 97.69 338 HIS B N 1
ATOM 8204 C CA . HIS B 1 338 ? -6.477 -9.07 -14.055 1 97.69 338 HIS B CA 1
ATOM 8205 C C . HIS B 1 338 ? -6.594 -9.703 -12.672 1 97.69 338 HIS B C 1
ATOM 8207 O O . HIS B 1 338 ? -7.383 -10.625 -12.477 1 97.69 338 HIS B O 1
ATOM 8213 N N . VAL B 1 339 ? -5.797 -9.211 -11.727 1 97.62 339 VAL B N 1
ATOM 8214 C CA . VAL B 1 339 ? -5.859 -9.703 -10.352 1 97.62 339 VAL B CA 1
ATOM 8215 C C . VAL B 1 339 ? -7.262 -9.5 -9.789 1 97.62 339 VAL B C 1
ATOM 8217 O O . VAL B 1 339 ? -7.84 -10.406 -9.195 1 97.62 339 VAL B O 1
ATOM 8220 N N . ARG B 1 340 ? -7.801 -8.328 -9.992 1 94.69 340 ARG B N 1
ATOM 8221 C CA . ARG B 1 340 ? -9.141 -7.996 -9.508 1 94.69 340 ARG B CA 1
ATOM 8222 C C . ARG B 1 340 ? -10.188 -8.93 -10.109 1 94.69 340 ARG B C 1
ATOM 8224 O O . ARG B 1 340 ? -11.055 -9.438 -9.398 1 94.69 340 ARG B O 1
ATOM 8231 N N . ALA B 1 341 ? -10.07 -9.117 -11.383 1 95.69 341 ALA B N 1
ATOM 8232 C CA . ALA B 1 341 ? -11.023 -9.977 -12.086 1 95.69 341 ALA B CA 1
ATOM 8233 C C . ALA B 1 341 ? -11 -11.398 -11.531 1 95.69 341 ALA B C 1
ATOM 8235 O O . ALA B 1 341 ? -12.047 -12.023 -11.352 1 95.69 341 ALA B O 1
ATOM 8236 N N . CYS B 1 342 ? -9.812 -11.906 -11.297 1 97.75 342 CYS B N 1
ATOM 8237 C CA . CYS B 1 342 ? -9.664 -13.258 -10.773 1 97.75 342 CYS B CA 1
ATOM 8238 C C . CYS B 1 342 ? -10.273 -13.375 -9.383 1 97.75 342 CYS B C 1
ATOM 8240 O O . CYS B 1 342 ? -10.992 -14.336 -9.094 1 97.75 342 CYS B O 1
ATOM 8242 N N . LEU B 1 343 ? -9.984 -12.422 -8.516 1 95.88 343 LEU B N 1
ATOM 8243 C CA . LEU B 1 343 ? -10.523 -12.438 -7.156 1 95.88 343 LEU B CA 1
ATOM 8244 C C . LEU B 1 343 ? -12.047 -12.336 -7.172 1 95.88 343 LEU B C 1
ATOM 8246 O O . LEU B 1 343 ? -12.727 -13.039 -6.418 1 95.88 343 LEU B O 1
ATOM 8250 N N . LYS B 1 344 ? -12.578 -11.453 -8.039 1 92.62 344 LYS B N 1
ATOM 8251 C CA . LYS B 1 344 ? -14.023 -11.297 -8.164 1 92.62 344 LYS B CA 1
ATOM 8252 C C . LYS B 1 344 ? -14.68 -12.609 -8.594 1 92.62 344 LYS B C 1
ATOM 8254 O O . LYS B 1 344 ? -15.641 -13.062 -7.973 1 92.62 344 LYS B O 1
ATOM 8259 N N . LYS B 1 345 ? -14.156 -13.18 -9.641 1 95.94 345 LYS B N 1
ATOM 8260 C CA . LYS B 1 345 ? -14.734 -14.422 -10.156 1 95.94 345 LYS B CA 1
ATOM 8261 C C . LYS B 1 345 ? -14.625 -15.547 -9.133 1 95.94 345 LYS B C 1
ATOM 8263 O O . LYS B 1 345 ? -15.555 -16.344 -8.992 1 95.94 345 LYS B O 1
ATOM 8268 N N . ALA B 1 346 ? -13.484 -15.672 -8.492 1 97.06 346 ALA B N 1
ATOM 8269 C CA . ALA B 1 346 ? -13.312 -16.688 -7.457 1 97.06 346 ALA B CA 1
ATOM 8270 C C . ALA B 1 346 ? -14.336 -16.531 -6.344 1 97.06 346 ALA B C 1
ATOM 8272 O O . ALA B 1 346 ? -14.898 -17.516 -5.859 1 97.06 346 ALA B O 1
ATOM 8273 N N . SER B 1 347 ? -14.57 -15.297 -5.906 1 92.81 347 SER B N 1
ATOM 8274 C CA . SER B 1 347 ? -15.57 -15.031 -4.875 1 92.81 347 SER B CA 1
ATOM 8275 C C . SER B 1 347 ? -16.969 -15.438 -5.332 1 92.81 347 SER B C 1
ATOM 8277 O O . SER B 1 347 ? -17.734 -16.016 -4.555 1 92.81 347 SER B O 1
ATOM 8279 N N . GLU B 1 348 ? -17.281 -15.125 -6.578 1 92.38 348 GLU B N 1
ATOM 8280 C CA . GLU B 1 348 ? -18.578 -15.492 -7.137 1 92.38 348 GLU B CA 1
ATOM 8281 C C . GLU B 1 348 ? -18.781 -17 -7.121 1 92.38 348 GLU B C 1
ATOM 8283 O O . GLU B 1 348 ? -19.844 -17.5 -6.73 1 92.38 348 GLU B O 1
ATOM 8288 N N . VAL B 1 349 ? -17.766 -17.703 -7.539 1 95.31 349 VAL B N 1
ATOM 8289 C CA . VAL B 1 349 ? -17.844 -19.156 -7.594 1 95.31 349 VAL B CA 1
ATOM 8290 C C . VAL B 1 349 ? -17.953 -19.719 -6.18 1 95.31 349 VAL B C 1
ATOM 8292 O O . VAL B 1 349 ? -18.734 -20.641 -5.926 1 95.31 349 VAL B O 1
ATOM 8295 N N . ALA B 1 350 ? -17.125 -19.219 -5.281 1 94.06 350 ALA B N 1
ATOM 8296 C CA . ALA B 1 350 ? -17.172 -19.672 -3.895 1 94.06 350 ALA B CA 1
ATOM 8297 C C . ALA B 1 350 ? -18.547 -19.469 -3.297 1 94.06 350 ALA B C 1
ATOM 8299 O O . ALA B 1 350 ? -19.047 -20.328 -2.566 1 94.06 350 ALA B O 1
ATOM 8300 N N . MET B 1 351 ? -19.156 -18.375 -3.652 1 88.94 351 MET B N 1
ATOM 8301 C CA . MET B 1 351 ? -20.5 -18.094 -3.152 1 88.94 351 MET B CA 1
ATOM 8302 C C . MET B 1 351 ? -21.531 -19.047 -3.762 1 88.94 351 MET B C 1
ATOM 8304 O O . MET B 1 351 ? -22.453 -19.484 -3.084 1 88.94 351 MET B O 1
ATOM 8308 N N . LEU B 1 352 ? -21.375 -19.344 -5.023 1 89.25 352 LEU B N 1
ATOM 8309 C CA . LEU B 1 352 ? -22.234 -20.312 -5.684 1 89.25 352 LEU B CA 1
ATOM 8310 C C . LEU B 1 352 ? -22.188 -21.656 -4.969 1 89.25 352 LEU B C 1
ATOM 8312 O O . LEU B 1 352 ? -23.219 -22.312 -4.816 1 89.25 352 LEU B O 1
ATOM 8316 N N . LEU B 1 353 ? -21.016 -22.062 -4.551 1 92.56 353 LEU B N 1
ATOM 8317 C CA . LEU B 1 353 ? -20.812 -23.344 -3.887 1 92.56 353 LEU B CA 1
ATOM 8318 C C . LEU B 1 353 ? -21.406 -23.328 -2.482 1 92.56 353 LEU B C 1
ATOM 8320 O O . LEU B 1 353 ? -21.844 -24.359 -1.979 1 92.56 353 LEU B O 1
ATOM 8324 N N . ALA B 1 354 ? -21.422 -22.156 -1.898 1 86.38 354 ALA B N 1
ATOM 8325 C CA . ALA B 1 354 ? -21.844 -22.047 -0.506 1 86.38 354 ALA B CA 1
ATOM 8326 C C . ALA B 1 354 ? -23.359 -21.891 -0.407 1 86.38 354 ALA B C 1
ATOM 8328 O O . ALA B 1 354 ? -23.953 -22.188 0.629 1 86.38 354 ALA B O 1
ATOM 8329 N N . GLU B 1 355 ? -24.016 -21.422 -1.4 1 82.62 355 GLU B N 1
ATOM 8330 C CA . GLU B 1 355 ? -25.422 -21.047 -1.36 1 82.62 355 GLU B CA 1
ATOM 8331 C C . GLU B 1 355 ? -26.312 -22.297 -1.372 1 82.62 355 GLU B C 1
ATOM 8333 O O . GLU B 1 355 ? -27.297 -22.359 -0.623 1 82.62 355 GLU B O 1
ATOM 8338 N N . ARG B 1 356 ? -26.062 -23.203 -2.377 1 81.75 356 ARG B N 1
ATOM 8339 C CA . ARG B 1 356 ? -26.859 -24.422 -2.564 1 81.75 356 ARG B CA 1
ATOM 8340 C C . ARG B 1 356 ? -25.969 -25.609 -2.928 1 81.75 356 ARG B C 1
ATOM 8342 O O . ARG B 1 356 ? -24.844 -25.422 -3.408 1 81.75 356 ARG B O 1
ATOM 8349 N N . SER B 1 357 ? -26.547 -26.766 -2.582 1 88.25 357 SER B N 1
ATOM 8350 C CA . SER B 1 357 ? -25.844 -27.969 -2.994 1 88.25 357 SER B CA 1
ATOM 8351 C C . SER B 1 357 ? -26 -28.219 -4.488 1 88.25 357 SER B C 1
ATOM 8353 O O . SER B 1 357 ? -27.109 -28.516 -4.961 1 88.25 357 SER B O 1
ATOM 8355 N N . ARG B 1 358 ? -24.984 -28.109 -5.188 1 92.44 358 ARG B N 1
ATOM 8356 C CA . ARG B 1 358 ? -24.984 -28.234 -6.641 1 92.44 358 ARG B CA 1
ATOM 8357 C C . ARG B 1 358 ? -23.609 -28.594 -7.168 1 92.44 358 ARG B C 1
ATOM 8359 O O . ARG B 1 358 ? -22.625 -28.594 -6.418 1 92.44 358 ARG B O 1
ATOM 8366 N N . SER B 1 359 ? -23.625 -28.953 -8.406 1 94.19 359 SER B N 1
ATOM 8367 C CA . SER B 1 359 ? -22.359 -29.156 -9.117 1 94.19 359 SER B CA 1
ATOM 8368 C C . SER B 1 359 ? -21.953 -27.906 -9.891 1 94.19 359 SER B C 1
ATOM 8370 O O . SER B 1 359 ? -22.75 -27.375 -10.664 1 94.19 359 SER B O 1
ATOM 8372 N N . VAL B 1 360 ? -20.844 -27.406 -9.523 1 96.5 360 VAL B N 1
ATOM 8373 C CA . VAL B 1 360 ? -20.297 -26.266 -10.234 1 96.5 360 VAL B CA 1
ATOM 8374 C C . VAL B 1 360 ? -19.094 -26.703 -11.055 1 96.5 360 VAL B C 1
ATOM 8376 O O . VAL B 1 360 ? -18.109 -27.203 -10.508 1 96.5 360 VAL B O 1
ATOM 8379 N N . ILE B 1 361 ? -19.109 -26.484 -12.398 1 97 361 ILE B N 1
ATOM 8380 C CA . ILE B 1 361 ? -18.047 -26.938 -13.289 1 97 361 ILE B CA 1
ATOM 8381 C C . ILE B 1 361 ? -17.344 -25.734 -13.898 1 97 361 ILE B C 1
ATOM 8383 O O . ILE B 1 361 ? -17.969 -24.922 -14.594 1 97 361 ILE B O 1
ATOM 8387 N N . LEU B 1 362 ? -16.109 -25.609 -13.586 1 97.75 362 LEU B N 1
ATOM 8388 C CA . LEU B 1 362 ? -15.281 -24.625 -14.281 1 97.75 362 LEU B CA 1
ATOM 8389 C C . LEU B 1 362 ? -14.883 -25.125 -15.664 1 97.75 362 LEU B C 1
ATOM 8391 O O . LEU B 1 362 ? -14.367 -26.234 -15.797 1 97.75 362 LEU B O 1
ATOM 8395 N N . GLN B 1 363 ? -15.117 -24.359 -16.625 1 94.69 363 GLN B N 1
ATOM 8396 C CA . GLN B 1 363 ? -14.836 -24.797 -17.984 1 94.69 363 GLN B CA 1
ATOM 8397 C C . GLN B 1 363 ? -13.953 -23.797 -18.719 1 94.69 363 GLN B C 1
ATOM 8399 O O . GLN B 1 363 ? -14.133 -22.594 -18.594 1 94.69 363 GLN B O 1
ATOM 8404 N N . GLU B 1 364 ? -12.977 -24.266 -19.344 1 94.62 364 GLU B N 1
ATOM 8405 C CA . GLU B 1 364 ? -12.086 -23.562 -20.266 1 94.62 364 GLU B CA 1
ATOM 8406 C C . GLU B 1 364 ? -11.727 -24.438 -21.469 1 94.62 364 GLU B C 1
ATOM 8408 O O . GLU B 1 364 ? -12.031 -25.625 -21.484 1 94.62 364 GLU B O 1
ATOM 8413 N N . SER B 1 365 ? -11.102 -23.969 -22.469 1 92.31 365 SER B N 1
ATOM 8414 C CA . SER B 1 365 ? -10.852 -24.719 -23.688 1 92.31 365 SER B CA 1
ATOM 8415 C C . SER B 1 365 ? -10.055 -25.984 -23.406 1 92.31 365 SER B C 1
ATOM 8417 O O . SER B 1 365 ? -10.469 -27.094 -23.781 1 92.31 365 SER B O 1
ATOM 8419 N N . ASP B 1 366 ? -8.914 -25.859 -22.672 1 92.56 366 ASP B N 1
ATOM 8420 C CA . ASP B 1 366 ? -8.031 -27 -22.469 1 92.56 366 ASP B CA 1
ATOM 8421 C C . ASP B 1 366 ? -7.926 -27.344 -20.984 1 92.56 366 ASP B C 1
ATOM 8423 O O . ASP B 1 366 ? -7.309 -28.359 -20.609 1 92.56 366 ASP B O 1
ATOM 8427 N N . ASP B 1 367 ? -8.547 -26.594 -20.109 1 96.75 367 ASP B N 1
ATOM 8428 C CA . ASP B 1 367 ? -8.586 -26.859 -18.688 1 96.75 367 ASP B CA 1
ATOM 8429 C C . ASP B 1 367 ? -7.18 -26.938 -18.094 1 96.75 367 ASP B C 1
ATOM 8431 O O . ASP B 1 367 ? -6.895 -27.781 -17.25 1 96.75 367 ASP B O 1
ATOM 8435 N N . ARG B 1 368 ? -6.219 -26.156 -18.516 1 96.75 368 ARG B N 1
ATOM 8436 C CA . ARG B 1 368 ? -4.852 -26.312 -18.031 1 96.75 368 ARG B CA 1
ATOM 8437 C C . ARG B 1 368 ? -4.266 -24.984 -17.562 1 96.75 368 ARG B C 1
ATOM 8439 O O . ARG B 1 368 ? -3.105 -24.922 -17.156 1 96.75 368 ARG B O 1
ATOM 8446 N N . ASP B 1 369 ? -5.047 -23.922 -17.656 1 97.31 369 ASP B N 1
ATOM 8447 C CA . ASP B 1 369 ? -4.52 -22.625 -17.281 1 97.31 369 ASP B CA 1
ATOM 8448 C C . ASP B 1 369 ? -5.445 -21.922 -16.281 1 97.31 369 ASP B C 1
ATOM 8450 O O . ASP B 1 369 ? -5.281 -22.047 -15.07 1 97.31 369 ASP B O 1
ATOM 8454 N N . LEU B 1 370 ? -6.547 -21.312 -16.781 1 97.94 370 LEU B N 1
ATOM 8455 C CA . LEU B 1 370 ? -7.426 -20.484 -15.969 1 97.94 370 LEU B CA 1
ATOM 8456 C C . LEU B 1 370 ? -8.172 -21.344 -14.938 1 97.94 370 LEU B C 1
ATOM 8458 O O . LEU B 1 370 ? -8.422 -20.891 -13.82 1 97.94 370 LEU B O 1
ATOM 8462 N N . ASN B 1 371 ? -8.531 -22.516 -15.328 1 98 371 ASN B N 1
ATOM 8463 C CA . ASN B 1 371 ? -9.211 -23.406 -14.391 1 98 371 ASN B CA 1
ATOM 8464 C C . ASN B 1 371 ? -8.328 -23.75 -13.203 1 98 371 ASN B C 1
ATOM 8466 O O . ASN B 1 371 ? -8.82 -23.922 -12.086 1 98 371 ASN B O 1
ATOM 8470 N N . CYS B 1 372 ? -6.977 -23.938 -13.492 1 98.06 372 CYS B N 1
ATOM 8471 C CA . CYS B 1 372 ? -6.051 -24.172 -12.391 1 98.06 372 CYS B CA 1
ATOM 8472 C C . CYS B 1 372 ? -6.074 -23.016 -11.398 1 98.06 372 CYS B C 1
ATOM 8474 O O . CYS B 1 372 ? -6.156 -23.234 -10.188 1 98.06 372 CYS B O 1
ATOM 8476 N N . LEU B 1 373 ? -6.043 -21.859 -11.961 1 98.44 373 LEU B N 1
ATOM 8477 C CA . LEU B 1 373 ? -6.023 -20.641 -11.156 1 98.44 373 LEU B CA 1
ATOM 8478 C C . LEU B 1 373 ? -7.316 -20.484 -10.367 1 98.44 373 LEU B C 1
ATOM 8480 O O . LEU B 1 373 ? -7.281 -20.312 -9.141 1 98.44 373 LEU B O 1
ATOM 8484 N N . LEU B 1 374 ? -8.398 -20.609 -11 1 98.19 374 LEU B N 1
ATOM 8485 C CA . LEU B 1 374 ? -9.695 -20.375 -10.383 1 98.19 374 LEU B CA 1
ATOM 8486 C C . LEU B 1 374 ? -10.016 -21.453 -9.359 1 98.19 374 LEU B C 1
ATOM 8488 O O . LEU B 1 374 ? -10.5 -21.156 -8.266 1 98.19 374 LEU B O 1
ATOM 8492 N N . ALA B 1 375 ? -9.812 -22.703 -9.719 1 98.5 375 ALA B N 1
ATOM 8493 C CA . ALA B 1 375 ? -10.062 -23.812 -8.789 1 98.5 375 ALA B CA 1
ATOM 8494 C C . ALA B 1 375 ? -9.227 -23.656 -7.523 1 98.5 375 ALA B C 1
ATOM 8496 O O . ALA B 1 375 ? -9.711 -23.906 -6.418 1 98.5 375 ALA B O 1
ATOM 8497 N N . SER B 1 376 ? -7.977 -23.297 -7.711 1 98.69 376 SER B N 1
ATOM 8498 C CA . SER B 1 376 ? -7.09 -23.094 -6.57 1 98.69 376 SER B CA 1
ATOM 8499 C C . SER B 1 376 ? -7.566 -21.938 -5.691 1 98.69 376 SER B C 1
ATOM 8501 O O . SER B 1 376 ? -7.605 -22.062 -4.465 1 98.69 376 SER B O 1
ATOM 8503 N N . LEU B 1 377 ? -7.918 -20.844 -6.27 1 98.62 377 LEU B N 1
ATOM 8504 C CA . LEU B 1 377 ? -8.359 -19.672 -5.516 1 98.62 377 LEU B CA 1
ATOM 8505 C C . LEU B 1 377 ? -9.625 -19.984 -4.727 1 98.62 377 LEU B C 1
ATOM 8507 O O . LEU B 1 377 ? -9.734 -19.609 -3.555 1 98.62 377 LEU B O 1
ATOM 8511 N N . VAL B 1 378 ? -10.562 -20.625 -5.367 1 97.94 378 VAL B N 1
ATOM 8512 C CA . VAL B 1 378 ? -11.828 -20.969 -4.715 1 97.94 378 VAL B CA 1
ATOM 8513 C C . VAL B 1 378 ? -11.562 -21.828 -3.486 1 97.94 378 VAL B C 1
ATOM 8515 O O . VAL B 1 378 ? -12.172 -21.625 -2.432 1 97.94 378 VAL B O 1
ATOM 8518 N N . GLN B 1 379 ? -10.664 -22.781 -3.641 1 98 379 GLN B N 1
ATOM 8519 C CA . GLN B 1 379 ? -10.344 -23.672 -2.527 1 98 379 GLN B CA 1
ATOM 8520 C C . GLN B 1 379 ? -9.648 -22.906 -1.4 1 98 379 GLN B C 1
ATOM 8522 O O . GLN B 1 379 ? -9.922 -23.156 -0.223 1 98 379 GLN B O 1
ATOM 8527 N N . VAL B 1 380 ? -8.789 -22 -1.717 1 97.94 380 VAL B N 1
ATOM 8528 C CA . VAL B 1 380 ? -8.102 -21.203 -0.701 1 97.94 380 VAL B CA 1
ATOM 8529 C C . VAL B 1 380 ? -9.117 -20.328 0.041 1 97.94 380 VAL B C 1
ATOM 8531 O O . VAL B 1 380 ? -9.016 -20.156 1.258 1 97.94 380 VAL B O 1
ATOM 8534 N N . LEU B 1 381 ? -10.008 -19.781 -0.694 1 96.38 381 LEU B N 1
ATOM 8535 C CA . LEU B 1 381 ? -11.031 -18.938 -0.084 1 96.38 381 LEU B CA 1
ATOM 8536 C C . LEU B 1 381 ? -11.922 -19.75 0.847 1 96.38 381 LEU B C 1
ATOM 8538 O O . LEU B 1 381 ? -12.367 -19.25 1.887 1 96.38 381 LEU B O 1
ATOM 8542 N N . SER B 1 382 ? -12.164 -21.016 0.519 1 94.69 382 SER B N 1
ATOM 8543 C CA . SER B 1 382 ? -13.234 -21.781 1.151 1 94.69 382 SER B CA 1
ATOM 8544 C C . SER B 1 382 ? -12.688 -22.75 2.188 1 94.69 382 SER B C 1
ATOM 8546 O O . SER B 1 382 ? -13.383 -23.109 3.143 1 94.69 382 SER B O 1
ATOM 8548 N N . ASP B 1 383 ? -11.477 -23.219 2.002 1 94.25 383 ASP B N 1
ATOM 8549 C CA . ASP B 1 383 ? -10.906 -24.266 2.846 1 94.25 383 ASP B CA 1
ATOM 8550 C C . ASP B 1 383 ? -9.719 -23.75 3.646 1 94.25 383 ASP B C 1
ATOM 8552 O O . ASP B 1 383 ? -8.641 -23.516 3.09 1 94.25 383 ASP B O 1
ATOM 8556 N N . PRO B 1 384 ? -9.781 -23.625 4.949 1 92.44 384 PRO B N 1
ATOM 8557 C CA . PRO B 1 384 ? -8.68 -23.141 5.781 1 92.44 384 PRO B CA 1
ATOM 8558 C C . PRO B 1 384 ? -7.434 -24.016 5.68 1 92.44 384 PRO B C 1
ATOM 8560 O O . PRO B 1 384 ? -6.316 -23.516 5.883 1 92.44 384 PRO B O 1
ATOM 8563 N N . HIS B 1 385 ? -7.598 -25.312 5.332 1 92.81 385 HIS B N 1
ATOM 8564 C CA . HIS B 1 385 ? -6.441 -26.188 5.176 1 92.81 385 HIS B CA 1
ATOM 8565 C C . HIS B 1 385 ? -5.523 -25.688 4.062 1 92.81 385 HIS B C 1
ATOM 8567 O O . HIS B 1 385 ? -4.301 -25.828 4.152 1 92.81 385 HIS B O 1
ATOM 8573 N N . MET B 1 386 ? -6.121 -25.141 3.082 1 96.19 386 MET B N 1
ATOM 8574 C CA . MET B 1 386 ? -5.34 -24.672 1.939 1 96.19 386 MET B CA 1
ATOM 8575 C C . MET B 1 386 ? -4.582 -23.391 2.279 1 96.19 386 MET B C 1
ATOM 8577 O O . MET B 1 386 ? -3.766 -22.922 1.487 1 96.19 386 MET B O 1
ATOM 8581 N N . ARG B 1 387 ? -4.797 -22.875 3.463 1 95.75 387 ARG B N 1
ATOM 8582 C CA . ARG B 1 387 ? -4.125 -21.656 3.906 1 95.75 387 ARG B CA 1
ATOM 8583 C C . ARG B 1 387 ? -2.957 -21.984 4.832 1 95.75 387 ARG B C 1
ATOM 8585 O O . ARG B 1 387 ? -2.258 -21.078 5.301 1 95.75 387 ARG B O 1
ATOM 8592 N N . THR B 1 388 ? -2.775 -23.234 5.062 1 94.56 388 THR B N 1
ATOM 8593 C CA . THR B 1 388 ? -1.58 -23.719 5.75 1 94.56 388 THR B CA 1
ATOM 8594 C C . THR B 1 388 ? -0.452 -23.969 4.754 1 94.56 388 THR B C 1
ATOM 8596 O O . THR B 1 388 ? -0.678 -24 3.543 1 94.56 388 THR B O 1
ATOM 8599 N N . ILE B 1 389 ? 0.722 -24.141 5.223 1 94.44 389 ILE B N 1
ATOM 8600 C CA . ILE B 1 389 ? 1.867 -24.359 4.34 1 94.44 389 ILE B CA 1
ATOM 8601 C C . ILE B 1 389 ? 1.74 -25.703 3.639 1 94.44 389 ILE B C 1
ATOM 8603 O O . ILE B 1 389 ? 1.844 -25.781 2.412 1 94.44 389 ILE B O 1
ATOM 8607 N N . SER B 1 390 ? 1.442 -26.75 4.379 1 94.31 390 SER B N 1
ATOM 8608 C CA . SER B 1 390 ? 1.322 -28.078 3.797 1 94.31 390 SER B CA 1
ATOM 8609 C C . SER B 1 390 ? 0.115 -28.172 2.871 1 94.31 390 SER B C 1
ATOM 8611 O O . SER B 1 390 ? 0.186 -28.797 1.811 1 94.31 390 SER B O 1
ATOM 8613 N N . GLY B 1 391 ? -0.956 -27.594 3.33 1 96.25 391 GLY B N 1
ATOM 8614 C CA . GLY B 1 391 ? -2.152 -27.578 2.504 1 96.25 391 GLY B CA 1
ATOM 8615 C C . GLY B 1 391 ? -1.973 -26.828 1.198 1 96.25 391 GLY B C 1
ATOM 8616 O O . GLY B 1 391 ? -2.441 -27.281 0.149 1 96.25 391 GLY B O 1
ATOM 8617 N N . PHE B 1 392 ? -1.305 -25.766 1.306 1 97.81 392 PHE B N 1
ATOM 8618 C CA . PHE B 1 392 ? -1.076 -24.953 0.116 1 97.81 392 PHE B CA 1
ATOM 8619 C C . PHE B 1 392 ? -0.157 -25.672 -0.863 1 97.81 392 PHE B C 1
ATOM 8621 O O . PHE B 1 392 ? -0.382 -25.641 -2.074 1 97.81 392 PHE B O 1
ATOM 8628 N N . GLN B 1 393 ? 0.85 -26.281 -0.349 1 97.25 393 GLN B N 1
ATOM 8629 C CA . GLN B 1 393 ? 1.745 -27.078 -1.189 1 97.25 393 GLN B CA 1
ATOM 8630 C C . GLN B 1 393 ? 0.994 -28.203 -1.879 1 97.25 393 GLN B C 1
ATOM 8632 O O . GLN B 1 393 ? 1.187 -28.453 -3.072 1 97.25 393 GLN B O 1
ATOM 8637 N N . SER B 1 394 ? 0.136 -28.828 -1.152 1 97.06 394 SER B N 1
ATOM 8638 C CA . SER B 1 394 ? -0.667 -29.922 -1.712 1 97.06 394 SER B CA 1
ATOM 8639 C C . SER B 1 394 ? -1.628 -29.406 -2.777 1 97.06 394 SER B C 1
ATOM 8641 O O . SER B 1 394 ? -1.904 -30.094 -3.76 1 97.06 394 SER B O 1
ATOM 8643 N N . LEU B 1 395 ? -2.104 -28.234 -2.514 1 98.19 395 LEU B N 1
ATOM 8644 C CA . LEU B 1 395 ? -3.002 -27.594 -3.477 1 98.19 395 LEU B CA 1
ATOM 8645 C C . LEU B 1 395 ? -2.295 -27.359 -4.809 1 98.19 395 LEU B C 1
ATOM 8647 O O . LEU B 1 395 ? -2.846 -27.672 -5.867 1 98.19 395 LEU B O 1
ATOM 8651 N N . VAL B 1 396 ? -1.089 -26.844 -4.746 1 98.19 396 VAL B N 1
ATOM 8652 C CA . VAL B 1 396 ? -0.305 -26.594 -5.949 1 98.19 396 VAL B CA 1
ATOM 8653 C C . VAL B 1 396 ? -0.01 -27.906 -6.66 1 98.19 396 VAL B C 1
ATOM 8655 O O . VAL B 1 396 ? -0.124 -28 -7.883 1 98.19 396 VAL B O 1
ATOM 8658 N N . GLN B 1 397 ? 0.274 -28.875 -5.914 1 96.94 397 GLN B N 1
ATOM 8659 C CA . GLN B 1 397 ? 0.562 -30.188 -6.484 1 96.94 397 GLN B CA 1
ATOM 8660 C C . GLN B 1 397 ? -0.669 -30.781 -7.172 1 96.94 397 GLN B C 1
ATOM 8662 O O . GLN B 1 397 ? -0.569 -31.344 -8.266 1 96.94 397 GLN B O 1
ATOM 8667 N N . LYS B 1 398 ? -1.769 -30.594 -6.617 1 97.75 398 LYS B N 1
ATOM 8668 C CA . LYS B 1 398 ? -3 -31.188 -7.113 1 97.75 398 LYS B CA 1
ATOM 8669 C C . LYS B 1 398 ? -3.527 -30.453 -8.336 1 97.75 398 LYS B C 1
ATOM 8671 O O . LYS B 1 398 ? -3.719 -31.047 -9.398 1 97.75 398 LYS B O 1
ATOM 8676 N N . GLU B 1 399 ? -3.658 -29.141 -8.219 1 98 399 GLU B N 1
ATOM 8677 C CA . GLU B 1 399 ? -4.398 -28.359 -9.211 1 98 399 GLU B CA 1
ATOM 8678 C C . GLU B 1 399 ? -3.488 -27.906 -10.344 1 98 399 GLU B C 1
ATOM 8680 O O . GLU B 1 399 ? -3.965 -27.547 -11.422 1 98 399 GLU B O 1
ATOM 8685 N N . TRP B 1 400 ? -2.186 -27.891 -10.125 1 97.94 400 TRP B N 1
ATOM 8686 C CA . TRP B 1 400 ? -1.285 -27.359 -11.141 1 97.94 400 TRP B CA 1
ATOM 8687 C C . TRP B 1 400 ? -0.368 -28.453 -11.688 1 97.94 400 TRP B C 1
ATOM 8689 O O . TRP B 1 400 ? -0.389 -28.75 -12.883 1 97.94 400 TRP B O 1
ATOM 8699 N N . VAL B 1 401 ? 0.323 -29.109 -10.805 1 96.38 401 VAL B N 1
ATOM 8700 C CA . VAL B 1 401 ? 1.346 -30.062 -11.242 1 96.38 401 VAL B CA 1
ATOM 8701 C C . VAL B 1 401 ? 0.685 -31.344 -11.734 1 96.38 401 VAL B C 1
ATOM 8703 O O . VAL B 1 401 ? 0.84 -31.719 -12.906 1 96.38 401 VAL B O 1
ATOM 8706 N N . ALA B 1 402 ? -0.127 -31.938 -10.875 1 95.75 402 ALA B N 1
ATOM 8707 C CA . ALA B 1 402 ? -0.781 -33.188 -11.25 1 95.75 402 ALA B CA 1
ATOM 8708 C C . ALA B 1 402 ? -1.827 -32.969 -12.336 1 95.75 402 ALA B C 1
ATOM 8710 O O . ALA B 1 402 ? -2.025 -33.812 -13.203 1 95.75 402 ALA B O 1
ATOM 8711 N N . ALA B 1 403 ? -2.467 -31.797 -12.297 1 96 403 ALA B N 1
ATOM 8712 C CA . ALA B 1 403 ? -3.529 -31.484 -13.25 1 96 403 ALA B CA 1
ATOM 8713 C C . ALA B 1 403 ? -2.951 -31.109 -14.609 1 96 403 ALA B C 1
ATOM 8715 O O . ALA B 1 403 ? -3.691 -30.953 -15.586 1 96 403 ALA B O 1
ATOM 8716 N N . GLY B 1 404 ? -1.667 -30.938 -14.656 1 96.19 404 GLY B N 1
ATOM 8717 C CA . GLY B 1 404 ? -1 -30.875 -15.945 1 96.19 404 GLY B CA 1
ATOM 8718 C C . GLY B 1 404 ? -0.873 -29.469 -16.484 1 96.19 404 GLY B C 1
ATOM 8719 O O . GLY B 1 404 ? -0.913 -29.25 -17.703 1 96.19 404 GLY B O 1
ATOM 8720 N N . HIS B 1 405 ? -0.859 -28.422 -15.703 1 96.88 405 HIS B N 1
ATOM 8721 C CA . HIS B 1 405 ? -0.5 -27.094 -16.203 1 96.88 405 HIS B CA 1
ATOM 8722 C C . HIS B 1 405 ? 0.861 -27.109 -16.891 1 96.88 405 HIS B C 1
ATOM 8724 O O . HIS B 1 405 ? 1.832 -27.641 -16.328 1 96.88 405 HIS B O 1
ATOM 8730 N N . PRO B 1 406 ? 0.884 -26.641 -18.078 1 94.69 406 PRO B N 1
ATOM 8731 C CA . PRO B 1 406 ? 2.145 -26.734 -18.812 1 94.69 406 PRO B CA 1
ATOM 8732 C C . PRO B 1 406 ? 3.164 -25.688 -18.375 1 94.69 406 PRO B C 1
ATOM 8734 O O . PRO B 1 406 ? 3.439 -24.734 -19.109 1 94.69 406 PRO B O 1
ATOM 8737 N N . PHE B 1 407 ? 3.844 -25.938 -17.281 1 93.44 407 PHE B N 1
ATOM 8738 C CA . PHE B 1 407 ? 4.809 -25 -16.719 1 93.44 407 PHE B CA 1
ATOM 8739 C C . PHE B 1 407 ? 5.957 -24.75 -17.688 1 93.44 407 PHE B C 1
ATOM 8741 O O . PHE B 1 407 ? 6.363 -23.609 -17.906 1 93.44 407 PHE B O 1
ATOM 8748 N N . LEU B 1 408 ? 6.488 -25.797 -18.266 1 86.88 408 LEU B N 1
ATOM 8749 C CA . LEU B 1 408 ? 7.625 -25.672 -19.172 1 86.88 408 LEU B CA 1
ATOM 8750 C C . LEU B 1 408 ? 7.27 -24.812 -20.375 1 86.88 408 LEU B C 1
ATOM 8752 O O . LEU B 1 408 ? 8.07 -23.984 -20.812 1 86.88 408 LEU B O 1
ATOM 8756 N N . GLN B 1 409 ? 6.094 -25.031 -20.859 1 89.19 409 GLN B N 1
ATOM 8757 C CA . GLN B 1 409 ? 5.637 -24.281 -22.016 1 89.19 409 GLN B CA 1
ATOM 8758 C C . GLN B 1 409 ? 5.324 -22.828 -21.641 1 89.19 409 GLN B C 1
ATOM 8760 O O . GLN B 1 409 ? 5.672 -21.906 -22.375 1 89.19 409 GLN B O 1
ATOM 8765 N N . ARG B 1 410 ? 4.703 -22.625 -20.516 1 93.62 410 ARG B N 1
ATOM 8766 C CA . ARG B 1 410 ? 4.23 -21.297 -20.125 1 93.62 410 ARG B CA 1
ATOM 8767 C C . ARG B 1 410 ? 5.375 -20.453 -19.578 1 93.62 410 ARG B C 1
ATOM 8769 O O . ARG B 1 410 ? 5.395 -19.234 -19.781 1 93.62 410 ARG B O 1
ATOM 8776 N N . LEU B 1 411 ? 6.332 -21.016 -18.953 1 89.12 411 LEU B N 1
ATOM 8777 C CA . LEU B 1 411 ? 7.469 -20.266 -18.438 1 89.12 411 LEU B CA 1
ATOM 8778 C C . LEU B 1 411 ? 8.586 -20.172 -19.469 1 89.12 411 LEU B C 1
ATOM 8780 O O . LEU B 1 411 ? 9.461 -19.312 -19.375 1 89.12 411 LEU B O 1
ATOM 8784 N N . ASN B 1 412 ? 8.617 -20.984 -20.406 1 85.69 412 ASN B N 1
ATOM 8785 C CA . ASN B 1 412 ? 9.5 -21 -21.562 1 85.69 412 ASN B CA 1
ATOM 8786 C C . ASN B 1 412 ? 10.961 -20.797 -21.172 1 85.69 412 ASN B C 1
ATOM 8788 O O . ASN B 1 412 ? 11.633 -19.906 -21.688 1 85.69 412 ASN B O 1
ATOM 8792 N N . PRO B 1 413 ? 11.43 -21.594 -20.266 1 75.5 413 PRO B N 1
ATOM 8793 C CA . PRO B 1 413 ? 12.844 -21.453 -19.875 1 75.5 413 PRO B CA 1
ATOM 8794 C C . PRO B 1 413 ? 13.797 -21.672 -21.047 1 75.5 413 PRO B C 1
ATOM 8796 O O . PRO B 1 413 ? 14.906 -21.125 -21.062 1 75.5 413 PRO B O 1
ATOM 8799 N N . LEU B 1 414 ? 13.344 -22.453 -21.969 1 69.62 414 LEU B N 1
ATOM 8800 C CA . LEU B 1 414 ? 14.195 -22.797 -23.109 1 69.62 414 LEU B CA 1
ATOM 8801 C C . LEU B 1 414 ? 14.031 -21.781 -24.234 1 69.62 414 LEU B C 1
ATOM 8803 O O . LEU B 1 414 ? 14.734 -21.844 -25.25 1 69.62 414 LEU B O 1
ATOM 8807 N N . GLN B 1 415 ? 13.156 -20.812 -24.094 1 73.56 415 GLN B N 1
ATOM 8808 C CA . GLN B 1 415 ? 12.891 -19.734 -25.047 1 73.56 415 GLN B CA 1
ATOM 8809 C C . GLN B 1 415 ? 12.609 -20.281 -26.438 1 73.56 415 GLN B C 1
ATOM 8811 O O . GLN B 1 415 ? 13.164 -19.812 -27.422 1 73.56 415 GLN B O 1
ATOM 8816 N N . LYS B 1 416 ? 11.922 -21.375 -26.469 1 68.44 416 LYS B N 1
ATOM 8817 C CA . LYS B 1 416 ? 11.57 -22.016 -27.734 1 68.44 416 LYS B CA 1
ATOM 8818 C C . LYS B 1 416 ? 10.133 -21.672 -28.141 1 68.44 416 LYS B C 1
ATOM 8820 O O . LYS B 1 416 ? 9.789 -21.719 -29.328 1 68.44 416 LYS B O 1
ATOM 8825 N N . ASN B 1 417 ? 9.344 -21.344 -27.172 1 74.56 417 ASN B N 1
ATOM 8826 C CA . ASN B 1 417 ? 7.918 -21.156 -27.422 1 74.56 417 ASN B CA 1
ATOM 8827 C C . ASN B 1 417 ? 7.441 -19.797 -26.906 1 74.56 417 ASN B C 1
ATOM 8829 O O . ASN B 1 417 ? 6.621 -19.734 -25.984 1 74.56 417 ASN B O 1
ATOM 8833 N N . ASP B 1 418 ? 7.773 -18.766 -27.641 1 78.75 418 ASP B N 1
ATOM 8834 C CA . ASP B 1 418 ? 7.473 -17.422 -27.172 1 78.75 418 ASP B CA 1
ATOM 8835 C C . ASP B 1 418 ? 5.977 -17.141 -27.25 1 78.75 418 ASP B C 1
ATOM 8837 O O . ASP B 1 418 ? 5.445 -16.375 -26.422 1 78.75 418 ASP B O 1
ATOM 8841 N N . ARG B 1 419 ? 5.316 -17.781 -28.047 1 84.25 419 ARG B N 1
ATOM 8842 C CA . ARG B 1 419 ? 3.9 -17.469 -28.25 1 84.25 419 ARG B CA 1
ATOM 8843 C C . ARG B 1 419 ? 3.047 -18.078 -27.141 1 84.25 419 ARG B C 1
ATOM 8845 O O . ARG B 1 419 ? 1.939 -17.609 -26.875 1 84.25 419 ARG B O 1
ATOM 8852 N N . ASP B 1 420 ? 3.559 -19.062 -26.484 1 89.5 420 ASP B N 1
ATOM 8853 C CA . ASP B 1 420 ? 2.758 -19.781 -25.484 1 89.5 420 ASP B CA 1
ATOM 8854 C C . ASP B 1 420 ? 3.113 -19.344 -24.062 1 89.5 420 ASP B C 1
ATOM 8856 O O . ASP B 1 420 ? 2.553 -19.844 -23.094 1 89.5 420 ASP B O 1
ATOM 8860 N N . GLU B 1 421 ? 3.973 -18.375 -23.984 1 93.19 421 GLU B N 1
ATOM 8861 C CA . GLU B 1 421 ? 4.406 -17.906 -22.672 1 93.19 421 GLU B CA 1
ATOM 8862 C C . GLU B 1 421 ? 3.285 -17.172 -21.953 1 93.19 421 GLU B C 1
ATOM 8864 O O . GLU B 1 421 ? 2.547 -16.406 -22.562 1 93.19 421 GLU B O 1
ATOM 8869 N N . SER B 1 422 ? 3.08 -17.5 -20.75 1 96.31 422 SER B N 1
ATOM 8870 C CA . SER B 1 422 ? 2.078 -16.828 -19.922 1 96.31 422 SER B CA 1
ATOM 8871 C C . SER B 1 422 ? 2.268 -17.156 -18.453 1 96.31 422 SER B C 1
ATOM 8873 O O . SER B 1 422 ? 2.092 -18.297 -18.031 1 96.31 422 SER B O 1
ATOM 8875 N N . PRO B 1 423 ? 2.637 -16.156 -17.672 1 96.5 423 PRO B N 1
ATOM 8876 C CA . PRO B 1 423 ? 2.84 -16.422 -16.25 1 96.5 423 PRO B CA 1
ATOM 8877 C C . PRO B 1 423 ? 1.527 -16.516 -15.469 1 96.5 423 PRO B C 1
ATOM 8879 O O . PRO B 1 423 ? 1.302 -15.727 -14.539 1 96.5 423 PRO B O 1
ATOM 8882 N N . VAL B 1 424 ? 0.704 -17.484 -15.789 1 98 424 VAL B N 1
ATOM 8883 C CA . VAL B 1 424 ? -0.584 -17.688 -15.133 1 98 424 VAL B CA 1
ATOM 8884 C C . VAL B 1 424 ? -0.371 -18 -13.656 1 98 424 VAL B C 1
ATOM 8886 O O . VAL B 1 424 ? -1.135 -17.531 -12.805 1 98 424 VAL B O 1
ATOM 8889 N N . PHE B 1 425 ? 0.663 -18.766 -13.367 1 98.19 425 PHE B N 1
ATOM 8890 C CA . PHE B 1 425 ? 0.945 -19.141 -11.984 1 98.19 425 PHE B CA 1
ATOM 8891 C C . PHE B 1 425 ? 1.325 -17.922 -11.164 1 98.19 425 PHE B C 1
ATOM 8893 O O . PHE B 1 425 ? 0.97 -17.812 -9.984 1 98.19 425 PHE B O 1
ATOM 8900 N N . LEU B 1 426 ? 2.084 -17 -11.727 1 98.31 426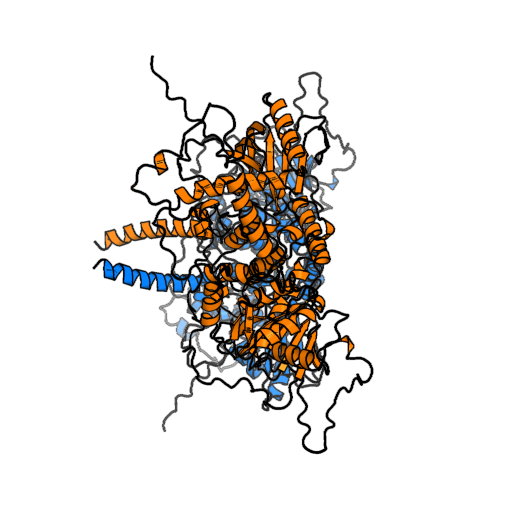 LEU B N 1
ATOM 8901 C CA . LEU B 1 426 ? 2.414 -15.766 -11.031 1 98.31 426 LEU B CA 1
ATOM 8902 C C . LEU B 1 426 ? 1.152 -14.969 -10.711 1 98.31 426 LEU B C 1
ATOM 8904 O O . LEU B 1 426 ? 1.039 -14.391 -9.633 1 98.31 426 LEU B O 1
ATOM 8908 N N . LEU B 1 427 ? 0.275 -14.867 -11.711 1 98.69 427 LEU B N 1
ATOM 8909 C CA . LEU B 1 427 ? -0.994 -14.188 -11.477 1 98.69 427 LEU B CA 1
ATOM 8910 C C . LEU B 1 427 ? -1.74 -14.805 -10.305 1 98.69 427 LEU B C 1
ATOM 8912 O O . LEU B 1 427 ? -2.293 -14.086 -9.469 1 98.69 427 LEU B O 1
ATOM 8916 N N . PHE B 1 428 ? -1.736 -16.141 -10.227 1 98.5 428 PHE B N 1
ATOM 8917 C CA . PHE B 1 428 ? -2.316 -16.859 -9.102 1 98.5 428 PHE B CA 1
ATOM 8918 C C . PHE B 1 428 ? -1.644 -16.453 -7.797 1 98.5 428 PHE B C 1
ATOM 8920 O O . PHE B 1 428 ? -2.32 -16.141 -6.812 1 98.5 428 PHE B O 1
ATOM 8927 N N . LEU B 1 429 ? -0.328 -16.453 -7.785 1 98.75 429 LEU B N 1
ATOM 8928 C CA . LEU B 1 429 ? 0.412 -16.094 -6.582 1 98.75 429 LEU B CA 1
ATOM 8929 C C . LEU B 1 429 ? 0.102 -14.664 -6.16 1 98.75 429 LEU B C 1
ATOM 8931 O O . LEU B 1 429 ? 0.022 -14.367 -4.969 1 98.75 429 LEU B O 1
ATOM 8935 N N . ASP B 1 430 ? 0.005 -13.758 -7.09 1 98.62 430 ASP B N 1
ATOM 8936 C CA . ASP B 1 430 ? -0.346 -12.375 -6.777 1 98.62 430 ASP B CA 1
ATOM 8937 C C . ASP B 1 430 ? -1.718 -12.289 -6.113 1 98.62 430 ASP B C 1
ATOM 8939 O O . ASP B 1 430 ? -1.914 -11.516 -5.176 1 98.62 430 ASP B O 1
ATOM 8943 N N . CYS B 1 431 ? -2.65 -13.062 -6.625 1 98.62 431 CYS B N 1
ATOM 8944 C CA . CYS B 1 431 ? -3.967 -13.102 -6 1 98.62 431 CYS B CA 1
ATOM 8945 C C . CYS B 1 431 ? -3.867 -13.57 -4.551 1 98.62 431 CYS B C 1
ATOM 8947 O O . CYS B 1 431 ? -4.539 -13.023 -3.672 1 98.62 431 CYS B O 1
ATOM 8949 N N . ILE B 1 432 ? -3.066 -14.586 -4.32 1 98.56 432 ILE B N 1
ATOM 8950 C CA . ILE B 1 432 ? -2.863 -15.07 -2.961 1 98.56 432 ILE B CA 1
ATOM 8951 C C . ILE B 1 432 ? -2.258 -13.969 -2.102 1 98.56 432 ILE B C 1
ATOM 8953 O O . ILE B 1 432 ? -2.625 -13.805 -0.937 1 98.56 432 ILE B O 1
ATOM 8957 N N . TRP B 1 433 ? -1.374 -13.273 -2.711 1 97.38 433 TRP B N 1
ATOM 8958 C CA . TRP B 1 433 ? -0.757 -12.18 -1.972 1 97.38 433 TRP B CA 1
ATOM 8959 C C . TRP B 1 433 ? -1.796 -11.133 -1.577 1 97.38 433 TRP B C 1
ATOM 8961 O O . TRP B 1 433 ? -1.748 -10.586 -0.473 1 97.38 433 TRP B O 1
ATOM 8971 N N . GLN B 1 434 ? -2.682 -10.82 -2.492 1 96 434 GLN B N 1
ATOM 8972 C CA . GLN B 1 434 ? -3.762 -9.898 -2.16 1 96 434 GLN B CA 1
ATOM 8973 C C . GLN B 1 434 ? -4.547 -10.383 -0.946 1 96 434 GLN B C 1
ATOM 8975 O O . GLN B 1 434 ? -4.914 -9.586 -0.077 1 96 434 GLN B O 1
ATOM 8980 N N . LEU B 1 435 ? -4.82 -11.68 -0.917 1 94.94 435 LEU B N 1
ATOM 8981 C CA . LEU B 1 435 ? -5.562 -12.266 0.196 1 94.94 435 LEU B CA 1
ATOM 8982 C C . LEU B 1 435 ? -4.77 -12.156 1.494 1 94.94 435 LEU B C 1
ATOM 8984 O O . LEU B 1 435 ? -5.344 -11.914 2.559 1 94.94 435 LEU B O 1
ATOM 8988 N N . LEU B 1 436 ? -3.455 -12.352 1.369 1 91.19 436 LEU B N 1
ATOM 8989 C CA . LEU B 1 436 ? -2.586 -12.219 2.531 1 91.19 436 LEU B CA 1
ATOM 8990 C C . LEU B 1 436 ? -2.678 -10.812 3.119 1 91.19 436 LEU B C 1
ATOM 8992 O O . LEU B 1 436 ? -2.621 -10.641 4.34 1 91.19 436 LEU B O 1
ATOM 8996 N N . GLN B 1 437 ? -2.838 -9.844 2.258 1 86.69 437 GLN B N 1
ATOM 8997 C CA . GLN B 1 437 ? -2.908 -8.461 2.699 1 86.69 437 GLN B CA 1
ATOM 8998 C C . GLN B 1 437 ? -4.25 -8.156 3.359 1 86.69 437 GLN B C 1
ATOM 9000 O O . GLN B 1 437 ? -4.309 -7.445 4.363 1 86.69 437 GLN B O 1
ATOM 9005 N N . GLN B 1 438 ? -5.234 -8.727 2.785 1 85.12 438 GLN B N 1
ATOM 9006 C CA . GLN B 1 438 ? -6.574 -8.414 3.264 1 85.12 438 GLN B CA 1
ATOM 9007 C C . GLN B 1 438 ? -6.938 -9.258 4.48 1 85.12 438 GLN B C 1
ATOM 9009 O O . GLN B 1 438 ? -7.707 -8.82 5.34 1 85.12 438 GLN B O 1
ATOM 9014 N N . PHE B 1 439 ? -6.348 -10.531 4.535 1 83.69 439 PHE B N 1
ATOM 9015 C CA . PHE B 1 439 ? -6.629 -11.438 5.641 1 83.69 439 PHE B CA 1
ATOM 9016 C C . PHE B 1 439 ? -5.336 -11.992 6.23 1 83.69 439 PHE B C 1
ATOM 9018 O O . PHE B 1 439 ? -5.105 -13.203 6.211 1 83.69 439 PHE B O 1
ATOM 9025 N N . PRO B 1 440 ? -4.555 -11.227 6.879 1 78.69 440 PRO B N 1
ATOM 9026 C CA . PRO B 1 440 ? -3.225 -11.656 7.32 1 78.69 440 PRO B CA 1
ATOM 9027 C C . PRO B 1 440 ? -3.281 -12.75 8.383 1 78.69 440 PRO B C 1
ATOM 9029 O O . PRO B 1 440 ? -2.375 -13.586 8.469 1 78.69 440 PRO B O 1
ATOM 9032 N N . GLN B 1 441 ? -4.336 -12.891 9.086 1 77.75 441 GLN B N 1
ATOM 9033 C CA . GLN B 1 441 ? -4.402 -13.844 10.188 1 77.75 441 GLN B CA 1
ATOM 9034 C C . GLN B 1 441 ? -4.887 -15.211 9.703 1 77.75 441 GLN B C 1
ATOM 9036 O O . GLN B 1 441 ? -4.789 -16.203 10.422 1 77.75 441 GLN B O 1
ATOM 9041 N N . SER B 1 442 ? -5.371 -15.203 8.555 1 86.56 442 SER B N 1
ATOM 9042 C CA . SER B 1 442 ? -5.988 -16.422 8.062 1 86.56 442 SER B CA 1
ATOM 9043 C C . SER B 1 442 ? -4.961 -17.328 7.387 1 86.56 442 SER B C 1
ATOM 9045 O O . SER B 1 442 ? -5.258 -18.484 7.07 1 86.56 442 SER B O 1
ATOM 9047 N N . PHE B 1 443 ? -3.744 -16.859 7.207 1 91.69 443 PHE B N 1
ATOM 9048 C CA . PHE B 1 443 ? -2.756 -17.641 6.465 1 91.69 443 PHE B CA 1
ATOM 9049 C C . PHE B 1 443 ? -1.562 -17.984 7.352 1 91.69 443 PHE B C 1
ATOM 9051 O O . PHE B 1 443 ? -1.111 -17.156 8.141 1 91.69 443 PHE B O 1
ATOM 9058 N N . GLU B 1 444 ? -1.083 -19.172 7.191 1 91.56 444 GLU B N 1
ATOM 9059 C CA . GLU B 1 444 ? 0.053 -19.641 7.98 1 91.56 444 GLU B CA 1
ATOM 9060 C C . GLU B 1 444 ? 1.372 -19.141 7.391 1 91.56 444 GLU B C 1
ATOM 9062 O O . GLU B 1 444 ? 2.396 -19.141 8.078 1 91.56 444 GLU B O 1
ATOM 9067 N N . PHE B 1 445 ? 1.382 -18.828 6.168 1 93.62 445 PHE B N 1
ATOM 9068 C CA . PHE B 1 445 ? 2.615 -18.422 5.504 1 93.62 445 PHE B CA 1
ATOM 9069 C C . PHE B 1 445 ? 2.621 -16.922 5.234 1 93.62 445 PHE B C 1
ATOM 9071 O O . PHE B 1 445 ? 1.578 -16.281 5.301 1 93.62 445 PHE B O 1
ATOM 9078 N N . THR B 1 446 ? 3.783 -16.422 4.895 1 90 446 THR B N 1
ATOM 9079 C CA . THR B 1 446 ? 3.977 -15 4.68 1 90 446 THR B CA 1
ATOM 9080 C C . THR B 1 446 ? 4.254 -14.703 3.207 1 90 446 THR B C 1
ATOM 9082 O O . THR B 1 446 ? 4.262 -15.617 2.379 1 90 446 THR B O 1
ATOM 9085 N N . GLU B 1 447 ? 4.422 -13.445 2.969 1 89.81 447 GLU B N 1
ATOM 9086 C CA . GLU B 1 447 ? 4.746 -13.016 1.61 1 89.81 447 GLU B CA 1
ATOM 9087 C C . GLU B 1 447 ? 6.113 -13.539 1.178 1 89.81 447 GLU B C 1
ATOM 9089 O O . GLU B 1 447 ? 6.332 -13.812 -0.003 1 89.81 447 GLU B O 1
ATOM 9094 N N . ALA B 1 448 ? 7.02 -13.734 2.148 1 88.88 448 ALA B N 1
ATOM 9095 C CA . ALA B 1 448 ? 8.336 -14.281 1.838 1 88.88 448 ALA B CA 1
ATOM 9096 C C . ALA B 1 448 ? 8.227 -15.68 1.235 1 88.88 448 ALA B C 1
ATOM 9098 O O . ALA B 1 448 ? 8.977 -16.031 0.322 1 88.88 448 ALA B O 1
ATOM 9099 N N . TYR B 1 449 ? 7.34 -16.406 1.793 1 93.75 449 TYR B N 1
ATOM 9100 C CA . TYR B 1 449 ? 7.094 -17.75 1.274 1 93.75 449 TYR B CA 1
ATOM 9101 C C . TYR B 1 449 ? 6.641 -17.688 -0.18 1 93.75 449 TYR B C 1
ATOM 9103 O O . TYR B 1 449 ? 7.094 -18.484 -1.006 1 93.75 449 TYR B O 1
ATOM 9111 N N . LEU B 1 450 ? 5.75 -16.781 -0.5 1 96 450 LEU B N 1
ATOM 9112 C CA . LEU B 1 450 ? 5.223 -16.656 -1.854 1 96 450 LEU B CA 1
ATOM 9113 C C . LEU B 1 450 ? 6.32 -16.25 -2.83 1 96 450 LEU B C 1
ATOM 9115 O O . LEU B 1 450 ? 6.359 -16.719 -3.965 1 96 450 LEU B O 1
ATOM 9119 N N . VAL B 1 451 ? 7.164 -15.312 -2.369 1 93.06 451 VAL B N 1
ATOM 9120 C CA . VAL B 1 451 ? 8.273 -14.883 -3.215 1 93.06 451 VAL B CA 1
ATOM 9121 C C . VAL B 1 451 ? 9.219 -16.047 -3.475 1 93.06 451 VAL B C 1
ATOM 9123 O O . VAL B 1 451 ? 9.695 -16.234 -4.598 1 93.06 451 VAL B O 1
ATOM 9126 N N . ALA B 1 452 ? 9.469 -16.812 -2.451 1 91.5 452 ALA B N 1
ATOM 9127 C CA . ALA B 1 452 ? 10.32 -17.984 -2.604 1 91.5 452 ALA B CA 1
ATOM 9128 C C . ALA B 1 452 ? 9.719 -18.969 -3.605 1 91.5 452 ALA B C 1
ATOM 9130 O O . ALA B 1 452 ? 10.445 -19.562 -4.402 1 91.5 452 ALA B O 1
ATOM 9131 N N . LEU B 1 453 ? 8.469 -19.125 -3.514 1 95.25 453 LEU B N 1
ATOM 9132 C CA . LEU B 1 453 ? 7.785 -20.016 -4.434 1 95.25 453 LEU B CA 1
ATOM 9133 C C . LEU B 1 453 ? 7.867 -19.5 -5.867 1 95.25 453 LEU B C 1
ATOM 9135 O O . LEU B 1 453 ? 8.117 -20.266 -6.797 1 95.25 453 LEU B O 1
ATOM 9139 N N . HIS B 1 454 ? 7.656 -18.234 -6.035 1 94.69 454 HIS B N 1
ATOM 9140 C CA . HIS B 1 454 ? 7.789 -17.625 -7.352 1 94.69 454 HIS B CA 1
ATOM 9141 C C . HIS B 1 454 ? 9.195 -17.828 -7.918 1 94.69 454 HIS B C 1
ATOM 9143 O O . HIS B 1 454 ? 9.352 -18.203 -9.078 1 94.69 454 HIS B O 1
ATOM 9149 N N . ASP B 1 455 ? 10.172 -17.641 -7.09 1 90.5 455 ASP B N 1
ATOM 9150 C CA . ASP B 1 455 ? 11.562 -17.797 -7.516 1 90.5 455 ASP B CA 1
ATOM 9151 C C . ASP B 1 455 ? 11.844 -19.234 -7.922 1 90.5 455 ASP B C 1
ATOM 9153 O O . ASP B 1 455 ? 12.617 -19.484 -8.852 1 90.5 455 ASP B O 1
ATOM 9157 N N . SER B 1 456 ? 11.242 -20.094 -7.238 1 89.69 456 SER B N 1
ATOM 9158 C CA . SER B 1 456 ? 11.484 -21.516 -7.473 1 89.69 456 SER B CA 1
ATOM 9159 C C . SER B 1 456 ? 10.977 -21.938 -8.844 1 89.69 456 SER B C 1
ATOM 9161 O O . SER B 1 456 ? 11.438 -22.953 -9.398 1 89.69 456 SER B O 1
ATOM 9163 N N . THR B 1 457 ? 10.023 -21.266 -9.398 1 92.06 457 THR B N 1
ATOM 9164 C CA . THR B 1 457 ? 9.484 -21.625 -10.703 1 92.06 457 THR B CA 1
ATOM 9165 C C . THR B 1 457 ? 10.531 -21.391 -11.797 1 92.06 457 THR B C 1
ATOM 9167 O O . THR B 1 457 ? 10.43 -21.969 -12.883 1 92.06 457 THR B O 1
ATOM 9170 N N . TYR B 1 458 ? 11.516 -20.578 -11.477 1 87.5 458 TYR B N 1
ATOM 9171 C CA . TYR B 1 458 ? 12.516 -20.266 -12.484 1 87.5 458 TYR B CA 1
ATOM 9172 C C . TYR B 1 458 ? 13.812 -21.031 -12.227 1 87.5 458 TYR B C 1
ATOM 9174 O O . TYR B 1 458 ? 14.82 -20.797 -12.891 1 87.5 458 TYR B O 1
ATOM 9182 N N . VAL B 1 459 ? 13.797 -21.875 -11.281 1 80.75 459 VAL B N 1
ATOM 9183 C CA . VAL B 1 459 ? 14.977 -22.688 -10.969 1 80.75 459 VAL B CA 1
ATOM 9184 C C . VAL B 1 459 ? 14.82 -24.078 -11.586 1 80.75 459 VAL B C 1
ATOM 9186 O O . VAL B 1 459 ? 14.016 -24.891 -11.117 1 80.75 459 VAL B O 1
ATOM 9189 N N . PRO B 1 460 ? 15.539 -24.344 -12.555 1 76.69 460 PRO B N 1
ATOM 9190 C CA . PRO B 1 460 ? 15.352 -25.609 -13.281 1 76.69 460 PRO B CA 1
ATOM 9191 C C . PRO B 1 460 ? 15.992 -26.797 -12.57 1 76.69 460 PRO B C 1
ATOM 9193 O O . PRO B 1 460 ? 16.531 -27.688 -13.219 1 76.69 460 PRO B O 1
ATOM 9196 N N . PHE B 1 461 ? 16.062 -26.734 -11.227 1 72.62 461 PHE B N 1
ATOM 9197 C CA . PHE B 1 461 ? 16.703 -27.828 -10.5 1 72.62 461 PHE B CA 1
ATOM 9198 C C . PHE B 1 461 ? 15.695 -28.562 -9.633 1 72.62 461 PHE B C 1
ATOM 9200 O O . PHE B 1 461 ? 16.062 -29.469 -8.891 1 72.62 461 PHE B O 1
ATOM 9207 N N . SER B 1 462 ? 14.516 -28.109 -9.805 1 77.62 462 SER B N 1
ATOM 9208 C CA . SER B 1 462 ? 13.438 -28.781 -9.078 1 77.62 462 SER B CA 1
ATOM 9209 C C . SER B 1 462 ? 12.469 -29.469 -10.039 1 77.62 462 SER B C 1
ATOM 9211 O O . SER B 1 462 ? 12.203 -28.969 -11.125 1 77.62 462 SER B O 1
ATOM 9213 N N . SER B 1 463 ? 12.008 -30.625 -9.641 1 79 463 SER B N 1
ATOM 9214 C CA . SER B 1 463 ? 11.156 -31.422 -10.508 1 79 463 SER B CA 1
ATOM 9215 C C . SER B 1 463 ? 9.742 -30.859 -10.586 1 79 463 SER B C 1
ATOM 9217 O O . SER B 1 463 ? 9.008 -31.141 -11.531 1 79 463 SER B O 1
ATOM 9219 N N . THR B 1 464 ? 9.391 -30.141 -9.688 1 87.56 464 THR B N 1
ATOM 9220 C CA . THR B 1 464 ? 7.996 -29.734 -9.531 1 87.56 464 THR B CA 1
ATOM 9221 C C . THR B 1 464 ? 7.535 -28.922 -10.734 1 87.56 464 THR B C 1
ATOM 9223 O O . THR B 1 464 ? 6.473 -29.172 -11.297 1 87.56 464 THR B O 1
ATOM 9226 N N . PHE B 1 465 ? 8.344 -28.016 -11.219 1 89.5 465 PHE B N 1
ATOM 9227 C CA . PHE B 1 465 ? 7.883 -27.094 -12.242 1 89.5 465 PHE B CA 1
ATOM 9228 C C . PHE B 1 465 ? 8.609 -27.344 -13.562 1 89.5 465 PHE B C 1
ATOM 9230 O O . PHE B 1 465 ? 8.539 -26.516 -14.477 1 89.5 465 PHE B O 1
ATOM 9237 N N . LEU B 1 466 ? 9.211 -28.453 -13.711 1 83.56 466 LEU B N 1
ATOM 9238 C CA . LEU B 1 466 ? 10.07 -28.703 -14.859 1 83.56 466 LEU B CA 1
ATOM 9239 C C . LEU B 1 466 ? 9.305 -29.438 -15.961 1 83.56 466 LEU B C 1
ATOM 9241 O O . LEU B 1 466 ? 9.789 -29.531 -17.094 1 83.56 466 LEU B O 1
ATOM 9245 N N . PHE B 1 467 ? 8.094 -29.891 -15.633 1 85.31 467 PHE B N 1
ATOM 9246 C CA . PHE B 1 467 ? 7.363 -30.703 -16.609 1 85.31 467 PHE B CA 1
ATOM 9247 C C . PHE B 1 467 ? 5.973 -30.125 -16.859 1 85.31 467 PHE B C 1
ATOM 9249 O O . PHE B 1 467 ? 5.465 -29.344 -16.047 1 85.31 467 PHE B O 1
ATOM 9256 N N . ASN B 1 468 ? 5.422 -30.547 -17.969 1 89.12 468 ASN B N 1
ATOM 9257 C CA . ASN B 1 468 ? 4.094 -30.062 -18.328 1 89.12 468 ASN B CA 1
ATOM 9258 C C . ASN B 1 468 ? 2.998 -30.984 -17.781 1 89.12 468 ASN B C 1
ATOM 9260 O O . ASN B 1 468 ? 1.831 -30.594 -17.719 1 89.12 468 ASN B O 1
ATOM 9264 N N . CYS B 1 469 ? 3.33 -32.219 -17.547 1 91.5 469 CYS B N 1
ATOM 9265 C CA . CYS B 1 469 ? 2.361 -33.188 -17.031 1 91.5 469 CYS B CA 1
ATOM 9266 C C . CYS B 1 469 ? 3.062 -34.375 -16.406 1 91.5 469 CYS B C 1
ATOM 9268 O O . CYS B 1 469 ? 4.285 -34.5 -16.469 1 91.5 469 CYS B O 1
ATOM 9270 N N . GLN B 1 470 ? 2.293 -35.188 -15.805 1 89.44 470 GLN B N 1
ATOM 9271 C CA . GLN B 1 470 ? 2.812 -36.344 -15.094 1 89.44 470 GLN B CA 1
ATOM 9272 C C . GLN B 1 470 ? 3.395 -37.375 -16.062 1 89.44 470 GLN B C 1
ATOM 9274 O O . GLN B 1 470 ? 4.379 -38.062 -15.75 1 89.44 470 GLN B O 1
ATOM 9279 N N . TRP B 1 471 ? 2.76 -37.469 -17.219 1 90.06 471 TRP B N 1
ATOM 9280 C CA . TRP B 1 471 ? 3.229 -38.406 -18.234 1 90.06 471 TRP B CA 1
ATOM 9281 C C . TRP B 1 471 ? 4.656 -38.062 -18.672 1 90.06 471 TRP B C 1
ATOM 9283 O O . TRP B 1 471 ? 5.504 -38.969 -18.75 1 90.06 471 TRP B O 1
ATOM 9293 N N . GLU B 1 472 ? 4.941 -36.875 -18.906 1 84.88 472 GLU B N 1
ATOM 9294 C CA . GLU B 1 472 ? 6.27 -36.406 -19.297 1 84.88 472 GLU B CA 1
ATOM 9295 C C . GLU B 1 472 ? 7.285 -36.656 -18.188 1 84.88 472 GLU B C 1
ATOM 9297 O O . GLU B 1 472 ? 8.438 -37 -18.453 1 84.88 472 GLU B O 1
ATOM 9302 N N . ARG B 1 473 ? 6.844 -36.469 -17.047 1 79.56 473 ARG B N 1
ATOM 9303 C CA . ARG B 1 473 ? 7.715 -36.719 -15.891 1 79.56 473 ARG B CA 1
ATOM 9304 C C . ARG B 1 473 ? 8.125 -38.156 -15.797 1 79.56 473 ARG B C 1
ATOM 9306 O O . ARG B 1 473 ? 9.281 -38.469 -15.508 1 79.56 473 ARG B O 1
ATOM 9313 N N . GLY B 1 474 ? 7.172 -39.062 -16.016 1 75.06 474 GLY B N 1
ATOM 9314 C CA . GLY B 1 474 ? 7.438 -40.469 -15.984 1 75.06 474 GLY B CA 1
ATOM 9315 C C . GLY B 1 474 ? 8.32 -40.969 -17.109 1 75.06 474 GLY B C 1
ATOM 9316 O O . GLY B 1 474 ? 9.18 -41.812 -16.922 1 75.06 474 GLY B O 1
ATOM 9317 N N . ARG B 1 475 ? 8.102 -40.406 -18.234 1 74.06 475 ARG B N 1
ATOM 9318 C CA . ARG B 1 475 ? 8.875 -40.812 -19.406 1 74.06 475 ARG B CA 1
ATOM 9319 C C . ARG B 1 475 ? 10.336 -40.406 -19.266 1 74.06 475 ARG B C 1
ATOM 9321 O O . ARG B 1 475 ? 11.242 -41.156 -19.594 1 74.06 475 ARG B O 1
ATOM 9328 N N . LYS B 1 476 ? 10.391 -39.219 -18.844 1 62.06 476 LYS B N 1
ATOM 9329 C CA . LYS B 1 476 ? 11.75 -38.719 -18.703 1 62.06 476 LYS B CA 1
ATOM 9330 C C . LYS B 1 476 ? 12.5 -39.438 -17.594 1 62.06 476 LYS B C 1
ATOM 9332 O O . LYS B 1 476 ? 13.688 -39.75 -17.734 1 62.06 476 LYS B O 1
ATOM 9337 N N . ASN B 1 477 ? 11.719 -39.75 -16.609 1 55.97 477 ASN B N 1
ATOM 9338 C CA . ASN B 1 477 ? 12.305 -40.562 -15.539 1 55.97 477 ASN B CA 1
ATOM 9339 C C . ASN B 1 477 ? 12.695 -41.938 -16.016 1 55.97 477 ASN B C 1
ATOM 9341 O O . ASN B 1 477 ? 13.734 -42.469 -15.617 1 55.97 477 ASN B O 1
ATOM 9345 N N . GLN B 1 478 ? 11.883 -42.5 -16.922 1 50.62 478 GLN B N 1
ATOM 9346 C CA . GLN B 1 478 ? 12.164 -43.812 -17.5 1 50.62 478 GLN B CA 1
ATOM 9347 C C . GLN B 1 478 ? 13.367 -43.781 -18.422 1 50.62 478 GLN B C 1
ATOM 9349 O O . GLN B 1 478 ? 14.195 -44.688 -18.422 1 50.62 478 GLN B O 1
ATOM 9354 N N . LEU B 1 479 ? 13.266 -42.719 -19.281 1 47.12 479 LEU B N 1
ATOM 9355 C CA . LEU B 1 479 ? 14.406 -42.594 -20.188 1 47.12 479 LEU B CA 1
ATOM 9356 C C . LEU B 1 479 ? 15.703 -42.438 -19.391 1 47.12 479 LEU B C 1
ATOM 9358 O O . LEU B 1 479 ? 16.734 -43 -19.781 1 47.12 479 LEU B O 1
ATOM 9362 N N . GLN B 1 480 ? 15.5 -41.75 -18.359 1 47.56 480 GLN B N 1
ATOM 9363 C CA . GLN B 1 480 ? 16.656 -41.594 -17.484 1 47.56 480 GLN B CA 1
ATOM 9364 C C . GLN B 1 480 ? 17.094 -42.906 -16.875 1 47.56 480 GLN B C 1
ATOM 9366 O O . GLN B 1 480 ? 18.281 -43.219 -16.781 1 47.56 480 GLN B O 1
ATOM 9371 N N . ASN B 1 481 ? 16.125 -43.688 -16.5 1 44.94 481 ASN B N 1
ATOM 9372 C CA . ASN B 1 481 ? 16.391 -45.031 -15.977 1 44.94 481 ASN B CA 1
ATOM 9373 C C . ASN B 1 481 ? 16.953 -45.938 -17.047 1 44.94 481 ASN B C 1
ATOM 9375 O O . ASN B 1 481 ? 17.859 -46.75 -16.781 1 44.94 481 ASN B O 1
ATOM 9379 N N . ARG B 1 482 ? 16.531 -45.844 -18.344 1 44.69 482 ARG B N 1
ATOM 9380 C CA . ARG B 1 482 ? 17.062 -46.625 -19.438 1 44.69 482 ARG B CA 1
ATOM 9381 C C . ARG B 1 482 ? 18.5 -46.25 -19.766 1 44.69 482 ARG B C 1
ATOM 9383 O O . ARG B 1 482 ? 19.328 -47.125 -20.047 1 44.69 482 ARG B O 1
ATOM 9390 N N . PHE B 1 483 ? 18.672 -44.969 -19.969 1 38.81 483 PHE B N 1
ATOM 9391 C CA . PHE B 1 483 ? 20.031 -44.531 -20.266 1 38.81 483 PHE B CA 1
ATOM 9392 C C . PHE B 1 483 ? 21.016 -45 -19.203 1 38.81 483 PHE B C 1
ATOM 9394 O O . PHE B 1 483 ? 22.141 -45.406 -19.516 1 38.81 483 PHE B O 1
ATOM 9401 N N . LEU B 1 484 ? 20.641 -44.969 -18.031 1 38.19 484 LEU B N 1
ATOM 9402 C CA . LEU B 1 484 ? 21.5 -45.531 -17 1 38.19 484 LEU B CA 1
ATOM 9403 C C . LEU B 1 484 ? 21.734 -47.031 -17.219 1 38.19 484 LEU B C 1
ATOM 9405 O O . LEU B 1 484 ? 22.812 -47.531 -16.938 1 38.19 484 LEU B O 1
ATOM 9409 N N . ASN B 1 485 ? 20.812 -47.688 -17.906 1 37.84 485 ASN B N 1
ATOM 9410 C CA . ASN B 1 485 ? 20.984 -49.094 -18.156 1 37.84 485 ASN B CA 1
ATOM 9411 C C . ASN B 1 485 ? 21.844 -49.375 -19.391 1 37.84 485 ASN B C 1
ATOM 9413 O O . ASN B 1 485 ? 22.562 -50.344 -19.453 1 37.84 485 ASN B O 1
ATOM 9417 N N . GLN B 1 486 ? 21.922 -48.531 -20.469 1 34.28 486 GLN B N 1
ATOM 9418 C CA . GLN B 1 486 ? 22.672 -48.812 -21.688 1 34.28 486 GLN B CA 1
ATOM 9419 C C . GLN B 1 486 ? 24.125 -48.375 -21.547 1 34.28 486 GLN B C 1
ATOM 9421 O O . GLN B 1 486 ? 24.969 -48.75 -22.375 1 34.28 486 GLN B O 1
ATOM 9426 N N . LEU B 1 487 ? 24.594 -47.375 -20.922 1 32.41 487 LEU B N 1
ATOM 9427 C CA . LEU B 1 487 ? 26 -46.969 -20.859 1 32.41 487 LEU B CA 1
ATOM 9428 C C . LEU B 1 487 ? 26.891 -48.125 -20.406 1 32.41 487 LEU B C 1
ATOM 9430 O O . LEU B 1 487 ? 28.109 -48 -20.344 1 32.41 487 LEU B O 1
ATOM 9434 N N . TYR B 1 488 ? 26.594 -49.25 -19.875 1 29.72 488 TYR B N 1
ATOM 9435 C CA . TYR B 1 488 ? 27.656 -50.125 -19.359 1 29.72 488 TYR B CA 1
ATOM 9436 C C . TYR B 1 488 ? 28.156 -51.062 -20.438 1 29.72 488 TYR B C 1
ATOM 9438 O O . TYR B 1 488 ? 28.062 -52.281 -20.281 1 29.72 488 TYR B O 1
ATOM 9446 N N . THR B 1 489 ? 28.266 -50.781 -21.672 1 30.33 489 THR B N 1
ATOM 9447 C CA . THR B 1 489 ? 29.047 -51.812 -22.344 1 30.33 489 THR B CA 1
ATOM 9448 C C . THR B 1 489 ? 30.547 -51.594 -22.094 1 30.33 489 THR B C 1
ATOM 9450 O O . THR B 1 489 ? 31.047 -50.469 -22.266 1 30.33 489 THR B O 1
ATOM 9453 N N . PRO B 1 490 ? 31.469 -52.562 -21.562 1 27.92 490 PRO B N 1
ATOM 9454 C CA . PRO B 1 490 ? 32.906 -52.656 -21.281 1 27.92 490 PRO B CA 1
ATOM 9455 C C . PRO B 1 490 ? 33.75 -52.438 -22.531 1 27.92 490 PRO B C 1
ATOM 9457 O O . PRO B 1 490 ? 33.625 -53.188 -23.5 1 27.92 490 PRO B O 1
ATOM 9460 N N . ILE B 1 491 ? 34.156 -51.438 -23.109 1 27.55 491 ILE B N 1
ATOM 9461 C CA . ILE B 1 491 ? 35.188 -51.5 -24.141 1 27.55 491 ILE B CA 1
ATOM 9462 C C . ILE B 1 491 ? 36.5 -52 -23.516 1 27.55 491 ILE B C 1
ATOM 9464 O O . ILE B 1 491 ? 36.625 -52.031 -22.297 1 27.55 491 ILE B O 1
ATOM 9468 N N . ASN B 1 492 ? 37.781 -51.656 -23.938 1 26.98 492 ASN B N 1
ATOM 9469 C CA . ASN B 1 492 ? 39.062 -52.25 -23.641 1 26.98 492 ASN B CA 1
ATOM 9470 C C . ASN B 1 492 ? 39.281 -52.375 -22.125 1 26.98 492 ASN B C 1
ATOM 9472 O O . ASN B 1 492 ? 38.562 -51.75 -21.344 1 26.98 492 ASN B O 1
ATOM 9476 N N . GLY B 1 493 ? 40.625 -52.875 -21.484 1 27.77 493 GLY B N 1
ATOM 9477 C CA . GLY B 1 493 ? 41.25 -53.25 -20.234 1 27.77 493 GLY B CA 1
ATOM 9478 C C . GLY B 1 493 ? 40.969 -52.312 -19.094 1 27.77 493 GLY B C 1
ATOM 9479 O O . GLY B 1 493 ? 41.125 -52.656 -17.938 1 27.77 493 GLY B O 1
ATOM 9480 N N . TRP B 1 494 ? 41.469 -51.062 -19.281 1 23.17 494 TRP B N 1
ATOM 9481 C CA . TRP B 1 494 ? 41.438 -50.25 -18.062 1 23.17 494 TRP B CA 1
ATOM 9482 C C . TRP B 1 494 ? 40.031 -50.156 -17.5 1 23.17 494 TRP B C 1
ATOM 9484 O O . TRP B 1 494 ? 39.156 -49.594 -18.156 1 23.17 494 TRP B O 1
ATOM 9494 N N . ARG B 1 495 ? 39.531 -51.344 -16.906 1 28.36 495 ARG B N 1
ATOM 9495 C CA . ARG B 1 495 ? 38.344 -51.562 -16.047 1 28.36 495 ARG B CA 1
ATOM 9496 C C . ARG B 1 495 ? 38.25 -50.469 -14.984 1 28.36 495 ARG B C 1
ATOM 9498 O O . ARG B 1 495 ? 39 -50.469 -13.992 1 28.36 495 ARG B O 1
ATOM 9505 N N . GLU B 1 496 ? 38.406 -49.188 -15.25 1 27.2 496 GLU B N 1
ATOM 9506 C CA . GLU B 1 496 ? 38.281 -48.531 -13.969 1 27.2 496 GLU B CA 1
ATOM 9507 C C . GLU B 1 496 ? 37.125 -49.094 -13.148 1 27.2 496 GLU B C 1
ATOM 9509 O O . GLU B 1 496 ? 35.969 -49.031 -13.586 1 27.2 496 GLU B O 1
ATOM 9514 N N . THR B 1 497 ? 37.125 -50.344 -12.242 1 27.98 497 THR B N 1
ATOM 9515 C CA . THR B 1 497 ? 36.656 -51.094 -11.078 1 27.98 497 THR B CA 1
ATOM 9516 C C . THR B 1 497 ? 36.062 -50.156 -10.023 1 27.98 497 THR B C 1
ATOM 9518 O O . THR B 1 497 ? 35.719 -50.594 -8.922 1 27.98 497 THR B O 1
ATOM 9521 N N . ILE B 1 498 ? 36.188 -49 -9.977 1 27.58 498 ILE B N 1
ATOM 9522 C CA . ILE B 1 498 ? 35.875 -48.438 -8.664 1 27.58 498 ILE B CA 1
ATOM 9523 C C . ILE B 1 498 ? 34.5 -48.969 -8.211 1 27.58 498 ILE B C 1
ATOM 9525 O O . ILE B 1 498 ? 34.375 -49.5 -7.105 1 27.58 498 ILE B O 1
ATOM 9529 N N . CYS B 1 499 ? 33.344 -48.438 -8.164 1 27.89 499 CYS B N 1
ATOM 9530 C CA . CYS B 1 499 ? 32.469 -48.719 -7.039 1 27.89 499 CYS B CA 1
ATOM 9531 C C . CYS B 1 499 ? 31.703 -50 -7.242 1 27.89 499 CYS B C 1
ATOM 9533 O O . CYS B 1 499 ? 30.781 -50.344 -6.488 1 27.89 499 CYS B O 1
ATOM 9535 N N . LEU B 1 500 ? 31.922 -50.875 -8.07 1 28.33 500 LEU B N 1
ATOM 9536 C CA . LEU B 1 500 ? 31.312 -52.188 -8.094 1 28.33 500 LEU B CA 1
ATOM 9537 C C . LEU B 1 500 ? 31.75 -53.031 -6.879 1 28.33 500 LEU B C 1
ATOM 9539 O O . LEU B 1 500 ? 30.969 -53.812 -6.348 1 28.33 500 LEU B O 1
ATOM 9543 N N . GLU B 1 501 ? 32.938 -53.125 -6.484 1 29.61 501 GLU B N 1
ATOM 9544 C CA . GLU B 1 501 ? 33.438 -53.969 -5.414 1 29.61 501 GLU B CA 1
ATOM 9545 C C . GLU B 1 501 ? 32.812 -53.594 -4.07 1 29.61 501 GLU B C 1
ATOM 9547 O O . GLU B 1 501 ? 32.656 -54.438 -3.201 1 29.61 501 GLU B O 1
ATOM 9552 N N . ILE B 1 502 ? 32.562 -52.344 -3.717 1 29.88 502 ILE B N 1
ATOM 9553 C CA . ILE B 1 502 ? 31.969 -52.188 -2.396 1 29.88 502 ILE B CA 1
ATOM 9554 C C . ILE B 1 502 ? 30.562 -52.781 -2.395 1 29.88 502 ILE B C 1
ATOM 9556 O O . ILE B 1 502 ? 30.031 -53.156 -1.343 1 29.88 502 ILE B O 1
ATOM 9560 N N . LEU B 1 503 ? 29.844 -53.062 -3.494 1 27.56 503 LEU B N 1
ATOM 9561 C CA . LEU B 1 503 ? 28.609 -53.844 -3.531 1 27.56 503 LEU B CA 1
ATOM 9562 C C . LEU B 1 503 ? 28.875 -55.312 -3.285 1 27.56 503 LEU B C 1
ATOM 9564 O O . LEU B 1 503 ? 27.969 -56.094 -3 1 27.56 503 LEU B O 1
ATOM 9568 N N . GLN B 1 504 ? 29.859 -55.906 -3.631 1 28.28 504 GLN B N 1
ATOM 9569 C CA . GLN B 1 504 ? 29.984 -57.375 -3.541 1 28.28 504 GLN B CA 1
ATOM 9570 C C . GLN B 1 504 ? 30.156 -57.812 -2.092 1 28.28 504 GLN B C 1
ATOM 9572 O O . GLN B 1 504 ? 30.062 -59 -1.79 1 28.28 504 GLN B O 1
ATOM 9577 N N . ASN B 1 505 ? 30.891 -57.156 -1.321 1 30.83 505 ASN B N 1
ATOM 9578 C CA . ASN B 1 505 ? 30.844 -57.875 -0.05 1 30.83 505 ASN B CA 1
ATOM 9579 C C . ASN B 1 505 ? 29.438 -57.875 0.539 1 30.83 505 ASN B C 1
ATOM 9581 O O . ASN B 1 505 ? 28.656 -56.969 0.301 1 30.83 505 ASN B O 1
ATOM 9585 N N . GLY B 1 506 ? 28.625 -59.062 0.767 1 28.44 506 GLY B N 1
ATOM 9586 C CA . GLY B 1 506 ? 27.375 -59.688 1.161 1 28.44 506 GLY B CA 1
ATOM 9587 C C . GLY B 1 506 ? 26.484 -58.75 1.973 1 28.44 506 GLY B C 1
ATOM 9588 O O . GLY B 1 506 ? 25.391 -59.156 2.393 1 28.44 506 GLY B O 1
ATOM 9589 N N . VAL B 1 507 ? 26.969 -58 2.809 1 29.7 507 VAL B N 1
ATOM 9590 C CA . VAL B 1 507 ? 26.094 -57.531 3.875 1 29.7 507 VAL B CA 1
ATOM 9591 C C . VAL B 1 507 ? 25.016 -56.625 3.291 1 29.7 507 VAL B C 1
ATOM 9593 O O . VAL B 1 507 ? 23.875 -56.594 3.779 1 29.7 507 VAL B O 1
ATOM 9596 N N . TYR B 1 508 ? 25.312 -55.469 2.523 1 27.52 508 TYR B N 1
ATOM 9597 C CA . TYR B 1 508 ? 24.125 -54.656 2.328 1 27.52 508 TYR B CA 1
ATOM 9598 C C . TYR B 1 508 ? 23.375 -55.094 1.071 1 27.52 508 TYR B C 1
ATOM 9600 O O . TYR B 1 508 ? 23.984 -55.312 0.021 1 27.52 508 TYR B O 1
ATOM 9608 N N . PRO B 1 509 ? 22.219 -55.844 1.088 1 29.62 509 PRO B N 1
ATOM 9609 C CA . PRO B 1 509 ? 21.406 -56.281 -0.058 1 29.62 509 PRO B CA 1
ATOM 9610 C C . PRO B 1 509 ? 21.266 -55.188 -1.119 1 29.62 509 PRO B C 1
ATOM 9612 O O . PRO B 1 509 ? 21.391 -54 -0.811 1 29.62 509 PRO B O 1
ATOM 9615 N N . VAL B 1 510 ? 21.469 -55.406 -2.439 1 32.47 510 VAL B N 1
ATOM 9616 C CA . VAL B 1 510 ? 21.156 -54.688 -3.68 1 32.47 510 VAL B CA 1
ATOM 9617 C C . VAL B 1 510 ? 19.812 -53.969 -3.545 1 32.47 510 VAL B C 1
ATOM 9619 O O . VAL B 1 510 ? 18.766 -54.562 -3.793 1 32.47 510 VAL B O 1
ATOM 9622 N N . GLN B 1 511 ? 19.297 -53.656 -2.443 1 31.62 511 GLN B N 1
ATOM 9623 C CA . GLN B 1 511 ? 18 -53 -2.408 1 31.62 511 GLN B CA 1
ATOM 9624 C C . GLN B 1 511 ? 17.859 -52 -3.561 1 31.62 511 GLN B C 1
ATOM 9626 O O . GLN B 1 511 ? 18.859 -51.438 -4.008 1 31.62 511 GLN B O 1
ATOM 9631 N N . ASP B 1 512 ? 16.578 -51.969 -4.25 1 32.56 512 ASP B N 1
ATOM 9632 C CA . ASP B 1 512 ? 16.016 -51.281 -5.41 1 32.56 512 ASP B CA 1
ATOM 9633 C C . ASP B 1 512 ? 16.672 -49.906 -5.594 1 32.56 512 ASP B C 1
ATOM 9635 O O . ASP B 1 512 ? 16.656 -49.062 -4.684 1 32.56 512 ASP B O 1
ATOM 9639 N N . VAL B 1 513 ? 17.75 -49.812 -6.105 1 34.22 513 VAL B N 1
ATOM 9640 C CA . VAL B 1 513 ? 18.297 -48.562 -6.645 1 34.22 513 VAL B CA 1
ATOM 9641 C C . VAL B 1 513 ? 17.141 -47.656 -7.086 1 34.22 513 VAL B C 1
ATOM 9643 O O . VAL B 1 513 ? 16.547 -47.875 -8.141 1 34.22 513 VAL B O 1
ATOM 9646 N N . GLU B 1 514 ? 16.062 -47.406 -6.371 1 36.06 514 GLU B N 1
ATOM 9647 C CA . GLU B 1 514 ? 15.031 -46.406 -6.543 1 36.06 514 GLU B CA 1
ATOM 9648 C C . GLU B 1 514 ? 15.602 -45.156 -7.23 1 36.06 514 GLU B C 1
ATOM 9650 O O . GLU B 1 514 ? 16.625 -44.594 -6.797 1 36.06 514 GLU B O 1
ATOM 9655 N N . GLY B 1 515 ? 15.578 -44.906 -8.625 1 38.53 515 GLY B N 1
ATOM 9656 C CA . GLY B 1 515 ? 15.867 -43.844 -9.602 1 38.53 515 GLY B CA 1
ATOM 9657 C C . GLY B 1 515 ? 16.016 -42.469 -8.977 1 38.53 515 GLY B C 1
ATOM 9658 O O . GLY B 1 515 ? 15.461 -42.219 -7.906 1 38.53 515 GLY B O 1
ATOM 9659 N N . ALA B 1 516 ? 17.156 -41.812 -9.18 1 43.75 516 ALA B N 1
ATOM 9660 C CA . ALA B 1 516 ? 17.547 -40.469 -8.758 1 43.75 516 ALA B CA 1
ATOM 9661 C C . ALA B 1 516 ? 16.422 -39.469 -8.992 1 43.75 516 ALA B C 1
ATOM 9663 O O . ALA B 1 516 ? 15.969 -39.281 -10.125 1 43.75 516 ALA B O 1
ATOM 9664 N N . HIS B 1 517 ? 15.445 -39.25 -8.312 1 55.59 517 HIS B N 1
ATOM 9665 C CA . HIS B 1 517 ? 14.328 -38.312 -8.461 1 55.59 517 HIS B CA 1
ATOM 9666 C C . HIS B 1 517 ? 14.734 -36.906 -8.055 1 55.59 517 HIS B C 1
ATOM 9668 O O . HIS B 1 517 ? 15.5 -36.719 -7.105 1 55.59 517 HIS B O 1
ATOM 9674 N N . LEU B 1 518 ? 14.836 -35.781 -9.078 1 67.31 518 LEU B N 1
ATOM 9675 C CA . LEU B 1 518 ? 14.945 -34.375 -8.711 1 67.31 518 LEU B CA 1
ATOM 9676 C C . LEU B 1 518 ? 14.109 -34.094 -7.477 1 67.31 518 LEU B C 1
ATOM 9678 O O . LEU B 1 518 ? 13.016 -34.625 -7.309 1 67.31 518 LEU B O 1
ATOM 9682 N N . PRO B 1 519 ? 14.867 -33.312 -6.629 1 75.69 519 PRO B N 1
ATOM 9683 C CA . PRO B 1 519 ? 14.062 -32.906 -5.477 1 75.69 519 PRO B CA 1
ATOM 9684 C C . PRO B 1 519 ? 12.867 -32.031 -5.867 1 75.69 519 PRO B C 1
ATOM 9686 O O . PRO B 1 519 ? 12.867 -31.438 -6.949 1 75.69 519 PRO B O 1
ATOM 9689 N N . THR B 1 520 ? 11.945 -32.156 -5.078 1 84.31 520 THR B N 1
ATOM 9690 C CA . THR B 1 520 ? 10.805 -31.281 -5.293 1 84.31 520 THR B CA 1
ATOM 9691 C C . THR B 1 520 ? 11.125 -29.859 -4.84 1 84.31 520 THR B C 1
ATOM 9693 O O . THR B 1 520 ? 12.125 -29.625 -4.152 1 84.31 520 THR B O 1
ATOM 9696 N N . THR B 1 521 ? 10.406 -28.906 -5.227 1 89 521 THR B N 1
ATOM 9697 C CA . THR B 1 521 ? 10.594 -27.516 -4.867 1 89 521 THR B CA 1
ATOM 9698 C C . THR B 1 521 ? 10.344 -27.297 -3.379 1 89 521 THR B C 1
ATOM 9700 O O . THR B 1 521 ? 10.812 -26.312 -2.797 1 89 521 THR B O 1
ATOM 9703 N N . TRP B 1 522 ? 9.695 -28.281 -2.75 1 90.38 522 TRP B N 1
ATOM 9704 C CA . TRP B 1 522 ? 9.25 -28.094 -1.372 1 90.38 522 TRP B CA 1
ATOM 9705 C C . TRP B 1 522 ? 10.383 -28.391 -0.394 1 90.38 522 TRP B C 1
ATOM 9707 O O . TRP B 1 522 ? 10.25 -28.156 0.811 1 90.38 522 TRP B O 1
ATOM 9717 N N . GLU B 1 523 ? 11.5 -28.812 -0.947 1 83.69 523 GLU B N 1
ATOM 9718 C CA . GLU B 1 523 ? 12.695 -29 -0.124 1 83.69 523 GLU B CA 1
ATOM 9719 C C . GLU B 1 523 ? 13.43 -27.672 0.072 1 83.69 523 GLU B C 1
ATOM 9721 O O . GLU B 1 523 ? 14.547 -27.5 -0.417 1 83.69 523 GLU B O 1
ATOM 9726 N N . TRP B 1 524 ? 12.898 -26.859 0.919 1 84.75 524 TRP B N 1
ATOM 9727 C CA . TRP B 1 524 ? 13.289 -25.469 1.091 1 84.75 524 TRP B CA 1
ATOM 9728 C C . TRP B 1 524 ? 14.703 -25.359 1.651 1 84.75 524 TRP B C 1
ATOM 9730 O O . TRP B 1 524 ? 15.438 -24.422 1.337 1 84.75 524 TRP B O 1
ATOM 9740 N N . PRO B 1 525 ? 15.164 -26.344 2.436 1 76.44 525 PRO B N 1
ATOM 9741 C CA . PRO B 1 525 ? 16.516 -26.219 3.006 1 76.44 525 PRO B CA 1
ATOM 9742 C C . PRO B 1 525 ? 17.609 -26.266 1.944 1 76.44 525 PRO B C 1
ATOM 9744 O O . PRO B 1 525 ? 18.75 -25.875 2.215 1 76.44 525 PRO B O 1
ATOM 9747 N N . LEU B 1 526 ? 17.25 -26.703 0.766 1 73.75 526 LEU B N 1
ATOM 9748 C CA . LEU B 1 526 ? 18.234 -26.766 -0.316 1 73.75 526 LEU B CA 1
ATOM 9749 C C . LEU B 1 526 ? 18.547 -25.375 -0.853 1 73.75 526 LEU B C 1
ATOM 9751 O O . LEU B 1 526 ? 19.609 -25.141 -1.42 1 73.75 526 LEU B O 1
ATOM 9755 N N . ARG B 1 527 ? 17.688 -24.438 -0.591 1 77.94 527 ARG B N 1
ATOM 9756 C CA . ARG B 1 527 ? 17.859 -23.141 -1.244 1 77.94 527 ARG B CA 1
ATOM 9757 C C . ARG B 1 527 ? 17.828 -22 -0.225 1 77.94 527 ARG B C 1
ATOM 9759 O O . ARG B 1 527 ? 18.344 -20.906 -0.491 1 77.94 527 ARG B O 1
ATOM 9766 N N . TYR B 1 528 ? 17.219 -22.266 0.87 1 79.88 528 TYR B N 1
ATOM 9767 C CA . TYR B 1 528 ? 17.031 -21.172 1.826 1 79.88 528 TYR B CA 1
ATOM 9768 C C . TYR B 1 528 ? 17.625 -21.547 3.184 1 79.88 528 TYR B C 1
ATOM 9770 O O . TYR B 1 528 ? 17.5 -22.688 3.629 1 79.88 528 TYR B O 1
ATOM 9778 N N . THR B 1 529 ? 18.219 -20.547 3.834 1 76.19 529 THR B N 1
ATOM 9779 C CA . THR B 1 529 ? 18.797 -20.703 5.16 1 76.19 529 THR B CA 1
ATOM 9780 C C . THR B 1 529 ? 17.703 -20.844 6.219 1 76.19 529 THR B C 1
ATOM 9782 O O . THR B 1 529 ? 16.547 -20.531 5.961 1 76.19 529 THR B O 1
ATOM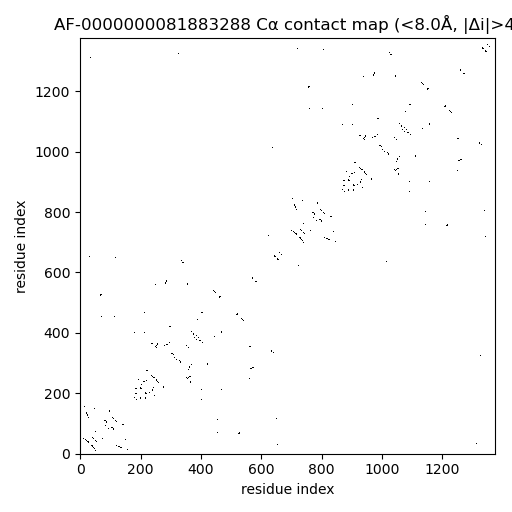 9785 N N . PRO B 1 530 ? 18.094 -21.375 7.293 1 76.44 530 PRO B N 1
ATOM 9786 C CA . PRO B 1 530 ? 17.094 -21.516 8.359 1 76.44 530 PRO B CA 1
ATOM 9787 C C . PRO B 1 530 ? 16.469 -20.172 8.742 1 76.44 530 PRO B C 1
ATOM 9789 O O . PRO B 1 530 ? 15.273 -20.109 9.055 1 76.44 530 PRO B O 1
ATOM 9792 N N . ARG B 1 531 ? 17.25 -19.188 8.672 1 75 531 ARG B N 1
ATOM 9793 C CA . ARG B 1 531 ? 16.734 -17.875 9 1 75 531 ARG B CA 1
ATOM 9794 C C . ARG B 1 531 ? 15.688 -17.422 7.98 1 75 531 ARG B C 1
ATOM 9796 O O . ARG B 1 531 ? 14.656 -16.859 8.352 1 75 531 ARG B O 1
ATOM 9803 N N . GLN B 1 532 ? 15.984 -17.703 6.816 1 78.12 532 GLN B N 1
ATOM 9804 C CA . GLN B 1 532 ? 15.055 -17.344 5.75 1 78.12 532 GLN B CA 1
ATOM 9805 C C . GLN B 1 532 ? 13.773 -18.172 5.852 1 78.12 532 GLN B C 1
ATOM 9807 O O . GLN B 1 532 ? 12.672 -17.641 5.664 1 78.12 532 GLN B O 1
ATOM 9812 N N . ARG B 1 533 ? 13.945 -19.453 6.156 1 83.56 533 ARG B N 1
ATOM 9813 C CA . ARG B 1 533 ? 12.789 -20.344 6.246 1 83.56 533 ARG B CA 1
ATOM 9814 C C . ARG B 1 533 ? 11.891 -19.953 7.414 1 83.56 533 ARG B C 1
ATOM 9816 O O . ARG B 1 533 ? 10.68 -20.156 7.359 1 83.56 533 ARG B O 1
ATOM 9823 N N . ALA B 1 534 ? 12.516 -19.375 8.391 1 80 534 ALA B N 1
ATOM 9824 C CA . ALA B 1 534 ? 11.734 -18.906 9.531 1 80 534 ALA B CA 1
ATOM 9825 C C . ALA B 1 534 ? 10.773 -17.797 9.125 1 80 534 ALA B C 1
ATOM 9827 O O . ALA B 1 534 ? 9.711 -17.625 9.719 1 80 534 ALA B O 1
ATOM 9828 N N . GLN B 1 535 ? 11.125 -17.141 8.055 1 81.88 535 GLN B N 1
ATOM 9829 C CA . GLN B 1 535 ? 10.312 -16.016 7.59 1 81.88 535 GLN B CA 1
ATOM 9830 C C . GLN B 1 535 ? 9.125 -16.5 6.766 1 81.88 535 GLN B C 1
ATOM 9832 O O . GLN B 1 535 ? 8.234 -15.719 6.434 1 81.88 535 GLN B O 1
ATOM 9837 N N . PHE B 1 536 ? 9.125 -17.797 6.504 1 88.94 536 PHE B N 1
ATOM 9838 C CA . PHE B 1 536 ? 8.023 -18.344 5.715 1 88.94 536 PHE B CA 1
ATOM 9839 C C . PHE B 1 536 ? 6.762 -18.469 6.559 1 88.94 536 PHE B C 1
ATOM 9841 O O . PHE B 1 536 ? 5.656 -18.516 6.02 1 88.94 536 PHE B O 1
ATOM 9848 N N . CYS B 1 537 ? 6.949 -18.469 7.828 1 85.81 537 CYS B N 1
ATOM 9849 C CA . CYS B 1 537 ? 5.832 -18.719 8.727 1 85.81 537 CYS B CA 1
ATOM 9850 C C . CYS B 1 537 ? 5.297 -17.422 9.32 1 85.81 537 CYS B C 1
ATOM 9852 O O . CYS B 1 537 ? 6.074 -16.562 9.758 1 85.81 537 CYS B O 1
ATOM 9854 N N . ASN B 1 538 ? 4.02 -17.344 9.234 1 82.88 538 ASN B N 1
ATOM 9855 C CA . ASN B 1 538 ? 3.346 -16.172 9.789 1 82.88 538 ASN B CA 1
ATOM 9856 C C . ASN B 1 538 ? 3.152 -16.297 11.297 1 82.88 538 ASN B C 1
ATOM 9858 O O . ASN B 1 538 ? 2.389 -17.156 11.758 1 82.88 538 ASN B O 1
ATOM 9862 N N . PRO B 1 539 ? 3.701 -15.5 11.977 1 71.56 539 PRO B N 1
ATOM 9863 C CA . PRO B 1 539 ? 3.582 -15.609 13.438 1 71.56 539 PRO B CA 1
ATOM 9864 C C . PRO B 1 539 ? 2.189 -15.234 13.945 1 71.56 539 PRO B C 1
ATOM 9866 O O . PRO B 1 539 ? 1.809 -15.625 15.047 1 71.56 539 PRO B O 1
ATOM 9869 N N . CYS B 1 540 ? 1.479 -14.461 13.18 1 65.12 540 CYS B N 1
ATOM 9870 C CA . CYS B 1 540 ? 0.172 -13.977 13.609 1 65.12 540 CYS B CA 1
ATOM 9871 C C . CYS B 1 540 ? -0.924 -14.969 13.242 1 65.12 540 CYS B C 1
ATOM 9873 O O . CYS B 1 540 ? -2.104 -14.727 13.5 1 65.12 540 CYS B O 1
ATOM 9875 N N . HIS B 1 541 ? -0.431 -16.031 12.734 1 75.06 541 HIS B N 1
ATOM 9876 C CA . HIS B 1 541 ? -1.432 -16.984 12.289 1 75.06 541 HIS B CA 1
ATOM 9877 C C . HIS B 1 541 ? -2.205 -17.562 13.477 1 75.06 541 HIS B C 1
ATOM 9879 O O . HIS B 1 541 ? -1.606 -17.984 14.469 1 75.06 541 HIS B O 1
ATOM 9885 N N . SER B 1 542 ? -3.504 -17.141 13.758 1 62.06 542 SER B N 1
ATOM 9886 C CA . SER B 1 542 ? -4.359 -17.656 14.828 1 62.06 542 SER B CA 1
ATOM 9887 C C . SER B 1 542 ? -4.793 -19.094 14.547 1 62.06 542 SER B C 1
ATOM 9889 O O . SER B 1 542 ? -5.277 -19.391 13.453 1 62.06 542 SER B O 1
ATOM 9891 N N . GLY B 1 543 ? -3.863 -19.969 14.773 1 52.81 543 GLY B N 1
ATOM 9892 C CA . GLY B 1 543 ? -4.062 -21.406 14.602 1 52.81 543 GLY B CA 1
ATOM 9893 C C . GLY B 1 543 ? -5.523 -21.812 14.68 1 52.81 543 GLY B C 1
ATOM 9894 O O . GLY B 1 543 ? -5.832 -22.984 14.914 1 52.81 543 GLY B O 1
ATOM 9895 N N . GLY B 1 544 ? -6.438 -20.938 14.906 1 42.12 544 GLY B N 1
ATOM 9896 C CA . GLY B 1 544 ? -7.668 -21.625 15.273 1 42.12 544 GLY B CA 1
ATOM 9897 C C . GLY B 1 544 ? -7.934 -22.859 14.445 1 42.12 544 GLY B C 1
ATOM 9898 O O . GLY B 1 544 ? -8.188 -23.938 14.992 1 42.12 544 GLY B O 1
ATOM 9899 N N . SER B 1 545 ? -8.484 -22.781 13.188 1 38.41 545 SER B N 1
ATOM 9900 C CA . SER B 1 545 ? -9.336 -23.859 12.664 1 38.41 545 SER B CA 1
ATOM 9901 C C . SER B 1 545 ? -8.5 -25.016 12.148 1 38.41 545 SER B C 1
ATOM 9903 O O . SER B 1 545 ? -7.926 -24.953 11.062 1 38.41 545 SER B O 1
ATOM 9905 N N . ARG B 1 546 ? -7.527 -25.531 12.875 1 37.16 546 ARG B N 1
ATOM 9906 C CA . ARG B 1 546 ? -7.352 -26.922 12.453 1 37.16 546 ARG B CA 1
ATOM 9907 C C . ARG B 1 546 ? -8.68 -27.547 12.039 1 37.16 546 ARG B C 1
ATOM 9909 O O . ARG B 1 546 ? -9.375 -28.141 12.859 1 37.16 546 ARG B O 1
ATOM 9916 N N . GLY B 1 547 ? -9.516 -26.844 11.555 1 34.34 547 GLY B N 1
ATOM 9917 C CA . GLY B 1 547 ? -10.781 -27.422 11.125 1 34.34 547 GLY B CA 1
ATOM 9918 C C . GLY B 1 547 ? -10.617 -28.672 10.281 1 34.34 547 GLY B C 1
ATOM 9919 O O . GLY B 1 547 ? -10.219 -28.594 9.117 1 34.34 547 GLY B O 1
ATOM 9920 N N . ALA B 1 548 ? -9.898 -29.641 10.805 1 33.19 548 ALA B N 1
ATOM 9921 C CA . ALA B 1 548 ? -10.305 -30.859 10.117 1 33.19 548 ALA B CA 1
ATOM 9922 C C . ALA B 1 548 ? -11.719 -30.734 9.555 1 33.19 548 ALA B C 1
ATOM 9924 O O . ALA B 1 548 ? -12.641 -30.344 10.273 1 33.19 548 ALA B O 1
ATOM 9925 N N . LEU B 1 549 ? -11.875 -30.234 8.289 1 36.41 549 LEU B N 1
ATOM 9926 C CA . LEU B 1 549 ? -13.172 -30.562 7.711 1 36.41 549 LEU B CA 1
ATOM 9927 C C . LEU B 1 549 ? -13.734 -31.828 8.328 1 36.41 549 LEU B C 1
ATOM 9929 O O . LEU B 1 549 ? -14.656 -32.438 7.781 1 36.41 549 LEU B O 1
ATOM 9933 N N . ASN B 1 550 ? -13.055 -32.594 9.305 1 29.52 550 ASN B N 1
ATOM 9934 C CA . ASN B 1 550 ? -13.773 -33.781 9.758 1 29.52 550 ASN B CA 1
ATOM 9935 C C . ASN B 1 550 ? -15.219 -33.469 10.117 1 29.52 550 ASN B C 1
ATOM 9937 O O . ASN B 1 550 ? -15.578 -32.312 10.281 1 29.52 550 ASN B O 1
ATOM 9941 N N . GLY B 1 551 ? -15.922 -34.562 10.688 1 29.38 551 GLY B N 1
ATOM 9942 C CA . GLY B 1 551 ? -17.312 -34.938 10.914 1 29.38 551 GLY B CA 1
ATOM 9943 C C . GLY B 1 551 ? -18.062 -33.938 11.789 1 29.38 551 GLY B C 1
ATOM 9944 O O . GLY B 1 551 ? -19.281 -33.844 11.727 1 29.38 551 GLY B O 1
ATOM 9945 N N . ASN B 1 552 ? -17.438 -33.531 13.062 1 26.31 552 ASN B N 1
ATOM 9946 C CA . ASN B 1 552 ? -18.312 -32.969 14.07 1 26.31 552 ASN B CA 1
ATOM 9947 C C . ASN B 1 552 ? -18.562 -31.484 13.828 1 26.31 552 ASN B C 1
ATOM 9949 O O . ASN B 1 552 ? -18.766 -30.719 14.773 1 26.31 552 ASN B O 1
ATOM 9953 N N . PHE B 1 553 ? -18 -30.797 13.047 1 31.58 553 PHE B N 1
ATOM 9954 C CA . PHE B 1 553 ? -18.609 -29.516 12.695 1 31.58 553 PHE B CA 1
ATOM 9955 C C . PHE B 1 553 ? -20.125 -29.641 12.609 1 31.58 553 PHE B C 1
ATOM 9957 O O . PHE B 1 553 ? -20.672 -29.938 11.547 1 31.58 553 PHE B O 1
ATOM 9964 N N . LEU B 1 554 ? -20.719 -30.438 13.555 1 27.91 554 LEU B N 1
ATOM 9965 C CA . LEU B 1 554 ? -22.141 -30.766 13.648 1 27.91 554 LEU B CA 1
ATOM 9966 C C . LEU B 1 554 ? -23 -29.531 13.398 1 27.91 554 LEU B C 1
ATOM 9968 O O . LEU B 1 554 ? -22.531 -28.406 13.531 1 27.91 554 LEU B O 1
ATOM 9972 N N . THR B 1 555 ? -24.297 -29.797 13.43 1 28.89 555 THR B N 1
ATOM 9973 C CA . THR B 1 555 ? -25.719 -29.641 13.156 1 28.89 555 THR B CA 1
ATOM 9974 C C . THR B 1 555 ? -26.297 -28.484 13.961 1 28.89 555 THR B C 1
ATOM 9976 O O . THR B 1 555 ? -27.5 -28.438 14.234 1 28.89 555 THR B O 1
ATOM 9979 N N . ALA B 1 556 ? -25.547 -27.703 14.672 1 28.31 556 ALA B N 1
ATOM 9980 C CA . ALA B 1 556 ? -26.734 -27.047 15.211 1 28.31 556 ALA B CA 1
ATOM 9981 C C . ALA B 1 556 ? -27.656 -26.594 14.094 1 28.31 556 ALA B C 1
ATOM 9983 O O . ALA B 1 556 ? -28.766 -27.109 13.938 1 28.31 556 ALA B O 1
ATOM 9984 N N . ASN B 1 557 ? -28.109 -25.156 14.133 1 28.27 557 ASN B N 1
ATOM 9985 C CA . ASN B 1 557 ? -29.219 -24.844 13.234 1 28.27 557 ASN B CA 1
ATOM 9986 C C . ASN B 1 557 ? -28.781 -24.844 11.773 1 28.27 557 ASN B C 1
ATOM 9988 O O . ASN B 1 557 ? -28.188 -23.891 11.305 1 28.27 557 ASN B O 1
ATOM 9992 N N . SER B 1 558 ? -28.125 -25.844 11.195 1 31.67 558 SER B N 1
ATOM 9993 C CA . SER B 1 558 ? -28 -26.266 9.805 1 31.67 558 SER B CA 1
ATOM 9994 C C . SER B 1 558 ? -29.156 -25.734 8.953 1 31.67 558 SER B C 1
ATOM 9996 O O . SER B 1 558 ? -30.234 -26.328 8.922 1 31.67 558 SER B O 1
ATOM 9998 N N . ASP B 1 559 ? -29.469 -24.531 9.062 1 34.41 559 ASP B N 1
ATOM 9999 C CA . ASP B 1 559 ? -30.5 -24.156 8.102 1 34.41 559 ASP B CA 1
ATOM 10000 C C . ASP B 1 559 ? -30.203 -24.734 6.723 1 34.41 559 ASP B C 1
ATOM 10002 O O . ASP B 1 559 ? -29.109 -24.516 6.18 1 34.41 559 ASP B O 1
ATOM 10006 N N . LYS B 1 560 ? -30.656 -25.875 6.281 1 35.34 560 LYS B N 1
ATOM 10007 C CA . LYS B 1 560 ? -30.75 -26.797 5.152 1 35.34 560 LYS B CA 1
ATOM 10008 C C . LYS B 1 560 ? -30.578 -26.062 3.826 1 35.34 560 LYS B C 1
ATOM 10010 O O . LYS B 1 560 ? -31.328 -25.125 3.535 1 35.34 560 LYS B O 1
ATOM 10015 N N . MET B 1 561 ? -29.234 -25.984 3.355 1 42.31 561 MET B N 1
ATOM 10016 C CA . MET B 1 561 ? -29.25 -25.656 1.934 1 42.31 561 MET B CA 1
ATOM 10017 C C . MET B 1 561 ? -30.516 -26.156 1.256 1 42.31 561 MET B C 1
ATOM 10019 O O . MET B 1 561 ? -31.016 -27.219 1.613 1 42.31 561 MET B O 1
ATOM 10023 N N . GLU B 1 562 ? -31.344 -25.391 0.817 1 44.06 562 GLU B N 1
ATOM 10024 C CA . GLU B 1 562 ? -32.531 -25.859 0.101 1 44.06 562 GLU B CA 1
ATOM 10025 C C . GLU B 1 562 ? -32.188 -26.969 -0.885 1 44.06 562 GLU B C 1
ATOM 10027 O O . GLU B 1 562 ? -31.281 -26.812 -1.711 1 44.06 562 GLU B O 1
ATOM 10032 N N . LYS B 1 563 ? -32.312 -28.266 -0.457 1 42.25 563 LYS B N 1
ATOM 10033 C CA . LYS B 1 563 ? -32.219 -29.391 -1.383 1 42.25 563 LYS B CA 1
ATOM 10034 C C . LYS B 1 563 ? -33 -29.109 -2.658 1 42.25 563 LYS B C 1
ATOM 10036 O O . LYS B 1 563 ? -34.156 -28.672 -2.6 1 42.25 563 LYS B O 1
ATOM 10041 N N . THR B 1 564 ? -32.344 -28.781 -3.664 1 45.41 564 THR B N 1
ATOM 10042 C CA . THR B 1 564 ? -33.094 -28.734 -4.918 1 45.41 564 THR B CA 1
ATOM 10043 C C . THR B 1 564 ? -34 -29.922 -5.047 1 45.41 564 THR B C 1
ATOM 10045 O O . THR B 1 564 ? -33.625 -31.062 -4.73 1 45.41 564 THR B O 1
ATOM 10048 N N . PRO B 1 565 ? -35.25 -29.812 -5.133 1 42.5 565 PRO B N 1
ATOM 10049 C CA . PRO B 1 565 ? -36.125 -30.969 -5.336 1 42.5 565 PRO B CA 1
ATOM 10050 C C . PRO B 1 565 ? -35.562 -31.953 -6.359 1 42.5 565 PRO B C 1
ATOM 10052 O O . PRO B 1 565 ? -34.875 -31.547 -7.301 1 42.5 565 PRO B O 1
ATOM 10055 N N . LEU B 1 566 ? -35.375 -33.188 -6.066 1 43.81 566 LEU B N 1
ATOM 10056 C CA . LEU B 1 566 ? -34.844 -34.375 -6.789 1 43.81 566 LEU B CA 1
ATOM 10057 C C . LEU B 1 566 ? -35.375 -34.406 -8.219 1 43.81 566 LEU B C 1
ATOM 10059 O O . LEU B 1 566 ? -34.875 -35.156 -9.055 1 43.81 566 LEU B O 1
ATOM 10063 N N . GLY B 1 567 ? -36.531 -33.906 -8.609 1 49.25 567 GLY B N 1
ATOM 10064 C CA . GLY B 1 567 ? -37.125 -34.344 -9.852 1 49.25 567 GLY B CA 1
ATOM 10065 C C . GLY B 1 567 ? -36.438 -33.812 -11.086 1 49.25 567 GLY B C 1
ATOM 10066 O O . GLY B 1 567 ? -36.094 -34.562 -11.984 1 49.25 567 GLY B O 1
ATOM 10067 N N . LYS B 1 568 ? -36.438 -32.406 -11.492 1 60.56 568 LYS B N 1
ATOM 10068 C CA . LYS B 1 568 ? -36.031 -31.891 -12.797 1 60.56 568 LYS B CA 1
ATOM 10069 C C . LYS B 1 568 ? -34.625 -31.328 -12.742 1 60.56 568 LYS B C 1
ATOM 10071 O O . LYS B 1 568 ? -34.344 -30.406 -11.969 1 60.56 568 LYS B O 1
ATOM 10076 N N . CYS B 1 569 ? -33.594 -32.188 -13.352 1 72.31 569 CYS B N 1
ATOM 10077 C CA . CYS B 1 569 ? -32.188 -31.781 -13.484 1 72.31 569 CYS B CA 1
ATOM 10078 C C . CYS B 1 569 ? -32.094 -30.5 -14.297 1 72.31 569 CYS B C 1
ATOM 10080 O O . CYS B 1 569 ? -32.75 -30.344 -15.312 1 72.31 569 CYS B O 1
ATOM 10082 N N . SER B 1 570 ? -31.469 -29.422 -13.75 1 79.69 570 SER B N 1
ATOM 10083 C CA . SER B 1 570 ? -31.312 -28.156 -14.461 1 79.69 570 SER B CA 1
ATOM 10084 C C . SER B 1 570 ? -29.844 -27.812 -14.672 1 79.69 570 SER B C 1
ATOM 10086 O O . SER B 1 570 ? -29 -28.156 -13.836 1 79.69 570 SER B O 1
ATOM 10088 N N . LEU B 1 571 ? -29.594 -27.328 -15.891 1 77.88 571 LEU B N 1
ATOM 10089 C CA . LEU B 1 571 ? -28.25 -26.891 -16.281 1 77.88 571 LEU B CA 1
ATOM 10090 C C . LEU B 1 571 ? -28.203 -25.375 -16.453 1 77.88 571 LEU B C 1
ATOM 10092 O O . LEU B 1 571 ? -29.016 -24.812 -17.172 1 77.88 571 LEU B O 1
ATOM 10096 N N . PHE B 1 572 ? -27.266 -24.734 -15.695 1 81.69 572 PHE B N 1
ATOM 10097 C CA . PHE B 1 572 ? -27.094 -23.281 -15.797 1 81.69 572 PHE B CA 1
ATOM 10098 C C . PHE B 1 572 ? -25.688 -22.938 -16.266 1 81.69 572 PHE B C 1
ATOM 10100 O O . PHE B 1 572 ? -24.75 -23.703 -16.047 1 81.69 572 PHE B O 1
ATOM 10107 N N . VAL B 1 573 ? -25.609 -21.812 -16.969 1 77.81 573 VAL B N 1
ATOM 10108 C CA . VAL B 1 573 ? -24.312 -21.234 -17.344 1 77.81 573 VAL B CA 1
ATOM 10109 C C . VAL B 1 573 ? -24.109 -19.922 -16.594 1 77.81 573 VAL B C 1
ATOM 10111 O O . VAL B 1 573 ? -25 -19.078 -16.562 1 77.81 573 VAL B O 1
ATOM 10114 N N . PHE B 1 574 ? -23.031 -19.812 -15.938 1 78.69 574 PHE B N 1
ATOM 10115 C CA . PHE B 1 574 ? -22.688 -18.609 -15.195 1 78.69 574 PHE B CA 1
ATOM 10116 C C . PHE B 1 574 ? -21.578 -17.828 -15.914 1 78.69 574 PHE B C 1
ATOM 10118 O O . PHE B 1 574 ? -20.453 -18.312 -16.016 1 78.69 574 PHE B O 1
ATOM 10125 N N . ALA B 1 575 ? -21.938 -16.656 -16.484 1 75.94 575 ALA B N 1
ATOM 10126 C CA . ALA B 1 575 ? -21.016 -15.773 -17.188 1 75.94 575 ALA B CA 1
ATOM 10127 C C . ALA B 1 575 ? -21.359 -14.312 -16.953 1 75.94 575 ALA B C 1
ATOM 10129 O O . ALA B 1 575 ? -22.547 -13.953 -16.906 1 75.94 575 ALA B O 1
ATOM 10130 N N . LYS B 1 576 ? -20.359 -13.5 -16.75 1 73.69 576 LYS B N 1
ATOM 10131 C CA . LYS B 1 576 ? -20.516 -12.055 -16.594 1 73.69 576 LYS B CA 1
ATOM 10132 C C . LYS B 1 576 ? -21.484 -11.719 -15.461 1 73.69 576 LYS B C 1
ATOM 10134 O O . LYS B 1 576 ? -22.359 -10.883 -15.625 1 73.69 576 LYS B O 1
ATOM 10139 N N . GLY B 1 577 ? -21.453 -12.508 -14.391 1 70.81 577 GLY B N 1
ATOM 10140 C CA . GLY B 1 577 ? -22.172 -12.219 -13.164 1 70.81 577 GLY B CA 1
ATOM 10141 C C . GLY B 1 577 ? -23.625 -12.664 -13.219 1 70.81 577 GLY B C 1
ATOM 10142 O O . GLY B 1 577 ? -24.406 -12.383 -12.297 1 70.81 577 GLY B O 1
ATOM 10143 N N . SER B 1 578 ? -23.984 -13.398 -14.289 1 77.06 578 SER B N 1
ATOM 10144 C CA . SER B 1 578 ? -25.375 -13.812 -14.43 1 77.06 578 SER B CA 1
ATOM 10145 C C . SER B 1 578 ? -25.484 -15.32 -14.664 1 77.06 578 SER B C 1
ATOM 10147 O O . SER B 1 578 ? -24.562 -15.938 -15.195 1 77.06 578 SER B O 1
ATOM 10149 N N . LEU B 1 579 ? -26.609 -15.883 -14.172 1 80.81 579 LEU B N 1
ATOM 10150 C CA . LEU B 1 579 ? -26.922 -17.297 -14.352 1 80.81 579 LEU B CA 1
ATOM 10151 C C . LEU B 1 579 ? -27.969 -17.484 -15.438 1 80.81 579 LEU B C 1
ATOM 10153 O O . LEU B 1 579 ? -29.047 -16.875 -15.367 1 80.81 579 LEU B O 1
ATOM 10157 N N . THR B 1 580 ? -27.641 -18.25 -16.516 1 79.81 580 THR B N 1
ATOM 10158 C CA . THR B 1 580 ? -28.578 -18.516 -17.594 1 79.81 580 THR B CA 1
ATOM 10159 C C . THR B 1 580 ? -28.906 -20 -17.672 1 79.81 580 THR B C 1
ATOM 10161 O O . THR B 1 580 ? -28.031 -20.844 -17.562 1 79.81 580 THR B O 1
ATOM 10164 N N . LEU B 1 581 ? -30.172 -20.359 -17.781 1 79.81 581 LEU B N 1
ATOM 10165 C CA . LEU B 1 581 ? -30.609 -21.75 -17.891 1 79.81 581 LEU B CA 1
ATOM 10166 C C . LEU B 1 581 ? -30.328 -22.297 -19.281 1 79.81 581 LEU B C 1
ATOM 10168 O O . LEU B 1 581 ? -30.547 -21.625 -20.281 1 79.81 581 LEU B O 1
ATOM 10172 N N . GLN B 1 582 ? -29.672 -23.5 -19.266 1 76.56 582 GLN B N 1
ATOM 10173 C CA . GLN B 1 582 ? -29.375 -24.156 -20.531 1 76.56 582 GLN B CA 1
ATOM 10174 C C . GLN B 1 582 ? -30.266 -25.391 -20.734 1 76.56 582 GLN B C 1
ATOM 10176 O O . GLN B 1 582 ? -30.469 -26.172 -19.812 1 76.56 582 GLN B O 1
ATOM 10181 N N . THR B 1 583 ? -30.734 -25.469 -21.922 1 70.56 583 THR B N 1
ATOM 10182 C CA . THR B 1 583 ? -31.625 -26.578 -22.203 1 70.56 583 THR B CA 1
ATOM 10183 C C . THR B 1 583 ? -30.828 -27.828 -22.578 1 70.56 583 THR B C 1
ATOM 10185 O O . THR B 1 583 ? -31.281 -28.953 -22.359 1 70.56 583 THR B O 1
ATOM 10188 N N . HIS B 1 584 ? -29.594 -27.578 -23.172 1 72.5 584 HIS B N 1
ATOM 10189 C CA . HIS B 1 584 ? -28.812 -28.719 -23.594 1 72.5 584 HIS B CA 1
ATOM 10190 C C . HIS B 1 584 ? -27.406 -28.656 -23.016 1 72.5 584 HIS B C 1
ATOM 10192 O O . HIS B 1 584 ? -26.859 -27.578 -22.797 1 72.5 584 HIS B O 1
ATOM 10198 N N . TYR B 1 585 ? -26.906 -29.719 -22.781 1 70.69 585 TYR B N 1
ATOM 10199 C CA . TYR B 1 585 ? -25.562 -29.828 -22.219 1 70.69 585 TYR B CA 1
ATOM 10200 C C . TYR B 1 585 ? -24.5 -29.516 -23.266 1 70.69 585 TYR B C 1
ATOM 10202 O O . TYR B 1 585 ? -23.438 -28.984 -22.938 1 70.69 585 TYR B O 1
ATOM 10210 N N . PHE B 1 586 ? -24.828 -29.859 -24.531 1 67.75 586 PHE B N 1
ATOM 10211 C CA . PHE B 1 586 ? -23.891 -29.609 -25.625 1 67.75 586 PHE B CA 1
ATOM 10212 C C . PHE B 1 586 ? -24.234 -28.312 -26.359 1 67.75 586 PHE B C 1
ATOM 10214 O O . PHE B 1 586 ? -25.344 -28.172 -26.875 1 67.75 586 PHE B O 1
ATOM 10221 N N . PRO B 1 587 ? -23.375 -27.359 -26.344 1 61 587 PRO B N 1
ATOM 10222 C CA . PRO B 1 587 ? -23.688 -26.016 -26.844 1 61 587 PRO B CA 1
ATOM 10223 C C . PRO B 1 587 ? -24.188 -26.016 -28.281 1 61 587 PRO B C 1
ATOM 10225 O O . PRO B 1 587 ? -24.969 -25.156 -28.656 1 61 587 PRO B O 1
ATOM 10228 N N . TRP B 1 588 ? -23.641 -26.922 -29.234 1 54.44 588 TRP B N 1
ATOM 10229 C CA . TRP B 1 588 ? -24.047 -26.844 -30.625 1 54.44 588 TRP B CA 1
ATOM 10230 C C . TRP B 1 588 ? -25.438 -27.406 -30.828 1 54.44 588 TRP B C 1
ATOM 10232 O O . TRP B 1 588 ? -26.047 -27.219 -31.891 1 54.44 588 TRP B O 1
ATOM 10242 N N . LYS B 1 589 ? -25.859 -28.234 -29.984 1 53.31 589 LYS B N 1
ATOM 10243 C CA . LYS B 1 589 ? -27.219 -28.719 -30.125 1 53.31 589 LYS B CA 1
ATOM 10244 C C . LYS B 1 589 ? -28.234 -27.656 -29.688 1 53.31 589 LYS B C 1
ATOM 10246 O O . LYS B 1 589 ? -29.438 -27.859 -29.797 1 53.31 589 LYS B O 1
ATOM 10251 N N . ASN B 1 590 ? -27.734 -26.609 -29.125 1 49.97 590 ASN B N 1
ATOM 10252 C CA . ASN B 1 590 ? -28.609 -25.484 -28.766 1 49.97 590 ASN B CA 1
ATOM 10253 C C . ASN B 1 590 ? -29.062 -24.734 -30 1 49.97 590 ASN B C 1
ATOM 10255 O O . ASN B 1 590 ? -28.672 -23.578 -30.203 1 49.97 590 ASN B O 1
ATOM 10259 N N . GLY B 1 591 ? -29.234 -25.344 -31.328 1 39.59 591 GLY B N 1
ATOM 10260 C CA . GLY B 1 591 ? -29.766 -24.641 -32.5 1 39.59 591 GLY B CA 1
ATOM 10261 C C . GLY B 1 591 ? -30.891 -23.688 -32.156 1 39.59 591 GLY B C 1
ATOM 10262 O O . GLY B 1 591 ? -30.672 -22.469 -32.062 1 39.59 591 GLY B O 1
ATOM 10263 N N . SER B 1 592 ? -32.281 -24.125 -32.812 1 36.97 592 SER B N 1
ATOM 10264 C CA . SER B 1 592 ? -33.438 -23.328 -33.188 1 36.97 592 SER B CA 1
ATOM 10265 C C . SER B 1 592 ? -34.094 -22.672 -31.969 1 36.97 592 SER B C 1
ATOM 10267 O O . SER B 1 592 ? -34.688 -21.594 -32.062 1 36.97 592 SER B O 1
ATOM 10269 N N . LEU B 1 593 ? -34.688 -23.484 -31.062 1 31.58 593 LEU B N 1
ATOM 10270 C CA . LEU B 1 593 ? -35.75 -23.016 -30.188 1 31.58 593 LEU B CA 1
ATOM 10271 C C . LEU B 1 593 ? -35.219 -22.109 -29.094 1 31.58 593 LEU B C 1
ATOM 10273 O O . LEU B 1 593 ? -35.219 -22.469 -27.906 1 31.58 593 LEU B O 1
ATOM 10277 N N . SER B 1 594 ? -34.062 -21.797 -29.234 1 31.77 594 SER B N 1
ATOM 10278 C CA . SER B 1 594 ? -33.844 -20.938 -28.078 1 31.77 594 SER B CA 1
ATOM 10279 C C . SER B 1 594 ? -34.781 -19.75 -28.078 1 31.77 594 SER B C 1
ATOM 10281 O O . SER B 1 594 ? -34.562 -18.766 -28.781 1 31.77 594 SER B O 1
ATOM 10283 N N . LYS B 1 595 ? -36.125 -20.062 -28.281 1 29.28 595 LYS B N 1
ATOM 10284 C CA . LYS B 1 595 ? -36.906 -18.938 -27.781 1 29.28 595 LYS B CA 1
ATOM 10285 C C . LYS B 1 595 ? -36.375 -18.438 -26.438 1 29.28 595 LYS B C 1
ATOM 10287 O O . LYS B 1 595 ? -36.156 -19.234 -25.516 1 29.28 595 LYS B O 1
ATOM 10292 N N . LYS B 1 596 ? -35.75 -17.391 -26.484 1 30.45 596 LYS B N 1
ATOM 10293 C CA . LYS B 1 596 ? -35.5 -16.5 -25.359 1 30.45 596 LYS B CA 1
ATOM 10294 C C . LYS B 1 596 ? -36.656 -16.531 -24.359 1 30.45 596 LYS B C 1
ATOM 10296 O O . LYS B 1 596 ? -37.562 -15.711 -24.469 1 30.45 596 LYS B O 1
ATOM 10301 N N . GLY B 1 597 ? -37.5 -17.594 -24.328 1 26.17 597 GLY B N 1
ATOM 10302 C CA . GLY B 1 597 ? -38.5 -17.391 -23.312 1 26.17 597 GLY B CA 1
ATOM 10303 C C . GLY B 1 597 ? -37.938 -16.969 -21.969 1 26.17 597 GLY B C 1
ATOM 10304 O O . GLY B 1 597 ? -37.125 -17.703 -21.391 1 26.17 597 GLY B O 1
ATOM 10305 N N . CYS B 1 598 ? -37.656 -15.758 -21.891 1 26.55 598 CYS B N 1
ATOM 10306 C CA . CYS B 1 598 ? -37.688 -15.125 -20.578 1 26.55 598 CYS B CA 1
ATOM 10307 C C . CYS B 1 598 ? -38.844 -15.648 -19.75 1 26.55 598 CYS B C 1
ATOM 10309 O O . CYS B 1 598 ? -40 -15.406 -20.078 1 26.55 598 CYS B O 1
ATOM 10311 N N . TRP B 1 599 ? -39.094 -16.859 -19.578 1 26.06 599 TRP B N 1
ATOM 10312 C CA . TRP B 1 599 ? -40.156 -17.203 -18.641 1 26.06 599 TRP B CA 1
ATOM 10313 C C . TRP B 1 599 ? -40.281 -16.188 -17.516 1 26.06 599 TRP B C 1
ATOM 10315 O O . TRP B 1 599 ? -39.344 -16.078 -16.688 1 26.06 599 TRP B O 1
ATOM 10325 N N . TRP B 1 600 ? -40.781 -15.055 -17.797 1 26.56 600 TRP B N 1
ATOM 10326 C CA . TRP B 1 600 ? -41.625 -14.227 -16.938 1 26.56 600 TRP B CA 1
ATOM 10327 C C . TRP B 1 600 ? -42.844 -15.008 -16.469 1 26.56 600 TRP B C 1
ATOM 10329 O O . TRP B 1 600 ? -43.688 -15.406 -17.266 1 26.56 600 TRP B O 1
ATOM 10339 N N . ALA B 1 601 ? -42.75 -16.094 -15.586 1 26.3 601 ALA B N 1
ATOM 10340 C CA . ALA B 1 601 ? -44 -16.625 -15.055 1 26.3 601 ALA B CA 1
ATOM 10341 C C . ALA B 1 601 ? -45.031 -15.531 -14.914 1 26.3 601 ALA B C 1
ATOM 10343 O O . ALA B 1 601 ? -44.75 -14.43 -14.445 1 26.3 601 ALA B O 1
ATOM 10344 N N . GLN B 1 602 ? -45.906 -15.422 -15.68 1 25.7 602 GLN B N 1
ATOM 10345 C CA . GLN B 1 602 ? -47.188 -14.695 -15.578 1 25.7 602 GLN B CA 1
ATOM 10346 C C . GLN B 1 602 ? -47.719 -14.766 -14.156 1 25.7 602 GLN B C 1
ATOM 10348 O O . GLN B 1 602 ? -47.688 -15.812 -13.516 1 25.7 602 GLN B O 1
ATOM 10353 N N . PRO B 1 603 ? -47.812 -13.5 -13.445 1 25.69 603 PRO B N 1
ATOM 10354 C CA . PRO B 1 603 ? -48.688 -13.539 -12.273 1 25.69 603 PRO B CA 1
ATOM 10355 C C . PRO B 1 603 ? -49.938 -14.359 -12.516 1 25.69 603 PRO B C 1
ATOM 10357 O O . PRO B 1 603 ? -50.719 -14.055 -13.43 1 25.69 603 PRO B O 1
ATOM 10360 N N . SER B 1 604 ? -49.906 -15.656 -12.789 1 25.77 604 SER B N 1
ATOM 10361 C CA . SER B 1 604 ? -51.281 -16.109 -12.523 1 25.77 604 SER B CA 1
ATOM 10362 C C . SER B 1 604 ? -51.875 -15.367 -11.336 1 25.77 604 SER B C 1
ATOM 10364 O O . SER B 1 604 ? -51.156 -14.891 -10.461 1 25.77 604 SER B O 1
ATOM 10366 N N . GLU B 1 605 ? -53.156 -14.797 -11.406 1 29.16 605 GLU B N 1
ATOM 10367 C CA . GLU B 1 605 ? -53.906 -13.984 -10.453 1 29.16 605 GLU B CA 1
ATOM 10368 C C . GLU B 1 605 ? -53.562 -14.344 -9.016 1 29.16 605 GLU B C 1
ATOM 10370 O O . GLU B 1 605 ? -54.031 -13.711 -8.07 1 29.16 605 GLU B O 1
ATOM 10375 N N . GLY B 1 606 ? -53.281 -15.664 -8.766 1 26.67 606 GLY B N 1
ATOM 10376 C CA . GLY B 1 606 ? -53.094 -15.742 -7.328 1 26.67 606 GLY B CA 1
ATOM 10377 C C . GLY B 1 606 ? -51.812 -15.047 -6.863 1 26.67 606 GLY B C 1
ATOM 10378 O O . GLY B 1 606 ? -50.938 -14.727 -7.676 1 26.67 606 GLY B O 1
ATOM 10379 N N . PRO B 1 607 ? -51.5 -14.609 -5.535 1 27.33 607 PRO B N 1
ATOM 10380 C CA . PRO B 1 607 ? -50.469 -13.656 -5.102 1 27.33 607 PRO B CA 1
ATOM 10381 C C . PRO B 1 607 ? -49.094 -14.008 -5.633 1 27.33 607 PRO B C 1
ATOM 10383 O O . PRO B 1 607 ? -48.656 -15.148 -5.52 1 27.33 607 PRO B O 1
ATOM 10386 N N . ALA B 1 608 ? -48.562 -13.5 -6.879 1 26.64 608 ALA B N 1
ATOM 10387 C CA . ALA B 1 608 ? -47.375 -13.539 -7.754 1 26.64 608 ALA B CA 1
ATOM 10388 C C . ALA B 1 608 ? -46.094 -13.531 -6.941 1 26.64 608 ALA B C 1
ATOM 10390 O O . ALA B 1 608 ? -45.75 -12.523 -6.32 1 26.64 608 ALA B O 1
ATOM 10391 N N . GLU B 1 609 ? -45.719 -14.648 -6.328 1 26.69 609 GLU B N 1
ATOM 10392 C CA . GLU B 1 609 ? -44.469 -14.633 -5.562 1 26.69 609 GLU B CA 1
ATOM 10393 C C . GLU B 1 609 ? -43.312 -14.156 -6.414 1 26.69 609 GLU B C 1
ATOM 10395 O O . GLU B 1 609 ? -42.938 -14.797 -7.406 1 26.69 609 GLU B O 1
ATOM 10400 N N . GLN B 1 610 ? -43.25 -12.859 -6.816 1 26.69 610 GLN B N 1
ATOM 10401 C CA . GLN B 1 610 ? -42.156 -12.07 -7.418 1 26.69 610 GLN B CA 1
ATOM 10402 C C . GLN B 1 610 ? -40.781 -12.641 -7.062 1 26.69 610 GLN B C 1
ATOM 10404 O O . GLN B 1 610 ? -40.469 -12.766 -5.883 1 26.69 610 GLN B O 1
ATOM 10409 N N . GLU B 1 611 ? -40.375 -13.492 -7.98 1 26.83 611 GLU B N 1
ATOM 10410 C CA . GLU B 1 611 ? -39 -13.977 -7.863 1 26.83 611 GLU B CA 1
ATOM 10411 C C . GLU B 1 611 ? -38.031 -12.82 -7.629 1 26.83 611 GLU B C 1
ATOM 10413 O O . GLU B 1 611 ? -37.906 -11.93 -8.469 1 26.83 611 GLU B O 1
ATOM 10418 N N . LYS B 1 612 ? -37.969 -12.375 -6.387 1 28.03 612 LYS B N 1
ATOM 10419 C CA . LYS B 1 612 ? -37.062 -11.336 -5.891 1 28.03 612 LYS B CA 1
ATOM 10420 C C . LYS B 1 612 ? -35.656 -11.508 -6.453 1 28.03 612 LYS B C 1
ATOM 10422 O O . LYS B 1 612 ? -35.125 -12.625 -6.496 1 28.03 612 LYS B O 1
ATOM 10427 N N . PRO B 1 613 ? -35.375 -10.586 -7.441 1 27.31 613 PRO B N 1
ATOM 10428 C CA . PRO B 1 613 ? -34 -10.57 -7.875 1 27.31 613 PRO B CA 1
ATOM 10429 C C . PRO B 1 613 ? -33.031 -11.086 -6.801 1 27.31 613 PRO B C 1
ATOM 10431 O O . PRO B 1 613 ? -33.344 -11.016 -5.609 1 27.31 613 PRO B O 1
ATOM 10434 N N . LEU B 1 614 ? -32.25 -12.141 -7.23 1 30.33 614 LEU B N 1
ATOM 10435 C CA . LEU B 1 614 ? -31.234 -12.477 -6.246 1 30.33 614 LEU B CA 1
ATOM 10436 C C . LEU B 1 614 ? -30.797 -11.242 -5.469 1 30.33 614 LEU B C 1
ATOM 10438 O O . LEU B 1 614 ? -29.906 -10.508 -5.91 1 30.33 614 LEU B O 1
ATOM 10442 N N . ALA B 1 615 ? -31.625 -10.219 -5.262 1 28.97 615 ALA B N 1
ATOM 10443 C CA . ALA B 1 615 ? -31.484 -9.023 -4.434 1 28.97 615 ALA B CA 1
ATOM 10444 C C . ALA B 1 615 ? -30.625 -9.297 -3.209 1 28.97 615 ALA B C 1
ATOM 10446 O O . ALA B 1 615 ? -30.516 -10.445 -2.76 1 28.97 615 ALA B O 1
ATOM 10447 N N . ARG B 1 616 ? -30.016 -8.133 -2.77 1 28.22 616 ARG B N 1
ATOM 10448 C CA . ARG B 1 616 ? -29.188 -7.848 -1.608 1 28.22 616 ARG B CA 1
ATOM 10449 C C . ARG B 1 616 ? -29.766 -8.492 -0.35 1 28.22 616 ARG B C 1
ATOM 10451 O O . ARG B 1 616 ? -30.172 -7.793 0.58 1 28.22 616 ARG B O 1
ATOM 10458 N N . LYS B 1 617 ? -30.812 -9.305 -0.542 1 29.61 617 LYS B N 1
ATOM 10459 C CA . LYS B 1 617 ? -31 -9.875 0.789 1 29.61 617 LYS B CA 1
ATOM 10460 C C . LYS B 1 617 ? -29.688 -10.469 1.312 1 29.61 617 LYS B C 1
ATOM 10462 O O . LYS B 1 617 ? -29.547 -11.695 1.402 1 29.61 617 LYS B O 1
ATOM 10467 N N . SER B 1 618 ? -28.719 -10.047 0.639 1 30.39 618 SER B N 1
ATOM 10468 C CA . SER B 1 618 ? -27.297 -10.336 0.8 1 30.39 618 SER B CA 1
ATOM 10469 C C . SER B 1 618 ? -26.906 -10.367 2.273 1 30.39 618 SER B C 1
ATOM 10471 O O . SER B 1 618 ? -25.766 -10.711 2.609 1 30.39 618 SER B O 1
ATOM 10473 N N . SER B 1 619 ? -27.641 -9.609 2.994 1 31.17 619 SER B N 1
ATOM 10474 C CA . SER B 1 619 ? -27.234 -9.273 4.355 1 31.17 619 SER B CA 1
ATOM 10475 C C . SER B 1 619 ? -27.281 -10.5 5.262 1 31.17 619 SER B C 1
ATOM 10477 O O . SER B 1 619 ? -26.422 -10.68 6.129 1 31.17 619 SER B O 1
ATOM 10479 N N . ASP B 1 620 ? -28.531 -11.195 5.207 1 31.5 620 ASP B N 1
ATOM 10480 C CA . ASP B 1 620 ? -28.797 -12.172 6.266 1 31.5 620 ASP B CA 1
ATOM 10481 C C . ASP B 1 620 ? -27.969 -13.438 6.066 1 31.5 620 ASP B C 1
ATOM 10483 O O . ASP B 1 620 ? -27.531 -14.055 7.039 1 31.5 620 ASP B O 1
ATOM 10487 N N . CYS B 1 621 ? -28.172 -14.055 4.871 1 30.56 621 CYS B N 1
ATOM 10488 C CA . CYS B 1 621 ? -27.656 -15.398 4.621 1 30.56 621 CYS B CA 1
ATOM 10489 C C . CYS B 1 621 ? -26.141 -15.375 4.426 1 30.56 621 CYS B C 1
ATOM 10491 O O . CYS B 1 621 ? -25.531 -16.406 4.152 1 30.56 621 CYS B O 1
ATOM 10493 N N . LEU B 1 622 ? -25.688 -14.297 3.865 1 33.28 622 LEU B N 1
ATOM 10494 C CA . LEU B 1 622 ? -24.25 -14.438 3.963 1 33.28 622 LEU B CA 1
ATOM 10495 C C . LEU B 1 622 ? -23.828 -14.859 5.371 1 33.28 622 LEU B C 1
ATOM 10497 O O . LEU B 1 622 ? -23.641 -14.008 6.246 1 33.28 622 LEU B O 1
ATOM 10501 N N . LEU B 1 623 ? -24.734 -15.531 5.895 1 30.97 623 LEU B N 1
ATOM 10502 C CA . LEU B 1 623 ? -24.281 -16.312 7.043 1 30.97 623 LEU B CA 1
ATOM 10503 C C . LEU B 1 623 ? -22.766 -16.484 7.027 1 30.97 623 LEU B C 1
ATOM 10505 O O . LEU B 1 623 ? -22.203 -16.953 6.035 1 30.97 623 LEU B O 1
ATOM 10509 N N . TYR B 1 624 ? -22.109 -15.477 7.32 1 36.25 624 TYR B N 1
ATOM 10510 C CA . TYR B 1 624 ? -20.734 -15.555 7.801 1 36.25 624 TYR B CA 1
ATOM 10511 C C . TYR B 1 624 ? -20.375 -16.969 8.211 1 36.25 624 TYR B C 1
ATOM 10513 O O . TYR B 1 624 ? -20.891 -17.484 9.203 1 36.25 624 TYR B O 1
ATOM 10521 N N . TYR B 1 625 ? -20.609 -17.875 7.371 1 36.19 625 TYR B N 1
ATOM 10522 C CA . TYR B 1 625 ? -19.938 -19.094 7.789 1 36.19 625 TYR B CA 1
ATOM 10523 C C . TYR B 1 625 ? -18.859 -18.797 8.828 1 36.19 625 TYR B C 1
ATOM 10525 O O . TYR B 1 625 ? -18.281 -17.719 8.836 1 36.19 625 TYR B O 1
ATOM 10533 N N . LYS B 1 626 ? -18.906 -19.5 9.844 1 43.56 626 LYS B N 1
ATOM 10534 C CA . LYS B 1 626 ? -18.141 -19.531 11.086 1 43.56 626 LYS B CA 1
ATOM 10535 C C . LYS B 1 626 ? -16.719 -19.047 10.875 1 43.56 626 LYS B C 1
ATOM 10537 O O . LYS B 1 626 ? -15.781 -19.578 11.484 1 43.56 626 LYS B O 1
ATOM 10542 N N . GLY B 1 627 ? -16.547 -18.078 9.969 1 56.25 627 GLY B N 1
ATOM 10543 C CA . GLY B 1 627 ? -15.203 -17.516 9.938 1 56.25 627 GLY B CA 1
ATOM 10544 C C . GLY B 1 627 ? -14.281 -18.203 8.953 1 56.25 627 GLY B C 1
ATOM 10545 O O . GLY B 1 627 ? -13.117 -17.844 8.82 1 56.25 627 GLY B O 1
ATOM 10546 N N . LEU B 1 628 ? -14.984 -19.188 8.133 1 70.19 628 LEU B N 1
ATOM 10547 C CA . LEU B 1 628 ? -14.055 -20 7.363 1 70.19 628 LEU B CA 1
ATOM 10548 C C . LEU B 1 628 ? -13.883 -19.438 5.953 1 70.19 628 LEU B C 1
ATOM 10550 O O . LEU B 1 628 ? -12.766 -19.422 5.418 1 70.19 628 LEU B O 1
ATOM 10554 N N . LEU B 1 629 ? -15.133 -18.906 5.262 1 86.19 629 LEU B N 1
ATOM 10555 C CA . LEU B 1 629 ? -15.031 -18.406 3.895 1 86.19 629 LEU B CA 1
ATOM 10556 C C . LEU B 1 629 ? -14.492 -16.969 3.877 1 86.19 629 LEU B C 1
ATOM 10558 O O . LEU B 1 629 ? -14.977 -16.125 4.625 1 86.19 629 LEU B O 1
ATOM 10562 N N . LEU B 1 630 ? -13.477 -16.797 3.139 1 89.25 630 LEU B N 1
ATOM 10563 C CA . LEU B 1 630 ? -12.922 -15.461 2.959 1 89.25 630 LEU B CA 1
ATOM 10564 C C . LEU B 1 630 ? -13.547 -14.773 1.749 1 89.25 630 LEU B C 1
ATOM 10566 O O . LEU B 1 630 ? -13.656 -15.375 0.677 1 89.25 630 LEU B O 1
ATOM 10570 N N . LEU B 1 631 ? -14.086 -13.641 1.887 1 86.94 631 LEU B N 1
ATOM 10571 C CA . LEU B 1 631 ? -14.602 -12.836 0.786 1 86.94 631 LEU B CA 1
ATOM 10572 C C . LEU B 1 631 ? -13.797 -11.547 0.627 1 86.94 631 LEU B C 1
ATOM 10574 O O . LEU B 1 631 ? -14.086 -10.547 1.288 1 86.94 631 LEU B O 1
ATOM 10578 N N . PRO B 1 632 ? -12.812 -11.586 -0.269 1 89.12 632 PRO B N 1
ATOM 10579 C CA . PRO B 1 632 ? -11.953 -10.414 -0.447 1 89.12 632 PRO B CA 1
ATOM 10580 C C . PRO B 1 632 ? -12.641 -9.289 -1.218 1 89.12 632 PRO B C 1
ATOM 10582 O O . PRO B 1 632 ? -13.57 -9.547 -1.988 1 89.12 632 PRO B O 1
ATOM 10585 N N . SER B 1 633 ? -12.188 -8.086 -0.882 1 84.56 633 SER B N 1
ATOM 10586 C CA . SER B 1 633 ? -12.617 -6.945 -1.685 1 84.56 633 SER B CA 1
ATOM 10587 C C . SER B 1 633 ? -11.828 -6.855 -2.984 1 84.56 633 SER B C 1
ATOM 10589 O O . SER B 1 633 ? -10.625 -7.141 -3.008 1 84.56 633 SER B O 1
ATOM 10591 N N . HIS B 1 634 ? -12.484 -6.625 -4.039 1 86.5 634 HIS B N 1
ATOM 10592 C CA . HIS B 1 634 ? -11.812 -6.469 -5.324 1 86.5 634 HIS B CA 1
ATOM 10593 C C . HIS B 1 634 ? -11.984 -5.055 -5.867 1 86.5 634 HIS B C 1
ATOM 10595 O O . HIS B 1 634 ? -11.859 -4.832 -7.074 1 86.5 634 HIS B O 1
ATOM 10601 N N . ALA B 1 635 ? -12.258 -4.141 -4.867 1 83.75 635 ALA B N 1
ATOM 10602 C CA . ALA B 1 635 ? -12.344 -2.73 -5.242 1 83.75 635 ALA B CA 1
ATOM 10603 C C . ALA B 1 635 ? -10.961 -2.176 -5.59 1 83.75 635 ALA B C 1
ATOM 10605 O O . ALA B 1 635 ? -9.953 -2.621 -5.043 1 83.75 635 ALA B O 1
ATOM 10606 N N . GLY B 1 636 ? -10.914 -1.255 -6.418 1 83.81 636 GLY B N 1
ATOM 10607 C CA . GLY B 1 636 ? -9.688 -0.665 -6.926 1 83.81 636 GLY B CA 1
ATOM 10608 C C . GLY B 1 636 ? -8.727 -0.247 -5.828 1 83.81 636 GLY B C 1
ATOM 10609 O O . GLY B 1 636 ? -7.566 -0.663 -5.816 1 83.81 636 GLY B O 1
ATOM 10610 N N . PRO B 1 637 ? -9.188 0.447 -4.801 1 85.69 637 PRO B N 1
ATOM 10611 C CA . PRO B 1 637 ? -8.273 0.968 -3.785 1 85.69 637 PRO B CA 1
ATOM 10612 C C . PRO B 1 637 ? -7.719 -0.126 -2.875 1 85.69 637 PRO B C 1
ATOM 10614 O O . PRO B 1 637 ? -6.719 0.089 -2.186 1 85.69 637 PRO B O 1
ATOM 10617 N N . LEU B 1 638 ? -8.383 -1.256 -2.887 1 85.75 638 LEU B N 1
ATOM 10618 C CA . LEU B 1 638 ? -7.965 -2.307 -1.967 1 85.75 638 LEU B CA 1
ATOM 10619 C C . LEU B 1 638 ? -7.023 -3.289 -2.656 1 85.75 638 LEU B C 1
ATOM 10621 O O . LEU B 1 638 ? -6.465 -4.18 -2.01 1 85.75 638 LEU B O 1
ATOM 10625 N N . ILE B 1 639 ? -6.887 -3.201 -3.939 1 91.38 639 ILE B N 1
ATOM 10626 C CA . ILE B 1 639 ? -5.914 -3.996 -4.68 1 91.38 639 ILE B CA 1
ATOM 10627 C C . ILE B 1 639 ? -4.594 -3.234 -4.785 1 91.38 639 ILE B C 1
ATOM 10629 O O . ILE B 1 639 ? -4.574 -2.076 -5.207 1 91.38 639 ILE B O 1
ATOM 10633 N N . SER B 1 640 ? -3.564 -3.811 -4.309 1 90.69 640 SER B N 1
ATOM 10634 C CA . SER B 1 640 ? -2.281 -3.119 -4.25 1 90.69 640 SER B CA 1
ATOM 10635 C C . SER B 1 640 ? -1.208 -3.873 -5.027 1 90.69 640 SER B C 1
ATOM 10637 O O . SER B 1 640 ? -1.367 -5.059 -5.324 1 90.69 640 SER B O 1
ATOM 10639 N N . LEU B 1 641 ? -0.187 -3.129 -5.387 1 93.62 641 LEU B N 1
ATOM 10640 C CA . LEU B 1 641 ? 0.95 -3.729 -6.074 1 93.62 641 LEU B CA 1
ATOM 10641 C C . LEU B 1 641 ? 1.815 -4.527 -5.105 1 93.62 641 LEU B C 1
ATOM 10643 O O . LEU B 1 641 ? 2.15 -4.043 -4.023 1 93.62 641 LEU B O 1
ATOM 10647 N N . TRP B 1 642 ? 2.094 -5.785 -5.441 1 94.12 642 TRP B N 1
ATOM 10648 C CA . TRP B 1 642 ? 3.014 -6.629 -4.684 1 94.12 642 TRP B CA 1
ATOM 10649 C C . TRP B 1 642 ? 4.445 -6.121 -4.812 1 94.12 642 TRP B C 1
ATOM 10651 O O . TRP B 1 642 ? 5.254 -6.707 -5.539 1 94.12 642 TRP B O 1
ATOM 10661 N N . LYS B 1 643 ? 4.766 -5.094 -4.086 1 89 643 LYS B N 1
ATOM 10662 C CA . LYS B 1 643 ? 6.008 -4.344 -4.246 1 89 643 LYS B CA 1
ATOM 10663 C C . LYS B 1 643 ? 7.223 -5.227 -3.975 1 89 643 LYS B C 1
ATOM 10665 O O . LYS B 1 643 ? 8.234 -5.137 -4.676 1 89 643 LYS B O 1
ATOM 10670 N N . ARG B 1 644 ? 7.156 -6.094 -2.994 1 87.12 644 ARG B N 1
ATOM 10671 C CA . ARG B 1 644 ? 8.289 -6.93 -2.607 1 87.12 644 ARG B CA 1
ATOM 10672 C C . ARG B 1 644 ? 8.695 -7.859 -3.746 1 87.12 644 ARG B C 1
ATOM 10674 O O . ARG B 1 644 ? 9.852 -8.273 -3.83 1 87.12 644 ARG B O 1
ATOM 10681 N N . CYS B 1 645 ? 7.785 -8.156 -4.559 1 92.56 645 CYS B N 1
ATOM 10682 C CA . CYS B 1 645 ? 8.062 -9.055 -5.672 1 92.56 645 CYS B CA 1
ATOM 10683 C C . CYS B 1 645 ? 8.43 -8.266 -6.93 1 92.56 645 CYS B C 1
ATOM 10685 O O . CYS B 1 645 ? 9.477 -8.508 -7.531 1 92.56 645 CYS B O 1
ATOM 10687 N N . TYR B 1 646 ? 7.652 -7.273 -7.281 1 93.19 646 TYR B N 1
ATOM 10688 C CA . TYR B 1 646 ? 7.766 -6.648 -8.594 1 93.19 646 TYR B CA 1
ATOM 10689 C C . TYR B 1 646 ? 8.812 -5.539 -8.578 1 93.19 646 TYR B C 1
ATOM 10691 O O . TYR B 1 646 ? 9.375 -5.203 -9.625 1 93.19 646 TYR B O 1
ATOM 10699 N N . LEU B 1 647 ? 9.039 -4.941 -7.426 1 88.38 647 LEU B N 1
ATOM 10700 C CA . LEU B 1 647 ? 9.984 -3.828 -7.371 1 88.38 647 LEU B CA 1
ATOM 10701 C C . LEU B 1 647 ? 11.273 -4.246 -6.688 1 88.38 647 LEU B C 1
ATOM 10703 O O . LEU B 1 647 ? 12.008 -3.402 -6.168 1 88.38 647 LEU B O 1
ATOM 10707 N N . ARG B 1 648 ? 11.594 -5.418 -6.574 1 83.56 648 ARG B N 1
ATOM 10708 C CA . ARG B 1 648 ? 12.758 -5.926 -5.863 1 83.56 648 ARG B CA 1
ATOM 10709 C C . ARG B 1 648 ? 14.047 -5.578 -6.602 1 83.56 648 ARG B C 1
ATOM 10711 O O . ARG B 1 648 ? 15.141 -5.703 -6.051 1 83.56 648 ARG B O 1
ATOM 10718 N N . GLY B 1 649 ? 13.922 -5.117 -7.797 1 77.38 649 GLY B N 1
ATOM 10719 C CA . GLY B 1 649 ? 15.102 -4.68 -8.531 1 77.38 649 GLY B CA 1
ATOM 10720 C C . GLY B 1 649 ? 15.516 -3.258 -8.203 1 77.38 649 GLY B C 1
ATOM 10721 O O . GLY B 1 649 ? 16.625 -2.84 -8.523 1 77.38 649 GLY B O 1
ATOM 10722 N N . ASP B 1 650 ? 14.656 -2.529 -7.633 1 72.12 650 ASP B N 1
ATOM 10723 C CA . ASP B 1 650 ? 14.938 -1.138 -7.289 1 72.12 650 ASP B CA 1
ATOM 10724 C C . ASP B 1 650 ? 15.602 -1.032 -5.922 1 72.12 650 ASP B C 1
ATOM 10726 O O . ASP B 1 650 ? 15.023 -1.435 -4.91 1 72.12 650 ASP B O 1
ATOM 10730 N N . PRO B 1 651 ? 16.781 -0.521 -5.953 1 63.81 651 PRO B N 1
ATOM 10731 C CA . PRO B 1 651 ? 17.516 -0.45 -4.684 1 63.81 651 PRO B CA 1
ATOM 10732 C C . PRO B 1 651 ? 16.812 0.448 -3.658 1 63.81 651 PRO B C 1
ATOM 10734 O O . PRO B 1 651 ? 17 0.273 -2.453 1 63.81 651 PRO B O 1
ATOM 10737 N N . GLU B 1 652 ? 16.125 1.438 -4.223 1 61.81 652 GLU B N 1
ATOM 10738 C CA . GLU B 1 652 ? 15.445 2.33 -3.285 1 61.81 652 GLU B CA 1
ATOM 10739 C C . GLU B 1 652 ? 14.328 1.606 -2.545 1 61.81 652 GLU B C 1
ATOM 10741 O O . GLU B 1 652 ? 13.953 1.996 -1.437 1 61.81 652 GLU B O 1
ATOM 10746 N N . VAL B 1 653 ? 13.805 0.674 -3.373 1 59.28 653 VAL B N 1
ATOM 10747 C CA . VAL B 1 653 ? 12.656 -0.037 -2.828 1 59.28 653 VAL B CA 1
ATOM 10748 C C . VAL B 1 653 ? 13.125 -1.245 -2.021 1 59.28 653 VAL B C 1
ATOM 10750 O O . VAL B 1 653 ? 12.445 -1.68 -1.088 1 59.28 653 VAL B O 1
ATOM 10753 N N . GLN B 1 654 ? 14.32 -1.799 -2.615 1 52.5 654 GLN B N 1
ATOM 10754 C CA . GLN B 1 654 ? 14.766 -3.092 -2.109 1 52.5 654 GLN B CA 1
ATOM 10755 C C . GLN B 1 654 ? 14.867 -3.086 -0.586 1 52.5 654 GLN B C 1
ATOM 10757 O O . GLN B 1 654 ? 15.812 -2.541 -0.022 1 52.5 654 GLN B O 1
ATOM 10762 N N . ILE B 1 655 ? 13.742 -2.652 -0.039 1 45.53 655 ILE B N 1
ATOM 10763 C CA . ILE B 1 655 ? 13.805 -3.145 1.333 1 45.53 655 ILE B CA 1
ATOM 10764 C C . ILE B 1 655 ? 14.133 -4.637 1.331 1 45.53 655 ILE B C 1
ATOM 10766 O O . ILE B 1 655 ? 13.617 -5.391 0.507 1 45.53 655 ILE B O 1
ATOM 10770 N N . GLY B 1 656 ? 15.242 -5.043 1.661 1 42.38 656 GLY B N 1
ATOM 10771 C CA . GLY B 1 656 ? 15.664 -6.434 1.654 1 42.38 656 GLY B CA 1
ATOM 10772 C C . GLY B 1 656 ? 14.5 -7.402 1.525 1 42.38 656 GLY B C 1
ATOM 10773 O O . GLY B 1 656 ? 13.375 -7.09 1.913 1 42.38 656 GLY B O 1
ATOM 10774 N N . LEU B 1 657 ? 14.414 -8.227 0.219 1 44.56 657 LEU B N 1
ATOM 10775 C CA . LEU B 1 657 ? 13.484 -9.352 0.131 1 44.56 657 LEU B CA 1
ATOM 10776 C C . LEU B 1 657 ? 13.023 -9.789 1.519 1 44.56 657 LEU B C 1
ATOM 10778 O O . LEU B 1 657 ? 11.875 -10.195 1.695 1 44.56 657 LEU B O 1
ATOM 10782 N N . PHE B 1 658 ? 14.008 -10.07 2.271 1 41.88 658 PHE B N 1
ATOM 10783 C CA . PHE B 1 658 ? 13.867 -10.539 3.645 1 41.88 658 PHE B CA 1
ATOM 10784 C C . PHE B 1 658 ? 14.07 -9.398 4.633 1 41.88 658 PHE B C 1
ATOM 10786 O O . PHE B 1 658 ? 14.484 -9.617 5.773 1 41.88 658 PHE B O 1
ATOM 10793 N N . ALA B 1 659 ? 13.945 -8.281 3.953 1 39.03 659 ALA B N 1
ATOM 10794 C CA . ALA B 1 659 ? 14.211 -7.141 4.828 1 39.03 659 ALA B CA 1
ATOM 10795 C C . ALA B 1 659 ? 13.242 -7.113 6.008 1 39.03 659 ALA B C 1
ATOM 10797 O O . ALA B 1 659 ? 12.141 -7.66 5.926 1 39.03 659 ALA B O 1
ATOM 10798 N N . SER B 1 660 ? 13.812 -6.688 7.223 1 35.72 660 SER B N 1
ATOM 10799 C CA . SER B 1 660 ? 13.102 -6.562 8.492 1 35.72 660 SER B CA 1
ATOM 10800 C C . SER B 1 660 ? 11.875 -5.672 8.359 1 35.72 660 SER B C 1
ATOM 10802 O O . SER B 1 660 ? 11.922 -4.488 8.695 1 35.72 660 SER B O 1
ATOM 10804 N N . SER B 1 661 ? 11.391 -5.367 7.379 1 31.81 661 SER B N 1
ATOM 10805 C CA . SER B 1 661 ? 10.258 -4.449 7.32 1 31.81 661 SER B CA 1
ATOM 10806 C C . SER B 1 661 ? 9.281 -4.695 8.469 1 31.81 661 SER B C 1
ATOM 10808 O O . SER B 1 661 ? 9.328 -5.75 9.109 1 31.81 661 SER B O 1
ATOM 10810 N N . VAL B 1 662 ? 8.344 -4.004 8.797 1 31.59 662 VAL B N 1
ATOM 10811 C CA . VAL B 1 662 ? 7.43 -4.398 9.867 1 31.59 662 VAL B CA 1
ATOM 10812 C C . VAL B 1 662 ? 6.812 -5.758 9.539 1 31.59 662 VAL B C 1
ATOM 10814 O O . VAL B 1 662 ? 6.273 -6.43 10.422 1 31.59 662 VAL B O 1
ATOM 10817 N N . GLY B 1 663 ? 6.898 -6.355 8.391 1 31.77 663 GLY B N 1
ATOM 10818 C CA . GLY B 1 663 ? 7.004 -7.797 8.25 1 31.77 663 GLY B CA 1
ATOM 10819 C C . GLY B 1 663 ? 8.398 -8.328 8.531 1 31.77 663 GLY B C 1
ATOM 10820 O O . GLY B 1 663 ? 8.641 -9.531 8.43 1 31.77 663 GLY B O 1
ATOM 10821 N N . GLY B 1 664 ? 9.586 -7.727 8.32 1 34.62 664 GLY B N 1
ATOM 10822 C CA . GLY B 1 664 ? 10.75 -7.953 9.164 1 34.62 664 GLY B CA 1
ATOM 10823 C C . GLY B 1 664 ? 10.445 -7.84 10.648 1 34.62 664 GLY B C 1
ATOM 10824 O O . GLY B 1 664 ? 11.156 -7.156 11.383 1 34.62 664 GLY B O 1
ATOM 10825 N N . LEU B 1 665 ? 9.383 -7.859 11.109 1 32.78 665 LEU B N 1
ATOM 10826 C CA . LEU B 1 665 ? 8.781 -8.062 12.43 1 32.78 665 LEU B CA 1
ATOM 10827 C C . LEU B 1 665 ? 9.555 -9.125 13.211 1 32.78 665 LEU B C 1
ATOM 10829 O O . LEU B 1 665 ? 9.727 -8.992 14.43 1 32.78 665 LEU B O 1
ATOM 10833 N N . SER B 1 666 ? 10.133 -10.125 12.633 1 32.25 666 SER B N 1
ATOM 10834 C CA . SER B 1 666 ? 10.766 -11.227 13.336 1 32.25 666 SER B CA 1
ATOM 10835 C C . SER B 1 666 ? 12.102 -10.805 13.938 1 32.25 666 SER B C 1
ATOM 10837 O O . SER B 1 666 ? 12.438 -11.188 15.062 1 32.25 666 SER B O 1
ATOM 10839 N N . GLU B 1 667 ? 12.945 -10.07 13.273 1 34.59 667 GLU B N 1
ATOM 10840 C CA . GLU B 1 667 ? 14.164 -9.711 13.984 1 34.59 667 GLU B CA 1
ATOM 10841 C C . GLU B 1 667 ? 13.891 -8.695 15.086 1 34.59 667 GLU B C 1
ATOM 10843 O O . GLU B 1 667 ? 14.469 -8.773 16.172 1 34.59 667 GLU B O 1
ATOM 10848 N N . GLU B 1 668 ? 12.93 -7.805 14.992 1 35.22 668 GLU B N 1
ATOM 10849 C CA . GLU B 1 668 ? 12.492 -6.988 16.125 1 35.22 668 GLU B CA 1
ATOM 10850 C C . GLU B 1 668 ? 11.734 -7.824 17.141 1 35.22 668 GLU B C 1
ATOM 10852 O O . GLU B 1 668 ? 11.883 -7.629 18.344 1 35.22 668 GLU B O 1
ATOM 10857 N N . LEU B 1 669 ? 11.102 -8.828 16.797 1 37.5 669 LEU B N 1
ATOM 10858 C CA . LEU B 1 669 ? 10.633 -9.773 17.797 1 37.5 669 LEU B CA 1
ATOM 10859 C C . LEU B 1 669 ? 11.812 -10.461 18.484 1 37.5 669 LEU B C 1
ATOM 10861 O O . LEU B 1 669 ? 11.781 -10.711 19.688 1 37.5 669 LEU B O 1
ATOM 10865 N N . GLU B 1 670 ? 12.852 -10.617 17.797 1 38.97 670 GLU B N 1
ATOM 10866 C CA . GLU B 1 670 ? 14.023 -11.227 18.438 1 38.97 670 GLU B CA 1
ATOM 10867 C C . GLU B 1 670 ? 14.75 -10.242 19.328 1 38.97 670 GLU B C 1
ATOM 10869 O O . GLU B 1 670 ? 15.172 -10.594 20.438 1 38.97 670 GLU B O 1
ATOM 10874 N N . ILE B 1 671 ? 14.844 -8.938 19.078 1 37.88 671 ILE B N 1
ATOM 10875 C CA . ILE B 1 671 ? 15.344 -7.965 20.047 1 37.88 671 ILE B CA 1
ATOM 10876 C C . ILE B 1 671 ? 14.297 -7.734 21.125 1 37.88 671 ILE B C 1
ATOM 10878 O O . ILE B 1 671 ? 14.625 -7.699 22.328 1 37.88 671 ILE B O 1
ATOM 10882 N N . LEU B 1 672 ? 13.117 -7.617 20.859 1 35.34 672 LEU B N 1
ATOM 10883 C CA . LEU B 1 672 ? 12.133 -7.586 21.938 1 35.34 672 LEU B CA 1
ATOM 10884 C C . LEU B 1 672 ? 12.195 -8.859 22.766 1 35.34 672 LEU B C 1
ATOM 10886 O O . LEU B 1 672 ? 12.102 -8.805 24 1 35.34 672 LEU B O 1
ATOM 10890 N N . GLN B 1 673 ? 12.508 -9.891 22.172 1 39.09 673 GLN B N 1
ATOM 10891 C CA . GLN B 1 673 ? 12.75 -11.109 22.938 1 39.09 673 GLN B CA 1
ATOM 10892 C C . GLN B 1 673 ? 14.078 -11.023 23.688 1 39.09 673 GLN B C 1
ATOM 10894 O O . GLN B 1 673 ? 14.164 -11.453 24.844 1 39.09 673 GLN B O 1
ATOM 10899 N N . GLU B 1 674 ? 15.047 -10.414 23.188 1 39.97 674 GLU B N 1
ATOM 10900 C CA . GLU B 1 674 ? 16.266 -10.234 23.953 1 39.97 674 GLU B CA 1
ATOM 10901 C C . GLU B 1 674 ? 16.062 -9.195 25.062 1 39.97 674 GLU B C 1
ATOM 10903 O O . GLU B 1 674 ? 16.531 -9.391 26.188 1 39.97 674 GLU B O 1
ATOM 10908 N N . GLN B 1 675 ? 15.461 -8.125 24.844 1 34.41 675 GLN B N 1
ATOM 10909 C CA . GLN B 1 675 ? 15.141 -7.191 25.922 1 34.41 675 GLN B CA 1
ATOM 10910 C C . GLN B 1 675 ? 14.047 -7.746 26.828 1 34.41 675 GLN B C 1
ATOM 10912 O O . GLN B 1 675 ? 14.102 -7.582 28.047 1 34.41 675 GLN B O 1
ATOM 10917 N N . MET B 1 676 ? 13.141 -8.305 26.344 1 34.22 676 MET B N 1
ATOM 10918 C CA . MET B 1 676 ? 12.258 -8.984 27.297 1 34.22 676 MET B CA 1
ATOM 10919 C C . MET B 1 676 ? 13.008 -10.055 28.078 1 34.22 676 MET B C 1
ATOM 10921 O O . MET B 1 676 ? 12.766 -10.25 29.266 1 34.22 676 MET B O 1
ATOM 10925 N N . SER B 1 677 ? 13.938 -10.547 27.516 1 37.94 677 SER B N 1
ATOM 10926 C CA . SER B 1 677 ? 14.781 -11.445 28.312 1 37.94 677 SER B CA 1
ATOM 10927 C C . SER B 1 677 ? 15.672 -10.664 29.266 1 37.94 677 SER B C 1
ATOM 10929 O O . SER B 1 677 ? 15.922 -11.109 30.391 1 37.94 677 SER B O 1
ATOM 10931 N N . HIS B 1 678 ? 16.203 -9.516 29 1 35.94 678 HIS B N 1
ATOM 10932 C CA . HIS B 1 678 ? 16.906 -8.773 30.031 1 35.94 678 HIS B CA 1
ATOM 10933 C C . HIS B 1 678 ? 15.938 -8.219 31.078 1 35.94 678 HIS B C 1
ATOM 10935 O O . HIS B 1 678 ? 16.266 -8.156 32.25 1 35.94 678 HIS B O 1
ATOM 10941 N N . TRP B 1 679 ? 14.898 -7.77 30.734 1 30.94 679 TRP B N 1
ATOM 10942 C CA . TRP B 1 679 ? 13.984 -7.367 31.797 1 30.94 679 TRP B CA 1
ATOM 10943 C C . TRP B 1 679 ? 13.414 -8.586 32.5 1 30.94 679 TRP B C 1
ATOM 10945 O O . TRP B 1 679 ? 13.055 -8.508 33.688 1 30.94 679 TRP B O 1
ATOM 10955 N N . GLU B 1 680 ? 13.391 -9.664 31.984 1 33.66 680 GLU B N 1
ATOM 10956 C CA . GLU B 1 680 ? 13.156 -10.797 32.875 1 33.66 680 GLU B CA 1
ATOM 10957 C C . GLU B 1 680 ? 14.312 -10.984 33.844 1 33.66 680 GLU B C 1
ATOM 10959 O O . GLU B 1 680 ? 14.102 -11.336 35 1 33.66 680 GLU B O 1
ATOM 10964 N N . VAL B 1 681 ? 15.445 -10.695 33.531 1 37.34 681 VAL B N 1
ATOM 10965 C CA . VAL B 1 681 ? 16.516 -10.844 34.531 1 37.34 681 VAL B CA 1
ATOM 10966 C C . VAL B 1 681 ? 16.453 -9.719 35.562 1 37.34 681 VAL B C 1
ATOM 10968 O O . VAL B 1 681 ? 16.625 -9.953 36.75 1 37.34 681 VAL B O 1
ATOM 10971 N N . ARG B 1 682 ? 16.141 -8.562 35.438 1 33.19 682 ARG B N 1
ATOM 10972 C CA . ARG B 1 682 ? 16.094 -7.629 36.562 1 33.19 682 ARG B CA 1
ATOM 10973 C C . ARG B 1 682 ? 14.805 -7.793 37.344 1 33.19 682 ARG B C 1
ATOM 10975 O O . ARG B 1 682 ? 14.797 -7.602 38.562 1 33.19 682 ARG B O 1
ATOM 10982 N N . SER B 1 683 ? 13.766 -7.922 36.875 1 31.41 683 SER B N 1
ATOM 10983 C CA . SER B 1 683 ? 12.688 -8.102 37.844 1 31.41 683 SER B CA 1
ATOM 10984 C C . SER B 1 683 ? 12.828 -9.422 38.594 1 31.41 683 SER B C 1
ATOM 10986 O O . SER B 1 683 ? 12.32 -9.562 39.688 1 31.41 683 SER B O 1
ATOM 10988 N N . SER B 1 684 ? 13.5 -10.352 38.125 1 32.78 684 SER B N 1
ATOM 10989 C CA . SER B 1 684 ? 13.75 -11.477 39 1 32.78 684 SER B CA 1
ATOM 10990 C C . SER B 1 684 ? 14.875 -11.156 40 1 32.78 684 SER B C 1
ATOM 10992 O O . SER B 1 684 ? 15.031 -11.844 41 1 32.78 684 SER B O 1
ATOM 10994 N N . GLN B 1 685 ? 15.773 -10.203 39.906 1 31.69 685 GLN B N 1
ATOM 10995 C CA . GLN B 1 685 ? 16.672 -10.031 41.031 1 31.69 685 GLN B CA 1
ATOM 10996 C C . GLN B 1 685 ? 15.984 -9.297 42.188 1 31.69 685 GLN B C 1
ATOM 10998 O O . GLN B 1 685 ? 16.344 -9.477 43.344 1 31.69 685 GLN B O 1
ATOM 11003 N N . HIS B 1 686 ? 15.094 -8.398 42.125 1 29.89 686 HIS B N 1
ATOM 11004 C CA . HIS B 1 686 ? 14.641 -7.875 43.406 1 29.89 686 HIS B CA 1
ATOM 11005 C C . HIS B 1 686 ? 13.555 -8.758 44.031 1 29.89 686 HIS B C 1
ATOM 11007 O O . HIS B 1 686 ? 13.086 -8.508 45.125 1 29.89 686 HIS B O 1
ATOM 11013 N N . SER B 1 687 ? 12.812 -9.602 43.281 1 26.44 687 SER B N 1
ATOM 11014 C CA . SER B 1 687 ? 12.031 -10.391 44.219 1 26.44 687 SER B CA 1
ATOM 11015 C C . SER B 1 687 ? 12.875 -11.5 44.844 1 26.44 687 SER B C 1
ATOM 11017 O O . SER B 1 687 ? 12.359 -12.336 45.594 1 26.44 687 SER B O 1
ATOM 11019 N N . SER B 1 688 ? 14.266 -11.414 44.625 1 24.88 688 SER B N 1
ATOM 11020 C CA . SER B 1 688 ? 14.93 -11.953 45.812 1 24.88 688 SER B CA 1
ATOM 11021 C C . SER B 1 688 ? 15.219 -10.859 46.844 1 24.88 688 SER B C 1
ATOM 11023 O O . SER B 1 688 ? 15.586 -9.742 46.469 1 24.88 688 SER B O 1
#

Organism: Varanus komodoensis (NCBI:txid61221)

Radius of gyration: 36.84 Å; Cα contacts (8 Å, |Δi|>4): 2166; chains: 2; bounding box: 113×112×88 Å

pLDDT: mean 72.7, std 24.71, range [21.5, 98.75]

Solvent-accessible surface area (backbone atoms only — not comparable to full-atom values): 76121 Å² total; per-residue (Å²): 134,82,78,70,76,71,78,79,72,88,66,86,78,67,51,43,82,49,50,80,74,34,61,25,74,61,23,29,34,65,39,53,40,98,89,38,92,36,72,44,51,18,33,41,35,26,40,82,58,30,40,40,49,47,70,54,85,51,89,79,63,66,76,75,65,86,72,44,76,46,42,77,91,46,39,44,41,38,58,27,54,66,42,40,34,37,28,35,96,90,46,78,70,39,77,52,43,55,84,56,76,81,91,62,65,45,41,28,40,37,41,34,30,70,74,33,43,50,48,43,36,35,48,52,89,80,74,53,47,65,33,42,37,50,30,52,51,50,46,29,44,57,52,69,51,80,62,50,70,61,45,44,51,47,20,38,52,40,35,25,60,55,57,62,70,69,63,70,86,68,76,77,76,63,93,65,72,64,44,64,54,82,46,72,63,40,53,49,53,53,44,58,52,46,62,45,80,65,45,37,83,39,62,81,22,59,82,36,77,66,25,50,47,45,38,42,60,44,45,41,46,59,87,59,53,66,71,54,47,61,59,36,25,72,40,18,26,87,29,35,48,68,30,64,75,46,50,43,89,81,63,8,35,37,27,41,17,21,31,68,32,88,85,54,76,71,50,73,68,40,46,52,43,43,48,48,55,56,21,60,88,39,36,32,25,35,37,30,43,49,69,74,64,38,76,50,57,63,55,46,26,51,16,46,52,44,44,51,51,56,37,50,34,58,43,35,77,88,58,48,63,66,54,81,47,44,44,40,53,52,52,69,25,41,46,65,56,48,40,29,39,48,52,46,51,23,45,52,51,42,46,54,46,69,61,34,50,26,17,36,32,36,30,30,67,70,39,37,54,67,46,29,44,43,55,49,46,26,41,44,30,56,32,58,58,37,28,31,62,39,35,33,51,22,46,47,23,46,46,33,40,27,40,16,25,41,38,39,50,21,65,27,56,77,69,77,40,76,84,57,30,24,62,58,66,55,51,42,50,50,42,52,48,52,45,43,70,76,39,55,46,67,25,35,45,31,69,50,38,52,48,52,52,58,53,50,65,49,40,76,63,25,49,58,50,59,36,36,18,48,48,58,48,52,48,51,52,44,51,51,54,45,53,67,63,62,70,74,71,85,68,80,82,86,63,86,63,66,77,64,61,74,59,61,57,79,75,68,74,87,64,80,79,72,73,66,59,52,48,51,67,82,54,48,70,51,45,36,50,71,72,57,54,56,48,25,50,32,84,66,30,63,70,70,69,72,54,61,68,53,83,77,76,66,64,73,88,63,77,66,53,64,72,63,66,81,80,74,74,46,39,31,38,38,49,87,92,40,80,41,82,41,94,54,92,50,72,79,76,58,66,84,75,70,63,78,68,68,76,68,77,66,65,54,89,62,92,52,80,68,78,67,63,97,52,78,67,54,73,71,68,55,54,66,50,93,74,51,61,59,78,80,75,56,48,40,91,71,57,75,81,62,50,73,50,52,34,42,30,20,57,90,59,24,51,45,82,80,27,58,45,88,76,16,36,56,58,51,43,45,46,49,45,47,47,47,45,47,48,50,49,50,58,53,50,67,76,94,134,82,76,70,75,72,79,78,72,88,67,86,78,66,52,43,82,50,48,80,74,34,61,25,74,62,24,29,34,64,39,55,40,97,90,38,92,36,70,44,50,19,34,39,36,26,38,81,59,30,39,38,50,47,70,55,85,53,90,80,63,67,76,76,65,86,72,44,74,45,42,77,91,46,38,45,40,37,57,26,55,66,43,40,34,38,29,34,98,89,44,77,71,40,75,50,43,55,84,56,78,80,91,62,63,45,40,30,41,37,43,34,30,68,76,31,43,48,47,44,36,35,48,52,89,81,72,51,48,64,34,42,36,50,30,52,50,50,45,30,43,57,52,70,51,80,62,50,72,60,46,44,52,47,20,37,50,41,36,23,59,55,56,64,70,70,62,70,87,69,78,78,77,64,95,66,71,63,45,64,52,82,45,72,63,40,52,48,52,54,42,58,50,45,61,45,80,65,45,37,80,38,63,80,22,60,83,37,78,67,24,50,48,44,37,42,59,44,46,40,47,59,86,58,52,65,70,55,48,61,58,36,24,74,40,17,27,84,29,34,50,68,29,64,75,46,50,44,90,80,63,8,35,38,27,41,17,22,31,67,33,89,84,54,76,72,50,72,70,40,47,51,43,44,49,48,55,57,20,60,88,38,36,33,25,36,38,30,43,48,68,73,62,38,78,51,56,63,54,46,28,53,16,45,53,44,43,51,50,56,37,52,32,58,43,36,77,89,57,49,61,68,54,83,47,44,45,41,53,52,52,69,24,39,46,66,56,48,40,30,39,48,54,45,52,24,44,53,51,42,48,54,47,68,62,36,49,28,18,36,32,36,31,31,68,71,39,38,54,67,47,30,43,43,55,50,47,28,42,43,30,55,33,58,55,37,28,32,61,39,35,32,51,21,47,48,23,47,46,33,41,28,40,16,24,42,38,39,50,20,65,26,55,79,68,77,40,77,84,58,29,24,61,58,67,55,52,41,51,50,44,52,48,52,46,45,69,76,40,55,45,68,24,36,45,32,70,50,38,52,49,51,52,57,52,49,65,48,40,76,62,24,48,57,51,60,34,37,17,48,49,57,48,51,47,51,50,44,51,51,52,46,52,68,62,62,70,72,69,85,69,81,81,83,63,86,64,65,80,62,59,76,60,59,58,79,75,68,73,87,64,80,80,74,73,65,60,51,47,50,68,82,54,48,70,52,44,39,50,71,71,57,54,57,49,25,49,32,84,65,30,61,71,70,70,73,53,63,68,50,83,74,81,63,62,74,90,65,76,67,52,64,71,61,66,81,78,74,74,43,41,30,38,38,49,86,91,40,79,42,84,43,94,53,91,50,73,80,76,60,67,84,77,67,66,76,67,72,77,67,76,66,65,54,89,60,92,56,79,69,80,65,62,96,52,78,67,52,70,72,69,58,52,66,50,92,75,51,62,58,77,80,76,57,46,38,89,71,58,75,79,62,49,73,50,52,33,42,29,19,58,90,59,24,54,43,84,80,30,63,42,87,84,20,38,60,62,54,47,48,48,50,47,49,48,50,48,49,54,52,51,53,63,54,54,66,80,93

Sequence (1376 aa):
MSGKKNRNCQALQCIPGEYIQEVAGHVRKRVSSRDGEGYIQGTLYCTNLRVAFLPSPSPSTEDCSCRPFMHSDYDVAFPCIGRLVAVNSFTKAKVLTRSSTLKFIPEELIICCRDFRVLRFRFHESGLEPQAFRVTMAIAQAQEGSSWDRCYENAVLKNLENSQLNRQKGEPEGEFPVLLFETFGDWEKELMRLGATGWRVSPVNERFDMCTSLPKYLWVPSRFLDNELKRAFVHFNERRIPRLCWHHPGGSDLLRAASFHAESDPEKEDLRSVETLMLAGHSQCVIVEAAADLPSPPEIQQAYSRLWNLCLCLADSSAATSDEKWLSSLEGTRWLDHVRACLKKASEVAMLLAERSRSVILQESDDRDLNCLLASLVQVLSDPHMRTISGFQSLVQKEWVAAGHPFLQRLNPLQKNDRDESPVFLLFLDCIWQLLQQFPQSFEFTEAYLVALHDSTYVPFSSTFLFNCQWERGRKNQLQNRFLNQLYTPINGWRETICLEILQNGVYPVQDVEGAHLPTTWEWPLRYTPRQRAQFCNPCHSGGSRGALNGNFLTANSDKMEKTPLGKCSLFVFAKGSLTLQTHYFPWKNGSLSKKGCWWAQPSEGPAEQEKPLARKSSDCLLYYKGLLLLPSHAGPLISLWKRCYLRGDPEVQIGLFASSVGGLSEELEILQEQMSHWEVRSSQHSSMSGKKNRNCQALQCIPGEYIQEVAGHVRKRVSSRDGEGYIQGTLYCTNLRVAFLPSPSPSTEDCSCRPFMHSDYDVAFPCIGRLVAVNSFTKAKVLTRSSTLKFIPEELIICCRDFRVLRFRFHESGLEPQAFRVTMAIAQAQEGSSWDRCYENAVLKNLENSQLNRQKGEPEGEFPVLLFETFGDWEKELMRLGATGWRVSPVNERFDMCTSLPKYLWVPSRFLDNELKRAFVHFNERRIPRLCWHHPGGSDLLRAASFHAESDPEKEDLRSVETLMLAGHSQCVIVEAAADLPSPPEIQQAYSRLWNLCLCLADSSAATSDEKWLSSLEGTRWLDHVRACLKKASEVAMLLAERSRSVILQESDDRDLNCLLASLVQVLSDPHMRTISGFQSLVQKEWVAAGHPFLQRLNPLQKNDRDESPVFLLFLDCIWQLLQQFPQSFEFTEAYLVALHDSTYVPFSSTFLFNCQWERGRKNQLQNRFLNQLYTPINGWRETICLEILQNGVYPVQDVEGAHLPTTWEWPLRYTPRQRAQFCNPCHSGGSRGALNGNFLTANSDKMEKTPLGKCSLFVFAKGSLTLQTHYFPWKNGSLSKKGCWWAQPSEGPAEQEKPLARKSSDCLLYYKGLLLLPSHAGPLISLWKRCYLRGDPEVQIGLFASSVGGLSEELEILQEQMSHWEVRSSQHSS